Protein 3GM8 (pdb70)

Organism: Phocaeicola vulgatus (strain ATCC 8482 / DSM 1447 / JCM 5826 / CCUG 4940 / NBRC 14291 / NCTC 11154) (NCBI:txid435590)

Nearest PDB structures (foldseek):
  3gm8-assembly1_A  TM=1.001E+00  e=0.000E+00  Phocaeicola vulgatus ATCC 8482
  7rsk-assembly1_A  TM=8.688E-01  e=3.171E-81  Bacteroides cellulosilyticus DSM 14838
  6qud-assembly1_A  TM=8.902E-01  e=8.086E-81  Bifidobacterium bifidum
  6b6l-assembly2_B  TM=8.904E-01  e=1.225E-77  Bacteroides cellulosilyticus DSM 14838
  6b6l-assembly1_A  TM=8.850E-01  e=9.831E-78  Bacteroides cellulosilyticus DSM 14838

Solvent-accessible surface area: 30017 Å² total; per-residue (Å²): 68,88,93,48,99,7,12,134,36,0,56,6,53,119,29,80,24,29,97,42,0,18,44,54,111,62,95,20,88,166,21,116,127,16,80,6,43,11,3,5,4,8,66,30,84,25,86,72,161,147,29,50,9,44,58,31,10,2,8,3,31,12,27,30,0,5,0,1,26,62,18,86,40,64,95,81,28,94,74,54,34,1,27,0,12,0,23,1,1,4,12,14,0,28,0,30,0,13,35,93,139,32,8,93,11,7,11,3,23,2,4,10,44,34,46,0,51,92,80,44,92,110,40,148,0,17,0,0,0,41,0,31,6,64,142,10,51,12,4,39,8,4,7,2,0,0,0,6,10,35,0,52,4,37,4,16,35,54,7,9,14,35,69,30,5,5,22,14,90,33,132,13,83,130,56,126,39,0,59,5,44,0,22,0,45,21,62,44,147,54,94,55,80,3,74,0,35,2,53,1,48,11,61,126,44,62,88,45,36,73,14,94,87,102,33,134,143,5,106,2,87,19,56,10,78,154,10,93,48,0,21,10,139,56,38,32,22,5,38,1,13,0,17,0,3,58,131,116,155,101,31,14,70,41,138,28,40,0,7,0,33,66,29,69,46,45,35,112,56,1,2,29,8,39,45,164,81,54,48,0,46,0,0,1,21,5,19,2,8,1,7,8,0,6,15,29,12,87,39,10,26,76,56,11,5,105,26,1,58,64,0,14,3,11,0,2,0,0,0,6,4,1,10,20,21,24,7,0,65,32,0,0,79,26,0,0,0,0,0,0,0,4,7,15,7,1,51,88,56,50,5,70,28,14,38,9,85,63,4,105,144,47,39,105,114,0,0,31,38,0,0,49,28,1,26,14,17,3,0,0,0,0,0,0,0,0,2,87,25,59,39,58,55,96,128,17,22,81,60,0,5,48,18,0,70,137,35,1,76,64,21,16,0,0,8,1,30,26,25,106,118,90,18,57,2,4,0,2,4,11,82,2,0,31,88,28,64,6,76,106,8,66,162,73,88,72,112,54,17,0,0,1,0,13,5,0,20,6,19,7,2,16,15,0,9,16,0,53,17,37,46,20,126,164,48,27,60,15,62,170,67,98,89,176,133,20,22,110,26,106,74,23,15,179,176,42,16,1,80,86,4,85,119,101,76,101,10,6,0,3,9,20,4,3,1,5,30,2,13,2,9,86,2,17,53,24,1,65,70,25,80,13,1,2,0,0,0,0,16,3,0,2,3,6,2,1,26,8,85,87,39,23,2,0,4,3,20,0,0,0,0,2,10,6,6,34,4,12,10,7,53,2,0,34,6,40,8,41,130,176,52,26,11,21,0,0,0,6,0,10,3,100,64,30,98,59,136,56,0,0,0,1,0,2,0,29,4,73,18,0,42,0,22,23,82,109,101,52,63,30,67,70,96,43,122,24,99,41,16,61,14,102,3,79,7,58,79,20,81,0,26,0,48,0,30,57,166,69,148,103,68,17,83,38,50,73,76,26,15,107,78,56,76,4,4,46,36,61,20,68,46,122,67,6,60,41,33,40,79,52,1,0,11,0,32,0,27,0,11,4,145,98,44,26,71,7,24,88,7,73,38,104,0,27,6,88,55,66,53,18,12,108,46,39,0,0,4,1,2,22,1,39,16,47,19,89,6,65,99,41,99,5,97,4,10,29,5,44,0,4,0,15,0,8,4,31,96,66,80,40,140,0,18,0,9,1,70,19,121,193,24,78,71,91,130,14,104,0,54,41

Secondary structure (DSSP, 8-state):
-EEEE--SSEEEEES---GGGGSSS---TTSEEE-SS--GGGGS---SSTTS--TTTTS---EEEEEEEEEE--SGGGS-EEEEEES--BS-EEEEETTEEEEEE--SS--EEEE-GGG--SSEEEEEEEEEE-S----SS----B--S-EEEEEE-SSBPPTT-EEEEEEEETTTEEEEEEEE--B-S--S-EEEEEEEE-TTS-EEEEEEEEE--EEEEEEEESPPBB-SSSB--EEEEEEEEETTEEEEEEEEEE-B--EEEETTTEEEETTEE--EEEEEE-S--GGGTT---HHHHHHHHHHHHHTT--EEEETTS---HHHHHHHHHHT-EEEEE--SSSSS-SSTTSGGGTHHHHHHHHHHHHHHHHTT-TTEEEEEEEES-SS--HHHHHHHHHHHHHH-TTS-EEEET------SEEEE-GGGGSTTHHHHHHHH-TTSEEEESS--BB---TT---SS-EEHHHHS--TT--GGGS-----SSSS-S-GGGGG-TT---SSS-EESS--HHHHHHHHHH-TTEEEEEEB-SB--BBSS-TT-SB-S--SB-TTS-B-HHHHHHHHHH--S--EEEES-S--TT-BTSEEEEEEEESSSEEEEEETTEEEEEEE-SSSPEEEEEEB-SSEEEEEEEETTEEEEEEEEE---SEEEEEEEES-SB--TTS---EEEEEEEEETTS-B-TT---EEEEEEESSEEEEEEE---TT----TTSSEEE-BTTEEEEEEEE-SS-SEEEEEEE-TTSB-EEEEEE-

Sequence (770 aa):
GETINFCKGWKFHLGDAGKGASSSSYNDSQWRILNIPHDWSIEGTYKQFENGTDWQSGFLPAGISWYRKTFTIPSKWKNKKVQILFEGVYLNSEVWINGHWLGKRPNGYISFVYDLTPYLQEGKNQIAVKVDHSKALTGRWYTGSGIYRPVYLLVSNPTHIPYSGIHFRSKLQNKQSATYTLSIEIETQEKKPIKVKTYLQAPNGSIADTSEKIFVLCFLSGSIRKPLLWSPDSPNVYTLICQLTRDNKILDECRLPVGFRQLEFNPVSGFLLNGKSLKIKGVCDHHTVGAVGAAVPDDLLHYRLKLLKDMGCNAIRTSHNPFSPAFYNLCDTMGIMVLNEGLDGWNQPKAADDYGNYFDEWWQKDMTDFIKRDRNHPSIIMWSIGNEVTGATPEIQHNLVSLFHQLDPDRPVTQGGTDPNYLDIIGFNGNGEEIGELEHFHKNYPTLCAIATEVPHTYQTRGVYRSQTQWRRRDFPAPWEFKHRVFPIPDLTEKECFPEESDYPYYQSSYDNASVRISARKSWQRTCSFPWLMGEFRWGSFDYLGEAEWPQRCGNFGIIDIAAIPKDAYFLYQSLWTDKPMVHLLPHWTHPGKEGKTIPVVIYTNCDAVELFINNVSLGSKPYTGEQLIWLVPYSPGKIEARGIKKGKIVATDCYQSAEAPHSVALASNKYSVKAGSDEVIRIEIDITDKNGIPCPYASNELSFHVSGPLRLLGVDNGNPTDMFPYQQPHCRCFRGKCVVLLQSDEEKGKGTLTVQGTKLVEKKLIIEV

CATH classification: 2.60.120.260 (+4 more: 2.60.40.10, 3.20.20.80, 2.60.40.10)

Foldseek 3Di:
DDKAFDFAWKFKFPADPDPVQQADPDDRVVTDIDGDPDFVFLQAFADDPPQPEHQQQQRTHDFKMKIKDKDWDDPVQPQKWKKKKQLFFQAQKWKHKNNHTFDTGGDGRFIDMGTCVVPDDDTMMMMMMMWGCRVPLAGSHHATGGSQDTMIMDIFRQKEFDVLFKDKAWADDQQFKIKIKIQTDIGHDDQDKKKKKKFWQWPVRHTFDIWIDIDSSPMTIGMGGRHPADALVDLIKTKMKMFIDDPNHTRYIDIDIAGDWAWDAFQAQGIAINNHADFQQAAEDECAFFSRGNNDDLQVLLVLVVLCVLLLHAEYEHPAAAYGPSNLVNCSRNGHAYAGHHEAAALCDPRPNYCNVVRVPCVLVRVLSRCSNRVRRPSYAEYEDYAPYDPDDPVVVCVRQVSNCVSHVRHFYEYHPQQVDDGQEYEYADVVQWPCRVVVSCVVCSGGQYEHAEPDWFFAAALDAKQAAAAQLPQPDAPVHPVNTADDDGGNDPDIPCVVCVVPSQGDHLPQGYGHGYGPLVRQVVCVVRSSHSYHHYYAAEFGARSRHPPFRTGRGHQAFSLRHGGVVSVLSSQVNDDQWEKDKDDAQADPPQAQHWDKIKMRTNAQKKWKAFQNHTPDIDGDDRDIDIDTDRHDFGKIKMFGDHPNRGRYMDIHGHADDFAAKDWDWPAQEADAPDPHKIKIKIFGHHPVRHGQQAFFFKKFKDKDDFKAWSFKFARPRSDTDRTRHRIGTHHSGIMMTMMDGYHDFDKMKMWMDTPNYDIDIGIHGD

Radius of gyration: 27.26 Å; Cα contacts (8 Å, |Δi|>4): 2016; chains: 1; bounding box: 63×79×69 Å

B-factor: mean 51.12, std 8.02, range [29.06, 83.53]

Structure (mmCIF, N/CA/C/O backbone):
data_3GM8
#
_entry.id   3GM8
#
_cell.length_a   62.754
_cell.length_b   193.348
_cell.length_c   190.667
_cell.angle_alpha   90.000
_cell.angle_beta   90.000
_cell.angle_gamma   90.000
#
_symmetry.space_group_name_H-M   'C 2 2 21'
#
loop_
_entity.id
_entity.type
_entity.pdbx_description
1 polymer 'Glycoside hydrolase family 2, candidate beta-glycosidase'
2 non-polymer GLYCEROL
3 water water
#
loop_
_atom_site.group_PDB
_atom_site.id
_atom_site.type_symbol
_atom_site.label_atom_id
_atom_site.label_alt_id
_atom_site.label_comp_id
_atom_site.label_asym_id
_atom_site.label_entity_id
_atom_site.label_seq_id
_atom_site.pdbx_PDB_ins_code
_atom_site.Cartn_x
_atom_site.Cartn_y
_atom_site.Cartn_z
_atom_site.occupancy
_atom_site.B_iso_or_equiv
_atom_site.auth_seq_id
_atom_site.auth_comp_id
_atom_site.auth_asym_id
_atom_site.auth_atom_id
_atom_site.pdbx_PDB_model_num
ATOM 1 N N . GLY A 1 4 ? 12.054 101.039 66.279 1.00 61.14 20 GLY A N 1
ATOM 2 C CA . GLY A 1 4 ? 13.320 101.104 67.088 1.00 61.67 20 GLY A CA 1
ATOM 3 C C . GLY A 1 4 ? 13.365 101.990 68.352 1.00 61.57 20 GLY A C 1
ATOM 4 O O . GLY A 1 4 ? 12.433 102.774 68.627 1.00 61.33 20 GLY A O 1
ATOM 5 N N . GLU A 1 5 ? 14.450 101.861 69.134 1.00 61.41 21 GLU A N 1
ATOM 6 C CA . GLU A 1 5 ? 14.715 102.787 70.265 1.00 61.51 21 GLU A CA 1
ATOM 7 C C . GLU A 1 5 ? 16.160 102.843 70.807 1.00 60.36 21 GLU A C 1
ATOM 8 O O . GLU A 1 5 ? 16.964 101.919 70.610 1.00 59.89 21 GLU A O 1
ATOM 14 N N . THR A 1 6 ? 16.460 103.975 71.461 1.00 59.67 22 THR A N 1
ATOM 15 C CA . THR A 1 6 ? 17.757 104.262 72.118 1.00 58.93 22 THR A CA 1
ATOM 16 C C . THR A 1 6 ? 17.584 104.009 73.611 1.00 58.48 22 THR A C 1
ATOM 17 O O . THR A 1 6 ? 16.776 104.675 74.250 1.00 58.26 22 THR A O 1
ATOM 21 N N . ILE A 1 7 ? 18.331 103.047 74.142 1.00 58.00 23 ILE A N 1
ATOM 22 C CA . ILE A 1 7 ? 18.255 102.669 75.556 1.00 57.89 23 ILE A CA 1
ATOM 23 C C . ILE A 1 7 ? 19.463 103.182 76.319 1.00 57.20 23 ILE A C 1
ATOM 24 O O . ILE A 1 7 ? 20.600 102.884 75.943 1.00 57.26 23 ILE A O 1
ATOM 29 N N . ASN A 1 8 ? 19.222 103.974 77.369 1.00 56.18 24 ASN A N 1
ATOM 30 C CA . ASN A 1 8 ? 20.306 104.388 78.282 1.00 55.39 24 ASN A CA 1
ATOM 31 C C . ASN A 1 8 ? 20.895 103.155 78.942 1.00 53.26 24 ASN A C 1
ATOM 32 O O . ASN A 1 8 ? 20.156 102.367 79.516 1.00 54.03 24 ASN A O 1
ATOM 37 N N . PHE A 1 9 ? 22.203 102.960 78.823 1.00 51.05 25 PHE A N 1
ATOM 38 C CA . PHE A 1 9 ? 22.849 101.752 79.337 1.00 49.76 25 PHE A CA 1
ATOM 39 C C . PHE A 1 9 ? 23.965 102.091 80.358 1.00 49.97 25 PHE A C 1
ATOM 40 O O . PHE A 1 9 ? 24.966 101.397 80.462 1.00 48.73 25 PHE A O 1
ATOM 48 N N . CYS A 1 10 ? 23.776 103.175 81.090 1.00 50.94 26 CYS A N 1
ATOM 49 C CA . CYS A 1 10 ? 24.758 103.648 82.081 1.00 52.69 26 CYS A CA 1
ATOM 50 C C . CYS A 1 10 ? 24.619 103.017 83.477 1.00 52.63 26 CYS A C 1
ATOM 51 O O . CYS A 1 10 ? 25.609 102.870 84.183 1.00 52.45 26 CYS A O 1
ATOM 54 N N . LYS A 1 11 ? 23.397 102.658 83.857 1.00 53.20 27 LYS A N 1
ATOM 55 C CA . LYS A 1 11 ? 23.118 102.270 85.233 1.00 54.24 27 LYS A CA 1
ATOM 56 C C . LYS A 1 11 ? 23.524 100.838 85.579 1.00 54.44 27 LYS A C 1
ATOM 57 O O . LYS A 1 11 ? 23.237 99.863 84.838 1.00 55.19 27 LYS A O 1
ATOM 63 N N . GLY A 1 12 ? 24.225 100.708 86.695 1.00 53.90 28 GLY A N 1
ATOM 64 C CA . GLY A 1 12 ? 24.400 99.396 87.274 1.00 53.91 28 GLY A CA 1
ATOM 65 C C . GLY A 1 12 ? 25.310 98.482 86.504 1.00 53.66 28 GLY A C 1
ATOM 66 O O . GLY A 1 12 ? 24.909 97.407 86.093 1.00 54.60 28 GLY A O 1
ATOM 67 N N . TRP A 1 13 ? 26.539 98.926 86.324 1.00 53.20 29 TRP A N 1
ATOM 68 C CA . TRP A 1 13 ? 27.622 98.084 85.868 1.00 53.27 29 TRP A CA 1
ATOM 69 C C . TRP A 1 13 ? 28.331 97.480 87.065 1.00 53.27 29 TRP A C 1
ATOM 70 O O . TRP A 1 13 ? 28.226 97.974 88.159 1.00 53.87 29 TRP A O 1
ATOM 81 N N . LYS A 1 14 ? 29.090 96.429 86.820 1.00 52.97 30 LYS A N 1
ATOM 82 C CA . LYS A 1 14 ? 30.047 95.922 87.754 1.00 52.62 30 LYS A CA 1
ATOM 83 C C . LYS A 1 14 ? 31.447 96.349 87.356 1.00 51.75 30 LYS A C 1
ATOM 84 O O . LYS A 1 14 ? 31.721 96.459 86.186 1.00 52.67 30 LYS A O 1
ATOM 90 N N . PHE A 1 15 ? 32.315 96.594 88.336 1.00 50.67 31 PHE A N 1
ATOM 91 C CA . PHE A 1 15 ? 33.655 97.142 88.108 1.00 50.08 31 PHE A CA 1
ATOM 92 C C . PHE A 1 15 ? 34.670 96.413 88.974 1.00 50.38 31 PHE A C 1
ATOM 93 O O . PHE A 1 15 ? 34.376 96.050 90.095 1.00 51.60 31 PHE A O 1
ATOM 101 N N . HIS A 1 16 ? 35.864 96.224 88.444 1.00 50.23 32 HIS A N 1
ATOM 102 C CA . HIS A 1 16 ? 36.920 95.540 89.113 1.00 49.75 32 HIS A CA 1
ATOM 103 C C . HIS A 1 16 ? 38.173 96.313 88.853 1.00 49.70 32 HIS A C 1
ATOM 104 O O . HIS A 1 16 ? 38.710 96.266 87.745 1.00 50.69 32 HIS A O 1
ATOM 111 N N . LEU A 1 17 ? 38.647 97.037 89.850 1.00 49.26 33 LEU A N 1
ATOM 112 C CA . LEU A 1 17 ? 39.934 97.740 89.739 1.00 49.15 33 LEU A CA 1
ATOM 113 C C . LEU A 1 17 ? 41.017 96.688 89.624 1.00 48.97 33 LEU A C 1
ATOM 114 O O . LEU A 1 17 ? 40.976 95.688 90.330 1.00 48.59 33 LEU A O 1
ATOM 119 N N . GLY A 1 18 ? 41.961 96.883 88.710 1.00 49.27 34 GLY A N 1
ATOM 120 C CA . GLY A 1 18 ? 42.955 95.847 88.432 1.00 49.41 34 GLY A CA 1
ATOM 121 C C . GLY A 1 18 ? 42.479 94.758 87.472 1.00 49.78 34 GLY A C 1
ATOM 122 O O . GLY A 1 18 ? 41.286 94.585 87.225 1.00 49.70 34 GLY A O 1
ATOM 123 N N . ASP A 1 19 ? 43.446 94.008 86.964 1.00 50.38 35 ASP A N 1
ATOM 124 C CA . ASP A 1 19 ? 43.250 93.004 85.912 1.00 50.57 35 ASP A CA 1
ATOM 125 C C . ASP A 1 19 ? 42.654 91.718 86.479 1.00 50.59 35 ASP A C 1
ATOM 126 O O . ASP A 1 19 ? 43.348 90.997 87.166 1.00 50.71 35 ASP A O 1
ATOM 131 N N . ALA A 1 20 ? 41.398 91.413 86.140 1.00 50.98 36 ALA A N 1
ATOM 132 C CA . ALA A 1 20 ? 40.710 90.213 86.623 1.00 51.01 36 ALA A CA 1
ATOM 133 C C . ALA A 1 20 ? 41.048 88.932 85.843 1.00 51.90 36 ALA A C 1
ATOM 134 O O . ALA A 1 20 ? 40.518 87.855 86.142 1.00 52.17 36 ALA A O 1
ATOM 136 N N . GLY A 1 21 ? 41.916 89.036 84.834 1.00 53.02 37 GLY A N 1
ATOM 137 C CA . GLY A 1 21 ? 42.385 87.868 84.068 1.00 52.83 37 GLY A CA 1
ATOM 138 C C . GLY A 1 21 ? 41.470 87.467 82.924 1.00 53.64 37 GLY A C 1
ATOM 139 O O . GLY A 1 21 ? 40.318 87.921 82.834 1.00 53.15 37 GLY A O 1
ATOM 140 N N . LYS A 1 22 ? 42.001 86.590 82.061 1.00 54.09 38 LYS A N 1
ATOM 141 C CA . LYS A 1 22 ? 41.309 86.097 80.853 1.00 54.00 38 LYS A CA 1
ATOM 142 C C . LYS A 1 22 ? 39.860 85.730 81.126 1.00 53.39 38 LYS A C 1
ATOM 143 O O . LYS A 1 22 ? 38.975 86.077 80.355 1.00 53.97 38 LYS A O 1
ATOM 145 N N . GLY A 1 23 ? 39.607 85.048 82.230 1.00 52.32 39 GLY A N 1
ATOM 146 C CA . GLY A 1 23 ? 38.283 84.514 82.468 1.00 51.88 39 GLY A CA 1
ATOM 147 C C . GLY A 1 23 ? 37.188 85.547 82.560 1.00 51.86 39 GLY A C 1
ATOM 148 O O . GLY A 1 23 ? 36.015 85.227 82.340 1.00 51.58 39 GLY A O 1
ATOM 149 N N . ALA A 1 24 ? 37.561 86.784 82.893 1.00 51.46 40 ALA A N 1
ATOM 150 C CA . ALA A 1 24 ? 36.592 87.843 83.096 1.00 51.59 40 ALA A CA 1
ATOM 151 C C . ALA A 1 24 ? 35.764 88.229 81.844 1.00 51.85 40 ALA A C 1
ATOM 152 O O . ALA A 1 24 ? 34.811 89.024 81.967 1.00 51.32 40 ALA A O 1
ATOM 154 N N . SER A 1 25 ? 36.100 87.679 80.665 1.00 52.14 41 SER A N 1
ATOM 155 C CA . SER A 1 25 ? 35.280 87.912 79.439 1.00 52.17 41 SER A CA 1
ATOM 156 C C . SER A 1 25 ? 34.088 87.003 79.254 1.00 52.35 41 SER A C 1
ATOM 157 O O . SER A 1 25 ? 33.140 87.378 78.597 1.00 52.59 41 SER A O 1
ATOM 160 N N . SER A 1 26 ? 34.121 85.821 79.843 1.00 53.08 42 SER A N 1
ATOM 161 C CA . SER A 1 26 ? 33.109 84.796 79.580 1.00 53.65 42 SER A CA 1
ATOM 162 C C . SER A 1 26 ? 31.802 85.060 80.273 1.00 54.08 42 SER A C 1
ATOM 163 O O . SER A 1 26 ? 31.712 85.863 81.195 1.00 54.44 42 SER A O 1
ATOM 166 N N . SER A 1 27 ? 30.786 84.332 79.846 1.00 54.67 43 SER A N 1
ATOM 167 C CA . SER A 1 27 ? 29.478 84.384 80.482 1.00 55.03 43 SER A CA 1
ATOM 168 C C . SER A 1 27 ? 29.481 83.951 81.956 1.00 55.07 43 SER A C 1
ATOM 169 O O . SER A 1 27 ? 28.861 84.587 82.787 1.00 55.27 43 SER A O 1
ATOM 172 N N . SER A 1 28 ? 30.177 82.861 82.252 1.00 55.18 44 SER A N 1
ATOM 173 C CA . SER A 1 28 ? 29.983 82.108 83.497 1.00 55.17 44 SER A CA 1
ATOM 174 C C . SER A 1 28 ? 30.710 82.718 84.673 1.00 54.22 44 SER A C 1
ATOM 175 O O . SER A 1 28 ? 30.403 82.388 85.815 1.00 53.95 44 SER A O 1
ATOM 178 N N . TYR A 1 29 ? 31.677 83.586 84.378 1.00 52.79 45 TYR A N 1
ATOM 179 C CA . TYR A 1 29 ? 32.491 84.211 85.399 1.00 51.47 45 TYR A CA 1
ATOM 180 C C . TYR A 1 29 ? 31.650 84.816 86.502 1.00 51.25 45 TYR A C 1
ATOM 181 O O . TYR A 1 29 ? 30.551 85.342 86.288 1.00 50.10 45 TYR A O 1
ATOM 190 N N . ASN A 1 30 ? 32.221 84.697 87.692 1.00 51.48 46 ASN A N 1
ATOM 191 C CA . ASN A 1 30 ? 31.586 85.091 88.936 1.00 51.15 46 ASN A CA 1
ATOM 192 C C . ASN A 1 30 ? 32.120 86.472 89.286 1.00 50.96 46 ASN A C 1
ATOM 193 O O . ASN A 1 30 ? 33.273 86.608 89.680 1.00 50.47 46 ASN A O 1
ATOM 198 N N . ASP A 1 31 ? 31.275 87.475 89.067 1.00 51.62 47 ASP A N 1
ATOM 199 C CA . ASP A 1 31 ? 31.575 88.882 89.324 1.00 52.11 47 ASP A CA 1
ATOM 200 C C . ASP A 1 31 ? 30.815 89.395 90.560 1.00 52.84 47 ASP A C 1
ATOM 201 O O . ASP A 1 31 ? 30.751 90.612 90.771 1.00 53.54 47 ASP A O 1
ATOM 206 N N . SER A 1 32 ? 30.233 88.481 91.358 1.00 52.96 48 SER A N 1
ATOM 207 C CA . SER A 1 32 ? 29.440 88.853 92.539 1.00 52.89 48 SER A CA 1
ATOM 208 C C . SER A 1 32 ? 30.241 89.524 93.657 1.00 52.37 48 SER A C 1
ATOM 209 O O . SER A 1 32 ? 29.659 90.148 94.510 1.00 52.27 48 SER A O 1
ATOM 212 N N . GLN A 1 33 ? 31.561 89.409 93.639 1.00 52.60 49 GLN A N 1
ATOM 213 C CA . GLN A 1 33 ? 32.413 90.164 94.545 1.00 52.80 49 GLN A CA 1
ATOM 214 C C . GLN A 1 33 ? 32.797 91.554 94.016 1.00 53.69 49 GLN A C 1
ATOM 215 O O . GLN A 1 33 ? 33.484 92.321 94.719 1.00 54.22 49 GLN A O 1
ATOM 221 N N . TRP A 1 34 ? 32.391 91.885 92.782 1.00 53.64 50 TRP A N 1
ATOM 222 C CA . TRP A 1 34 ? 32.753 93.174 92.159 1.00 53.05 50 TRP A CA 1
ATOM 223 C C . TRP A 1 34 ? 31.953 94.366 92.707 1.00 51.66 50 TRP A C 1
ATOM 224 O O . TRP A 1 34 ? 30.812 94.221 93.066 1.00 51.07 50 TRP A O 1
ATOM 235 N N . ARG A 1 35 ? 32.553 95.557 92.705 1.00 50.88 51 ARG A N 1
ATOM 236 C CA . ARG A 1 35 ? 31.837 96.820 92.957 1.00 49.69 51 ARG A CA 1
ATOM 237 C C . ARG A 1 35 ? 30.678 97.089 91.978 1.00 49.63 51 ARG A C 1
ATOM 238 O O . ARG A 1 35 ? 30.820 96.811 90.792 1.00 49.95 51 ARG A O 1
ATOM 246 N N . ILE A 1 36 ? 29.562 97.640 92.458 1.00 48.98 52 ILE A N 1
ATOM 247 C CA . ILE A 1 36 ? 28.462 98.084 91.613 1.00 49.19 52 ILE A CA 1
ATOM 248 C C . ILE A 1 36 ? 28.438 99.631 91.496 1.00 49.81 52 ILE A C 1
ATOM 249 O O . ILE A 1 36 ? 28.464 100.343 92.502 1.00 50.74 52 ILE A O 1
ATOM 254 N N . LEU A 1 37 ? 28.417 100.152 90.263 1.00 49.53 53 LEU A N 1
ATOM 255 C CA . LEU A 1 37 ? 28.462 101.628 90.019 1.00 48.90 53 LEU A CA 1
ATOM 256 C C . LEU A 1 37 ? 27.681 102.018 88.768 1.00 48.37 53 LEU A C 1
ATOM 257 O O . LEU A 1 37 ? 27.194 101.174 88.021 1.00 48.67 53 LEU A O 1
ATOM 262 N N . ASN A 1 38 ? 27.555 103.307 88.554 1.00 48.09 54 ASN A N 1
ATOM 263 C CA . ASN A 1 38 ? 27.005 103.803 87.321 1.00 47.97 54 ASN A CA 1
ATOM 264 C C . ASN A 1 38 ? 28.101 104.431 86.506 1.00 48.16 54 ASN A C 1
ATOM 265 O O . ASN A 1 38 ? 29.036 104.962 87.079 1.00 48.91 54 ASN A O 1
ATOM 270 N N . ILE A 1 39 ? 28.046 104.300 85.178 1.00 47.96 55 ILE A N 1
ATOM 271 C CA . ILE A 1 39 ? 28.939 105.095 84.320 1.00 47.24 55 ILE A CA 1
ATOM 272 C C . ILE A 1 39 ? 28.186 106.361 83.868 1.00 47.01 55 ILE A C 1
ATOM 273 O O . ILE A 1 39 ? 26.962 106.431 83.986 1.00 46.67 55 ILE A O 1
ATOM 278 N N . PRO A 1 40 ? 28.907 107.398 83.412 1.00 46.60 56 PRO A N 1
ATOM 279 C CA . PRO A 1 40 ? 30.342 107.608 83.207 1.00 46.61 56 PRO A CA 1
ATOM 280 C C . PRO A 1 40 ? 31.126 107.500 84.482 1.00 46.38 56 PRO A C 1
ATOM 281 O O . PRO A 1 40 ? 30.633 107.848 85.511 1.00 47.11 56 PRO A O 1
ATOM 285 N N . HIS A 1 41 ? 32.349 107.017 84.377 1.00 46.83 57 HIS A N 1
ATOM 286 C CA . HIS A 1 41 ? 33.195 106.670 85.503 1.00 46.40 57 HIS A CA 1
ATOM 287 C C . HIS A 1 41 ? 34.651 106.796 85.023 1.00 45.54 57 HIS A C 1
ATOM 288 O O . HIS A 1 41 ? 34.991 106.405 83.897 1.00 45.33 57 HIS A O 1
ATOM 295 N N . ASP A 1 42 ? 35.441 107.485 85.838 1.00 44.62 58 ASP A N 1
ATOM 296 C CA . ASP A 1 42 ? 36.875 107.635 85.713 1.00 44.06 58 ASP A CA 1
ATOM 297 C C . ASP A 1 42 ? 37.517 107.021 86.987 1.00 45.22 58 ASP A C 1
ATOM 298 O O . ASP A 1 42 ? 37.528 107.636 88.028 1.00 46.74 58 ASP A O 1
ATOM 303 N N . TRP A 1 43 ? 38.028 105.809 86.923 1.00 45.44 59 TRP A N 1
ATOM 304 C CA . TRP A 1 43 ? 38.571 105.175 88.100 1.00 45.79 59 TRP A CA 1
ATOM 305 C C . TRP A 1 43 ? 39.807 105.895 88.595 1.00 46.18 59 TRP A C 1
ATOM 306 O O . TRP A 1 43 ? 40.159 105.780 89.765 1.00 46.14 59 TRP A O 1
ATOM 317 N N . SER A 1 44 ? 40.448 106.668 87.727 1.00 46.33 60 SER A N 1
ATOM 318 C CA . SER A 1 44 ? 41.709 107.315 88.103 1.00 46.73 60 SER A CA 1
ATOM 319 C C . SER A 1 44 ? 41.518 108.419 89.107 1.00 46.11 60 SER A C 1
ATOM 320 O O . SER A 1 44 ? 42.358 108.637 89.954 1.00 46.03 60 SER A O 1
ATOM 323 N N . ILE A 1 45 ? 40.412 109.132 88.979 1.00 46.24 61 ILE A N 1
ATOM 324 C CA . ILE A 1 45 ? 40.142 110.301 89.814 1.00 45.64 61 ILE A CA 1
ATOM 325 C C . ILE A 1 45 ? 39.660 109.846 91.219 1.00 46.64 61 ILE A C 1
ATOM 326 O O . ILE A 1 45 ? 39.350 110.683 92.094 1.00 46.66 61 ILE A O 1
ATOM 331 N N . GLU A 1 46 ? 39.577 108.521 91.399 1.00 46.83 62 GLU A N 1
ATOM 332 C CA . GLU A 1 46 ? 39.124 107.903 92.634 1.00 47.19 62 GLU A CA 1
ATOM 333 C C . GLU A 1 46 ? 40.295 107.426 93.491 1.00 47.34 62 GLU A C 1
ATOM 334 O O . GLU A 1 46 ? 40.068 106.967 94.592 1.00 48.45 62 GLU A O 1
ATOM 340 N N . GLY A 1 47 ? 41.528 107.546 93.012 1.00 46.85 63 GLY A N 1
ATOM 341 C CA . GLY A 1 47 ? 42.645 106.960 93.707 1.00 46.76 63 GLY A CA 1
ATOM 342 C C . GLY A 1 47 ? 43.495 107.956 94.414 1.00 47.27 63 GLY A C 1
ATOM 343 O O . GLY A 1 47 ? 43.098 109.073 94.648 1.00 47.38 63 GLY A O 1
ATOM 344 N N . THR A 1 48 ? 44.728 107.562 94.685 1.00 47.98 64 THR A N 1
ATOM 345 C CA . THR A 1 48 ? 45.612 108.321 95.537 1.00 47.88 64 THR A CA 1
ATOM 346 C C . THR A 1 48 ? 46.797 108.876 94.801 1.00 47.34 64 THR A C 1
ATOM 347 O O . THR A 1 48 ? 47.522 108.151 94.143 1.00 46.30 64 THR A O 1
ATOM 351 N N . TYR A 1 49 ? 47.064 110.153 94.968 1.00 48.01 65 TYR A N 1
ATOM 352 C CA . TYR A 1 49 ? 48.304 110.662 94.426 1.00 48.91 65 TYR A CA 1
ATOM 353 C C . TYR A 1 49 ? 49.537 109.867 94.915 1.00 50.07 65 TYR A C 1
ATOM 354 O O . TYR A 1 49 ? 49.664 109.560 96.107 1.00 50.89 65 TYR A O 1
ATOM 363 N N . LYS A 1 50 ? 50.415 109.493 93.993 1.00 50.94 66 LYS A N 1
ATOM 364 C CA . LYS A 1 50 ? 51.740 108.940 94.344 1.00 51.70 66 LYS A CA 1
ATOM 365 C C . LYS A 1 50 ? 52.764 109.454 93.341 1.00 51.68 66 LYS A C 1
ATOM 366 O O . LYS A 1 50 ? 52.475 109.539 92.136 1.00 52.12 66 LYS A O 1
ATOM 372 N N . GLN A 1 51 ? 53.956 109.802 93.810 1.00 51.66 67 GLN A N 1
ATOM 373 C CA . GLN A 1 51 ? 54.917 110.494 92.958 1.00 51.43 67 GLN A CA 1
ATOM 374 C C . GLN A 1 51 ? 55.487 109.533 91.930 1.00 52.25 67 GLN A C 1
ATOM 375 O O . GLN A 1 51 ? 55.746 109.943 90.796 1.00 51.76 67 GLN A O 1
ATOM 381 N N . PHE A 1 52 ? 55.672 108.269 92.345 1.00 53.23 68 PHE A N 1
ATOM 382 C CA . PHE A 1 52 ? 56.290 107.202 91.523 1.00 53.45 68 PHE A CA 1
ATOM 383 C C . PHE A 1 52 ? 55.514 105.900 91.462 1.00 54.42 68 PHE A C 1
ATOM 384 O O . PHE A 1 52 ? 55.623 105.175 90.488 1.00 55.50 68 PHE A O 1
ATOM 392 N N . GLU A 1 53 ? 54.720 105.606 92.476 1.00 55.33 69 GLU A N 1
ATOM 393 C CA . GLU A 1 53 ? 54.173 104.252 92.664 1.00 56.54 69 GLU A CA 1
ATOM 394 C C . GLU A 1 53 ? 53.047 103.890 91.707 1.00 55.25 69 GLU A C 1
ATOM 395 O O . GLU A 1 53 ? 52.757 102.717 91.490 1.00 54.56 69 GLU A O 1
ATOM 401 N N . ASN A 1 54 ? 52.359 104.909 91.209 1.00 54.77 70 ASN A N 1
ATOM 402 C CA . ASN A 1 54 ? 51.192 104.716 90.356 1.00 54.16 70 ASN A CA 1
ATOM 403 C C . ASN A 1 54 ? 51.596 104.408 88.938 1.00 53.84 70 ASN A C 1
ATOM 404 O O . ASN A 1 54 ? 50.771 103.924 88.184 1.00 53.88 70 ASN A O 1
ATOM 409 N N . GLY A 1 55 ? 52.842 104.709 88.576 1.00 53.63 71 GLY A N 1
ATOM 410 C CA . GLY A 1 55 ? 53.331 104.498 87.207 1.00 53.85 71 GLY A CA 1
ATOM 411 C C . GLY A 1 55 ? 53.323 105.772 86.381 1.00 53.94 71 GLY A C 1
ATOM 412 O O . GLY A 1 55 ? 54.109 105.916 85.442 1.00 54.70 71 GLY A O 1
ATOM 413 N N . THR A 1 56 ? 52.446 106.702 86.756 1.00 52.99 72 THR A N 1
ATOM 414 C CA . THR A 1 56 ? 52.190 107.905 86.001 1.00 52.35 72 THR A CA 1
ATOM 415 C C . THR A 1 56 ? 53.184 108.982 86.437 1.00 52.22 72 THR A C 1
ATOM 416 O O . THR A 1 56 ? 53.896 108.829 87.460 1.00 53.03 72 THR A O 1
ATOM 420 N N . ASP A 1 57 ? 53.272 110.069 85.683 1.00 50.43 73 ASP A N 1
ATOM 421 C CA . ASP A 1 57 ? 54.327 111.035 85.937 1.00 49.42 73 ASP A CA 1
ATOM 422 C C . ASP A 1 57 ? 53.813 112.451 85.888 1.00 48.79 73 ASP A C 1
ATOM 423 O O . ASP A 1 57 ? 52.614 112.677 86.064 1.00 48.39 73 ASP A O 1
ATOM 428 N N . TRP A 1 58 ? 54.718 113.406 85.674 1.00 48.77 74 TRP A N 1
ATOM 429 C CA . TRP A 1 58 ? 54.363 114.815 85.718 1.00 48.90 74 TRP A CA 1
ATOM 430 C C . TRP A 1 58 ? 53.325 115.197 84.674 1.00 49.66 74 TRP A C 1
ATOM 431 O O . TRP A 1 58 ? 52.464 116.029 84.955 1.00 50.22 74 TRP A O 1
ATOM 442 N N . GLN A 1 59 ? 53.393 114.569 83.492 1.00 49.57 75 GLN A N 1
ATOM 443 C CA . GLN A 1 59 ? 52.380 114.758 82.462 1.00 48.46 75 GLN A CA 1
ATOM 444 C C . GLN A 1 59 ? 51.050 114.097 82.793 1.00 48.02 75 GLN A C 1
ATOM 445 O O . GLN A 1 59 ? 50.018 114.753 82.804 1.00 46.94 75 GLN A O 1
ATOM 451 N N . SER A 1 60 ? 51.059 112.805 83.084 1.00 47.94 76 SER A N 1
ATOM 452 C CA . SER A 1 60 ? 49.812 112.087 83.348 1.00 47.78 76 SER A CA 1
ATOM 453 C C . SER A 1 60 ? 49.135 112.401 84.695 1.00 47.99 76 SER A C 1
ATOM 454 O O . SER A 1 60 ? 47.983 112.006 84.906 1.00 48.22 76 SER A O 1
ATOM 457 N N . GLY A 1 61 ? 49.839 113.100 85.591 1.00 47.40 77 GLY A N 1
ATOM 458 C CA . GLY A 1 61 ? 49.237 113.672 86.804 1.00 47.30 77 GLY A CA 1
ATOM 459 C C . GLY A 1 61 ? 49.238 112.804 88.066 1.00 47.08 77 GLY A C 1
ATOM 460 O O . GLY A 1 61 ? 48.423 113.033 88.973 1.00 46.94 77 GLY A O 1
ATOM 461 N N . PHE A 1 62 ? 50.121 111.807 88.123 1.00 46.11 78 PHE A N 1
ATOM 462 C CA . PHE A 1 62 ? 50.426 111.087 89.365 1.00 45.82 78 PHE A CA 1
ATOM 463 C C . PHE A 1 62 ? 49.290 110.285 89.985 1.00 46.43 78 PHE A C 1
ATOM 464 O O . PHE A 1 62 ? 49.376 109.909 91.154 1.00 46.48 78 PHE A O 1
ATOM 472 N N . LEU A 1 63 ? 48.232 110.008 89.220 1.00 47.01 79 LEU A N 1
ATOM 473 C CA . LEU A 1 63 ? 47.120 109.161 89.693 1.00 46.50 79 LEU A CA 1
ATOM 474 C C . LEU A 1 63 ? 47.220 107.794 89.060 1.00 46.92 79 LEU A C 1
ATOM 475 O O . LEU A 1 63 ? 48.019 107.611 88.134 1.00 47.27 79 LEU A O 1
ATOM 480 N N . PRO A 1 64 ? 46.452 106.809 89.571 1.00 47.85 80 PRO A N 1
ATOM 481 C CA . PRO A 1 64 ? 46.567 105.459 89.056 1.00 48.44 80 PRO A CA 1
ATOM 482 C C . PRO A 1 64 ? 45.912 105.234 87.693 1.00 49.12 80 PRO A C 1
ATOM 483 O O . PRO A 1 64 ? 44.905 105.859 87.361 1.00 49.31 80 PRO A O 1
ATOM 487 N N . ALA A 1 65 ? 46.485 104.264 86.977 1.00 49.78 81 ALA A N 1
ATOM 488 C CA . ALA A 1 65 ? 46.096 103.821 85.660 1.00 48.72 81 ALA A CA 1
ATOM 489 C C . ALA A 1 65 ? 45.911 102.302 85.721 1.00 48.42 81 ALA A C 1
ATOM 490 O O . ALA A 1 65 ? 45.040 101.820 86.457 1.00 48.87 81 ALA A O 1
ATOM 492 N N . GLY A 1 66 ? 46.696 101.544 84.948 1.00 48.39 82 GLY A N 1
ATOM 493 C CA . GLY A 1 66 ? 46.603 100.070 84.882 1.00 47.64 82 GLY A CA 1
ATOM 494 C C . GLY A 1 66 ? 45.365 99.512 84.187 1.00 48.17 82 GLY A C 1
ATOM 495 O O . GLY A 1 66 ? 44.641 100.235 83.490 1.00 48.23 82 GLY A O 1
ATOM 496 N N . ILE A 1 67 ? 45.094 98.224 84.405 1.00 47.41 83 ILE A N 1
ATOM 497 C CA . ILE A 1 67 ? 43.965 97.545 83.796 1.00 47.08 83 ILE A CA 1
ATOM 498 C C . ILE A 1 67 ? 42.812 97.396 84.764 1.00 46.80 83 ILE A C 1
ATOM 499 O O . ILE A 1 67 ? 43.042 97.229 85.931 1.00 47.46 83 ILE A O 1
ATOM 504 N N . SER A 1 68 ? 41.582 97.413 84.254 1.00 46.29 84 SER A N 1
ATOM 505 C CA . SER A 1 68 ? 40.377 97.212 85.042 1.00 46.33 84 SER A CA 1
ATOM 506 C C . SER A 1 68 ? 39.319 96.707 84.114 1.00 46.27 84 SER A C 1
ATOM 507 O O . SER A 1 68 ? 39.523 96.749 82.910 1.00 47.17 84 SER A O 1
ATOM 510 N N . TRP A 1 69 ? 38.197 96.245 84.664 1.00 45.66 85 TRP A N 1
ATOM 511 C CA . TRP A 1 69 ? 37.168 95.580 83.890 1.00 45.18 85 TRP A CA 1
ATOM 512 C C . TRP A 1 69 ? 35.811 96.089 84.257 1.00 45.09 85 TRP A C 1
ATOM 513 O O . TRP A 1 69 ? 35.626 96.526 85.360 1.00 46.29 85 TRP A O 1
ATOM 524 N N . TYR A 1 70 ? 34.861 96.057 83.326 1.00 45.14 86 TYR A N 1
ATOM 525 C CA . TYR A 1 70 ? 33.482 96.329 83.644 1.00 45.06 86 TYR A CA 1
ATOM 526 C C . TYR A 1 70 ? 32.685 95.143 83.140 1.00 45.73 86 TYR A C 1
ATOM 527 O O . TYR A 1 70 ? 33.106 94.472 82.230 1.00 46.39 86 TYR A O 1
ATOM 536 N N . ARG A 1 71 ? 31.530 94.873 83.739 1.00 46.84 87 ARG A N 1
ATOM 537 C CA . ARG A 1 71 ? 30.657 93.775 83.311 1.00 46.93 87 ARG A CA 1
ATOM 538 C C . ARG A 1 71 ? 29.233 94.153 83.553 1.00 47.42 87 ARG A C 1
ATOM 539 O O . ARG A 1 71 ? 28.927 94.796 84.529 1.00 46.88 87 ARG A O 1
ATOM 547 N N . LYS A 1 72 ? 28.348 93.708 82.685 1.00 48.86 88 LYS A N 1
ATOM 548 C CA . LYS A 1 72 ? 26.957 93.953 82.876 1.00 50.43 88 LYS A CA 1
ATOM 549 C C . LYS A 1 72 ? 26.055 92.930 82.182 1.00 52.95 88 LYS A C 1
ATOM 550 O O . LYS A 1 72 ? 26.302 92.458 81.077 1.00 53.15 88 LYS A O 1
ATOM 556 N N . THR A 1 73 ? 24.968 92.652 82.869 1.00 55.96 89 THR A N 1
ATOM 557 C CA . THR A 1 73 ? 23.970 91.724 82.470 1.00 58.26 89 THR A CA 1
ATOM 558 C C . THR A 1 73 ? 22.786 92.506 81.929 1.00 60.01 89 THR A C 1
ATOM 559 O O . THR A 1 73 ? 22.459 93.567 82.461 1.00 61.87 89 THR A O 1
ATOM 563 N N . PHE A 1 74 ? 22.162 92.015 80.859 1.00 61.17 90 PHE A N 1
ATOM 564 C CA . PHE A 1 74 ? 20.879 92.561 80.404 1.00 61.70 90 PHE A CA 1
ATOM 565 C C . PHE A 1 74 ? 20.025 91.453 79.794 1.00 62.31 90 PHE A C 1
ATOM 566 O O . PHE A 1 74 ? 20.529 90.374 79.483 1.00 62.02 90 PHE A O 1
ATOM 574 N N . THR A 1 75 ? 18.737 91.722 79.630 1.00 63.25 91 THR A N 1
ATOM 575 C CA . THR A 1 75 ? 17.820 90.738 79.063 1.00 64.34 91 THR A CA 1
ATOM 576 C C . THR A 1 75 ? 17.075 91.363 77.898 1.00 65.10 91 THR A C 1
ATOM 577 O O . THR A 1 75 ? 16.908 92.567 77.887 1.00 65.62 91 THR A O 1
ATOM 581 N N . ILE A 1 76 ? 16.641 90.553 76.925 1.00 66.07 92 ILE A N 1
ATOM 582 C CA . ILE A 1 76 ? 15.939 91.046 75.727 1.00 66.81 92 ILE A CA 1
ATOM 583 C C . ILE A 1 76 ? 14.418 90.905 75.866 1.00 67.49 92 ILE A C 1
ATOM 584 O O . ILE A 1 76 ? 13.916 89.790 75.997 1.00 67.83 92 ILE A O 1
ATOM 589 N N . PRO A 1 77 ? 13.677 92.021 75.824 1.00 68.18 93 PRO A N 1
ATOM 590 C CA . PRO A 1 77 ? 12.214 91.948 75.839 1.00 68.84 93 PRO A CA 1
ATOM 591 C C . PRO A 1 77 ? 11.676 91.187 74.645 1.00 69.70 93 PRO A C 1
ATOM 592 O O . PRO A 1 77 ? 12.451 90.827 73.754 1.00 70.11 93 PRO A O 1
ATOM 596 N N . SER A 1 78 ? 10.362 90.954 74.623 1.00 70.69 94 SER A N 1
ATOM 597 C CA . SER A 1 78 ? 9.704 90.217 73.523 1.00 71.32 94 SER A CA 1
ATOM 598 C C . SER A 1 78 ? 9.588 91.122 72.281 1.00 71.94 94 SER A C 1
ATOM 599 O O . SER A 1 78 ? 9.802 90.654 71.150 1.00 71.90 94 SER A O 1
ATOM 601 N N . LYS A 1 79 ? 9.259 92.406 72.523 1.00 72.56 95 LYS A N 1
ATOM 602 C CA . LYS A 1 79 ? 9.181 93.458 71.491 1.00 73.14 95 LYS A CA 1
ATOM 603 C C . LYS A 1 79 ? 10.433 93.472 70.554 1.00 73.42 95 LYS A C 1
ATOM 604 O O . LYS A 1 79 ? 10.294 93.703 69.353 1.00 74.58 95 LYS A O 1
ATOM 606 N N . TRP A 1 80 ? 11.625 93.182 71.081 1.00 72.96 96 TRP A N 1
ATOM 607 C CA . TRP A 1 80 ? 12.847 93.224 70.275 1.00 72.36 96 TRP A CA 1
ATOM 608 C C . TRP A 1 80 ? 13.234 91.901 69.629 1.00 72.06 96 TRP A C 1
ATOM 609 O O . TRP A 1 80 ? 14.408 91.698 69.321 1.00 72.15 96 TRP A O 1
ATOM 620 N N . LYS A 1 81 ? 12.312 90.978 69.424 1.00 71.69 97 LYS A N 1
ATOM 621 C CA . LYS A 1 81 ? 12.729 89.706 68.790 1.00 71.52 97 LYS A CA 1
ATOM 622 C C . LYS A 1 81 ? 13.165 89.980 67.323 1.00 70.92 97 LYS A C 1
ATOM 623 O O . LYS A 1 81 ? 14.101 89.362 66.797 1.00 70.85 97 LYS A O 1
ATOM 625 N N . ASN A 1 82 ? 12.483 90.935 66.689 1.00 70.13 98 ASN A N 1
ATOM 626 C CA . ASN A 1 82 ? 12.736 91.295 65.287 1.00 69.28 98 ASN A CA 1
ATOM 627 C C . ASN A 1 82 ? 14.021 92.131 65.124 1.00 68.02 98 ASN A C 1
ATOM 628 O O . ASN A 1 82 ? 14.643 92.126 64.064 1.00 68.67 98 ASN A O 1
ATOM 630 N N . LYS A 1 83 ? 14.418 92.817 66.197 1.00 65.76 99 LYS A N 1
ATOM 631 C CA . LYS A 1 83 ? 15.323 93.950 66.117 1.00 63.25 99 LYS A CA 1
ATOM 632 C C . LYS A 1 83 ? 16.784 93.615 65.927 1.00 61.29 99 LYS A C 1
ATOM 633 O O . LYS A 1 83 ? 17.228 92.511 66.240 1.00 60.95 99 LYS A O 1
ATOM 639 N N . LYS A 1 84 ? 17.500 94.583 65.343 1.00 59.05 100 LYS A N 1
ATOM 640 C CA . LYS A 1 84 ? 18.963 94.628 65.359 1.00 57.41 100 LYS A CA 1
ATOM 641 C C . LYS A 1 84 ? 19.347 95.416 66.616 1.00 55.63 100 LYS A C 1
ATOM 642 O O . LYS A 1 84 ? 18.709 96.421 66.914 1.00 54.43 100 LYS A O 1
ATOM 648 N N . VAL A 1 85 ? 20.380 94.957 67.325 1.00 53.83 101 VAL A N 1
ATOM 649 C CA . VAL A 1 85 ? 20.762 95.518 68.623 1.00 52.61 101 VAL A CA 1
ATOM 650 C C . VAL A 1 85 ? 22.249 95.819 68.664 1.00 51.98 101 VAL A C 1
ATOM 651 O O . VAL A 1 85 ? 23.072 94.921 68.524 1.00 51.38 101 VAL A O 1
ATOM 655 N N . GLN A 1 86 ? 22.599 97.083 68.841 1.00 51.71 102 GLN A N 1
ATOM 656 C CA . GLN A 1 86 ? 24.010 97.453 68.884 1.00 52.52 102 GLN A CA 1
ATOM 657 C C . GLN A 1 86 ? 24.319 98.125 70.196 1.00 51.87 102 GLN A C 1
ATOM 658 O O . GLN A 1 86 ? 23.398 98.601 70.886 1.00 52.24 102 GLN A O 1
ATOM 664 N N . ILE A 1 87 ? 25.615 98.234 70.494 1.00 50.82 103 ILE A N 1
ATOM 665 C CA . ILE A 1 87 ? 26.079 98.959 71.655 1.00 49.82 103 ILE A CA 1
ATOM 666 C C . ILE A 1 87 ? 26.947 100.150 71.222 1.00 49.48 103 ILE A C 1
ATOM 667 O O . ILE A 1 87 ? 27.969 99.977 70.552 1.00 48.30 103 ILE A O 1
ATOM 672 N N . LEU A 1 88 ? 26.518 101.357 71.623 1.00 48.90 104 LEU A N 1
ATOM 673 C CA . LEU A 1 88 ? 27.267 102.596 71.423 1.00 47.89 104 LEU A CA 1
ATOM 674 C C . LEU A 1 88 ? 28.044 102.929 72.702 1.00 47.85 104 LEU A C 1
ATOM 675 O O . LEU A 1 88 ? 27.460 103.055 73.778 1.00 48.22 104 LEU A O 1
ATOM 680 N N . PHE A 1 89 ? 29.363 103.023 72.556 1.00 47.49 105 PHE A N 1
ATOM 681 C CA . PHE A 1 89 ? 30.273 103.592 73.525 1.00 46.23 105 PHE A CA 1
ATOM 682 C C . PHE A 1 89 ? 30.714 104.965 73.028 1.00 45.19 105 PHE A C 1
ATOM 683 O O . PHE A 1 89 ? 31.504 105.066 72.107 1.00 44.67 105 PHE A O 1
ATOM 691 N N . GLU A 1 90 ? 30.240 106.027 73.650 1.00 44.22 106 GLU A N 1
ATOM 692 C CA . GLU A 1 90 ? 30.720 107.361 73.312 1.00 44.03 106 GLU A CA 1
ATOM 693 C C . GLU A 1 90 ? 32.216 107.576 73.667 1.00 43.99 106 GLU A C 1
ATOM 694 O O . GLU A 1 90 ? 32.873 108.466 73.147 1.00 42.71 106 GLU A O 1
ATOM 700 N N . GLY A 1 91 ? 32.783 106.731 74.516 1.00 44.92 107 GLY A N 1
ATOM 701 C CA . GLY A 1 91 ? 34.239 106.801 74.748 1.00 45.49 107 GLY A CA 1
ATOM 702 C C . GLY A 1 91 ? 34.772 105.967 75.900 1.00 45.21 107 GLY A C 1
ATOM 703 O O . GLY A 1 91 ? 34.145 105.880 76.963 1.00 46.96 107 GLY A O 1
ATOM 704 N N . VAL A 1 92 ? 35.923 105.359 75.694 1.00 44.31 108 VAL A N 1
ATOM 705 C CA . VAL A 1 92 ? 36.499 104.471 76.651 1.00 44.36 108 VAL A CA 1
ATOM 706 C C . VAL A 1 92 ? 38.007 104.641 76.579 1.00 45.03 108 VAL A C 1
ATOM 707 O O . VAL A 1 92 ? 38.612 104.272 75.574 1.00 45.97 108 VAL A O 1
ATOM 711 N N . TYR A 1 93 ? 38.595 105.212 77.641 1.00 44.73 109 TYR A N 1
ATOM 712 C CA . TYR A 1 93 ? 40.031 105.471 77.730 1.00 44.11 109 TYR A CA 1
ATOM 713 C C . TYR A 1 93 ? 40.749 104.371 78.554 1.00 45.08 109 TYR A C 1
ATOM 714 O O . TYR A 1 93 ? 40.575 104.285 79.777 1.00 45.03 109 TYR A O 1
ATOM 723 N N . LEU A 1 94 ? 41.537 103.497 77.928 1.00 45.48 110 LEU A N 1
ATOM 724 C CA . LEU A 1 94 ? 41.695 103.392 76.493 1.00 45.95 110 LEU A CA 1
ATOM 725 C C . LEU A 1 94 ? 41.992 101.929 76.193 1.00 46.87 110 LEU A C 1
ATOM 726 O O . LEU A 1 94 ? 41.929 101.071 77.114 1.00 47.67 110 LEU A O 1
ATOM 731 N N . ASN A 1 95 ? 42.301 101.623 74.933 1.00 46.71 111 ASN A N 1
ATOM 732 C CA . ASN A 1 95 ? 42.536 100.239 74.513 1.00 46.82 111 ASN A CA 1
ATOM 733 C C . ASN A 1 95 ? 41.423 99.288 74.914 1.00 46.25 111 ASN A C 1
ATOM 734 O O . ASN A 1 95 ? 41.699 98.196 75.364 1.00 46.11 111 ASN A O 1
ATOM 739 N N . SER A 1 96 ? 40.170 99.678 74.779 1.00 46.11 112 SER A N 1
ATOM 740 C CA . SER A 1 96 ? 39.129 98.790 75.249 1.00 46.62 112 SER A CA 1
ATOM 741 C C . SER A 1 96 ? 39.001 97.563 74.362 1.00 47.71 112 SER A C 1
ATOM 742 O O . SER A 1 96 ? 39.179 97.673 73.156 1.00 48.15 112 SER A O 1
ATOM 745 N N . GLU A 1 97 ? 38.710 96.406 74.974 1.00 47.62 113 GLU A N 1
ATOM 746 C CA . GLU A 1 97 ? 38.136 95.263 74.305 1.00 47.72 113 GLU A CA 1
ATOM 747 C C . GLU A 1 97 ? 36.764 95.027 74.912 1.00 48.42 113 GLU A C 1
ATOM 748 O O . GLU A 1 97 ? 36.540 95.373 76.069 1.00 49.10 113 GLU A O 1
ATOM 754 N N . VAL A 1 98 ? 35.844 94.476 74.115 1.00 48.00 114 VAL A N 1
ATOM 755 C CA . VAL A 1 98 ? 34.473 94.203 74.518 1.00 47.68 114 VAL A CA 1
ATOM 756 C C . VAL A 1 98 ? 34.104 92.789 74.071 1.00 48.02 114 VAL A C 1
ATOM 757 O O . VAL A 1 98 ? 34.565 92.308 73.062 1.00 48.35 114 VAL A O 1
ATOM 761 N N . TRP A 1 99 ? 33.290 92.111 74.860 1.00 48.44 115 TRP A N 1
ATOM 762 C CA . TRP A 1 99 ? 32.899 90.757 74.559 1.00 48.22 115 TRP A CA 1
ATOM 763 C C . TRP A 1 99 ? 31.401 90.586 74.784 1.00 48.47 115 TRP A C 1
ATOM 764 O O . TRP A 1 99 ? 30.874 91.099 75.753 1.00 48.48 115 TRP A O 1
ATOM 775 N N . ILE A 1 100 ? 30.718 89.857 73.915 1.00 49.13 116 ILE A N 1
ATOM 776 C CA . ILE A 1 100 ? 29.302 89.614 74.135 1.00 49.96 116 ILE A CA 1
ATOM 777 C C . ILE A 1 100 ? 29.074 88.109 74.296 1.00 50.90 116 ILE A C 1
ATOM 778 O O . ILE A 1 100 ? 29.363 87.303 73.396 1.00 51.34 116 ILE A O 1
ATOM 783 N N . ASN A 1 101 ? 28.590 87.731 75.481 1.00 51.53 117 ASN A N 1
ATOM 784 C CA . ASN A 1 101 ? 28.313 86.349 75.795 1.00 51.59 117 ASN A CA 1
ATOM 785 C C . ASN A 1 101 ? 29.520 85.510 75.450 1.00 51.60 117 ASN A C 1
ATOM 786 O O . ASN A 1 101 ? 29.379 84.402 74.915 1.00 51.67 117 ASN A O 1
ATOM 791 N N . GLY A 1 102 ? 30.705 86.054 75.737 1.00 51.48 118 GLY A N 1
ATOM 792 C CA . GLY A 1 102 ? 31.961 85.354 75.502 1.00 51.80 118 GLY A CA 1
ATOM 793 C C . GLY A 1 102 ? 32.667 85.699 74.204 1.00 52.80 118 GLY A C 1
ATOM 794 O O . GLY A 1 102 ? 33.882 85.489 74.086 1.00 52.48 118 GLY A O 1
ATOM 795 N N . HIS A 1 103 ? 31.921 86.245 73.237 1.00 53.97 119 HIS A N 1
ATOM 796 C CA . HIS A 1 103 ? 32.439 86.520 71.876 1.00 55.11 119 HIS A CA 1
ATOM 797 C C . HIS A 1 103 ? 33.095 87.924 71.699 1.00 54.34 119 HIS A C 1
ATOM 798 O O . HIS A 1 103 ? 32.471 88.961 71.915 1.00 53.66 119 HIS A O 1
ATOM 805 N N . TRP A 1 104 ? 34.354 87.927 71.283 1.00 53.61 120 TRP A N 1
ATOM 806 C CA . TRP A 1 104 ? 35.143 89.145 71.125 1.00 54.05 120 TRP A CA 1
ATOM 807 C C . TRP A 1 104 ? 34.665 90.049 69.977 1.00 53.48 120 TRP A C 1
ATOM 808 O O . TRP A 1 104 ? 34.729 89.662 68.810 1.00 53.71 120 TRP A O 1
ATOM 819 N N . LEU A 1 105 ? 34.225 91.257 70.308 1.00 52.49 121 LEU A N 1
ATOM 820 C CA . LEU A 1 105 ? 33.672 92.193 69.328 1.00 51.76 121 LEU A CA 1
ATOM 821 C C . LEU A 1 105 ? 34.743 93.065 68.647 1.00 51.79 121 LEU A C 1
ATOM 822 O O . LEU A 1 105 ? 34.546 93.512 67.542 1.00 51.46 121 LEU A O 1
ATOM 827 N N . GLY A 1 106 ? 35.872 93.273 69.313 1.00 52.07 122 GLY A N 1
ATOM 828 C CA . GLY A 1 106 ? 36.941 94.125 68.840 1.00 51.97 122 GLY A CA 1
ATOM 829 C C . GLY A 1 106 ? 37.757 94.769 69.969 1.00 52.74 122 GLY A C 1
ATOM 830 O O . GLY A 1 106 ? 37.389 94.750 71.163 1.00 53.08 122 GLY A O 1
ATOM 831 N N . LYS A 1 107 ? 38.891 95.325 69.577 1.00 52.43 123 LYS A N 1
ATOM 832 C CA . LYS A 1 107 ? 39.767 96.062 70.436 1.00 52.20 123 LYS A CA 1
ATOM 833 C C . LYS A 1 107 ? 39.923 97.415 69.793 1.00 51.28 123 LYS A C 1
ATOM 834 O O . LYS A 1 107 ? 40.156 97.490 68.612 1.00 51.98 123 LYS A O 1
ATOM 840 N N . ARG A 1 108 ? 39.837 98.489 70.560 1.00 50.68 124 ARG A N 1
ATOM 841 C CA . ARG A 1 108 ? 39.962 99.815 70.006 1.00 49.70 124 ARG A CA 1
ATOM 842 C C . ARG A 1 108 ? 40.890 100.679 70.839 1.00 49.81 124 ARG A C 1
ATOM 843 O O . ARG A 1 108 ? 40.485 101.121 71.920 1.00 50.75 124 ARG A O 1
ATOM 851 N N . PRO A 1 109 ? 42.120 100.951 70.327 1.00 49.04 125 PRO A N 1
ATOM 852 C CA . PRO A 1 109 ? 43.126 101.762 71.016 1.00 48.65 125 PRO A CA 1
ATOM 853 C C . PRO A 1 109 ? 42.752 103.178 71.389 1.00 49.16 125 PRO A C 1
ATOM 854 O O . PRO A 1 109 ? 42.951 103.593 72.533 1.00 49.12 125 PRO A O 1
ATOM 858 N N . ASN A 1 110 ? 42.276 103.938 70.417 1.00 48.88 126 ASN A N 1
ATOM 859 C CA . ASN A 1 110 ? 41.981 105.325 70.613 1.00 48.16 126 ASN A CA 1
ATOM 860 C C . ASN A 1 110 ? 40.980 105.529 71.759 1.00 47.51 126 ASN A C 1
ATOM 861 O O . ASN A 1 110 ? 39.939 104.934 71.797 1.00 46.45 126 ASN A O 1
ATOM 866 N N . GLY A 1 111 ? 41.317 106.402 72.686 1.00 48.06 127 GLY A N 1
ATOM 867 C CA . GLY A 1 111 ? 40.514 106.598 73.904 1.00 48.80 127 GLY A CA 1
ATOM 868 C C . GLY A 1 111 ? 39.508 107.735 73.855 1.00 48.55 127 GLY A C 1
ATOM 869 O O . GLY A 1 111 ? 38.750 107.919 74.802 1.00 48.72 127 GLY A O 1
ATOM 870 N N . TYR A 1 112 ? 39.496 108.491 72.756 1.00 48.14 128 TYR A N 1
ATOM 871 C CA . TYR A 1 112 ? 38.631 109.663 72.612 1.00 47.63 128 TYR A CA 1
ATOM 872 C C . TYR A 1 112 ? 37.547 109.543 71.522 1.00 47.52 128 TYR A C 1
ATOM 873 O O . TYR A 1 112 ? 36.797 110.490 71.279 1.00 47.05 128 TYR A O 1
ATOM 882 N N . ILE A 1 113 ? 37.467 108.388 70.879 1.00 47.42 129 ILE A N 1
ATOM 883 C CA . ILE A 1 113 ? 36.606 108.216 69.728 1.00 47.94 129 ILE A CA 1
ATOM 884 C C . ILE A 1 113 ? 35.330 107.460 70.093 1.00 47.34 129 ILE A C 1
ATOM 885 O O . ILE A 1 113 ? 35.407 106.481 70.820 1.00 47.62 129 ILE A O 1
ATOM 890 N N . SER A 1 114 ? 34.170 107.893 69.603 1.00 46.51 130 SER A N 1
ATOM 891 C CA . SER A 1 114 ? 32.951 107.088 69.758 1.00 47.32 130 SER A CA 1
ATOM 892 C C . SER A 1 114 ? 32.949 105.874 68.786 1.00 48.17 130 SER A C 1
ATOM 893 O O . SER A 1 114 ? 33.570 105.927 67.741 1.00 49.04 130 SER A O 1
ATOM 896 N N . PHE A 1 115 ? 32.314 104.768 69.169 1.00 49.11 131 PHE A N 1
ATOM 897 C CA . PHE A 1 115 ? 32.336 103.513 68.395 1.00 50.00 131 PHE A CA 1
ATOM 898 C C . PHE A 1 115 ? 31.158 102.639 68.753 1.00 49.70 131 PHE A C 1
ATOM 899 O O . PHE A 1 115 ? 30.664 102.713 69.872 1.00 50.22 131 PHE A O 1
ATOM 907 N N . VAL A 1 116 ? 30.708 101.843 67.790 1.00 49.21 132 VAL A N 1
ATOM 908 C CA . VAL A 1 116 ? 29.552 100.986 67.957 1.00 49.41 132 VAL A CA 1
ATOM 909 C C . VAL A 1 116 ? 29.932 99.563 67.585 1.00 49.42 132 VAL A C 1
ATOM 910 O O . VAL A 1 116 ? 30.838 99.377 66.799 1.00 49.11 132 VAL A O 1
ATOM 914 N N . TYR A 1 117 ? 29.308 98.567 68.225 1.00 50.03 133 TYR A N 1
ATOM 915 C CA . TYR A 1 117 ? 29.503 97.146 67.894 1.00 50.48 133 TYR A CA 1
ATOM 916 C C . TYR A 1 117 ? 28.113 96.542 67.797 1.00 51.90 133 TYR A C 1
ATOM 917 O O . TYR A 1 117 ? 27.195 96.958 68.529 1.00 51.58 133 TYR A O 1
ATOM 926 N N . ASP A 1 118 ? 27.967 95.573 66.883 1.00 53.38 134 ASP A N 1
ATOM 927 C CA . ASP A 1 118 ? 26.687 94.856 66.639 1.00 54.07 134 ASP A CA 1
ATOM 928 C C . ASP A 1 118 ? 26.595 93.625 67.545 1.00 53.95 134 ASP A C 1
ATOM 929 O O . ASP A 1 118 ? 27.477 92.778 67.541 1.00 53.76 134 ASP A O 1
ATOM 934 N N . LEU A 1 119 ? 25.536 93.515 68.321 1.00 54.06 135 LEU A N 1
ATOM 935 C CA . LEU A 1 119 ? 25.453 92.394 69.234 1.00 54.85 135 LEU A CA 1
ATOM 936 C C . LEU A 1 119 ? 24.561 91.276 68.687 1.00 55.69 135 LEU A C 1
ATOM 937 O O . LEU A 1 119 ? 24.771 90.117 68.998 1.00 55.47 135 LEU A O 1
ATOM 942 N N . THR A 1 120 ? 23.635 91.654 67.800 1.00 57.06 136 THR A N 1
ATOM 943 C CA . THR A 1 120 ? 22.552 90.819 67.288 1.00 57.36 136 THR A CA 1
ATOM 944 C C . THR A 1 120 ? 22.937 89.390 66.998 1.00 57.76 136 THR A C 1
ATOM 945 O O . THR A 1 120 ? 22.246 88.473 67.420 1.00 57.65 136 THR A O 1
ATOM 949 N N . PRO A 1 121 ? 24.034 89.181 66.280 1.00 58.13 137 PRO A N 1
ATOM 950 C CA . PRO A 1 121 ? 24.303 87.782 65.971 1.00 58.58 137 PRO A CA 1
ATOM 951 C C . PRO A 1 121 ? 24.668 86.931 67.175 1.00 59.38 137 PRO A C 1
ATOM 952 O O . PRO A 1 121 ? 24.785 85.728 67.022 1.00 59.54 137 PRO A O 1
ATOM 956 N N . TYR A 1 122 ? 24.861 87.515 68.357 1.00 59.73 138 TYR A N 1
ATOM 957 C CA . TYR A 1 122 ? 25.335 86.726 69.481 1.00 60.30 138 TYR A CA 1
ATOM 958 C C . TYR A 1 122 ? 24.348 86.645 70.665 1.00 61.34 138 TYR A C 1
ATOM 959 O O . TYR A 1 122 ? 24.676 86.102 71.712 1.00 60.85 138 TYR A O 1
ATOM 968 N N . LEU A 1 123 ? 23.137 87.162 70.490 1.00 62.96 139 LEU A N 1
ATOM 969 C CA . LEU A 1 123 ? 22.172 87.265 71.574 1.00 64.14 139 LEU A CA 1
ATOM 970 C C . LEU A 1 123 ? 21.485 85.951 71.864 1.00 65.53 139 LEU A C 1
ATOM 971 O O . LEU A 1 123 ? 21.314 85.140 70.967 1.00 65.97 139 LEU A O 1
ATOM 976 N N . GLN A 1 124 ? 21.071 85.779 73.124 1.00 67.17 140 GLN A N 1
ATOM 977 C CA . GLN A 1 124 ? 20.543 84.511 73.670 1.00 68.08 140 GLN A CA 1
ATOM 978 C C . GLN A 1 124 ? 19.139 84.665 74.275 1.00 68.90 140 GLN A C 1
ATOM 979 O O . GLN A 1 124 ? 18.577 85.776 74.320 1.00 68.73 140 GLN A O 1
ATOM 985 N N . GLU A 1 125 ? 18.605 83.528 74.757 1.00 70.12 141 GLU A N 1
ATOM 986 C CA . GLU A 1 125 ? 17.223 83.420 75.265 1.00 70.66 141 GLU A CA 1
ATOM 987 C C . GLU A 1 125 ? 16.953 84.430 76.392 1.00 70.77 141 GLU A C 1
ATOM 988 O O . GLU A 1 125 ? 16.113 85.346 76.247 1.00 71.16 141 GLU A O 1
ATOM 990 N N . GLY A 1 126 ? 17.694 84.301 77.490 1.00 70.12 142 GLY A N 1
ATOM 991 C CA . GLY A 1 126 ? 17.421 85.125 78.669 1.00 69.32 142 GLY A CA 1
ATOM 992 C C . GLY A 1 126 ? 18.453 86.199 78.907 1.00 68.28 142 GLY A C 1
ATOM 993 O O . GLY A 1 126 ? 18.241 87.355 78.571 1.00 68.20 142 GLY A O 1
ATOM 994 N N . LYS A 1 127 ? 19.573 85.785 79.478 1.00 67.13 143 LYS A N 1
ATOM 995 C CA . LYS A 1 127 ? 20.513 86.682 80.146 1.00 66.45 143 LYS A CA 1
ATOM 996 C C . LYS A 1 127 ? 21.741 86.838 79.275 1.00 64.46 143 LYS A C 1
ATOM 997 O O . LYS A 1 127 ? 22.417 85.855 78.986 1.00 63.93 143 LYS A O 1
ATOM 1003 N N . ASN A 1 128 ? 22.041 88.071 78.884 1.00 62.25 144 ASN A N 1
ATOM 1004 C CA . ASN A 1 128 ? 23.198 88.340 78.056 1.00 60.63 144 ASN A CA 1
ATOM 1005 C C . ASN A 1 128 ? 24.259 89.107 78.842 1.00 58.95 144 ASN A C 1
ATOM 1006 O O . ASN A 1 128 ? 23.942 90.009 79.627 1.00 58.22 144 ASN A O 1
ATOM 1011 N N . GLN A 1 129 ? 25.508 88.756 78.570 1.00 56.57 145 GLN A N 1
ATOM 1012 C CA . GLN A 1 129 ? 26.668 89.295 79.250 1.00 55.18 145 GLN A CA 1
ATOM 1013 C C . GLN A 1 129 ? 27.497 90.234 78.365 1.00 54.12 145 GLN A C 1
ATOM 1014 O O . GLN A 1 129 ? 27.876 89.863 77.256 1.00 53.68 145 GLN A O 1
ATOM 1020 N N . ILE A 1 130 ? 27.786 91.442 78.867 1.00 53.06 146 ILE A N 1
ATOM 1021 C CA . ILE A 1 130 ? 28.814 92.285 78.291 1.00 51.97 146 ILE A CA 1
ATOM 1022 C C . ILE A 1 130 ? 29.995 92.240 79.243 1.00 51.79 146 ILE A C 1
ATOM 1023 O O . ILE A 1 130 ? 29.798 92.334 80.445 1.00 51.82 146 ILE A O 1
ATOM 1028 N N . ALA A 1 131 ? 31.205 92.078 78.702 1.00 50.73 147 ALA A N 1
ATOM 1029 C CA . ALA A 1 131 ? 32.441 92.308 79.446 1.00 50.24 147 ALA A CA 1
ATOM 1030 C C . ALA A 1 131 ? 33.256 93.372 78.718 1.00 49.56 147 ALA A C 1
ATOM 1031 O O . ALA A 1 131 ? 33.237 93.391 77.503 1.00 49.93 147 ALA A O 1
ATOM 1033 N N . VAL A 1 132 ? 33.939 94.249 79.464 1.00 48.03 148 VAL A N 1
ATOM 1034 C CA . VAL A 1 132 ? 34.814 95.265 78.910 1.00 47.18 148 VAL A CA 1
ATOM 1035 C C . VAL A 1 132 ? 36.147 95.305 79.673 1.00 47.18 148 VAL A C 1
ATOM 1036 O O . VAL A 1 132 ? 36.175 95.437 80.898 1.00 47.56 148 VAL A O 1
ATOM 1040 N N . LYS A 1 133 ? 37.252 95.184 78.953 1.00 46.82 149 LYS A N 1
ATOM 1041 C CA . LYS A 1 133 ? 38.560 95.273 79.545 1.00 46.63 149 LYS A CA 1
ATOM 1042 C C . LYS A 1 133 ? 39.123 96.576 79.077 1.00 47.48 149 LYS A C 1
ATOM 1043 O O . LYS A 1 133 ? 39.229 96.779 77.870 1.00 49.09 149 LYS A O 1
ATOM 1049 N N . VAL A 1 134 ? 39.480 97.469 80.000 1.00 47.03 150 VAL A N 1
ATOM 1050 C CA . VAL A 1 134 ? 40.147 98.704 79.660 1.00 46.32 150 VAL A CA 1
ATOM 1051 C C . VAL A 1 134 ? 41.612 98.568 80.025 1.00 47.13 150 VAL A C 1
ATOM 1052 O O . VAL A 1 134 ? 41.916 98.293 81.169 1.00 48.69 150 VAL A O 1
ATOM 1056 N N . ASP A 1 135 ? 42.531 98.730 79.078 1.00 47.25 151 ASP A N 1
ATOM 1057 C CA . ASP A 1 135 ? 43.954 98.451 79.343 1.00 47.35 151 ASP A CA 1
ATOM 1058 C C . ASP A 1 135 ? 44.788 99.702 79.299 1.00 47.09 151 ASP A C 1
ATOM 1059 O O . ASP A 1 135 ? 45.280 100.096 78.240 1.00 47.25 151 ASP A O 1
ATOM 1064 N N . HIS A 1 136 ? 44.985 100.314 80.471 1.00 47.43 152 HIS A N 1
ATOM 1065 C CA . HIS A 1 136 ? 45.836 101.507 80.609 1.00 46.24 152 HIS A CA 1
ATOM 1066 C C . HIS A 1 136 ? 47.072 101.133 81.415 1.00 47.60 152 HIS A C 1
ATOM 1067 O O . HIS A 1 136 ? 47.609 101.941 82.199 1.00 47.32 152 HIS A O 1
ATOM 1074 N N . SER A 1 137 ? 47.543 99.911 81.206 1.00 48.79 153 SER A N 1
ATOM 1075 C CA . SER A 1 137 ? 48.765 99.430 81.860 1.00 50.04 153 SER A CA 1
ATOM 1076 C C . SER A 1 137 ? 49.987 100.172 81.359 1.00 51.29 153 SER A C 1
ATOM 1077 O O . SER A 1 137 ? 50.967 100.332 82.085 1.00 52.44 153 SER A O 1
ATOM 1080 N N . LYS A 1 138 ? 49.970 100.613 80.111 1.00 52.33 154 LYS A N 1
ATOM 1081 C CA . LYS A 1 138 ? 51.057 101.445 79.621 1.00 53.24 154 LYS A CA 1
ATOM 1082 C C . LYS A 1 138 ? 50.556 102.831 79.844 1.00 53.02 154 LYS A C 1
ATOM 1083 O O . LYS A 1 138 ? 49.767 103.306 79.041 1.00 54.36 154 LYS A O 1
ATOM 1089 N N . ALA A 1 139 ? 50.964 103.467 80.943 1.00 51.94 155 ALA A N 1
ATOM 1090 C CA . ALA A 1 139 ? 50.202 104.605 81.494 1.00 51.08 155 ALA A CA 1
ATOM 1091 C C . ALA A 1 139 ? 50.549 105.964 80.934 1.00 49.83 155 ALA A C 1
ATOM 1092 O O . ALA A 1 139 ? 49.816 106.902 81.161 1.00 49.50 155 ALA A O 1
ATOM 1094 N N . LEU A 1 140 ? 51.653 106.091 80.223 1.00 48.78 156 LEU A N 1
ATOM 1095 C CA . LEU A 1 140 ? 52.087 107.410 79.749 1.00 48.18 156 LEU A CA 1
ATOM 1096 C C . LEU A 1 140 ? 51.459 107.744 78.363 1.00 47.38 156 LEU A C 1
ATOM 1097 O O . LEU A 1 140 ? 52.157 107.922 77.354 1.00 46.43 156 LEU A O 1
ATOM 1102 N N . THR A 1 141 ? 50.131 107.829 78.367 1.00 45.99 157 THR A N 1
ATOM 1103 C CA . THR A 1 141 ? 49.350 107.904 77.175 1.00 46.40 157 THR A CA 1
ATOM 1104 C C . THR A 1 141 ? 48.929 109.329 76.762 1.00 46.36 157 THR A C 1
ATOM 1105 O O . THR A 1 141 ? 48.055 109.476 75.920 1.00 46.89 157 THR A O 1
ATOM 1109 N N . GLY A 1 142 ? 49.522 110.363 77.352 1.00 45.64 158 GLY A N 1
ATOM 1110 C CA . GLY A 1 142 ? 49.038 111.738 77.198 1.00 44.57 158 GLY A CA 1
ATOM 1111 C C . GLY A 1 142 ? 50.047 112.684 77.831 1.00 44.62 158 GLY A C 1
ATOM 1112 O O . GLY A 1 142 ? 50.846 112.287 78.704 1.00 43.46 158 GLY A O 1
ATOM 1113 N N . ARG A 1 143 ? 50.044 113.930 77.377 1.00 43.64 159 ARG A N 1
ATOM 1114 C CA . ARG A 1 143 ? 50.886 114.936 77.987 1.00 43.76 159 ARG A CA 1
ATOM 1115 C C . ARG A 1 143 ? 50.130 115.674 79.114 1.00 43.06 159 ARG A C 1
ATOM 1116 O O . ARG A 1 143 ? 50.583 116.711 79.587 1.00 42.98 159 ARG A O 1
ATOM 1124 N N . TRP A 1 144 ? 48.991 115.121 79.506 1.00 42.08 160 TRP A N 1
ATOM 1125 C CA . TRP A 1 144 ? 48.106 115.695 80.479 1.00 42.63 160 TRP A CA 1
ATOM 1126 C C . TRP A 1 144 ? 47.393 114.537 81.143 1.00 42.54 160 TRP A C 1
ATOM 1127 O O . TRP A 1 144 ? 47.514 113.383 80.704 1.00 43.28 160 TRP A O 1
ATOM 1138 N N . TYR A 1 145 ? 46.655 114.818 82.206 1.00 42.33 161 TYR A N 1
ATOM 1139 C CA . TYR A 1 145 ? 45.871 113.767 82.878 1.00 41.72 161 TYR A CA 1
ATOM 1140 C C . TYR A 1 145 ? 44.739 113.405 81.951 1.00 41.17 161 TYR A C 1
ATOM 1141 O O . TYR A 1 145 ? 44.036 114.288 81.448 1.00 40.95 161 TYR A O 1
ATOM 1150 N N . THR A 1 146 ? 44.565 112.107 81.741 1.00 41.18 162 THR A N 1
ATOM 1151 C CA . THR A 1 146 ? 43.598 111.600 80.768 1.00 41.39 162 THR A CA 1
ATOM 1152 C C . THR A 1 146 ? 42.357 111.042 81.394 1.00 41.78 162 THR A C 1
ATOM 1153 O O . THR A 1 146 ? 41.263 111.228 80.862 1.00 42.00 162 THR A O 1
ATOM 1157 N N . GLY A 1 147 ? 42.509 110.404 82.551 1.00 42.68 163 GLY A N 1
ATOM 1158 C CA . GLY A 1 147 ? 41.434 109.583 83.143 1.00 42.97 163 GLY A CA 1
ATOM 1159 C C . GLY A 1 147 ? 41.564 108.134 82.663 1.00 43.34 163 GLY A C 1
ATOM 1160 O O . GLY A 1 147 ? 42.415 107.816 81.821 1.00 43.98 163 GLY A O 1
ATOM 1161 N N . SER A 1 148 ? 40.755 107.252 83.233 1.00 43.02 164 SER A N 1
ATOM 1162 C CA . SER A 1 148 ? 40.731 105.859 82.843 1.00 42.63 164 SER A CA 1
ATOM 1163 C C . SER A 1 148 ? 39.292 105.392 82.985 1.00 42.92 164 SER A C 1
ATOM 1164 O O . SER A 1 148 ? 38.622 105.752 83.964 1.00 42.54 164 SER A O 1
ATOM 1167 N N . GLY A 1 149 ? 38.805 104.640 81.997 1.00 42.37 165 GLY A N 1
ATOM 1168 C CA . GLY A 1 149 ? 37.518 103.997 82.114 1.00 42.51 165 GLY A CA 1
ATOM 1169 C C . GLY A 1 149 ? 36.524 104.282 81.029 1.00 42.73 165 GLY A C 1
ATOM 1170 O O . GLY A 1 149 ? 36.848 104.846 79.980 1.00 43.07 165 GLY A O 1
ATOM 1171 N N . ILE A 1 150 ? 35.306 103.825 81.293 1.00 43.27 166 ILE A N 1
ATOM 1172 C CA . ILE A 1 150 ? 34.132 104.130 80.491 1.00 43.42 166 ILE A CA 1
ATOM 1173 C C . ILE A 1 150 ? 33.606 105.514 80.886 1.00 42.91 166 ILE A C 1
ATOM 1174 O O . ILE A 1 150 ? 32.562 105.665 81.508 1.00 42.91 166 ILE A O 1
ATOM 1179 N N . TYR A 1 151 ? 34.323 106.535 80.450 1.00 43.39 167 TYR A N 1
ATOM 1180 C CA . TYR A 1 151 ? 34.113 107.915 80.945 1.00 43.44 167 TYR A CA 1
ATOM 1181 C C . TYR A 1 151 ? 33.067 108.730 80.243 1.00 42.37 167 TYR A C 1
ATOM 1182 O O . TYR A 1 151 ? 32.799 109.866 80.658 1.00 41.97 167 TYR A O 1
ATOM 1191 N N . ARG A 1 152 ? 32.467 108.164 79.194 1.00 42.15 168 ARG A N 1
ATOM 1192 C CA . ARG A 1 152 ? 31.272 108.776 78.538 1.00 41.59 168 ARG A CA 1
ATOM 1193 C C . ARG A 1 152 ? 30.146 107.768 78.540 1.00 40.96 168 ARG A C 1
ATOM 1194 O O . ARG A 1 152 ? 30.387 106.593 78.802 1.00 39.14 168 ARG A O 1
ATOM 1202 N N . PRO A 1 153 ? 28.918 108.215 78.224 1.00 41.66 169 PRO A N 1
ATOM 1203 C CA . PRO A 1 153 ? 27.771 107.297 78.288 1.00 42.62 169 PRO A CA 1
ATOM 1204 C C . PRO A 1 153 ? 27.825 106.139 77.314 1.00 44.10 169 PRO A C 1
ATOM 1205 O O . PRO A 1 153 ? 28.635 106.134 76.387 1.00 44.11 169 PRO A O 1
ATOM 1209 N N . VAL A 1 154 ? 26.990 105.148 77.595 1.00 45.48 170 VAL A N 1
ATOM 1210 C CA . VAL A 1 154 ? 26.846 103.971 76.788 1.00 46.34 170 VAL A CA 1
ATOM 1211 C C . VAL A 1 154 ? 25.373 103.765 76.503 1.00 46.63 170 VAL A C 1
ATOM 1212 O O . VAL A 1 154 ? 24.535 104.021 77.349 1.00 46.65 170 VAL A O 1
ATOM 1216 N N . TYR A 1 155 ? 25.056 103.326 75.286 1.00 47.25 171 TYR A N 1
ATOM 1217 C CA . TYR A 1 155 ? 23.655 103.163 74.871 1.00 46.73 171 TYR A CA 1
ATOM 1218 C C . TYR A 1 155 ? 23.499 101.887 74.097 1.00 47.00 171 TYR A C 1
ATOM 1219 O O . TYR A 1 155 ? 24.449 101.355 73.528 1.00 46.98 171 TYR A O 1
ATOM 1228 N N . LEU A 1 156 ? 22.289 101.362 74.112 1.00 48.12 172 LEU A N 1
ATOM 1229 C CA . LEU A 1 156 ? 21.944 100.232 73.264 1.00 48.37 172 LEU A CA 1
ATOM 1230 C C . LEU A 1 156 ? 21.119 100.857 72.166 1.00 48.66 172 LEU A C 1
ATOM 1231 O O . LEU A 1 156 ? 20.149 101.561 72.451 1.00 48.07 172 LEU A O 1
ATOM 1236 N N . LEU A 1 157 ? 21.567 100.654 70.922 1.00 48.75 173 LEU A N 1
ATOM 1237 C CA . LEU A 1 157 ? 20.870 101.167 69.725 1.00 48.61 173 LEU A CA 1
ATOM 1238 C C . LEU A 1 157 ? 20.079 99.986 69.212 1.00 48.37 173 LEU A C 1
ATOM 1239 O O . LEU A 1 157 ? 20.661 98.981 68.799 1.00 48.79 173 LEU A O 1
ATOM 1244 N N . VAL A 1 158 ? 18.761 100.078 69.345 1.00 48.74 174 VAL A N 1
ATOM 1245 C CA . VAL A 1 158 ? 17.851 99.005 69.021 1.00 49.19 174 VAL A CA 1
ATOM 1246 C C . VAL A 1 158 ? 17.019 99.422 67.811 1.00 50.04 174 VAL A C 1
ATOM 1247 O O . VAL A 1 158 ? 16.144 100.253 67.943 1.00 50.06 174 VAL A O 1
ATOM 1251 N N . SER A 1 159 ? 17.224 98.790 66.656 1.00 50.92 175 SER A N 1
ATOM 1252 C CA . SER A 1 159 ? 16.541 99.220 65.410 1.00 51.04 175 SER A CA 1
ATOM 1253 C C . SER A 1 159 ? 15.964 98.094 64.561 1.00 50.88 175 SER A C 1
ATOM 1254 O O . SER A 1 159 ? 16.427 96.956 64.598 1.00 51.09 175 SER A O 1
ATOM 1257 N N . ASN A 1 160 ? 14.925 98.433 63.802 1.00 51.62 176 ASN A N 1
ATOM 1258 C CA . ASN A 1 160 ? 14.506 97.650 62.624 1.00 51.32 176 ASN A CA 1
ATOM 1259 C C . ASN A 1 160 ? 15.729 97.332 61.798 1.00 51.10 176 ASN A C 1
ATOM 1260 O O . ASN A 1 160 ? 16.642 98.151 61.704 1.00 50.78 176 ASN A O 1
ATOM 1265 N N . PRO A 1 161 ? 15.786 96.132 61.221 1.00 51.28 177 PRO A N 1
ATOM 1266 C CA . PRO A 1 161 ? 16.913 95.763 60.381 1.00 51.29 177 PRO A CA 1
ATOM 1267 C C . PRO A 1 161 ? 17.199 96.780 59.290 1.00 50.41 177 PRO A C 1
ATOM 1268 O O . PRO A 1 161 ? 18.326 96.862 58.793 1.00 50.74 177 PRO A O 1
ATOM 1272 N N . THR A 1 162 ? 16.161 97.518 58.921 1.00 49.40 178 THR A N 1
ATOM 1273 C CA . THR A 1 162 ? 16.258 98.627 57.998 1.00 48.91 178 THR A CA 1
ATOM 1274 C C . THR A 1 162 ? 16.369 99.952 58.757 1.00 48.33 178 THR A C 1
ATOM 1275 O O . THR A 1 162 ? 15.382 100.486 59.266 1.00 47.50 178 THR A O 1
ATOM 1279 N N . HIS A 1 163 ? 17.576 100.497 58.799 1.00 48.40 179 HIS A N 1
ATOM 1280 C CA . HIS A 1 163 ? 17.824 101.695 59.579 1.00 48.56 179 HIS A CA 1
ATOM 1281 C C . HIS A 1 163 ? 18.991 102.516 59.014 1.00 48.81 179 HIS A C 1
ATOM 1282 O O . HIS A 1 163 ? 19.738 102.048 58.142 1.00 48.68 179 HIS A O 1
ATOM 1289 N N . ILE A 1 164 ? 19.129 103.735 59.552 1.00 48.87 180 ILE A N 1
ATOM 1290 C CA . ILE A 1 164 ? 20.246 104.625 59.295 1.00 48.78 180 ILE A CA 1
ATOM 1291 C C . ILE A 1 164 ? 21.363 104.300 60.289 1.00 50.33 180 ILE A C 1
ATOM 1292 O O . ILE A 1 164 ? 21.172 104.452 61.488 1.00 50.62 180 ILE A O 1
ATOM 1297 N N . PRO A 1 165 ? 22.543 103.856 59.798 1.00 51.46 181 PRO A N 1
ATOM 1298 C CA . PRO A 1 165 ? 23.629 103.439 60.698 1.00 51.02 181 PRO A CA 1
ATOM 1299 C C . PRO A 1 165 ? 24.129 104.606 61.481 1.00 50.71 181 PRO A C 1
ATOM 1300 O O . PRO A 1 165 ? 23.876 105.740 61.086 1.00 50.90 181 PRO A O 1
ATOM 1304 N N . TYR A 1 166 ? 24.853 104.341 62.569 1.00 50.17 182 TYR A N 1
ATOM 1305 C CA . TYR A 1 166 ? 25.409 105.435 63.380 1.00 49.36 182 TYR A CA 1
ATOM 1306 C C . TYR A 1 166 ? 26.297 106.304 62.497 1.00 49.11 182 TYR A C 1
ATOM 1307 O O . TYR A 1 166 ? 27.114 105.786 61.743 1.00 48.06 182 TYR A O 1
ATOM 1316 N N . SER A 1 167 ? 26.159 107.621 62.633 1.00 49.26 183 SER A N 1
ATOM 1317 C CA . SER A 1 167 ? 26.988 108.571 61.891 1.00 49.88 183 SER A CA 1
ATOM 1318 C C . SER A 1 167 ? 26.683 108.524 60.379 1.00 49.83 183 SER A C 1
ATOM 1319 O O . SER A 1 167 ? 27.571 108.666 59.546 1.00 50.02 183 SER A O 1
ATOM 1322 N N . GLY A 1 168 ? 25.422 108.312 60.038 1.00 50.06 184 GLY A N 1
ATOM 1323 C CA . GLY A 1 168 ? 25.060 107.969 58.667 1.00 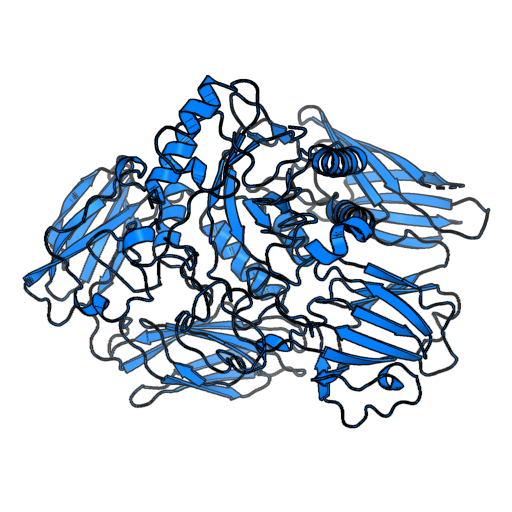49.96 184 GLY A CA 1
ATOM 1324 C C . GLY A 1 168 ? 24.386 109.083 57.901 1.00 50.03 184 GLY A C 1
ATOM 1325 O O . GLY A 1 168 ? 23.927 108.867 56.795 1.00 50.04 184 GLY A O 1
ATOM 1326 N N . ILE A 1 169 ? 24.288 110.262 58.503 1.00 49.85 185 ILE A N 1
ATOM 1327 C CA . ILE A 1 169 ? 23.669 111.400 57.868 1.00 49.81 185 ILE A CA 1
ATOM 1328 C C . ILE A 1 169 ? 24.684 112.522 57.759 1.00 50.08 185 ILE A C 1
ATOM 1329 O O . ILE A 1 169 ? 25.351 112.851 58.751 1.00 51.49 185 ILE A O 1
ATOM 1334 N N . HIS A 1 170 ? 24.803 113.102 56.560 1.00 50.02 186 HIS A N 1
ATOM 1335 C CA . HIS A 1 170 ? 25.620 114.302 56.322 1.00 49.78 186 HIS A CA 1
ATOM 1336 C C . HIS A 1 170 ? 24.739 115.444 55.772 1.00 49.67 186 HIS A C 1
ATOM 1337 O O . HIS A 1 170 ? 24.111 115.293 54.734 1.00 50.26 186 HIS A O 1
ATOM 1344 N N . PHE A 1 171 ? 24.705 116.576 56.464 1.00 49.29 187 PHE A N 1
ATOM 1345 C CA . PHE A 1 171 ? 23.898 117.738 56.085 1.00 48.99 187 PHE A CA 1
ATOM 1346 C C . PHE A 1 171 ? 24.817 118.843 55.642 1.00 49.77 187 PHE A C 1
ATOM 1347 O O . PHE A 1 171 ? 25.799 119.108 56.296 1.00 50.21 187 PHE A O 1
ATOM 1355 N N . ARG A 1 172 ? 24.518 119.469 54.518 1.00 50.63 188 ARG A N 1
ATOM 1356 C CA . ARG A 1 172 ? 25.292 120.611 54.035 1.00 51.49 188 ARG A CA 1
ATOM 1357 C C . ARG A 1 172 ? 24.375 121.675 53.498 1.00 51.68 188 ARG A C 1
ATOM 1358 O O . ARG A 1 172 ? 23.371 121.385 52.898 1.00 51.93 188 ARG A O 1
ATOM 1366 N N . SER A 1 173 ? 24.720 122.921 53.709 1.00 52.84 189 SER A N 1
ATOM 1367 C CA . SER A 1 173 ? 23.870 123.987 53.262 1.00 53.92 189 SER A CA 1
ATOM 1368 C C . SER A 1 173 ? 24.695 125.004 52.547 1.00 55.00 189 SER A C 1
ATOM 1369 O O . SER A 1 173 ? 25.879 125.089 52.750 1.00 54.41 189 SER A O 1
ATOM 1372 N N . LYS A 1 174 ? 24.047 125.794 51.710 1.00 57.49 190 LYS A N 1
ATOM 1373 C CA . LYS A 1 174 ? 24.677 126.970 51.130 1.00 59.07 190 LYS A CA 1
ATOM 1374 C C . LYS A 1 174 ? 23.727 128.154 51.265 1.00 59.79 190 LYS A C 1
ATOM 1375 O O . LYS A 1 174 ? 22.573 128.092 50.864 1.00 59.51 190 LYS A O 1
ATOM 1381 N N . LEU A 1 175 ? 24.187 129.223 51.881 1.00 61.38 191 LEU A N 1
ATOM 1382 C CA . LEU A 1 175 ? 23.352 130.398 51.975 1.00 63.35 191 LEU A CA 1
ATOM 1383 C C . LEU A 1 175 ? 23.449 131.199 50.665 1.00 65.51 191 LEU A C 1
ATOM 1384 O O . LEU A 1 175 ? 24.521 131.299 50.037 1.00 65.25 191 LEU A O 1
ATOM 1389 N N . GLN A 1 176 ? 22.302 131.733 50.263 1.00 67.79 192 GLN A N 1
ATOM 1390 C CA . GLN A 1 176 ? 22.192 132.653 49.147 1.00 69.95 192 GLN A CA 1
ATOM 1391 C C . GLN A 1 176 ? 21.642 133.957 49.714 1.00 70.99 192 GLN A C 1
ATOM 1392 O O . GLN A 1 176 ? 20.454 134.034 50.050 1.00 71.39 192 GLN A O 1
ATOM 1398 N N . ASN A 1 177 ? 22.509 134.961 49.843 1.00 72.25 193 ASN A N 1
ATOM 1399 C CA . ASN A 1 177 ? 22.170 136.218 50.517 1.00 73.44 193 ASN A CA 1
ATOM 1400 C C . ASN A 1 177 ? 21.529 135.906 51.901 1.00 73.66 193 ASN A C 1
ATOM 1401 O O . ASN A 1 177 ? 22.118 135.160 52.698 1.00 74.52 193 ASN A O 1
ATOM 1406 N N . LYS A 1 178 ? 20.354 136.465 52.194 1.00 73.27 194 LYS A N 1
ATOM 1407 C CA . LYS A 1 178 ? 19.619 136.160 53.426 1.00 72.72 194 LYS A CA 1
ATOM 1408 C C . LYS A 1 178 ? 18.156 135.800 53.121 1.00 71.87 194 LYS A C 1
ATOM 1409 O O . LYS A 1 178 ? 17.353 135.599 54.029 1.00 72.30 194 LYS A O 1
ATOM 1411 N N . GLN A 1 179 ? 17.810 135.689 51.845 1.00 71.00 195 GLN A N 1
ATOM 1412 C CA . GLN A 1 179 ? 16.428 135.379 51.465 1.00 70.16 195 GLN A CA 1
ATOM 1413 C C . GLN A 1 179 ? 16.173 133.861 51.586 1.00 67.59 195 GLN A C 1
ATOM 1414 O O . GLN A 1 179 ? 15.055 133.439 51.865 1.00 67.88 195 GLN A O 1
ATOM 1420 N N . SER A 1 180 ? 17.207 133.052 51.395 1.00 64.62 196 SER A N 1
ATOM 1421 C CA . SER A 1 180 ? 17.045 131.600 51.328 1.00 62.61 196 SER A CA 1
ATOM 1422 C C . SER A 1 180 ? 18.378 130.880 51.481 1.00 60.40 196 SER A C 1
ATOM 1423 O O . SER A 1 180 ? 19.448 131.506 51.415 1.00 60.98 196 SER A O 1
ATOM 1426 N N . ALA A 1 181 ? 18.305 129.565 51.654 1.00 57.00 197 ALA A N 1
ATOM 1427 C CA . ALA A 1 181 ? 19.481 128.721 51.598 1.00 54.86 197 ALA A CA 1
ATOM 1428 C C . ALA A 1 181 ? 19.072 127.436 50.955 1.00 53.13 197 ALA A C 1
ATOM 1429 O O . ALA A 1 181 ? 17.899 127.050 51.027 1.00 53.85 197 ALA A O 1
ATOM 1431 N N . THR A 1 182 ? 20.022 126.742 50.342 1.00 50.73 198 THR A N 1
ATOM 1432 C CA . THR A 1 182 ? 19.755 125.394 49.860 1.00 49.12 198 THR A CA 1
ATOM 1433 C C . THR A 1 182 ? 20.531 124.394 50.704 1.00 47.92 198 THR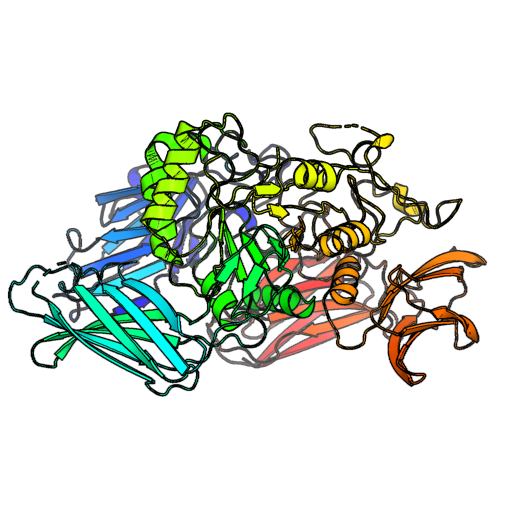 A C 1
ATOM 1434 O O . THR A 1 182 ? 21.479 124.750 51.372 1.00 46.32 198 THR A O 1
ATOM 1438 N N . TYR A 1 183 ? 20.156 123.130 50.662 1.00 47.02 199 TYR A N 1
ATOM 1439 C CA . TYR A 1 183 ? 20.910 122.166 51.421 1.00 46.94 199 TYR A CA 1
ATOM 1440 C C . TYR A 1 183 ? 20.782 120.790 50.795 1.00 46.77 199 TYR A C 1
ATOM 1441 O O . TYR A 1 183 ? 19.820 120.519 50.092 1.00 46.12 199 TYR A O 1
ATOM 1450 N N . THR A 1 184 ? 21.733 119.915 51.106 1.00 46.35 200 THR A N 1
ATOM 1451 C CA . THR A 1 184 ? 21.673 118.535 50.666 1.00 46.57 200 THR A CA 1
ATOM 1452 C C . THR A 1 184 ? 21.838 117.572 51.851 1.00 46.92 200 THR A C 1
ATOM 1453 O O . THR A 1 184 ? 22.541 117.868 52.831 1.00 47.94 200 THR A O 1
ATOM 1457 N N . LEU A 1 185 ? 21.235 116.404 51.708 1.00 46.55 201 LEU A N 1
ATOM 1458 C CA . LEU A 1 185 ? 21.211 115.385 52.710 1.00 46.76 201 LEU A CA 1
ATOM 1459 C C . LEU A 1 185 ? 21.731 114.093 52.154 1.00 46.90 201 LEU A C 1
ATOM 1460 O O . LEU A 1 185 ? 21.176 113.581 51.215 1.00 47.93 201 LEU A O 1
ATOM 1465 N N . SER A 1 186 ? 22.778 113.545 52.745 1.00 47.92 202 SER A N 1
ATOM 1466 C CA . SER A 1 186 ? 23.310 112.252 52.368 1.00 48.27 202 SER A CA 1
ATOM 1467 C C . SER A 1 186 ? 22.997 111.258 53.470 1.00 48.85 202 SER A C 1
ATOM 1468 O O . SER A 1 186 ? 23.537 111.369 54.549 1.00 50.34 202 SER A O 1
ATOM 1471 N N . ILE A 1 187 ? 22.130 110.288 53.214 1.00 49.00 203 ILE A N 1
ATOM 1472 C CA . ILE A 1 187 ? 21.669 109.384 54.257 1.00 48.50 203 ILE A CA 1
ATOM 1473 C C . ILE A 1 187 ? 22.028 107.963 53.922 1.00 49.67 203 ILE A C 1
ATOM 1474 O O . ILE A 1 187 ? 21.504 107.433 52.974 1.00 49.67 203 ILE A O 1
ATOM 1479 N N . GLU A 1 188 ? 22.913 107.342 54.707 1.00 51.60 204 GLU A N 1
ATOM 1480 C CA . GLU A 1 188 ? 23.212 105.912 54.565 1.00 52.67 204 GLU A CA 1
ATOM 1481 C C . GLU A 1 188 ? 22.031 105.145 55.118 1.00 53.49 204 GLU A C 1
ATOM 1482 O O . GLU A 1 188 ? 21.371 105.576 56.079 1.00 53.11 204 GLU A O 1
ATOM 1488 N N . ILE A 1 189 ? 21.756 104.029 54.460 1.00 54.41 205 ILE A N 1
ATOM 1489 C CA . ILE A 1 189 ? 20.661 103.180 54.773 1.00 55.32 205 ILE A CA 1
ATOM 1490 C C . ILE A 1 189 ? 21.230 101.804 54.717 1.00 56.95 205 ILE A C 1
ATOM 1491 O O . ILE A 1 189 ? 21.846 101.436 53.736 1.00 56.44 205 ILE A O 1
ATOM 1496 N N . GLU A 1 190 ? 21.060 101.056 55.796 1.00 59.21 206 GLU A N 1
ATOM 1497 C CA . GLU A 1 190 ? 21.383 99.660 55.797 1.00 60.93 206 GLU A CA 1
ATOM 1498 C C . GLU A 1 190 ? 20.039 98.926 55.680 1.00 62.12 206 GLU A C 1
ATOM 1499 O O . GLU A 1 190 ? 19.034 99.345 56.268 1.00 61.99 206 GLU A O 1
ATOM 1505 N N . THR A 1 191 ? 20.009 97.851 54.897 1.00 63.76 207 THR A N 1
ATOM 1506 C CA . THR A 1 191 ? 18.777 97.089 54.689 1.00 65.05 207 THR A CA 1
ATOM 1507 C C . THR A 1 191 ? 19.043 95.748 54.036 1.00 67.07 207 THR A C 1
ATOM 1508 O O . THR A 1 191 ? 20.109 95.525 53.455 1.00 67.14 207 THR A O 1
ATOM 1512 N N . GLN A 1 192 ? 18.085 94.837 54.183 1.00 69.42 208 GLN A N 1
ATOM 1513 C CA . GLN A 1 192 ? 18.185 93.474 53.613 1.00 71.03 208 GLN A CA 1
ATOM 1514 C C . GLN A 1 192 ? 16.997 93.163 52.689 1.00 71.77 208 GLN A C 1
ATOM 1515 O O . GLN A 1 192 ? 16.929 92.073 52.141 1.00 72.25 208 GLN A O 1
ATOM 1521 N N . GLU A 1 193 ? 16.069 94.105 52.527 1.00 72.55 209 GLU A N 1
ATOM 1522 C CA . GLU A 1 193 ? 14.842 93.859 51.774 1.00 73.30 209 GLU A CA 1
ATOM 1523 C C . GLU A 1 193 ? 14.763 94.838 50.584 1.00 73.60 209 GLU A C 1
ATOM 1524 O O . GLU A 1 193 ? 15.008 96.038 50.744 1.00 73.57 209 GLU A O 1
ATOM 1526 N N . LYS A 1 194 ? 14.441 94.310 49.395 1.00 73.95 210 LYS A N 1
ATOM 1527 C CA . LYS A 1 194 ? 14.567 95.064 48.118 1.00 73.99 210 LYS A CA 1
ATOM 1528 C C . LYS A 1 194 ? 13.418 96.056 47.849 1.00 73.86 210 LYS A C 1
ATOM 1529 O O . LYS A 1 194 ? 13.577 96.981 47.033 1.00 73.97 210 LYS A O 1
ATOM 1531 N N . LYS A 1 195 ? 12.282 95.870 48.535 1.00 73.45 211 LYS A N 1
ATOM 1532 C CA . LYS A 1 195 ? 11.108 96.728 48.351 1.00 73.10 211 LYS A CA 1
ATOM 1533 C C . LYS A 1 195 ? 11.486 98.182 48.652 1.00 72.92 211 LYS A C 1
ATOM 1534 O O . LYS A 1 195 ? 12.291 98.454 49.556 1.00 73.42 211 LYS A O 1
ATOM 1536 N N . PRO A 1 196 ? 10.898 99.127 47.905 1.00 71.97 212 PRO A N 1
ATOM 1537 C CA . PRO A 1 196 ? 11.334 100.514 47.982 1.00 71.18 212 PRO A CA 1
ATOM 1538 C C . PRO A 1 196 ? 11.093 101.127 49.369 1.00 70.10 212 PRO A C 1
ATOM 1539 O O . PRO A 1 196 ? 10.335 100.580 50.156 1.00 70.57 212 PRO A O 1
ATOM 1543 N N . ILE A 1 197 ? 11.740 102.256 49.649 1.00 68.30 213 ILE A N 1
ATOM 1544 C CA . ILE A 1 197 ? 11.645 102.913 50.942 1.00 66.62 213 ILE A CA 1
ATOM 1545 C C . ILE A 1 197 ? 11.389 104.386 50.709 1.00 65.43 213 ILE A C 1
ATOM 1546 O O . ILE A 1 197 ? 12.117 105.004 49.964 1.00 66.12 213 ILE A O 1
ATOM 1551 N N . LYS A 1 198 ? 10.374 104.959 51.332 1.00 64.09 214 LYS A N 1
ATOM 1552 C CA . LYS A 1 198 ? 10.158 106.397 51.215 1.00 63.84 214 LYS A CA 1
ATOM 1553 C C . LYS A 1 198 ? 10.795 107.168 52.391 1.00 62.60 214 LYS A C 1
ATOM 1554 O O . LYS A 1 198 ? 10.272 107.144 53.493 1.00 62.88 214 LYS A O 1
ATOM 1560 N N . VAL A 1 199 ? 11.898 107.865 52.123 1.00 60.56 215 VAL A N 1
ATOM 1561 C CA . VAL A 1 199 ? 12.636 108.626 53.112 1.00 58.67 215 VAL A CA 1
ATOM 1562 C C . VAL A 1 199 ? 12.009 110.004 53.318 1.00 58.25 215 VAL A C 1
ATOM 1563 O O . VAL A 1 199 ? 11.890 110.777 52.372 1.00 58.52 215 VAL A O 1
ATOM 1567 N N . LYS A 1 200 ? 11.616 110.323 54.547 1.00 57.26 216 LYS A N 1
ATOM 1568 C CA . LYS A 1 200 ? 11.034 111.616 54.823 1.00 57.17 216 LYS A CA 1
ATOM 1569 C C . LYS A 1 200 ? 11.924 112.372 55.815 1.00 56.97 216 LYS A C 1
ATOM 1570 O O . LYS A 1 200 ? 12.505 111.755 56.704 1.00 57.67 216 LYS A O 1
ATOM 1576 N N . THR A 1 201 ? 12.029 113.690 55.671 1.00 55.94 217 THR A N 1
ATOM 1577 C CA . THR A 1 201 ? 12.944 114.468 56.474 1.00 55.87 217 THR A CA 1
ATOM 1578 C C . THR A 1 201 ? 12.307 115.791 56.806 1.00 56.69 217 THR A C 1
ATOM 1579 O O . THR A 1 201 ? 11.560 116.330 56.009 1.00 57.15 217 THR A O 1
ATOM 1583 N N . TYR A 1 202 ? 12.586 116.320 57.993 1.00 57.39 218 TYR A N 1
ATOM 1584 C CA . TYR A 1 202 ? 11.924 117.544 58.455 1.00 57.26 218 TYR A CA 1
ATOM 1585 C C . TYR A 1 202 ? 12.975 118.424 59.111 1.00 57.82 218 TYR A C 1
ATOM 1586 O O . TYR A 1 202 ? 13.764 117.945 59.940 1.00 57.45 218 TYR A O 1
ATOM 1595 N N . LEU A 1 203 ? 13.000 119.700 58.723 1.00 58.40 219 LEU A N 1
ATOM 1596 C CA . LEU A 1 203 ? 13.801 120.701 59.422 1.00 59.19 219 LEU A CA 1
ATOM 1597 C C . LEU A 1 203 ? 12.904 121.392 60.418 1.00 59.79 219 LEU A C 1
ATOM 1598 O O . LEU A 1 203 ? 12.107 122.254 60.050 1.00 60.45 219 LEU A O 1
ATOM 1603 N N . GLN A 1 204 ? 13.036 121.036 61.686 1.00 60.14 220 GLN A N 1
ATOM 1604 C CA . GLN A 1 204 ? 12.235 121.688 62.727 1.00 60.27 220 GLN A CA 1
ATOM 1605 C C . GLN A 1 204 ? 12.987 122.928 63.173 1.00 59.56 220 GLN A C 1
ATOM 1606 O O . GLN A 1 204 ? 14.150 122.833 63.531 1.00 59.53 220 GLN A O 1
ATOM 1612 N N . ALA A 1 205 ? 12.340 124.090 63.123 1.00 59.51 221 ALA A N 1
ATOM 1613 C CA . ALA A 1 205 ? 12.986 125.341 63.502 1.00 59.36 221 ALA A CA 1
ATOM 1614 C C . ALA A 1 205 ? 13.246 125.447 65.016 1.00 59.90 221 ALA A C 1
ATOM 1615 O O . ALA A 1 205 ? 12.735 124.655 65.801 1.00 59.06 221 ALA A O 1
ATOM 1617 N N . PRO A 1 206 ? 14.038 126.441 65.441 1.00 60.64 222 PRO A N 1
ATOM 1618 C CA . PRO A 1 206 ? 14.260 126.560 66.881 1.00 61.29 222 PRO A CA 1
ATOM 1619 C C . PRO A 1 206 ? 12.957 126.706 67.691 1.00 62.20 222 PRO A C 1
ATOM 1620 O O . PRO A 1 206 ? 12.891 126.188 68.807 1.00 62.35 222 PRO A O 1
ATOM 1624 N N . ASN A 1 207 ? 11.926 127.359 67.132 1.00 62.76 223 ASN A N 1
ATOM 1625 C CA . ASN A 1 207 ? 10.624 127.501 67.836 1.00 62.99 223 ASN A CA 1
ATOM 1626 C C . ASN A 1 207 ? 9.685 126.277 67.831 1.00 63.19 223 ASN A C 1
ATOM 1627 O O . ASN A 1 207 ? 8.544 126.410 68.258 1.00 63.55 223 ASN A O 1
ATOM 1632 N N . GLY A 1 208 ? 10.144 125.117 67.342 1.00 63.32 224 GLY A N 1
ATOM 1633 C CA . GLY A 1 208 ? 9.317 123.894 67.281 1.00 63.51 224 GLY A CA 1
ATOM 1634 C C . GLY A 1 208 ? 8.528 123.629 65.994 1.00 64.00 224 GLY A C 1
ATOM 1635 O O . GLY A 1 208 ? 8.172 122.492 65.698 1.00 63.84 224 GLY A O 1
ATOM 1636 N N . SER A 1 209 ? 8.219 124.676 65.238 1.00 64.85 225 SER A N 1
ATOM 1637 C CA . SER A 1 209 ? 7.561 124.532 63.936 1.00 65.27 225 SER A CA 1
ATOM 1638 C C . SER A 1 209 ? 8.460 123.901 62.845 1.00 66.15 225 SER A C 1
ATOM 1639 O O . SER A 1 209 ? 9.687 124.084 62.840 1.00 66.86 225 SER A O 1
ATOM 1642 N N . ILE A 1 210 ? 7.825 123.183 61.914 1.00 66.86 226 ILE A N 1
ATOM 1643 C CA . ILE A 1 210 ? 8.503 122.510 60.797 1.00 66.97 226 ILE A CA 1
ATOM 1644 C C . ILE A 1 210 ? 8.680 123.520 59.674 1.00 67.58 226 ILE A C 1
ATOM 1645 O O . ILE A 1 210 ? 7.690 124.020 59.138 1.00 67.91 226 ILE A O 1
ATOM 1650 N N . ALA A 1 211 ? 9.934 123.847 59.342 1.00 67.99 227 ALA A N 1
ATOM 1651 C CA . ALA A 1 211 ? 10.242 124.886 58.328 1.00 67.99 227 ALA A CA 1
ATOM 1652 C C . ALA A 1 211 ? 10.460 124.369 56.885 1.00 68.03 227 ALA A C 1
ATOM 1653 O O . ALA A 1 211 ? 10.513 125.166 55.961 1.00 67.90 227 ALA A O 1
ATOM 1655 N N . ASP A 1 212 ? 10.604 123.056 56.704 1.00 68.10 228 ASP A N 1
ATOM 1656 C CA . ASP A 1 212 ? 10.777 122.469 55.376 1.00 68.11 228 ASP A CA 1
ATOM 1657 C C . ASP A 1 212 ? 10.639 120.955 55.442 1.00 67.72 228 ASP A C 1
ATOM 1658 O O . ASP A 1 212 ? 10.946 120.341 56.453 1.00 67.92 228 ASP A O 1
ATOM 1663 N N . THR A 1 213 ? 10.156 120.363 54.361 1.00 67.48 229 THR A N 1
ATOM 1664 C CA . THR A 1 213 ? 10.105 118.916 54.230 1.00 67.16 229 THR A CA 1
ATOM 1665 C C . THR A 1 213 ? 10.704 118.524 52.913 1.00 67.01 229 THR A C 1
ATOM 1666 O O . THR A 1 213 ? 10.696 119.311 51.979 1.00 68.24 229 THR A O 1
ATOM 1670 N N . SER A 1 214 ? 11.248 117.320 52.846 1.00 65.98 230 SER A N 1
ATOM 1671 C CA . SER A 1 214 ? 11.758 116.780 51.619 1.00 65.37 230 SER A CA 1
ATOM 1672 C C . SER A 1 214 ? 11.483 115.292 51.697 1.00 65.37 230 SER A C 1
ATOM 1673 O O . SER A 1 214 ? 11.436 114.733 52.781 1.00 65.91 230 SER A O 1
ATOM 1676 N N . GLU A 1 215 ? 11.293 114.650 50.554 1.00 65.09 231 GLU A N 1
ATOM 1677 C CA . GLU A 1 215 ? 10.873 113.251 50.508 1.00 64.87 231 GLU A CA 1
ATOM 1678 C C . GLU A 1 215 ? 11.558 112.620 49.301 1.00 63.38 231 GLU A C 1
ATOM 1679 O O . GLU A 1 215 ? 11.861 113.323 48.361 1.00 63.98 231 GLU A O 1
ATOM 1685 N N . LYS A 1 216 ? 11.830 111.321 49.325 1.00 62.26 232 LYS A N 1
ATOM 1686 C CA . LYS A 1 216 ? 12.658 110.694 48.293 1.00 61.30 232 LYS A CA 1
ATOM 1687 C C . LYS A 1 216 ? 12.540 109.187 48.383 1.00 60.88 232 LYS A C 1
ATOM 1688 O O . LYS A 1 216 ? 12.634 108.648 49.469 1.00 61.01 232 LYS A O 1
ATOM 1694 N N . ILE A 1 217 ? 12.343 108.507 47.261 1.00 59.81 233 ILE A N 1
ATOM 1695 C CA . ILE A 1 217 ? 12.285 107.050 47.240 1.00 59.43 233 ILE A CA 1
ATOM 1696 C C . ILE A 1 217 ? 13.706 106.537 47.121 1.00 59.11 233 ILE A C 1
ATOM 1697 O O . ILE A 1 217 ? 14.494 107.119 46.388 1.00 59.24 233 ILE A O 1
ATOM 1702 N N . PHE A 1 218 ? 14.045 105.484 47.861 1.00 58.62 234 PHE A N 1
ATOM 1703 C CA . PHE A 1 218 ? 15.377 104.899 47.804 1.00 58.71 234 PHE A CA 1
ATOM 1704 C C . PHE A 1 218 ? 15.201 103.460 47.410 1.00 59.73 234 PHE A C 1
ATOM 1705 O O . PHE A 1 218 ? 14.219 102.837 47.833 1.00 60.42 234 PHE A O 1
ATOM 1713 N N . VAL A 1 219 ? 16.131 102.937 46.611 1.00 60.47 235 VAL A N 1
ATOM 1714 C CA . VAL A 1 219 ? 16.260 101.485 46.410 1.00 61.50 235 VAL A CA 1
ATOM 1715 C C . VAL A 1 219 ? 17.758 101.097 46.651 1.00 62.09 235 VAL A C 1
ATOM 1716 O O . VAL A 1 219 ? 18.245 99.953 46.414 1.00 63.79 235 VAL A O 1
ATOM 1720 N N . LEU A 1 225 ? 23.294 104.627 49.892 1.00 54.94 241 LEU A N 1
ATOM 1721 C CA . LEU A 1 225 ? 23.136 106.088 50.144 1.00 55.53 241 LEU A CA 1
ATOM 1722 C C . LEU A 1 225 ? 21.888 106.594 49.467 1.00 54.23 241 LEU A C 1
ATOM 1723 O O . LEU A 1 225 ? 21.605 106.220 48.364 1.00 53.83 241 LEU A O 1
ATOM 1728 N N . CYS A 1 226 ? 21.190 107.500 50.122 1.00 53.21 242 CYS A N 1
ATOM 1729 C CA . CYS A 1 226 ? 20.061 108.162 49.534 1.00 52.83 242 CYS A CA 1
ATOM 1730 C C . CYS A 1 226 ? 20.231 109.665 49.706 1.00 51.69 242 CYS A C 1
ATOM 1731 O O . CYS A 1 226 ? 20.380 110.121 50.817 1.00 52.65 242 CYS A O 1
ATOM 1734 N N . PHE A 1 227 ? 20.202 110.419 48.615 1.00 49.95 243 PHE A N 1
ATOM 1735 C CA . PHE A 1 227 ? 20.645 111.814 48.585 1.00 48.76 243 PHE A CA 1
ATOM 1736 C C . PHE A 1 227 ? 19.472 112.701 48.267 1.00 49.44 243 PHE A C 1
ATOM 1737 O O . PHE A 1 227 ? 18.802 112.459 47.273 1.00 50.05 243 PHE A O 1
ATOM 1745 N N . LEU A 1 228 ? 19.207 113.714 49.099 1.00 49.38 244 LEU A N 1
ATOM 1746 C CA . LEU A 1 228 ? 18.058 114.568 48.916 1.00 49.42 244 LEU A CA 1
ATOM 1747 C C . LEU A 1 228 ? 18.490 116.011 48.721 1.00 49.56 244 LEU A C 1
ATOM 1748 O O . LEU A 1 228 ? 19.524 116.407 49.259 1.00 49.13 244 LEU A O 1
ATOM 1753 N N . SER A 1 229 ? 17.705 116.786 47.965 1.00 49.11 245 SER A N 1
ATOM 1754 C CA . SER A 1 229 ? 17.963 118.211 47.755 1.00 49.68 245 SER A CA 1
ATOM 1755 C C . SER A 1 229 ? 16.755 118.981 48.180 1.00 49.39 245 SER A C 1
ATOM 1756 O O . SER A 1 229 ? 15.630 118.584 47.881 1.00 50.31 245 SER A O 1
ATOM 1759 N N . GLY A 1 230 ? 16.986 120.097 48.861 1.00 49.33 246 GLY A N 1
ATOM 1760 C CA . GLY A 1 230 ? 15.911 120.926 49.409 1.00 48.82 246 GLY A CA 1
ATOM 1761 C C . GLY A 1 230 ? 16.362 122.346 49.544 1.00 48.69 246 GLY A C 1
ATOM 1762 O O . GLY A 1 230 ? 17.498 122.653 49.294 1.00 49.31 246 GLY A O 1
ATOM 1763 N N . SER A 1 231 ? 15.467 123.230 49.929 1.00 49.06 247 SER A N 1
ATOM 1764 C CA . SER A 1 231 ? 15.852 124.585 50.237 1.00 49.58 247 SER A CA 1
ATOM 1765 C C . SER A 1 231 ? 14.921 125.139 51.304 1.00 49.28 247 SER A C 1
ATOM 1766 O O . SER A 1 231 ? 13.973 124.476 51.710 1.00 49.30 247 SER A O 1
ATOM 1769 N N . ILE A 1 232 ? 15.177 126.360 51.739 1.00 49.16 248 ILE A N 1
ATOM 1770 C CA . ILE A 1 232 ? 14.406 126.946 52.794 1.00 49.67 248 ILE A CA 1
ATOM 1771 C C . ILE A 1 232 ? 14.398 128.464 52.663 1.00 49.76 248 ILE A C 1
ATOM 1772 O O . ILE A 1 232 ? 15.406 129.048 52.318 1.00 49.20 248 ILE A O 1
ATOM 1777 N N . ARG A 1 233 ? 13.266 129.103 52.941 1.00 51.00 249 ARG A N 1
ATOM 1778 C CA . ARG A 1 233 ? 13.195 130.588 52.942 1.00 52.66 249 ARG A CA 1
ATOM 1779 C C . ARG A 1 233 ? 13.573 131.209 54.302 1.00 53.36 249 ARG A C 1
ATOM 1780 O O . ARG A 1 233 ? 13.281 130.662 55.348 1.00 53.12 249 ARG A O 1
ATOM 1782 N N . LYS A 1 234 ? 14.179 132.385 54.261 1.00 54.95 250 LYS A N 1
ATOM 1783 C CA . LYS A 1 234 ? 14.658 133.090 55.466 1.00 56.74 250 LYS A CA 1
ATOM 1784 C C . LYS A 1 234 ? 15.011 132.103 56.605 1.00 55.96 250 LYS A C 1
ATOM 1785 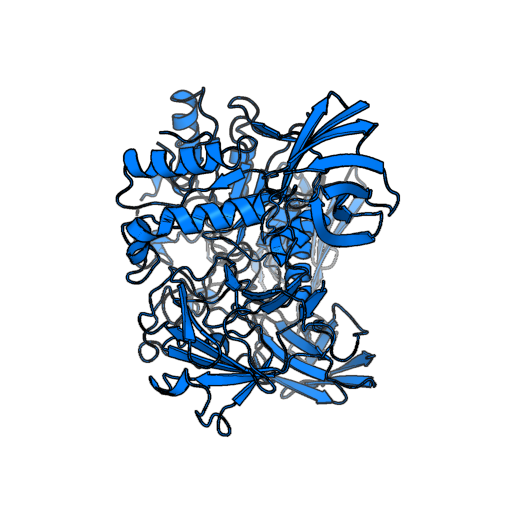O O . LYS A 1 234 ? 14.325 132.048 57.608 1.00 56.64 250 LYS A O 1
ATOM 1791 N N . PRO A 1 235 ? 16.065 131.290 56.426 1.00 55.23 251 PRO A N 1
ATOM 1792 C CA . PRO A 1 235 ? 16.468 130.410 57.516 1.00 54.46 251 PRO A CA 1
ATOM 1793 C C . PRO A 1 235 ? 17.054 131.265 58.628 1.00 53.71 251 PRO A C 1
ATOM 1794 O O . PRO A 1 235 ? 17.632 132.297 58.353 1.00 52.83 251 PRO A O 1
ATOM 1798 N N . LEU A 1 236 ? 16.896 130.841 59.874 1.00 53.55 252 LEU A N 1
ATOM 1799 C CA . LEU A 1 236 ? 17.467 131.596 60.995 1.00 52.83 252 LEU A CA 1
ATOM 1800 C C . LEU A 1 236 ? 18.934 131.200 61.106 1.00 51.51 252 LEU A C 1
ATOM 1801 O O . LEU A 1 236 ? 19.240 130.035 61.259 1.00 51.80 252 LEU A O 1
ATOM 1806 N N . LEU A 1 237 ? 19.834 132.160 60.948 1.00 50.44 253 LEU A N 1
ATOM 1807 C CA . LEU A 1 237 ? 21.269 131.870 60.924 1.00 50.18 253 LEU A CA 1
ATOM 1808 C C . LEU A 1 237 ? 21.874 131.615 62.328 1.00 50.07 253 LEU A C 1
ATOM 1809 O O . LEU A 1 237 ? 21.441 132.190 63.336 1.00 50.00 253 LEU A O 1
ATOM 1814 N N . TRP A 1 238 ? 22.868 130.743 62.367 1.00 49.54 254 TRP A N 1
ATOM 1815 C CA . TRP A 1 238 ? 23.586 130.435 63.570 1.00 49.09 254 TRP A CA 1
ATOM 1816 C C . TRP A 1 238 ? 24.744 131.409 63.761 1.00 49.12 254 TRP A C 1
ATOM 1817 O O . TRP A 1 238 ? 25.547 131.631 62.852 1.00 48.27 254 TRP A O 1
ATOM 1828 N N . SER A 1 239 ? 24.813 131.975 64.970 1.00 49.09 255 SER A N 1
ATOM 1829 C CA . SER A 1 239 ? 25.957 132.753 65.430 1.00 48.79 255 SER A CA 1
ATOM 1830 C C . SER A 1 239 ? 26.103 132.657 66.960 1.00 48.89 255 SER A C 1
ATOM 1831 O O . SER A 1 239 ? 25.194 132.165 67.621 1.00 48.29 255 SER A O 1
ATOM 1834 N N . PRO A 1 240 ? 27.270 133.086 67.503 1.00 49.52 256 PRO A N 1
ATOM 1835 C CA . PRO A 1 240 ? 27.457 133.180 68.944 1.00 50.10 256 PRO A CA 1
ATOM 1836 C C . PRO A 1 240 ? 26.370 134.017 69.583 1.00 51.05 256 PRO A C 1
ATOM 1837 O O . PRO A 1 240 ? 25.774 133.595 70.595 1.00 51.09 256 PRO A O 1
ATOM 1841 N N . ASP A 1 241 ? 26.091 135.176 68.996 1.00 51.43 257 ASP A N 1
ATOM 1842 C CA . ASP A 1 241 ? 25.027 136.016 69.513 1.00 52.41 257 ASP A CA 1
ATOM 1843 C C . ASP A 1 241 ? 23.637 135.403 69.365 1.00 52.36 257 ASP A C 1
ATOM 1844 O O . ASP A 1 241 ? 22.784 135.659 70.207 1.00 53.28 257 ASP A O 1
ATOM 1849 N N . SER A 1 242 ? 23.414 134.578 68.334 1.00 51.30 258 SER A N 1
ATOM 1850 C CA . SER A 1 242 ? 22.113 133.971 68.108 1.00 50.58 258 SER A CA 1
ATOM 1851 C C . SER A 1 242 ? 22.310 132.554 67.684 1.00 50.65 258 SER A C 1
ATOM 1852 O O . SER A 1 242 ? 22.284 132.266 66.471 1.00 51.10 258 SER A O 1
ATOM 1855 N N . PRO A 1 243 ? 22.543 131.656 68.653 1.00 49.89 259 PRO A N 1
ATOM 1856 C CA . PRO A 1 243 ? 22.702 130.234 68.331 1.00 49.42 259 PRO A CA 1
ATOM 1857 C C . PRO A 1 243 ? 21.424 129.526 67.876 1.00 49.09 259 PRO A C 1
ATOM 1858 O O . PRO A 1 243 ? 20.963 128.603 68.519 1.00 49.50 259 PRO A O 1
ATOM 1862 N N . ASN A 1 244 ? 20.892 129.900 66.714 1.00 48.92 260 ASN A N 1
ATOM 1863 C CA . ASN A 1 244 ? 19.764 129.159 66.147 1.00 48.60 260 ASN A CA 1
ATOM 1864 C C . ASN A 1 244 ? 20.186 127.765 65.676 1.00 48.34 260 ASN A C 1
ATOM 1865 O O . ASN A 1 244 ? 21.126 127.644 64.875 1.00 48.49 260 ASN A O 1
ATOM 1870 N N . VAL A 1 245 ? 19.492 126.734 66.180 1.00 47.65 261 VAL A N 1
ATOM 1871 C CA . VAL A 1 245 ? 19.780 125.333 65.890 1.00 47.05 261 VAL A CA 1
ATOM 1872 C C . VAL A 1 245 ? 18.477 124.661 65.419 1.00 48.00 261 VAL A C 1
ATOM 1873 O O . VAL A 1 245 ? 17.460 124.662 66.130 1.00 48.62 261 VAL A O 1
ATOM 1877 N N . TYR A 1 246 ? 18.492 124.155 64.189 1.00 47.54 262 TYR A N 1
ATOM 1878 C CA . TYR A 1 246 ? 17.401 123.366 63.672 1.00 47.88 262 TYR A CA 1
ATOM 1879 C C . TYR A 1 246 ? 17.637 121.910 64.097 1.00 48.68 262 TYR A C 1
ATOM 1880 O O . TYR A 1 246 ? 18.769 121.521 64.433 1.00 48.19 262 TYR A O 1
ATOM 1889 N N . THR A 1 247 ? 16.578 121.110 64.100 1.00 49.60 263 THR A N 1
ATOM 1890 C CA . THR A 1 247 ? 16.715 119.693 64.411 1.00 50.89 263 THR A CA 1
ATOM 1891 C C . THR A 1 247 ? 16.253 118.924 63.185 1.00 51.40 263 THR A C 1
ATOM 1892 O O . THR A 1 247 ? 15.123 119.037 62.751 1.00 52.30 263 THR A O 1
ATOM 1896 N N . LEU A 1 248 ? 17.156 118.168 62.599 1.00 52.18 264 LEU A N 1
ATOM 1897 C CA . LEU A 1 248 ? 16.856 117.454 61.383 1.00 52.49 264 LEU A CA 1
ATOM 1898 C C . LEU A 1 248 ? 16.257 116.130 61.780 1.00 52.88 264 LEU A C 1
ATOM 1899 O O . LEU A 1 248 ? 16.907 115.343 62.466 1.00 53.52 264 LEU A O 1
ATOM 1904 N N . ILE A 1 249 ? 15.022 115.877 61.368 1.00 52.78 265 ILE A N 1
ATOM 1905 C CA . ILE A 1 249 ? 14.413 114.601 61.628 1.00 52.97 265 ILE A CA 1
ATOM 1906 C C . ILE A 1 249 ? 14.315 113.767 60.332 1.00 53.85 265 ILE A C 1
ATOM 1907 O O . ILE A 1 249 ? 13.694 114.208 59.368 1.00 54.06 265 ILE A O 1
ATOM 1912 N N . CYS A 1 250 ? 14.874 112.554 60.345 1.00 54.21 266 CYS A N 1
ATOM 1913 C CA . CYS A 1 250 ? 14.914 111.688 59.185 1.00 54.75 266 CYS A CA 1
ATOM 1914 C C . CYS A 1 250 ? 14.305 110.342 59.491 1.00 55.17 266 CYS A C 1
ATOM 1915 O O . CYS A 1 250 ? 14.771 109.659 60.405 1.00 54.56 266 CYS A O 1
ATOM 1918 N N . GLN A 1 251 ? 13.308 109.950 58.692 1.00 55.74 267 GLN A N 1
ATOM 1919 C CA . GLN A 1 251 ? 12.573 108.716 58.884 1.00 56.54 267 GLN A CA 1
ATOM 1920 C C . GLN A 1 251 ? 12.734 107.846 57.667 1.00 57.22 267 GLN A C 1
ATOM 1921 O O . GLN A 1 251 ? 12.785 108.353 56.572 1.00 58.49 267 GLN A O 1
ATOM 1927 N N . LEU A 1 252 ? 12.823 106.544 57.848 1.00 57.52 268 LEU A N 1
ATOM 1928 C CA . LEU A 1 252 ? 12.660 105.626 56.760 1.00 58.20 268 LEU A CA 1
ATOM 1929 C C . LEU A 1 252 ? 11.203 105.099 56.837 1.00 60.23 268 LEU A C 1
ATOM 1930 O O . LEU A 1 252 ? 10.800 104.544 57.850 1.00 61.13 268 LEU A O 1
ATOM 1935 N N . THR A 1 253 ? 10.401 105.314 55.801 1.00 62.13 269 THR A N 1
ATOM 1936 C CA . THR A 1 253 ? 9.018 104.862 55.817 1.00 63.46 269 THR A CA 1
ATOM 1937 C C . THR A 1 253 ? 8.756 103.852 54.729 1.00 65.43 269 THR A C 1
ATOM 1938 O O . THR A 1 253 ? 9.527 103.703 53.783 1.00 65.87 269 THR A O 1
ATOM 1942 N N . ARG A 1 254 ? 7.669 103.119 54.933 1.00 67.78 270 ARG A N 1
ATOM 1943 C CA . ARG A 1 254 ? 7.144 102.155 53.982 1.00 69.30 270 ARG A CA 1
ATOM 1944 C C . ARG A 1 254 ? 5.662 101.946 54.286 1.00 70.48 270 ARG A C 1
ATOM 1945 O O . ARG A 1 254 ? 5.298 101.608 55.418 1.00 70.78 270 ARG A O 1
ATOM 1953 N N . ASP A 1 255 ? 4.821 102.147 53.269 1.00 71.78 271 ASP A N 1
ATOM 1954 C CA . ASP A 1 255 ? 3.353 102.115 53.416 1.00 72.43 271 ASP A CA 1
ATOM 1955 C C . ASP A 1 255 ? 2.960 103.054 54.543 1.00 72.52 271 ASP A C 1
ATOM 1956 O O . ASP A 1 255 ? 2.145 102.722 55.408 1.00 72.55 271 ASP A O 1
ATOM 1961 N N . ASN A 1 256 ? 3.579 104.229 54.536 1.00 72.55 272 ASN A N 1
ATOM 1962 C CA . ASN A 1 256 ? 3.288 105.266 55.514 1.00 72.47 272 ASN A CA 1
ATOM 1963 C C . ASN A 1 256 ? 3.501 104.831 56.999 1.00 71.52 272 ASN A C 1
ATOM 1964 O O . ASN A 1 256 ? 3.004 105.499 57.914 1.00 72.01 272 ASN A O 1
ATOM 1969 N N . LYS A 1 257 ? 4.241 103.737 57.225 1.00 69.91 273 LYS A N 1
ATOM 1970 C CA . LYS A 1 257 ? 4.640 103.294 58.577 1.00 68.70 273 LYS A CA 1
ATOM 1971 C C . LYS A 1 257 ? 6.141 103.567 58.845 1.00 66.58 273 LYS A C 1
ATOM 1972 O O . LYS A 1 257 ? 7.009 103.131 58.083 1.00 66.06 273 LYS A O 1
ATOM 1978 N N . ILE A 1 258 ? 6.454 104.250 59.938 1.00 64.10 274 ILE A N 1
ATOM 1979 C CA . ILE A 1 258 ? 7.843 104.612 60.235 1.00 62.22 274 ILE A CA 1
ATOM 1980 C C . ILE A 1 258 ? 8.679 103.385 60.654 1.00 61.47 274 ILE A C 1
ATOM 1981 O O . ILE A 1 258 ? 8.376 102.721 61.618 1.00 60.78 274 ILE A O 1
ATOM 1986 N N . LEU A 1 259 ? 9.726 103.076 59.904 1.00 60.59 275 LEU A N 1
ATOM 1987 C CA . LEU A 1 259 ? 10.570 101.949 60.210 1.00 59.89 275 LEU A CA 1
ATOM 1988 C C . LEU A 1 259 ? 11.758 102.311 61.099 1.00 59.93 275 LEU A C 1
ATOM 1989 O O . LEU A 1 259 ? 12.291 101.451 61.810 1.00 59.57 275 LEU A O 1
ATOM 1994 N N . ASP A 1 260 ? 12.212 103.565 60.986 1.00 59.90 276 ASP A N 1
ATOM 1995 C CA . ASP A 1 260 ? 13.389 104.071 61.682 1.00 59.60 276 ASP A CA 1
ATOM 1996 C C . ASP A 1 260 ? 13.336 105.580 61.706 1.00 59.58 276 ASP A C 1
ATOM 1997 O O . ASP A 1 260 ? 12.795 106.210 60.796 1.00 59.86 276 ASP A O 1
ATOM 2002 N N . GLU A 1 261 ? 13.887 106.169 62.748 1.00 58.71 277 GLU A N 1
ATOM 2003 C CA . GLU A 1 261 ? 13.935 107.609 62.846 1.00 58.54 277 GLU A CA 1
ATOM 2004 C C . GLU A 1 261 ? 15.282 107.982 63.432 1.00 58.74 277 GLU A C 1
ATOM 2005 O O . GLU A 1 261 ? 15.842 107.246 64.219 1.00 59.35 277 GLU A O 1
ATOM 2011 N N . CYS A 1 262 ? 15.819 109.110 63.014 1.00 59.10 278 CYS A N 1
ATOM 2012 C CA . CYS A 1 262 ? 17.085 109.593 63.516 1.00 59.47 278 CYS A CA 1
ATOM 2013 C C . CYS A 1 262 ? 17.033 111.117 63.532 1.00 58.13 278 CYS A C 1
ATOM 2014 O O . CYS A 1 262 ? 16.642 111.727 62.533 1.00 58.63 278 CYS A O 1
ATOM 2017 N N . ARG A 1 263 ? 17.376 111.721 64.672 1.00 56.59 279 ARG A N 1
ATOM 2018 C CA . ARG A 1 263 ? 17.457 113.172 64.803 1.00 55.37 279 ARG A CA 1
ATOM 2019 C C . ARG A 1 263 ? 18.874 113.690 65.002 1.00 54.42 279 ARG A C 1
ATOM 2020 O O . ARG A 1 263 ? 19.682 113.117 65.724 1.00 53.56 279 ARG A O 1
ATOM 2028 N N . LEU A 1 264 ? 19.180 114.818 64.393 1.00 54.16 280 LEU A N 1
ATOM 2029 C CA . LEU A 1 264 ? 20.409 115.492 64.748 1.00 53.87 280 LEU A CA 1
ATOM 2030 C C . LEU A 1 264 ? 20.268 116.991 64.624 1.00 52.51 280 LEU A C 1
ATOM 2031 O O . LEU A 1 264 ? 19.393 117.467 63.915 1.00 52.37 280 LEU A O 1
ATOM 2036 N N . PRO A 1 265 ? 21.097 117.732 65.369 1.00 51.04 281 PRO A N 1
ATOM 2037 C CA . PRO A 1 265 ? 21.119 119.175 65.295 1.00 50.07 281 PRO A CA 1
ATOM 2038 C C . PRO A 1 265 ? 21.918 119.623 64.098 1.00 48.81 281 PRO A C 1
ATOM 2039 O O . PRO A 1 265 ? 22.930 119.017 63.773 1.00 48.81 281 PRO A O 1
ATOM 2043 N N . VAL A 1 266 ? 21.448 120.672 63.448 1.00 47.50 282 VAL A N 1
ATOM 2044 C CA . VAL A 1 266 ? 22.166 121.282 62.345 1.00 46.54 282 VAL A CA 1
ATOM 2045 C C . VAL A 1 266 ? 21.888 122.771 62.442 1.00 46.15 282 VAL A C 1
ATOM 2046 O O . VAL A 1 266 ? 21.056 123.198 63.231 1.00 46.11 282 VAL A O 1
ATOM 2050 N N . GLY A 1 267 ? 22.617 123.562 61.672 1.00 45.93 283 GLY A N 1
ATOM 2051 C CA . GLY A 1 267 ? 22.408 125.001 61.633 1.00 45.76 283 GLY A CA 1
ATOM 2052 C C . GLY A 1 267 ? 22.786 125.580 60.289 1.00 45.58 283 GLY A C 1
ATOM 2053 O O . GLY A 1 267 ? 23.404 124.886 59.490 1.00 45.71 283 GLY A O 1
ATOM 2054 N N . PHE A 1 268 ? 22.409 126.836 60.042 1.00 45.23 284 PHE A N 1
ATOM 2055 C CA . PHE A 1 268 ? 22.803 127.546 58.815 1.00 45.60 284 PHE A CA 1
ATOM 2056 C C . PHE A 1 268 ? 23.727 128.729 59.084 1.00 45.00 284 PHE A C 1
ATOM 2057 O O . PHE A 1 268 ? 23.358 129.688 59.757 1.00 43.79 284 PHE A O 1
ATOM 2065 N N . ARG A 1 269 ? 24.909 128.685 58.501 1.00 44.81 285 ARG A N 1
ATOM 2066 C CA . ARG A 1 269 ? 25.782 129.829 58.528 1.00 45.66 285 ARG A CA 1
ATOM 2067 C C . ARG A 1 269 ? 26.799 129.748 57.410 1.00 45.77 285 ARG A C 1
ATOM 2068 O O . ARG A 1 269 ? 27.111 128.674 56.956 1.00 45.22 285 ARG A O 1
ATOM 2076 N N . GLN A 1 270 ? 27.323 130.894 57.012 1.00 46.80 286 GLN A N 1
ATOM 2077 C CA . GLN A 1 270 ? 28.378 130.972 56.025 1.00 47.95 286 GLN A CA 1
ATOM 2078 C C . GLN A 1 270 ? 29.690 131.295 56.698 1.00 47.80 286 GLN A C 1
ATOM 2079 O O . GLN A 1 270 ? 29.761 132.231 57.471 1.00 48.07 286 GLN A O 1
ATOM 2085 N N . LEU A 1 271 ? 30.725 130.543 56.350 1.00 48.53 287 LEU A N 1
ATOM 2086 C CA . LEU A 1 271 ? 32.087 130.755 56.820 1.00 49.20 287 LEU A CA 1
ATOM 2087 C C . LEU A 1 271 ? 32.952 131.285 55.689 1.00 50.22 287 LEU A C 1
ATOM 2088 O O . LEU A 1 271 ? 32.970 130.675 54.619 1.00 50.05 287 LEU A O 1
ATOM 2093 N N . GLU A 1 272 ? 33.657 132.394 55.906 1.00 51.18 288 GLU A N 1
ATOM 2094 C CA . GLU A 1 272 ? 34.685 132.832 54.964 1.00 52.84 288 GLU A CA 1
ATOM 2095 C C . GLU A 1 272 ? 36.006 133.101 55.680 1.00 52.81 288 GLU A C 1
ATOM 2096 O O . GLU A 1 272 ? 36.021 133.747 56.721 1.00 52.34 288 GLU A O 1
ATOM 2102 N N . PHE A 1 273 ? 37.100 132.672 55.057 1.00 52.67 289 PHE A N 1
ATOM 2103 C CA . PHE A 1 273 ? 38.450 132.859 55.567 1.00 52.83 289 PHE A CA 1
ATOM 2104 C C . PHE A 1 273 ? 39.312 133.502 54.484 1.00 53.05 289 PHE A C 1
ATOM 2105 O O . PHE A 1 273 ? 39.406 132.991 53.393 1.00 51.73 289 PHE A O 1
ATOM 2113 N N . ASN A 1 274 ? 39.949 134.626 54.763 1.00 53.99 290 ASN A N 1
ATOM 2114 C CA . ASN A 1 274 ? 40.880 135.172 53.776 1.00 54.50 290 ASN A CA 1
ATOM 2115 C C . ASN A 1 274 ? 42.129 135.752 54.423 1.00 54.57 290 ASN A C 1
ATOM 2116 O O . ASN A 1 274 ? 42.130 136.087 55.594 1.00 55.23 290 ASN A O 1
ATOM 2121 N N . PRO A 1 275 ? 43.204 135.875 53.657 1.00 54.07 291 PRO A N 1
ATOM 2122 C CA . PRO A 1 275 ? 44.463 136.346 54.249 1.00 53.24 291 PRO A CA 1
ATOM 2123 C C . PRO A 1 275 ? 44.578 137.828 54.487 1.00 52.67 291 PRO A C 1
ATOM 2124 O O . PRO A 1 275 ? 45.618 138.269 54.946 1.00 52.97 291 PRO A O 1
ATOM 2128 N N . VAL A 1 276 ? 43.559 138.615 54.197 1.00 52.10 292 VAL A N 1
ATOM 2129 C CA . VAL A 1 276 ? 43.695 140.057 54.356 1.00 52.03 292 VAL A CA 1
ATOM 2130 C C . VAL A 1 276 ? 42.906 140.608 55.567 1.00 52.27 292 VAL A C 1
ATOM 2131 O O . VAL A 1 276 ? 43.436 141.401 56.360 1.00 52.10 292 VAL A O 1
ATOM 2135 N N . SER A 1 277 ? 41.643 140.188 55.689 1.00 51.82 293 SER A N 1
ATOM 2136 C CA . SER A 1 277 ? 40.762 140.670 56.737 1.00 51.36 293 SER A CA 1
ATOM 2137 C C . SER A 1 277 ? 40.342 139.570 57.754 1.00 50.79 293 SER A C 1
ATOM 2138 O O . SER A 1 277 ? 39.584 139.845 58.684 1.00 49.52 293 SER A O 1
ATOM 2141 N N . GLY A 1 278 ? 40.843 138.346 57.562 1.00 50.37 294 GLY A N 1
ATOM 2142 C CA . GLY A 1 278 ? 40.612 137.230 58.488 1.00 49.78 294 GLY A CA 1
ATOM 2143 C C . GLY A 1 278 ? 39.341 136.425 58.270 1.00 49.66 294 GLY A C 1
ATOM 2144 O O . GLY A 1 278 ? 39.141 135.819 57.193 1.00 50.37 294 GLY A O 1
ATOM 2145 N N . PHE A 1 279 ? 38.470 136.419 59.282 1.00 48.53 295 PHE A N 1
ATOM 2146 C CA . PHE A 1 279 ? 37.334 135.498 59.328 1.00 47.24 295 PHE A CA 1
ATOM 2147 C C . PHE A 1 279 ? 36.083 136.295 59.231 1.00 47.39 295 PHE A C 1
ATOM 2148 O O . PHE A 1 279 ? 36.000 137.361 59.838 1.00 47.30 295 PHE A O 1
ATOM 2156 N N . LEU A 1 280 ? 35.105 135.776 58.494 1.00 47.55 296 LEU A N 1
ATOM 2157 C CA . LEU A 1 280 ? 33.790 136.405 58.419 1.00 47.90 296 LEU A CA 1
ATOM 2158 C C . LEU A 1 280 ? 32.704 135.357 58.574 1.00 47.79 296 LEU A C 1
ATOM 2159 O O . LEU A 1 280 ? 32.713 134.321 57.899 1.00 47.84 296 LEU A O 1
ATOM 2164 N N . LEU A 1 281 ? 31.748 135.657 59.446 1.00 47.66 297 LEU A N 1
ATOM 2165 C CA . LEU A 1 281 ? 30.649 134.750 59.730 1.00 47.32 297 LEU A CA 1
ATOM 2166 C C . LEU A 1 281 ? 29.433 135.461 59.211 1.00 46.46 297 LEU A C 1
ATOM 2167 O O . LEU A 1 281 ? 29.229 136.605 59.562 1.00 44.21 297 LEU A O 1
ATOM 2172 N N . ASN A 1 282 ? 28.629 134.782 58.374 1.00 46.90 298 ASN A N 1
ATOM 2173 C CA . ASN A 1 282 ? 27.398 135.396 57.829 1.00 46.99 298 ASN A CA 1
ATOM 2174 C C . ASN A 1 282 ? 27.674 136.758 57.159 1.00 47.89 298 ASN A C 1
ATOM 2175 O O . ASN A 1 282 ? 26.891 137.709 57.274 1.00 47.43 298 ASN A O 1
ATOM 2180 N N . GLY A 1 283 ? 28.821 136.860 56.486 1.00 49.36 299 GLY A N 1
ATOM 2181 C CA . GLY A 1 283 ? 29.207 138.104 55.824 1.00 50.34 299 GLY A CA 1
ATOM 2182 C C . GLY A 1 283 ? 29.728 139.216 56.710 1.00 51.41 299 GLY A C 1
ATOM 2183 O O . GLY A 1 283 ? 30.224 140.210 56.198 1.00 52.18 299 GLY A O 1
ATOM 2184 N N . LYS A 1 284 ? 29.631 139.051 58.025 1.00 51.80 300 LYS A N 1
ATOM 2185 C CA . LYS A 1 284 ? 30.082 140.047 58.987 1.00 52.34 300 LYS A CA 1
ATOM 2186 C C . LYS A 1 284 ? 31.407 139.583 59.555 1.00 51.66 300 LYS A C 1
ATOM 2187 O O . LYS A 1 284 ? 31.562 138.438 59.992 1.00 51.96 300 LYS A O 1
ATOM 2193 N N . SER A 1 285 ? 32.378 140.466 59.569 1.00 51.05 301 SER A N 1
ATOM 2194 C CA . SER A 1 285 ? 33.678 140.072 60.030 1.00 51.20 301 SER A CA 1
ATOM 2195 C C . SER A 1 285 ? 33.676 139.917 61.572 1.00 50.94 301 SER A C 1
ATOM 2196 O O . SER A 1 285 ? 32.881 140.563 62.263 1.00 51.54 301 SER A O 1
ATOM 2199 N N . LEU A 1 286 ? 34.521 139.017 62.082 1.00 50.08 302 LEU A N 1
ATOM 2200 C CA . LEU A 1 286 ? 34.465 138.555 63.492 1.00 48.74 302 LEU A CA 1
ATOM 2201 C C . LEU A 1 286 ? 35.842 138.072 63.930 1.00 47.32 302 LEU A C 1
ATOM 2202 O O . LEU A 1 286 ? 36.418 137.160 63.332 1.00 47.14 302 LEU A O 1
ATOM 2207 N N . LYS A 1 287 ? 36.402 138.729 64.936 1.00 46.59 303 LYS A N 1
ATOM 2208 C CA . LYS A 1 287 ? 37.665 138.303 65.535 1.00 45.44 303 LYS A CA 1
ATOM 2209 C C . LYS A 1 287 ? 37.349 137.065 66.403 1.00 45.49 303 LYS A C 1
ATOM 2210 O O . LYS A 1 287 ? 36.323 137.009 67.102 1.00 45.12 303 LYS A O 1
ATOM 2216 N N . ILE A 1 288 ? 38.202 136.052 66.302 1.00 44.92 304 ILE A N 1
ATOM 2217 C CA . ILE A 1 288 ? 38.039 134.833 67.050 1.00 44.95 304 ILE A CA 1
ATOM 2218 C C . ILE A 1 288 ? 38.705 135.030 68.436 1.00 44.97 304 ILE A C 1
ATOM 2219 O O . ILE A 1 288 ? 39.930 135.145 68.549 1.00 44.97 304 ILE A O 1
ATOM 2224 N N . LYS A 1 289 ? 37.857 135.113 69.464 1.00 44.32 305 LYS A N 1
ATOM 2225 C CA . LYS A 1 289 ? 38.261 135.293 70.857 1.00 43.14 305 LYS A CA 1
ATOM 2226 C C . LYS A 1 289 ? 38.169 133.947 71.503 1.00 42.04 305 LYS A C 1
ATOM 2227 O O . LYS A 1 289 ? 37.117 133.580 72.042 1.00 41.96 305 LYS A O 1
ATOM 2233 N N . GLY A 1 290 ? 39.271 133.213 71.445 1.00 41.47 306 GLY A N 1
ATOM 2234 C CA . GLY A 1 290 ? 39.273 131.790 71.753 1.00 40.75 306 GLY A CA 1
ATOM 2235 C C . GLY A 1 290 ? 40.118 131.321 72.932 1.00 39.85 306 GLY A C 1
ATOM 2236 O O . GLY A 1 290 ? 40.981 132.053 73.427 1.00 39.36 306 GLY A O 1
ATOM 2237 N N . VAL A 1 291 ? 39.840 130.101 73.399 1.00 39.28 307 VAL A N 1
ATOM 2238 C CA . VAL A 1 291 ? 40.651 129.491 74.450 1.00 39.30 307 VAL A CA 1
ATOM 2239 C C . VAL A 1 291 ? 40.840 128.065 74.075 1.00 40.02 307 VAL A C 1
ATOM 2240 O O . VAL A 1 291 ? 39.990 127.489 73.398 1.00 39.76 307 VAL A O 1
ATOM 2244 N N . CYS A 1 292 ? 41.945 127.480 74.508 1.00 41.66 308 CYS A N 1
ATOM 2245 C CA . CYS A 1 292 ? 42.049 126.021 74.557 1.00 42.25 308 CYS A CA 1
ATOM 2246 C C . CYS A 1 292 ? 41.518 125.489 75.891 1.00 43.06 308 CYS A C 1
ATOM 2247 O O . CYS A 1 292 ? 41.470 126.208 76.904 1.00 42.18 308 CYS A O 1
ATOM 2250 N N . ASP A 1 293 ? 41.083 124.243 75.867 1.00 43.75 309 ASP A N 1
ATOM 2251 C CA . ASP A 1 293 ? 40.742 123.508 77.062 1.00 45.03 309 ASP A CA 1
ATOM 2252 C C . ASP A 1 293 ? 41.092 122.078 76.789 1.00 44.67 309 ASP A C 1
ATOM 2253 O O . ASP A 1 293 ? 41.242 121.685 75.625 1.00 45.26 309 ASP A O 1
ATOM 2258 N N . HIS A 1 294 ? 41.195 121.308 77.862 1.00 43.71 310 HIS A N 1
ATOM 2259 C CA . HIS A 1 294 ? 41.295 119.864 77.802 1.00 42.59 310 HIS A CA 1
ATOM 2260 C C . HIS A 1 294 ? 39.965 119.235 78.181 1.00 41.73 310 HIS A C 1
ATOM 2261 O O . HIS A 1 294 ? 39.068 119.931 78.595 1.00 40.92 310 HIS A O 1
ATOM 2268 N N . HIS A 1 295 ? 39.846 117.913 78.012 1.00 42.14 311 HIS A N 1
ATOM 2269 C CA . HIS A 1 295 ? 38.566 117.213 78.173 1.00 42.24 311 HIS A CA 1
ATOM 2270 C C . HIS A 1 295 ? 38.136 116.936 79.646 1.00 42.66 311 HIS A C 1
ATOM 2271 O O . HIS A 1 295 ? 36.957 116.608 79.908 1.00 42.05 311 HIS A O 1
ATOM 2278 N N . THR A 1 296 ? 39.095 117.052 80.572 1.00 43.03 312 THR A N 1
ATOM 2279 C CA . THR A 1 296 ? 38.885 116.726 81.988 1.00 43.38 312 THR A CA 1
ATOM 2280 C C . THR A 1 296 ? 38.362 117.917 82.782 1.00 44.66 312 THR A C 1
ATOM 2281 O O . THR A 1 296 ? 38.661 119.067 82.449 1.00 44.65 312 THR A O 1
ATOM 2285 N N . VAL A 1 297 ? 37.566 117.638 83.818 1.00 45.76 313 VAL A N 1
ATOM 2286 C CA . VAL A 1 297 ? 36.916 118.700 84.623 1.00 46.40 313 VAL A CA 1
ATOM 2287 C C . VAL A 1 297 ? 37.207 118.527 86.137 1.00 47.52 313 VAL A C 1
ATOM 2288 O O . VAL A 1 297 ? 36.327 118.230 86.951 1.00 47.97 313 VAL A O 1
ATOM 2292 N N . GLY A 1 298 ? 38.466 118.735 86.498 1.00 48.77 314 GLY A N 1
ATOM 2293 C CA . GLY A 1 298 ? 38.888 118.774 87.931 1.00 49.06 314 GLY A CA 1
ATOM 2294 C C . GLY A 1 298 ? 38.488 117.572 88.788 1.00 48.88 314 GLY A C 1
ATOM 2295 O O . GLY A 1 298 ? 38.860 116.412 88.479 1.00 48.97 314 GLY A O 1
ATOM 2296 N N . ALA A 1 299 ? 37.695 117.849 89.821 1.00 48.34 315 ALA A N 1
ATOM 2297 C CA . ALA A 1 299 ? 37.366 116.876 90.860 1.00 48.47 315 ALA A CA 1
ATOM 2298 C C . ALA A 1 299 ? 36.601 115.677 90.358 1.00 48.42 315 ALA A C 1
ATOM 2299 O O . ALA A 1 299 ? 36.611 114.633 91.032 1.00 49.58 315 ALA A O 1
ATOM 2301 N N . VAL A 1 300 ? 35.934 115.816 89.199 1.00 47.79 316 VAL A N 1
ATOM 2302 C CA . VAL A 1 300 ? 35.253 114.686 88.506 1.00 46.24 316 VAL A CA 1
ATOM 2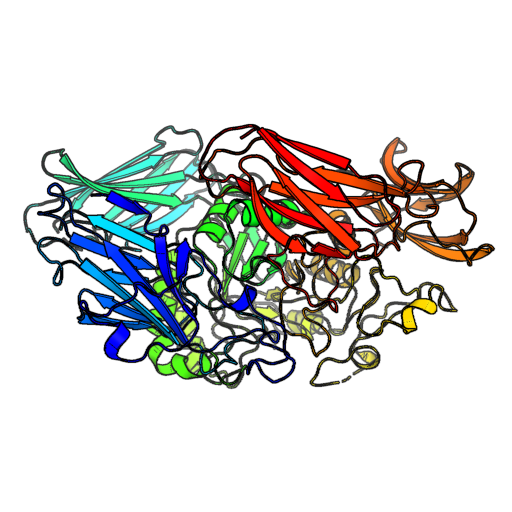303 C C . VAL A 1 300 ? 36.135 113.993 87.449 1.00 45.83 316 VAL A C 1
ATOM 2304 O O . VAL A 1 300 ? 35.721 113.006 86.824 1.00 46.20 316 VAL A O 1
ATOM 2308 N N . GLY A 1 301 ? 37.365 114.456 87.265 1.00 45.38 317 GLY A N 1
ATOM 2309 C CA . GLY A 1 301 ? 38.238 113.883 86.230 1.00 44.84 317 GLY A CA 1
ATOM 2310 C C . GLY A 1 301 ? 37.590 113.901 84.835 1.00 44.64 317 GLY A C 1
ATOM 2311 O O . GLY A 1 301 ? 37.003 114.898 84.447 1.00 44.24 317 GLY A O 1
ATOM 2312 N N . ALA A 1 302 ? 37.669 112.778 84.115 1.00 44.19 318 ALA A N 1
ATOM 2313 C CA . ALA A 1 302 ? 37.150 112.649 82.752 1.00 43.92 318 ALA A CA 1
ATOM 2314 C C . ALA A 1 302 ? 35.623 112.360 82.673 1.00 44.73 318 ALA A C 1
ATOM 2315 O O . ALA A 1 302 ? 35.016 112.552 81.625 1.00 45.32 318 ALA A O 1
ATOM 2317 N N . ALA A 1 303 ? 34.996 111.934 83.774 1.00 45.22 319 ALA A N 1
ATOM 2318 C CA . ALA A 1 303 ? 33.556 111.618 83.795 1.00 45.27 319 ALA A CA 1
ATOM 2319 C C . ALA A 1 303 ? 32.766 112.841 84.256 1.00 45.75 319 ALA A C 1
ATOM 2320 O O . ALA A 1 303 ? 32.505 113.019 85.456 1.00 45.78 319 ALA A O 1
ATOM 2322 N N . VAL A 1 304 ? 32.382 113.673 83.275 1.00 46.48 320 VAL A N 1
ATOM 2323 C CA . VAL A 1 304 ? 31.848 114.998 83.482 1.00 46.12 320 VAL A CA 1
ATOM 2324 C C . VAL A 1 304 ? 30.379 114.912 83.242 1.00 46.76 320 VAL A C 1
ATOM 2325 O O . VAL A 1 304 ? 29.973 114.425 82.225 1.00 47.23 320 VAL A O 1
ATOM 2329 N N . PRO A 1 305 ? 29.563 115.359 84.182 1.00 48.02 321 PRO A N 1
ATOM 2330 C CA . PRO A 1 305 ? 28.133 115.431 83.889 1.00 48.51 321 PRO A CA 1
ATOM 2331 C C . PRO A 1 305 ? 27.770 116.697 83.127 1.00 48.79 321 PRO A C 1
ATOM 2332 O O . PRO A 1 305 ? 28.442 117.717 83.266 1.00 49.75 321 PRO A O 1
ATOM 2336 N N . ASP A 1 306 ? 26.695 116.641 82.355 1.00 48.89 322 ASP A N 1
ATOM 2337 C CA . ASP A 1 306 ? 26.345 117.710 81.433 1.00 49.33 322 ASP A CA 1
ATOM 2338 C C . ASP A 1 306 ? 26.151 119.047 82.125 1.00 50.02 322 ASP A C 1
ATOM 2339 O O . ASP A 1 306 ? 26.590 120.093 81.627 1.00 51.52 322 ASP A O 1
ATOM 2344 N N . ASP A 1 307 ? 25.477 119.045 83.264 1.00 50.24 323 ASP A N 1
ATOM 2345 C CA . ASP A 1 307 ? 25.325 120.281 84.070 1.00 49.99 323 ASP A CA 1
ATOM 2346 C C . ASP A 1 307 ? 26.628 120.999 84.382 1.00 48.57 323 ASP A C 1
ATOM 2347 O O . ASP A 1 307 ? 26.679 122.217 84.355 1.00 48.00 323 ASP A O 1
ATOM 2352 N N . LEU A 1 308 ? 27.685 120.254 84.695 1.00 47.97 324 LEU A N 1
ATOM 2353 C CA . LEU A 1 308 ? 28.968 120.883 85.011 1.00 47.46 324 LEU A CA 1
ATOM 2354 C C . LEU A 1 308 ? 29.628 121.452 83.747 1.00 47.15 324 LEU A C 1
ATOM 2355 O O . LEU A 1 308 ? 30.182 122.572 83.760 1.00 46.31 324 LEU A O 1
ATOM 2360 N N . LEU A 1 309 ? 29.551 120.691 82.653 1.00 46.56 325 LEU A N 1
ATOM 2361 C CA . LEU A 1 309 ? 30.008 121.183 81.344 1.00 46.34 325 LEU A CA 1
ATOM 2362 C C . LEU A 1 309 ? 29.288 122.501 81.054 1.00 45.43 325 LEU A C 1
ATOM 2363 O O . LEU A 1 309 ? 29.916 123.510 80.698 1.00 43.71 325 LEU A O 1
ATOM 2368 N N . HIS A 1 310 ? 27.983 122.505 81.284 1.00 44.81 326 HIS A N 1
ATOM 2369 C CA . HIS A 1 310 ? 27.196 123.695 81.029 1.00 45.88 326 HIS A CA 1
ATOM 2370 C C . HIS A 1 310 ? 27.714 124.877 81.828 1.00 45.61 326 HIS A C 1
ATOM 2371 O O . HIS A 1 310 ? 27.965 125.973 81.287 1.00 46.06 326 HIS A O 1
ATOM 2378 N N . TYR A 1 311 ? 27.883 124.638 83.130 1.00 45.39 327 TYR A N 1
ATOM 2379 C CA . TYR A 1 311 ? 28.378 125.657 84.058 1.00 44.35 327 TYR A CA 1
ATOM 2380 C C . TYR A 1 311 ? 29.687 126.264 83.542 1.00 43.41 327 TYR A C 1
ATOM 2381 O O . TYR A 1 311 ? 29.836 127.485 83.512 1.00 42.49 327 TYR A O 1
ATOM 2390 N N . ARG A 1 312 ? 30.624 125.417 83.138 1.00 43.34 328 ARG A N 1
ATOM 2391 C CA . ARG A 1 312 ? 31.934 125.912 82.631 1.00 44.49 328 ARG A CA 1
ATOM 2392 C C . ARG A 1 312 ? 31.832 126.718 81.307 1.00 44.77 328 ARG A C 1
ATOM 2393 O O . ARG A 1 312 ? 32.409 127.811 81.178 1.00 44.71 328 ARG A O 1
ATOM 2401 N N . LEU A 1 313 ? 31.050 126.195 80.365 1.00 44.46 329 LEU A N 1
ATOM 2402 C CA . LEU A 1 313 ? 30.872 126.846 79.075 1.00 44.97 329 LEU A CA 1
ATOM 2403 C C . LEU A 1 313 ? 30.267 128.236 79.236 1.00 44.79 329 LEU A C 1
ATOM 2404 O O . LEU A 1 313 ? 30.701 129.199 78.583 1.00 43.88 329 LEU A O 1
ATOM 2409 N N . LYS A 1 314 ? 29.297 128.326 80.140 1.00 45.10 330 LYS A N 1
ATOM 2410 C CA . LYS A 1 314 ? 28.617 129.585 80.436 1.00 45.26 330 LYS A CA 1
ATOM 2411 C C . LYS A 1 314 ? 29.588 130.605 81.067 1.00 44.24 330 LYS A C 1
ATOM 2412 O O . LYS A 1 314 ? 29.617 131.764 80.694 1.00 44.09 330 LYS A O 1
ATOM 2418 N N . LEU A 1 315 ? 30.449 130.165 81.958 1.00 44.33 331 LEU A N 1
ATOM 2419 C CA . LEU A 1 315 ? 31.521 131.043 82.492 1.00 44.36 331 LEU A CA 1
ATOM 2420 C C . LEU A 1 315 ? 32.408 131.601 81.329 1.00 44.17 331 LEU A C 1
ATOM 2421 O O . LEU A 1 315 ? 32.756 132.795 81.272 1.00 43.45 331 LEU A O 1
ATOM 2426 N N . LEU A 1 316 ? 32.750 130.729 80.389 1.00 44.65 332 LEU A N 1
ATOM 2427 C CA . LEU A 1 316 ? 33.483 131.148 79.177 1.00 44.69 332 LEU A CA 1
ATOM 2428 C C . LEU A 1 316 ? 32.665 132.141 78.381 1.00 44.69 332 LEU A C 1
ATOM 2429 O O . LEU A 1 316 ? 33.174 133.189 77.995 1.00 43.68 332 LEU A O 1
ATOM 2434 N N . LYS A 1 317 ? 31.397 131.815 78.174 1.00 44.55 333 LYS A N 1
ATOM 2435 C CA . LYS A 1 317 ? 30.532 132.674 77.422 1.00 45.88 333 LYS A CA 1
ATOM 2436 C C . LYS A 1 317 ? 30.471 134.066 78.065 1.00 46.13 333 LYS A C 1
ATOM 2437 O O . LYS A 1 317 ? 30.610 135.073 77.373 1.00 47.34 333 LYS A O 1
ATOM 2443 N N . ASP A 1 318 ? 30.381 134.139 79.389 1.00 46.09 334 ASP A N 1
ATOM 2444 C CA . ASP A 1 318 ? 30.322 135.442 80.082 1.00 46.06 334 ASP A CA 1
ATOM 2445 C C . ASP A 1 318 ? 31.629 136.224 80.125 1.00 45.42 334 ASP A C 1
ATOM 2446 O O . ASP A 1 318 ? 31.609 137.426 80.418 1.00 45.04 334 ASP A O 1
ATOM 2451 N N . MET A 1 319 ? 32.745 135.547 79.851 1.00 44.42 335 MET A N 1
ATOM 2452 C CA . MET A 1 319 ? 34.051 136.186 79.765 1.00 43.63 335 MET A CA 1
ATOM 2453 C C . MET A 1 319 ? 34.159 136.904 78.417 1.00 44.44 335 MET A C 1
ATOM 2454 O O . MET A 1 319 ? 35.150 137.578 78.171 1.00 44.60 335 MET A O 1
ATOM 2459 N N . GLY A 1 320 ? 33.144 136.763 77.551 1.00 45.20 336 GLY A N 1
ATOM 2460 C CA . GLY A 1 320 ? 33.223 137.251 76.149 1.00 45.80 336 GLY A CA 1
ATOM 2461 C C . GLY A 1 320 ? 33.884 136.305 75.132 1.00 45.28 336 GLY A C 1
ATOM 2462 O O . GLY A 1 320 ? 34.180 136.720 74.036 1.00 46.42 336 GLY A O 1
ATOM 2463 N N . CYS A 1 321 ? 34.120 135.050 75.494 1.00 43.96 337 CYS A N 1
ATOM 2464 C CA . CYS A 1 321 ? 34.770 134.076 74.618 1.00 43.62 337 CYS A CA 1
ATOM 2465 C C . CYS A 1 321 ? 33.778 133.544 73.590 1.00 43.19 337 CYS A C 1
ATOM 2466 O O . CYS A 1 321 ? 32.658 133.242 73.939 1.00 41.60 337 CYS A O 1
ATOM 2469 N N . ASN A 1 322 ? 34.205 133.422 72.333 1.00 43.54 338 ASN A N 1
ATOM 2470 C CA . ASN A 1 322 ? 33.323 132.905 71.257 1.00 43.71 338 ASN A CA 1
ATOM 2471 C C . ASN A 1 322 ? 33.839 131.646 70.540 1.00 43.20 338 ASN A C 1
ATOM 2472 O O . ASN A 1 322 ? 33.183 131.156 69.598 1.00 43.64 338 ASN A O 1
ATOM 2477 N N . ALA A 1 323 ? 34.974 131.099 70.999 1.00 42.72 339 ALA A N 1
ATOM 2478 C CA . ALA A 1 323 ? 35.483 129.824 70.447 1.00 41.73 339 ALA A CA 1
ATOM 2479 C C . ALA A 1 323 ? 36.390 129.054 71.385 1.00 41.27 339 ALA A C 1
ATOM 2480 O O . ALA A 1 323 ? 37.184 129.623 72.138 1.00 41.53 339 ALA A O 1
ATOM 2482 N N . ILE A 1 324 ? 36.358 127.741 71.237 1.00 41.30 340 ILE A N 1
ATOM 2483 C CA . ILE A 1 324 ? 37.181 126.838 72.014 1.00 41.01 340 ILE A CA 1
ATOM 2484 C C . ILE A 1 324 ? 37.850 125.905 71.038 1.00 41.39 340 ILE A C 1
ATOM 2485 O O . ILE A 1 324 ? 37.233 125.466 70.065 1.00 41.63 340 ILE A O 1
ATOM 2490 N N . ARG A 1 325 ? 39.084 125.541 71.351 1.00 41.63 341 ARG A N 1
ATOM 2491 C CA . ARG A 1 325 ? 39.817 124.564 70.597 1.00 41.90 341 ARG A CA 1
ATOM 2492 C C . ARG A 1 325 ? 39.981 123.336 71.475 1.00 43.05 341 ARG A C 1
ATOM 2493 O O . ARG A 1 325 ? 40.515 123.443 72.576 1.00 42.86 341 ARG A O 1
ATOM 2501 N N . THR A 1 326 ? 39.608 122.157 70.942 1.00 43.66 342 THR A N 1
ATOM 2502 C CA . THR A 1 326 ? 39.623 120.917 71.676 1.00 43.47 342 THR A CA 1
ATOM 2503 C C . THR A 1 326 ? 41.016 120.321 71.770 1.00 43.53 342 THR A C 1
ATOM 2504 O O . THR A 1 326 ? 41.299 119.269 71.228 1.00 44.47 342 THR A O 1
ATOM 2508 N N . SER A 1 327 ? 41.887 120.983 72.485 1.00 43.83 343 SER A N 1
ATOM 2509 C CA . SER A 1 327 ? 43.282 120.530 72.609 1.00 44.24 343 SER A CA 1
ATOM 2510 C C . SER A 1 327 ? 43.332 119.239 73.375 1.00 43.85 343 SER A C 1
ATOM 2511 O O . SER A 1 327 ? 42.762 119.223 74.452 1.00 44.09 343 SER A O 1
ATOM 2514 N N . HIS A 1 328 ? 43.892 118.124 72.855 1.00 43.45 344 HIS A N 1
ATOM 2515 C CA . HIS A 1 328 ? 44.311 117.907 71.449 1.00 42.82 344 HIS A CA 1
ATOM 2516 C C . HIS A 1 328 ? 43.779 116.596 70.918 1.00 41.84 344 HIS A C 1
ATOM 2517 O O . HIS A 1 328 ? 44.555 115.676 70.582 1.00 42.35 344 HIS A O 1
ATOM 2524 N N . ASN A 1 329 ? 42.459 116.508 70.858 1.00 40.70 345 ASN A N 1
ATOM 2525 C CA . ASN A 1 329 ? 41.791 115.260 70.642 1.00 40.74 345 ASN A CA 1
ATOM 2526 C C . ASN A 1 329 ? 40.309 115.538 70.579 1.00 40.47 345 ASN A C 1
ATOM 2527 O O . ASN A 1 329 ? 39.884 116.606 70.992 1.00 42.02 345 ASN A O 1
ATOM 2532 N N . PRO A 1 330 ? 39.516 114.607 70.042 1.00 39.51 346 PRO A N 1
ATOM 2533 C CA . PRO A 1 330 ? 38.076 114.770 69.993 1.00 39.87 346 PRO A CA 1
ATOM 2534 C C . PRO A 1 330 ? 37.454 114.847 71.402 1.00 40.55 346 PRO A C 1
ATOM 2535 O O . PRO A 1 330 ? 37.843 114.088 72.276 1.00 40.68 346 PRO A O 1
ATOM 2539 N N . PHE A 1 331 ? 36.474 115.714 71.591 1.00 40.58 347 PHE A N 1
ATOM 2540 C CA . PHE A 1 331 ? 35.736 115.747 72.826 1.00 40.99 347 PHE A CA 1
ATOM 2541 C C . PHE A 1 331 ? 34.464 114.880 72.721 1.00 41.75 347 PHE A C 1
ATOM 2542 O O . PHE A 1 331 ? 34.342 114.015 71.816 1.00 41.33 347 PHE A O 1
ATOM 2550 N N . SER A 1 332 ? 33.576 115.037 73.702 1.00 40.67 348 SER A N 1
ATOM 2551 C CA . SER A 1 332 ? 32.352 114.281 73.733 1.00 40.91 348 SER A CA 1
ATOM 2552 C C . SER A 1 332 ? 31.271 114.889 72.870 1.00 40.66 348 SER A C 1
ATOM 2553 O O . SER A 1 332 ? 31.189 116.108 72.710 1.00 40.28 348 SER A O 1
ATOM 2556 N N . PRO A 1 333 ? 30.345 114.046 72.438 1.00 41.26 349 PRO A N 1
ATOM 2557 C CA . PRO A 1 333 ? 29.087 114.483 71.814 1.00 41.19 349 PRO A CA 1
ATOM 2558 C C . PRO A 1 333 ? 28.392 115.584 72.594 1.00 41.61 349 PRO A C 1
ATOM 2559 O O . PRO A 1 333 ? 27.978 116.602 71.991 1.00 41.96 349 PRO A O 1
ATOM 2563 N N . ALA A 1 334 ? 28.302 115.447 73.923 1.00 41.27 350 ALA A N 1
ATOM 2564 C CA . ALA A 1 334 ? 27.643 116.503 74.728 1.00 40.70 350 ALA A CA 1
ATOM 2565 C C . ALA A 1 334 ? 28.291 117.891 74.586 1.00 40.14 350 ALA A C 1
ATOM 2566 O O . ALA A 1 334 ? 27.620 118.934 74.559 1.00 39.94 350 ALA A O 1
ATOM 2568 N N . PHE A 1 335 ? 29.608 117.925 74.508 1.00 40.21 351 PHE A N 1
ATOM 2569 C CA . PHE A 1 335 ? 30.298 119.208 74.356 1.00 40.43 351 PHE A CA 1
ATOM 2570 C C . PHE A 1 335 ? 29.875 119.911 73.049 1.00 39.43 351 PHE A C 1
ATOM 2571 O O . PHE A 1 335 ? 29.409 121.052 73.076 1.00 39.75 351 PHE A O 1
ATOM 2579 N N . TYR A 1 336 ? 29.975 119.231 71.918 1.00 38.86 352 TYR A N 1
ATOM 2580 C CA . TYR A 1 336 ? 29.564 119.879 70.639 1.00 38.27 352 TYR A CA 1
ATOM 2581 C C . TYR A 1 336 ? 28.084 120.256 70.669 1.00 38.58 352 TYR A C 1
ATOM 2582 O O . TYR A 1 336 ? 27.703 121.337 70.231 1.00 38.44 352 TYR A O 1
ATOM 2591 N N . ASN A 1 337 ? 27.247 119.400 71.228 1.00 39.26 353 ASN A N 1
ATOM 2592 C CA . ASN A 1 337 ? 25.815 119.756 71.369 1.00 40.22 353 ASN A CA 1
ATOM 2593 C C . ASN A 1 337 ? 25.603 121.053 72.151 1.00 40.34 353 ASN A C 1
ATOM 2594 O O . ASN A 1 337 ? 24.750 121.843 71.780 1.00 41.55 353 ASN A O 1
ATOM 2599 N N . LEU A 1 338 ? 26.403 121.311 73.188 1.00 40.72 354 LEU A N 1
ATOM 2600 C CA . LEU A 1 338 ? 26.238 122.566 73.999 1.00 41.05 354 LEU A CA 1
ATOM 2601 C C . LEU A 1 338 ? 26.866 123.795 73.351 1.00 41.19 354 LEU A C 1
ATOM 2602 O O . LEU A 1 338 ? 26.338 124.917 73.460 1.00 41.71 354 LEU A O 1
ATOM 2607 N N . CYS A 1 339 ? 27.999 123.623 72.684 1.00 41.79 355 CYS A N 1
ATOM 2608 C CA . CYS A 1 339 ? 28.511 124.709 71.869 1.00 41.83 355 CYS A CA 1
ATOM 2609 C C . CYS A 1 339 ? 27.471 125.092 70.792 1.00 42.53 355 CYS A C 1
ATOM 2610 O O . CYS A 1 339 ? 27.209 126.288 70.595 1.00 43.71 355 CYS A O 1
ATOM 2613 N N . ASP A 1 340 ? 26.806 124.129 70.155 1.00 42.57 356 ASP A N 1
ATOM 2614 C CA . ASP A 1 340 ? 25.739 124.504 69.215 1.00 43.50 356 ASP A CA 1
ATOM 2615 C C . ASP A 1 340 ? 24.651 125.352 69.900 1.00 44.11 356 ASP A C 1
ATOM 2616 O O . ASP A 1 340 ? 24.289 126.417 69.408 1.00 44.90 356 ASP A O 1
ATOM 2621 N N . THR A 1 341 ? 24.112 124.924 71.033 1.00 44.75 357 THR A N 1
ATOM 2622 C CA . THR A 1 341 ? 22.936 125.658 71.611 1.00 44.65 357 THR A CA 1
ATOM 2623 C C . THR A 1 341 ? 23.361 126.953 72.333 1.00 44.57 357 THR A C 1
ATOM 2624 O O . THR A 1 341 ? 22.623 127.924 72.411 1.00 43.45 357 THR A O 1
ATOM 2628 N N . MET A 1 342 ? 24.616 127.016 72.752 1.00 45.04 358 MET A N 1
ATOM 2629 C CA . MET A 1 342 ? 25.090 128.183 73.536 1.00 45.64 358 MET A CA 1
ATOM 2630 C C . MET A 1 342 ? 25.820 129.227 72.743 1.00 44.69 358 MET A C 1
ATOM 2631 O O . MET A 1 342 ? 25.962 130.352 73.182 1.00 44.22 358 MET A O 1
ATOM 2636 N N . GLY A 1 343 ? 26.313 128.856 71.575 1.00 44.30 359 GLY A N 1
ATOM 2637 C CA . GLY A 1 343 ? 26.879 129.845 70.694 1.00 43.68 359 GLY A CA 1
ATOM 2638 C C . GLY A 1 343 ? 28.346 129.922 70.982 1.00 43.00 359 GLY A C 1
ATOM 2639 O O . GLY A 1 343 ? 28.834 130.979 71.297 1.00 43.15 359 GLY A O 1
ATOM 2640 N N . ILE A 1 344 ? 29.039 128.789 70.904 1.00 42.72 360 ILE A N 1
ATOM 2641 C CA . ILE A 1 344 ? 30.497 128.797 70.954 1.00 43.07 360 ILE A CA 1
ATOM 2642 C C . ILE A 1 344 ? 31.028 128.063 69.722 1.00 43.73 360 ILE A C 1
ATOM 2643 O O . ILE A 1 344 ? 30.743 126.879 69.516 1.00 44.38 360 ILE A O 1
ATOM 2648 N N . MET A 1 345 ? 31.816 128.764 68.914 1.00 44.16 361 MET A N 1
ATOM 2649 C CA . MET A 1 345 ? 32.462 128.146 67.731 1.00 43.55 361 MET A CA 1
ATOM 2650 C C . MET A 1 345 ? 33.523 127.164 68.195 1.00 43.03 361 MET A C 1
ATOM 2651 O O . MET A 1 345 ? 34.161 127.390 69.200 1.00 43.64 361 MET A O 1
ATOM 2656 N N . VAL A 1 346 ? 33.684 126.055 67.502 1.00 42.71 362 VAL A N 1
ATOM 2657 C CA . VAL A 1 346 ? 34.737 125.112 67.830 1.00 42.65 362 VAL A CA 1
ATOM 2658 C C . VAL A 1 346 ? 35.794 124.949 66.726 1.00 42.93 362 VAL A C 1
ATOM 2659 O O . VAL A 1 346 ? 35.456 124.834 65.548 1.00 43.11 362 VAL A O 1
ATOM 2663 N N . LEU A 1 347 ? 37.061 124.932 67.129 1.00 42.79 363 LEU A N 1
ATOM 2664 C CA . LEU A 1 347 ? 38.156 124.374 66.341 1.00 42.68 363 LEU A CA 1
ATOM 2665 C C . LEU A 1 347 ? 38.380 122.914 66.801 1.00 43.29 363 LEU A C 1
ATOM 2666 O O . LEU A 1 347 ? 38.990 122.658 67.861 1.00 43.14 363 LEU A O 1
ATOM 2671 N N . ASN A 1 348 ? 37.928 121.952 65.999 1.00 43.31 364 ASN A N 1
ATOM 2672 C CA . ASN A 1 348 ? 37.825 120.591 66.448 1.00 43.12 364 ASN A CA 1
ATOM 2673 C C . ASN A 1 348 ? 39.057 119.838 66.001 1.00 44.20 364 ASN A C 1
ATOM 2674 O O . ASN A 1 348 ? 39.236 119.582 64.817 1.00 44.70 364 ASN A O 1
ATOM 2679 N N . GLU A 1 349 ? 39.873 119.433 66.973 1.00 44.57 365 GLU A N 1
ATOM 2680 C CA . GLU A 1 349 ? 41.218 118.927 66.745 1.00 44.98 365 GLU A CA 1
ATOM 2681 C C . GLU A 1 349 ? 41.245 117.477 67.049 1.00 44.86 365 GLU A C 1
ATOM 2682 O O . GLU A 1 349 ? 40.650 117.068 68.036 1.00 45.91 365 GLU A O 1
ATOM 2688 N N . GLY A 1 350 ? 41.928 116.684 66.234 1.00 43.71 366 GLY A N 1
ATOM 2689 C CA . GLY A 1 350 ? 41.770 115.255 66.339 1.00 43.08 366 GLY A CA 1
ATOM 2690 C C . GLY A 1 350 ? 42.958 114.513 66.896 1.00 43.18 366 GLY A C 1
ATOM 2691 O O . GLY A 1 350 ? 42.858 113.322 67.172 1.00 43.61 366 GLY A O 1
ATOM 2692 N N . LEU A 1 351 ? 44.075 115.208 67.072 1.00 43.28 367 LEU A N 1
ATOM 2693 C CA . LEU A 1 351 ? 45.357 114.563 67.326 1.00 43.41 367 LEU A CA 1
ATOM 2694 C C . LEU A 1 351 ? 46.301 115.508 68.021 1.00 42.67 367 LEU A C 1
ATOM 2695 O O . LEU A 1 351 ? 46.142 116.694 67.915 1.00 41.93 367 LEU A O 1
ATOM 2700 N N . ASP A 1 352 ? 47.296 114.966 68.717 1.00 43.04 368 ASP A N 1
ATOM 2701 C CA . ASP A 1 352 ? 48.400 115.753 69.242 1.00 43.61 368 ASP A CA 1
ATOM 2702 C C . ASP A 1 352 ? 49.533 115.527 68.238 1.00 44.56 368 ASP A C 1
ATOM 2703 O O . ASP A 1 352 ? 49.597 116.238 67.218 1.00 46.22 368 ASP A O 1
ATOM 2708 N N . GLY A 1 353 ? 50.405 114.561 68.507 1.00 44.87 369 GLY A N 1
ATOM 2709 C CA . GLY A 1 353 ? 51.428 114.119 67.558 1.00 45.46 369 GLY A CA 1
ATOM 2710 C C . GLY A 1 353 ? 50.854 113.150 66.529 1.00 45.61 369 GLY A C 1
ATOM 2711 O O . GLY A 1 353 ? 49.677 112.848 66.567 1.00 45.02 369 GLY A O 1
ATOM 2712 N N . TRP A 1 354 ? 51.683 112.672 65.597 1.00 46.18 370 TRP A N 1
ATOM 2713 C CA . TRP A 1 354 ? 51.224 111.704 64.588 1.00 46.39 370 TRP A CA 1
ATOM 2714 C C . TRP A 1 354 ? 51.829 110.377 64.925 1.00 47.12 370 TRP A C 1
ATOM 2715 O O . TRP A 1 354 ? 51.416 109.812 65.930 1.00 47.30 370 TRP A O 1
ATOM 2726 N N . ASN A 1 355 ? 52.805 109.883 64.148 1.00 47.79 371 ASN A N 1
ATOM 2727 C CA . ASN A 1 355 ? 53.345 108.531 64.383 1.00 48.73 371 ASN A CA 1
ATOM 2728 C C . ASN A 1 355 ? 54.620 108.481 65.221 1.00 49.25 371 ASN A C 1
ATOM 2729 O O . ASN A 1 355 ? 55.095 107.414 65.541 1.00 49.60 371 ASN A O 1
ATOM 2734 N N . GLN A 1 356 ? 55.175 109.619 65.582 1.00 50.07 372 GLN A N 1
ATOM 2735 C CA . GLN A 1 356 ? 56.224 109.639 66.602 1.00 51.39 372 GLN A CA 1
ATOM 2736 C C . GLN A 1 356 ? 55.561 109.999 67.944 1.00 50.96 372 GLN A C 1
ATOM 2737 O O . GLN A 1 356 ? 55.000 111.099 68.082 1.00 49.40 372 GLN A O 1
ATOM 2743 N N . PRO A 1 357 ? 55.585 109.067 68.916 1.00 50.76 373 PRO A N 1
ATOM 2744 C CA . PRO A 1 357 ? 54.994 109.420 70.223 1.00 50.77 373 PRO A CA 1
ATOM 2745 C C . PRO A 1 357 ? 55.601 110.663 70.861 1.00 50.31 373 PRO A C 1
ATOM 2746 O O . PRO A 1 357 ? 56.780 110.963 70.684 1.00 49.70 373 PRO A O 1
ATOM 2750 N N . LYS A 1 358 ? 54.748 111.417 71.536 1.00 50.84 374 LYS A N 1
ATOM 2751 C CA . LYS A 1 358 ? 55.177 112.612 72.292 1.00 51.17 374 LYS A CA 1
ATOM 2752 C C . LYS A 1 358 ? 55.227 112.288 73.774 1.00 51.27 374 LYS A C 1
ATOM 2753 O O . LYS A 1 358 ? 56.187 112.621 74.415 1.00 52.27 374 LYS A O 1
ATOM 2759 N N . ALA A 1 359 ? 54.200 111.632 74.301 1.00 51.14 375 ALA A N 1
ATOM 2760 C CA . ALA A 1 359 ? 54.305 110.884 75.554 1.00 51.02 375 ALA A CA 1
ATOM 2761 C C . ALA A 1 359 ? 54.425 109.438 75.134 1.00 51.11 375 ALA A C 1
ATOM 2762 O O . ALA A 1 359 ? 53.687 109.009 74.243 1.00 51.36 375 ALA A O 1
ATOM 2764 N N . ALA A 1 360 ? 55.285 108.680 75.819 1.00 50.70 376 ALA A N 1
ATOM 2765 C CA . ALA A 1 360 ? 55.828 107.409 75.310 1.00 50.57 376 ALA A CA 1
ATOM 2766 C C . ALA A 1 360 ? 54.804 106.326 74.959 1.00 50.06 376 ALA A C 1
ATOM 2767 O O . ALA A 1 360 ? 55.076 105.478 74.112 1.00 49.98 376 ALA A O 1
ATOM 2769 N N . ASP A 1 361 ? 53.650 106.334 75.604 1.00 49.60 377 ASP A N 1
ATOM 2770 C CA . ASP A 1 361 ? 52.637 105.321 75.319 1.00 49.68 377 ASP A CA 1
ATOM 2771 C C . ASP A 1 361 ? 51.407 105.930 74.628 1.00 48.59 377 ASP A C 1
ATOM 2772 O O . ASP A 1 361 ? 50.356 105.337 74.627 1.00 48.58 377 ASP A O 1
ATOM 2777 N N . ASP A 1 362 ? 51.551 107.101 74.024 1.00 48.06 378 ASP A N 1
ATOM 2778 C CA . ASP A 1 362 ? 50.423 107.770 73.386 1.00 48.30 378 ASP A CA 1
ATOM 2779 C C . ASP A 1 362 ? 50.083 107.248 71.982 1.00 47.94 378 ASP A C 1
ATOM 2780 O O . ASP A 1 362 ? 50.563 106.184 71.583 1.00 47.88 378 ASP A O 1
ATOM 2785 N N . TYR A 1 363 ? 49.209 107.962 71.271 1.00 47.99 379 TYR A N 1
ATOM 2786 C CA . TYR A 1 363 ? 48.567 107.425 70.064 1.00 47.83 379 TYR A CA 1
ATOM 2787 C C . TYR A 1 363 ? 49.579 107.236 68.930 1.00 47.82 379 TYR A C 1
ATOM 2788 O O . TYR A 1 363 ? 49.387 106.403 68.068 1.00 47.84 379 TYR A O 1
ATOM 2797 N N . GLY A 1 364 ? 50.674 107.975 68.999 1.00 48.06 380 GLY A N 1
ATOM 2798 C CA . GLY A 1 364 ? 51.902 107.658 68.298 1.00 48.80 380 GLY A CA 1
ATOM 2799 C C . GLY A 1 364 ? 52.139 106.183 67.974 1.00 49.45 380 GLY A C 1
ATOM 2800 O O . GLY A 1 364 ? 52.539 105.846 66.840 1.00 49.60 380 GLY A O 1
ATOM 2801 N N . ASN A 1 365 ? 51.900 105.310 68.949 1.00 48.74 381 ASN A N 1
ATOM 2802 C CA . ASN A 1 365 ? 52.157 103.901 68.771 1.00 49.05 381 ASN A CA 1
ATOM 2803 C C . ASN A 1 365 ? 51.101 103.261 67.878 1.00 49.57 381 ASN A C 1
ATOM 2804 O O . ASN A 1 365 ? 51.334 102.195 67.342 1.00 49.60 381 ASN A O 1
ATOM 2809 N N . TYR A 1 366 ? 49.930 103.875 67.755 1.00 49.54 382 TYR A N 1
ATOM 2810 C CA . TYR A 1 366 ? 48.836 103.245 67.034 1.00 49.93 382 TYR A CA 1
ATOM 2811 C C . TYR A 1 366 ? 48.473 103.916 65.675 1.00 49.60 382 TYR A C 1
ATOM 2812 O O . TYR A 1 366 ? 47.718 103.324 64.886 1.00 49.27 382 TYR A O 1
ATOM 2821 N N . PHE A 1 367 ? 49.030 105.114 65.434 1.00 48.74 383 PHE A N 1
ATOM 2822 C CA . PHE A 1 367 ? 48.710 105.989 64.296 1.00 49.02 383 PHE A CA 1
ATOM 2823 C C . PHE A 1 367 ? 48.763 105.288 62.929 1.00 49.03 383 PHE A C 1
ATOM 2824 O O . PHE A 1 367 ? 47.742 105.269 62.226 1.00 48.92 383 PHE A O 1
ATOM 2832 N N . ASP A 1 368 ? 49.924 104.723 62.566 1.00 48.29 384 ASP A N 1
ATOM 2833 C CA . ASP A 1 368 ? 50.121 104.192 61.213 1.00 48.29 384 ASP A CA 1
ATOM 2834 C C . ASP A 1 368 ? 48.967 103.250 60.840 1.00 48.05 384 ASP A C 1
ATOM 2835 O O . ASP A 1 368 ? 48.422 103.312 59.747 1.00 47.30 384 ASP A O 1
ATOM 2840 N N . GLU A 1 369 ? 48.570 102.449 61.814 1.00 48.13 385 GLU A N 1
ATOM 2841 C CA . GLU A 1 369 ? 47.584 101.427 61.627 1.00 48.02 385 GLU A CA 1
ATOM 2842 C C . GLU A 1 369 ? 46.155 101.931 61.788 1.00 47.11 385 GLU A C 1
ATOM 2843 O O . GLU A 1 369 ? 45.272 101.339 61.170 1.00 47.55 385 GLU A O 1
ATOM 2849 N N . TRP A 1 370 ? 45.924 102.999 62.586 1.00 45.30 386 TRP A N 1
ATOM 2850 C CA . TRP A 1 370 ? 44.556 103.414 62.991 1.00 43.51 386 TRP A CA 1
ATOM 2851 C C . TRP A 1 370 ? 44.124 104.807 62.583 1.00 43.29 386 TRP A C 1
ATOM 2852 O O . TRP A 1 370 ? 42.927 105.128 62.668 1.00 40.71 386 TRP A O 1
ATOM 2863 N N . TRP A 1 371 ? 45.071 105.628 62.120 1.00 43.98 387 TRP A N 1
ATOM 2864 C CA . TRP A 1 371 ? 44.758 107.012 61.760 1.00 45.34 387 TRP A CA 1
ATOM 2865 C C . TRP A 1 371 ? 43.535 107.164 60.860 1.00 45.52 387 TRP A C 1
ATOM 2866 O O . TRP A 1 371 ? 42.789 108.130 60.992 1.00 45.55 387 TRP A O 1
ATOM 2877 N N . GLN A 1 372 ? 43.328 106.240 59.929 1.00 45.88 388 GLN A N 1
ATOM 2878 C CA . GLN A 1 372 ? 42.327 106.479 58.934 1.00 46.21 388 GLN A CA 1
ATOM 2879 C C . GLN A 1 372 ? 40.966 106.101 59.474 1.00 45.70 388 GLN A C 1
ATOM 2880 O O . GLN A 1 372 ? 40.026 106.880 59.353 1.00 45.84 388 GLN A O 1
ATOM 2886 N N . LYS A 1 373 ? 40.845 104.920 60.075 1.00 45.63 389 LYS A N 1
ATOM 2887 C CA . LYS A 1 373 ? 39.578 104.573 60.706 1.00 45.87 389 LYS A CA 1
ATOM 2888 C C . LYS A 1 373 ? 39.202 105.608 61.779 1.00 45.25 389 LYS A C 1
ATOM 2889 O O . LYS A 1 373 ? 38.069 106.080 61.818 1.00 46.00 389 LYS A O 1
ATOM 2895 N N . ASP A 1 374 ? 40.152 106.003 62.614 1.00 43.98 390 ASP A N 1
ATOM 2896 C CA . ASP A 1 374 ? 39.824 106.968 63.700 1.00 43.86 390 ASP A CA 1
ATOM 2897 C C . ASP A 1 374 ? 39.357 108.314 63.200 1.00 43.12 390 ASP A C 1
ATOM 2898 O O . ASP A 1 374 ? 38.272 108.756 63.552 1.00 43.63 390 ASP A O 1
ATOM 2903 N N . MET A 1 375 ? 40.175 108.954 62.374 1.00 42.50 391 MET A N 1
ATOM 2904 C CA . MET A 1 375 ? 39.835 110.258 61.845 1.00 41.82 391 MET A CA 1
ATOM 2905 C C . MET A 1 375 ? 38.539 110.256 60.987 1.00 42.81 391 MET A C 1
ATOM 2906 O O . MET A 1 375 ? 37.773 111.234 61.014 1.00 42.35 391 MET A O 1
ATOM 2911 N N . THR A 1 376 ? 38.260 109.151 60.281 1.00 43.50 392 THR A N 1
ATOM 2912 C CA . THR A 1 376 ? 37.006 109.021 59.543 1.00 43.78 392 THR A CA 1
ATOM 2913 C C . THR A 1 376 ? 35.854 109.011 60.513 1.00 44.78 392 THR A C 1
ATOM 2914 O O . THR A 1 376 ? 34.921 109.794 60.369 1.00 47.00 392 THR A O 1
ATOM 2918 N N . ASP A 1 377 ? 35.902 108.138 61.512 1.00 45.03 393 ASP A N 1
ATOM 2919 C CA . ASP A 1 377 ? 34.853 108.104 62.550 1.00 45.00 393 ASP A CA 1
ATOM 2920 C C . ASP A 1 377 ? 34.631 109.448 63.265 1.00 44.14 393 ASP A C 1
ATOM 2921 O O . ASP A 1 377 ? 33.481 109.877 63.465 1.00 45.33 393 ASP A O 1
ATOM 2926 N N . PHE A 1 378 ? 35.727 110.141 63.551 1.00 43.04 394 PHE A N 1
ATOM 2927 C CA . PHE A 1 378 ? 35.725 111.510 64.114 1.00 42.34 394 PHE A CA 1
ATOM 2928 C C . PHE A 1 378 ? 34.985 112.518 63.251 1.00 42.31 394 PHE A C 1
ATOM 2929 O O . PHE A 1 378 ? 34.075 113.202 63.732 1.00 41.90 394 PHE A O 1
ATOM 2937 N N . ILE A 1 379 ? 35.369 112.604 61.968 1.00 42.35 395 ILE A N 1
ATOM 2938 C CA . ILE A 1 379 ? 34.761 113.560 61.017 1.00 41.90 395 ILE A CA 1
ATOM 2939 C C . ILE A 1 379 ? 33.278 113.228 60.775 1.00 41.77 395 ILE A C 1
ATOM 2940 O O . ILE A 1 379 ? 32.428 114.088 60.767 1.00 42.07 395 ILE A O 1
ATOM 2945 N N . LYS A 1 380 ? 32.973 111.973 60.591 1.00 42.60 396 LYS A N 1
ATOM 2946 C CA . LYS A 1 380 ? 31.611 111.582 60.371 1.00 43.91 396 LYS A CA 1
ATOM 2947 C C . LYS A 1 380 ? 30.724 111.814 61.620 1.00 44.39 396 LYS A C 1
ATOM 2948 O O . LYS A 1 380 ? 29.490 112.029 61.500 1.00 44.95 396 LYS A O 1
ATOM 2954 N N . ARG A 1 381 ? 31.316 111.748 62.813 1.00 44.21 397 ARG A N 1
ATOM 2955 C CA . ARG A 1 381 ? 30.545 112.045 64.040 1.00 44.06 397 ARG A CA 1
ATOM 2956 C C . ARG A 1 381 ? 30.200 113.515 64.163 1.00 43.52 397 ARG A C 1
ATOM 2957 O O . ARG A 1 381 ? 29.070 113.867 64.508 1.00 42.81 397 ARG A O 1
ATOM 2965 N N . ASP A 1 382 ? 31.171 114.376 63.852 1.00 43.18 398 ASP A N 1
ATOM 2966 C CA . ASP A 1 382 ? 31.047 115.788 64.182 1.00 43.38 398 ASP A CA 1
ATOM 2967 C C . ASP A 1 382 ? 30.740 116.764 63.049 1.00 43.36 398 ASP A C 1
ATOM 2968 O O . ASP A 1 382 ? 30.474 117.945 63.315 1.00 42.50 398 ASP A O 1
ATOM 2973 N N . ARG A 1 383 ? 30.780 116.307 61.793 1.00 43.86 399 ARG A N 1
ATOM 2974 C CA . ARG A 1 383 ? 30.691 117.256 60.641 1.00 43.05 399 ARG A CA 1
ATOM 2975 C C . ARG A 1 383 ? 29.367 117.969 60.507 1.00 42.56 399 ARG A C 1
ATOM 2976 O O . ARG A 1 383 ? 29.294 119.010 59.853 1.00 42.52 399 ARG A O 1
ATOM 2984 N N . ASN A 1 384 ? 28.335 117.499 61.190 1.00 42.31 400 ASN A N 1
ATOM 2985 C CA . ASN A 1 384 ? 27.071 118.241 61.141 1.00 42.61 400 ASN A CA 1
ATOM 2986 C C . ASN A 1 384 ? 26.871 119.413 62.109 1.00 42.72 400 ASN A C 1
ATOM 2987 O O . ASN A 1 384 ? 25.916 120.184 61.950 1.00 41.86 400 ASN A O 1
ATOM 2992 N N . HIS A 1 385 ? 27.767 119.559 63.088 1.00 43.53 401 HIS A N 1
ATOM 2993 C CA . HIS A 1 385 ? 27.625 120.594 64.148 1.00 43.67 401 HIS A CA 1
ATOM 2994 C C . HIS A 1 385 ? 27.883 121.991 63.558 1.00 43.74 401 HIS A C 1
ATOM 2995 O O . HIS A 1 385 ? 28.991 122.297 63.075 1.00 45.03 401 HIS A O 1
ATOM 3002 N N . PRO A 1 386 ? 26.891 122.860 63.619 1.00 42.58 402 PRO A N 1
ATOM 3003 C CA . PRO A 1 386 ? 27.130 124.208 63.187 1.00 42.19 402 PRO A CA 1
ATOM 3004 C C . PRO A 1 386 ? 28.185 124.945 63.998 1.00 42.39 402 PRO A C 1
ATOM 3005 O O . PRO A 1 386 ? 28.812 125.883 63.466 1.00 42.78 402 PRO A O 1
ATOM 3009 N N . SER A 1 387 ? 28.385 124.559 65.257 1.00 41.04 403 SER A N 1
ATOM 3010 C CA . SER A 1 387 ? 29.410 125.211 66.097 1.00 41.31 403 SER A CA 1
ATOM 3011 C C . SER A 1 387 ? 30.810 125.053 65.507 1.00 40.17 403 SER A C 1
ATOM 3012 O O . SER A 1 387 ? 31.602 125.954 65.589 1.00 39.62 403 SER A O 1
ATOM 3015 N N . ILE A 1 388 ? 31.075 123.924 64.875 1.00 41.19 404 ILE A N 1
ATOM 3016 C CA . ILE A 1 388 ? 32.427 123.608 64.337 1.00 41.76 404 ILE A CA 1
ATOM 3017 C C . ILE A 1 388 ? 32.718 124.447 63.093 1.00 42.17 404 ILE A C 1
ATOM 3018 O O . ILE A 1 388 ? 31.936 124.460 62.148 1.00 43.94 404 ILE A O 1
ATOM 3023 N N . ILE A 1 389 ? 33.797 125.212 63.126 1.00 42.20 405 ILE A N 1
ATOM 3024 C CA . ILE A 1 389 ? 34.140 126.093 62.023 1.00 41.39 405 ILE A CA 1
ATOM 3025 C C . ILE A 1 389 ? 35.429 125.694 61.330 1.00 41.47 405 ILE A C 1
ATOM 3026 O O . ILE A 1 389 ? 35.731 126.250 60.274 1.00 42.12 405 ILE A O 1
ATOM 3031 N N . MET A 1 390 ? 36.189 124.765 61.906 1.00 41.02 406 MET A N 1
ATOM 3032 C CA . MET A 1 390 ? 37.581 124.531 61.489 1.00 41.10 406 MET A CA 1
ATOM 3033 C C . MET A 1 390 ? 38.018 12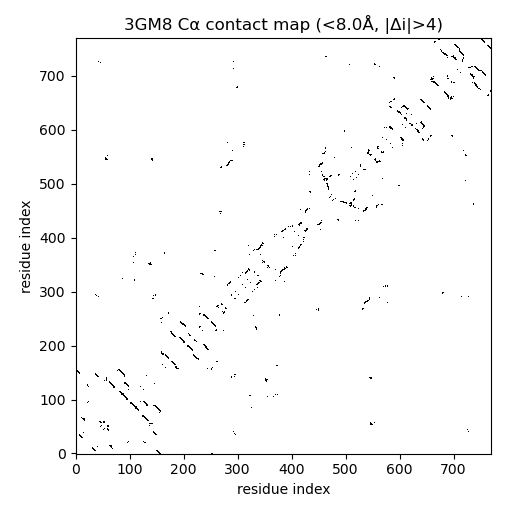3.235 62.161 1.00 41.96 406 MET A C 1
ATOM 3034 O O . MET A 1 390 ? 37.525 122.937 63.259 1.00 43.16 406 MET A O 1
ATOM 3039 N N . TRP A 1 391 ? 38.828 122.427 61.443 1.00 41.96 407 TRP A N 1
ATOM 3040 C CA . TRP A 1 391 ? 39.474 121.203 61.937 1.00 41.34 407 TRP A CA 1
ATOM 3041 C C . TRP A 1 391 ? 40.964 121.429 62.236 1.00 40.87 407 TRP A C 1
ATOM 3042 O O . TRP A 1 391 ? 41.568 122.289 61.650 1.00 40.10 407 TRP A O 1
ATOM 3053 N N . SER A 1 392 ? 41.560 120.662 63.159 1.00 41.10 408 SER A N 1
ATOM 3054 C CA . SER A 1 392 ? 43.026 120.674 63.309 1.00 40.66 408 SER A CA 1
ATOM 3055 C C . SER A 1 392 ? 43.507 119.264 63.189 1.00 40.64 408 SER A C 1
ATOM 3056 O O . SER A 1 392 ? 42.975 118.385 63.851 1.00 42.01 408 SER A O 1
ATOM 3059 N N . ILE A 1 393 ? 44.505 119.033 62.357 1.00 40.52 409 ILE A N 1
ATOM 3060 C CA . ILE A 1 393 ? 44.995 117.675 62.147 1.00 41.33 409 ILE A CA 1
ATOM 3061 C C . ILE A 1 393 ? 46.162 117.334 63.030 1.00 41.65 409 ILE A C 1
ATOM 3062 O O . ILE A 1 393 ? 46.707 116.249 62.939 1.00 42.68 409 ILE A O 1
ATOM 3067 N N . GLY A 1 394 ? 46.549 118.264 63.891 1.00 42.92 410 GLY A N 1
ATOM 3068 C CA . GLY A 1 394 ? 47.485 117.974 64.978 1.00 42.89 410 GLY A CA 1
ATOM 3069 C C . GLY A 1 394 ? 48.069 119.225 65.626 1.00 43.68 410 GLY A C 1
ATOM 3070 O O . GLY A 1 394 ? 47.525 120.358 65.510 1.00 42.32 410 GLY A O 1
ATOM 3071 N N . ASN A 1 395 ? 49.182 119.010 66.332 1.00 44.32 411 ASN A N 1
ATOM 3072 C CA . ASN A 1 395 ? 49.738 120.044 67.228 1.00 44.35 411 ASN A CA 1
ATOM 3073 C C . ASN A 1 395 ? 51.178 119.747 67.560 1.00 44.88 411 ASN A C 1
ATOM 3074 O O . ASN A 1 395 ? 51.448 118.666 68.106 1.00 45.34 411 ASN A O 1
ATOM 3079 N N . GLU A 1 396 ? 52.066 120.703 67.277 1.00 45.96 412 GLU A N 1
ATOM 3080 C CA . GLU A 1 396 ? 53.536 120.590 67.489 1.00 47.37 412 GLU A CA 1
ATOM 3081 C C . GLU A 1 396 ? 53.942 119.177 67.240 1.00 47.41 412 GLU A C 1
ATOM 3082 O O . GLU A 1 396 ? 54.323 118.442 68.156 1.00 48.27 412 GLU A O 1
ATOM 3088 N N . VAL A 1 397 ? 53.765 118.759 65.990 1.00 47.21 413 VAL A N 1
ATOM 3089 C CA . VAL A 1 397 ? 54.020 117.395 65.621 1.00 46.68 413 VAL A CA 1
ATOM 3090 C C . VAL A 1 397 ? 55.539 117.163 65.446 1.00 47.85 413 VAL A C 1
ATOM 3091 O O . VAL A 1 397 ? 56.251 118.027 64.928 1.00 47.38 413 VAL A O 1
ATOM 3095 N N . THR A 1 398 ? 56.024 116.008 65.913 1.00 48.56 414 THR A N 1
ATOM 3096 C CA . THR A 1 398 ? 57.430 115.647 65.787 1.00 48.81 414 THR A CA 1
ATOM 3097 C C . THR A 1 398 ? 57.531 114.549 64.722 1.00 49.68 414 THR A C 1
ATOM 3098 O O . THR A 1 398 ? 56.670 113.661 64.624 1.00 48.46 414 THR A O 1
ATOM 3102 N N . GLY A 1 399 ? 58.579 114.641 63.902 1.00 50.61 415 GLY A N 1
ATOM 3103 C CA . GLY A 1 399 ? 58.714 113.753 62.743 1.00 51.12 415 GLY A CA 1
ATOM 3104 C C . GLY A 1 399 ? 57.619 113.976 61.694 1.00 51.12 415 GLY A C 1
ATOM 3105 O O . GLY A 1 399 ? 57.150 113.028 61.087 1.00 50.52 415 GLY A O 1
ATOM 3106 N N . ALA A 1 400 ? 57.201 115.221 61.490 1.00 51.58 416 ALA A N 1
ATOM 3107 C CA . ALA A 1 400 ? 56.118 115.475 60.548 1.00 52.57 416 ALA A CA 1
ATOM 3108 C C . ALA A 1 400 ? 56.639 115.106 59.153 1.00 53.35 416 ALA A C 1
ATOM 3109 O O . ALA A 1 400 ? 57.822 115.250 58.879 1.00 53.70 416 ALA A O 1
ATOM 3111 N N . THR A 1 401 ? 55.775 114.558 58.309 1.00 53.83 417 THR A N 1
ATOM 3112 C CA . THR A 1 401 ? 56.134 114.315 56.911 1.00 54.40 417 THR A CA 1
ATOM 3113 C C . THR A 1 401 ? 55.042 114.851 55.971 1.00 54.77 417 THR A C 1
ATOM 3114 O O . THR A 1 401 ? 53.831 114.711 56.254 1.00 54.17 417 THR A O 1
ATOM 3118 N N . PRO A 1 402 ? 55.476 115.469 54.848 1.00 55.15 418 PRO A N 1
ATOM 3119 C CA . PRO A 1 402 ? 54.547 115.867 53.773 1.00 54.90 418 PRO A CA 1
ATOM 3120 C C . PRO A 1 402 ? 53.556 114.744 53.446 1.00 54.45 418 PRO A C 1
ATOM 3121 O O . PRO A 1 402 ? 52.387 114.990 53.298 1.00 53.87 418 PRO A O 1
ATOM 3125 N N . GLU A 1 403 ? 54.044 113.514 53.340 1.00 54.27 419 GLU A N 1
ATOM 3126 C CA . GLU A 1 403 ? 53.195 112.382 53.074 1.00 54.55 419 GLU A CA 1
ATOM 3127 C C . GLU A 1 403 ? 52.062 112.236 54.105 1.00 53.82 419 GLU A C 1
ATOM 3128 O O . GLU A 1 403 ? 50.889 111.993 53.734 1.00 53.80 419 GLU A O 1
ATOM 3134 N N . ILE A 1 404 ? 52.407 112.340 55.398 1.00 52.37 420 ILE A N 1
ATOM 3135 C CA . ILE A 1 404 ? 51.395 112.256 56.447 1.00 50.66 420 ILE A CA 1
ATOM 3136 C C . ILE A 1 404 ? 50.474 113.490 56.411 1.00 49.47 420 ILE A C 1
ATOM 3137 O O . ILE A 1 404 ? 49.240 113.373 56.487 1.00 48.69 420 ILE A O 1
ATOM 3142 N N . GLN A 1 405 ? 51.056 114.670 56.257 1.00 48.32 421 GLN A N 1
ATOM 3143 C CA . GLN A 1 405 ? 50.230 115.860 56.219 1.00 48.13 421 GLN A CA 1
ATOM 3144 C C . GLN A 1 405 ? 49.201 115.798 55.102 1.00 48.09 421 GLN A C 1
ATOM 3145 O O . GLN A 1 405 ? 48.039 116.169 55.306 1.00 48.34 421 GLN A O 1
ATOM 3151 N N . HIS A 1 406 ? 49.619 115.327 53.928 1.00 48.06 422 HIS A N 1
ATOM 3152 C CA . HIS A 1 406 ? 48.721 115.198 52.775 1.00 48.11 422 HIS A CA 1
ATOM 3153 C C . HIS A 1 406 ? 47.642 114.145 53.019 1.00 47.21 422 HIS A C 1
ATOM 3154 O O . HIS A 1 406 ? 46.456 114.360 52.703 1.00 46.63 422 HIS A O 1
ATOM 3161 N N . ASN A 1 407 ? 48.050 113.010 53.569 1.00 46.31 423 ASN A N 1
ATOM 3162 C CA . ASN A 1 407 ? 47.094 111.962 53.884 1.00 46.64 423 ASN A CA 1
ATOM 3163 C C . ASN A 1 407 ? 45.946 112.506 54.713 1.00 45.93 423 ASN A C 1
ATOM 3164 O O . ASN A 1 407 ? 44.789 112.217 54.415 1.00 46.88 423 ASN A O 1
ATOM 3169 N N . LEU A 1 408 ? 46.273 113.323 55.724 1.00 45.35 424 LEU A N 1
ATOM 3170 C CA . LEU A 1 408 ? 45.275 113.874 56.668 1.00 43.98 424 LEU A CA 1
ATOM 3171 C C . LEU A 1 408 ? 44.433 114.967 56.052 1.00 42.51 424 LEU A C 1
ATOM 3172 O O . LEU A 1 408 ? 43.212 114.914 56.111 1.00 41.28 424 LEU A O 1
ATOM 3177 N N . VAL A 1 409 ? 45.082 115.968 55.480 1.00 42.37 425 VAL A N 1
ATOM 3178 C CA . VAL A 1 409 ? 44.357 117.067 54.852 1.00 42.80 425 VAL A CA 1
ATOM 3179 C C . VAL A 1 409 ? 43.406 116.562 53.744 1.00 43.80 425 VAL A C 1
ATOM 3180 O O . VAL A 1 409 ? 42.266 117.004 53.677 1.00 44.17 425 VAL A O 1
ATOM 3184 N N . SER A 1 410 ? 43.821 115.571 52.950 1.00 43.75 426 SER A N 1
ATOM 3185 C CA . SER A 1 410 ? 42.934 115.016 51.932 1.00 44.35 426 SER A CA 1
ATOM 3186 C C . SER A 1 410 ? 41.756 114.292 52.508 1.00 44.39 426 SER A C 1
ATOM 3187 O O . SER A 1 410 ? 40.609 114.442 52.007 1.00 44.15 426 SER A O 1
ATOM 3190 N N . LEU A 1 411 ? 42.010 113.492 53.550 1.00 43.89 427 LEU A N 1
ATOM 3191 C CA . LEU A 1 411 ? 40.890 112.819 54.211 1.00 43.55 427 LEU A CA 1
ATOM 3192 C C . LEU A 1 411 ? 39.896 113.839 54.715 1.00 43.17 427 LEU A C 1
ATOM 3193 O O . LEU A 1 411 ? 38.734 113.710 54.481 1.00 43.09 427 LEU A O 1
ATOM 3198 N N . PHE A 1 412 ? 40.360 114.881 55.376 1.00 43.53 428 PHE A N 1
ATOM 3199 C CA . PHE A 1 412 ? 39.431 115.876 55.889 1.00 44.11 428 PHE A CA 1
ATOM 3200 C C . PHE A 1 412 ? 38.755 116.634 54.754 1.00 44.27 428 PHE A C 1
ATOM 3201 O O . PHE A 1 412 ? 37.578 117.005 54.845 1.00 43.55 428 PHE A O 1
ATOM 3209 N N . HIS A 1 413 ? 39.507 116.898 53.686 1.00 44.62 429 HIS A N 1
ATOM 3210 C CA . HIS A 1 413 ? 38.938 117.635 52.551 1.00 44.16 429 HIS A CA 1
ATOM 3211 C C . HIS A 1 413 ? 37.876 116.762 51.892 1.00 44.08 429 HIS A C 1
ATOM 3212 O O . HIS A 1 413 ? 36.805 117.244 51.543 1.00 44.25 429 HIS A O 1
ATOM 3219 N N . GLN A 1 414 ? 38.140 115.469 51.806 1.00 44.00 430 GLN A N 1
ATOM 3220 C CA . GLN A 1 414 ? 37.208 114.590 51.163 1.00 45.16 430 GLN A CA 1
ATOM 3221 C C . GLN A 1 414 ? 35.925 114.442 51.940 1.00 45.54 430 GLN A C 1
ATOM 3222 O O . GLN A 1 414 ? 34.851 114.599 51.371 1.00 46.26 430 GLN A O 1
ATOM 3228 N N . LEU A 1 415 ? 36.022 114.136 53.235 1.00 45.58 431 LEU A N 1
ATOM 3229 C CA . LEU A 1 415 ? 34.831 113.883 54.047 1.00 44.63 431 LEU A CA 1
ATOM 3230 C C . LEU A 1 415 ? 34.127 115.140 54.490 1.00 44.22 431 LEU A C 1
ATOM 3231 O O . LEU A 1 415 ? 32.956 115.089 54.798 1.00 43.43 431 LEU A O 1
ATOM 3236 N N . ASP A 1 416 ? 34.817 116.268 54.507 1.00 44.27 432 ASP A N 1
ATOM 3237 C CA . ASP A 1 416 ? 34.131 117.534 54.725 1.00 45.01 432 ASP A CA 1
ATOM 3238 C C . ASP A 1 416 ? 34.729 118.663 53.915 1.00 45.65 432 ASP A C 1
ATOM 3239 O O . ASP A 1 416 ? 35.655 119.318 54.367 1.00 45.45 432 ASP A O 1
ATOM 3244 N N . PRO A 1 417 ? 34.174 118.900 52.706 1.00 47.09 433 PRO A N 1
ATOM 3245 C CA . PRO A 1 417 ? 34.581 120.005 51.819 1.00 47.39 433 PRO A CA 1
ATOM 3246 C C . PRO A 1 417 ? 34.151 121.368 52.283 1.00 47.88 433 PRO A C 1
ATOM 3247 O O . PRO A 1 417 ? 34.435 122.315 51.599 1.00 48.68 433 PRO A O 1
ATOM 3251 N N . ASP A 1 418 ? 33.437 121.484 53.402 1.00 48.30 434 ASP A N 1
ATOM 3252 C CA . ASP A 1 418 ? 32.883 122.756 53.799 1.00 48.03 434 ASP A CA 1
ATOM 3253 C C . ASP A 1 418 ? 33.624 123.511 54.904 1.00 47.67 434 ASP A C 1
ATOM 3254 O O . ASP A 1 418 ? 33.151 124.557 55.303 1.00 49.32 434 ASP A O 1
ATOM 3259 N N . ARG A 1 419 ? 34.754 123.018 55.401 1.00 46.60 435 ARG A N 1
ATOM 3260 C CA . ARG A 1 419 ? 35.496 123.711 56.485 1.00 45.91 435 ARG A CA 1
ATOM 3261 C C . ARG A 1 419 ? 36.966 123.565 56.244 1.00 44.84 435 ARG A C 1
ATOM 3262 O O . ARG A 1 419 ? 37.411 122.530 55.750 1.00 45.02 435 ARG A O 1
ATOM 3270 N N . PRO A 1 420 ? 37.731 124.568 56.638 1.00 44.05 436 PRO A N 1
ATOM 3271 C CA . PRO A 1 420 ? 39.176 124.522 56.487 1.00 44.30 436 PRO A CA 1
ATOM 3272 C C . PRO A 1 420 ? 39.927 123.696 57.545 1.00 45.31 436 PRO A C 1
ATOM 3273 O O . PRO A 1 420 ? 39.395 123.386 58.624 1.00 45.19 436 PRO A O 1
ATOM 3277 N N . VAL A 1 421 ? 41.172 123.370 57.208 1.00 45.66 437 VAL A N 1
ATOM 3278 C CA . VAL A 1 421 ? 42.004 122.532 58.013 1.00 45.90 437 VAL A CA 1
ATOM 3279 C C . VAL A 1 421 ? 43.211 123.379 58.422 1.00 46.86 437 VAL A C 1
ATOM 3280 O O . VAL A 1 421 ? 43.770 124.085 57.549 1.00 47.52 437 VAL A O 1
ATOM 3284 N N . THR A 1 422 ? 43.555 123.354 59.736 1.00 46.04 438 THR A N 1
ATOM 3285 C CA . THR A 1 422 ? 44.821 123.885 60.291 1.00 45.04 438 THR A CA 1
ATOM 3286 C C . THR A 1 422 ? 45.563 122.801 61.086 1.00 45.28 438 THR A C 1
ATOM 3287 O O . THR A 1 422 ? 45.214 121.617 61.063 1.00 43.77 438 THR A O 1
ATOM 3291 N N . GLN A 1 423 ? 46.610 123.234 61.779 1.00 46.09 439 GLN A N 1
ATOM 3292 C CA . GLN A 1 423 ? 47.455 122.364 62.583 1.00 46.20 439 GLN A CA 1
ATOM 3293 C C . GLN A 1 423 ? 48.320 123.264 63.497 1.00 46.09 439 GLN A C 1
ATOM 3294 O O . GLN A 1 423 ? 48.920 124.209 63.032 1.00 46.01 439 GLN A O 1
ATOM 3300 N N . GLY A 1 424 ? 48.332 122.998 64.800 1.00 46.76 440 GLY A N 1
ATOM 3301 C CA . GLY A 1 424 ? 49.020 123.856 65.752 1.00 47.29 440 GLY A CA 1
ATOM 3302 C C . GLY A 1 424 ? 50.513 123.783 65.564 1.00 48.69 440 GLY A C 1
ATOM 3303 O O . GLY A 1 424 ? 51.064 122.696 65.365 1.00 48.41 440 GLY A O 1
ATOM 3304 N N . GLY A 1 425 ? 51.178 124.942 65.566 1.00 50.46 441 GLY A N 1
ATOM 3305 C CA . GLY A 1 425 ? 52.639 124.991 65.551 1.00 51.73 441 GLY A CA 1
ATOM 3306 C C . GLY A 1 425 ? 53.235 124.802 64.182 1.00 53.37 441 GLY A C 1
ATOM 3307 O O . GLY A 1 425 ? 54.264 124.201 64.040 1.00 53.28 441 GLY A O 1
ATOM 3308 N N . THR A 1 426 ? 52.582 125.356 63.177 1.00 56.19 442 THR A N 1
ATOM 3309 C CA . THR A 1 426 ? 52.958 125.178 61.773 1.00 58.11 442 THR A CA 1
ATOM 3310 C C . THR A 1 426 ? 53.349 126.515 61.117 1.00 60.70 442 THR A C 1
ATOM 3311 O O . THR A 1 426 ? 53.458 126.591 59.893 1.00 61.43 442 THR A O 1
ATOM 3315 N N . ASP A 1 427 ? 53.501 127.560 61.932 1.00 63.03 443 ASP A N 1
ATOM 3316 C CA . ASP A 1 427 ? 54.134 128.807 61.514 1.00 65.22 443 ASP A CA 1
ATOM 3317 C C . ASP A 1 427 ? 55.478 128.499 60.908 1.00 66.51 443 ASP A C 1
ATOM 3318 O O . ASP A 1 427 ? 56.183 127.658 61.462 1.00 67.23 443 ASP A O 1
ATOM 3323 N N . PRO A 1 428 ? 55.825 129.130 59.757 1.00 68.15 444 PRO A N 1
ATOM 3324 C CA . PRO A 1 428 ? 57.217 128.997 59.256 1.00 68.93 444 PRO A CA 1
ATOM 3325 C C . PRO A 1 428 ? 58.191 129.995 59.882 1.00 68.88 444 PRO A C 1
ATOM 3326 O O . PRO A 1 428 ? 59.186 129.567 60.458 1.00 69.34 444 PRO A O 1
ATOM 3330 N N . ASN A 1 441 ? 53.610 122.312 52.895 1.00 50.76 457 ASN A N 1
ATOM 3331 C CA . ASN A 1 441 ? 52.345 122.878 53.381 1.00 50.37 457 ASN A CA 1
ATOM 3332 C C . ASN A 1 441 ? 51.049 122.535 52.599 1.00 49.95 457 ASN A C 1
ATOM 3333 O O . ASN A 1 441 ? 50.730 123.173 51.605 1.00 49.45 457 ASN A O 1
ATOM 3338 N N . TYR A 1 442 ? 50.268 121.578 53.094 1.00 49.43 458 TYR A N 1
ATOM 3339 C CA . TYR A 1 442 ? 48.937 121.342 52.544 1.00 48.37 458 TYR A CA 1
ATOM 3340 C C . TYR A 1 442 ? 47.792 121.982 53.348 1.00 47.71 458 TYR A C 1
ATOM 3341 O O . TYR A 1 442 ? 46.628 121.714 53.056 1.00 47.90 458 TYR A O 1
ATOM 3350 N N . LEU A 1 443 ? 48.086 122.828 54.328 1.00 46.45 459 LEU A N 1
ATOM 3351 C CA . LEU A 1 443 ? 47.018 123.379 55.165 1.00 45.08 459 LEU A CA 1
ATOM 3352 C C . LEU A 1 443 ? 46.304 124.529 54.495 1.00 44.22 459 LEU A C 1
ATOM 3353 O O . LEU A 1 443 ? 46.885 125.244 53.688 1.00 43.89 459 LEU A O 1
ATOM 3358 N N . ASP A 1 444 ? 45.049 124.729 54.883 1.00 42.87 460 ASP A N 1
ATOM 3359 C CA . ASP A 1 444 ? 44.298 125.874 54.446 1.00 42.58 460 ASP A CA 1
ATOM 3360 C C . ASP A 1 444 ? 44.628 127.111 55.274 1.00 42.45 460 ASP A C 1
ATOM 3361 O O . ASP A 1 444 ? 44.446 128.244 54.794 1.00 42.68 460 ASP A O 1
ATOM 3366 N N . ILE A 1 445 ? 45.113 126.905 56.506 1.00 41.42 461 ILE A N 1
ATOM 3367 C CA . ILE A 1 445 ? 45.301 127.998 57.478 1.00 40.43 461 ILE A CA 1
ATOM 3368 C C . ILE A 1 445 ? 46.483 127.683 58.366 1.00 40.25 461 ILE A C 1
ATOM 3369 O O . ILE A 1 445 ? 46.525 126.622 58.962 1.00 39.39 461 ILE A O 1
ATOM 3374 N N . ILE A 1 446 ? 47.466 128.573 58.399 1.00 40.48 462 ILE A N 1
ATOM 3375 C CA . ILE A 1 446 ? 48.640 128.365 59.222 1.00 42.36 462 ILE A CA 1
ATOM 3376 C C . ILE A 1 446 ? 48.229 128.599 60.691 1.00 43.25 462 ILE A C 1
ATOM 3377 O O . ILE A 1 446 ? 47.489 129.539 60.973 1.00 43.45 462 ILE A O 1
ATOM 3382 N N . GLY A 1 447 ? 48.641 127.713 61.598 1.00 44.14 463 GLY A N 1
ATOM 3383 C CA . GLY A 1 447 ? 48.331 127.868 63.034 1.00 45.01 463 GLY A CA 1
ATOM 3384 C C . GLY A 1 447 ? 49.546 128.250 63.837 1.00 45.17 463 GLY A C 1
ATOM 3385 O O . GLY A 1 447 ? 50.426 127.441 63.992 1.00 45.62 463 GLY A O 1
ATOM 3386 N N . PHE A 1 448 ? 49.604 129.474 64.344 1.00 46.46 464 PHE A N 1
ATOM 3387 C CA . PHE A 1 448 ? 50.707 129.888 65.241 1.00 47.32 464 PHE A CA 1
ATOM 3388 C C . PHE A 1 448 ? 50.587 129.375 66.666 1.00 47.65 464 PHE A C 1
ATOM 3389 O O . PHE A 1 448 ? 49.558 129.565 67.311 1.00 48.30 464 PHE A O 1
ATOM 3397 N N . ASN A 1 449 ? 51.631 128.730 67.179 1.00 48.37 465 ASN A N 1
ATOM 3398 C CA . ASN A 1 449 ? 51.691 128.428 68.634 1.00 48.76 465 ASN A CA 1
ATOM 3399 C C . ASN A 1 449 ? 52.672 129.417 69.304 1.00 49.10 465 ASN A C 1
ATOM 3400 O O . ASN A 1 449 ? 52.729 130.611 68.934 1.00 48.86 465 ASN A O 1
ATOM 3405 N N . GLY A 1 450 ? 53.440 128.950 70.277 1.00 50.21 466 GLY A N 1
ATOM 3406 C CA . GLY A 1 450 ? 54.276 129.851 71.100 1.00 51.39 466 GLY A CA 1
ATOM 3407 C C . GLY A 1 450 ? 55.212 130.847 70.425 1.00 51.89 466 GLY A C 1
ATOM 3408 O O . GLY A 1 450 ? 55.418 131.942 70.952 1.00 51.83 466 GLY A O 1
ATOM 3409 N N . ASN A 1 451 ? 55.783 130.479 69.277 1.00 53.20 467 ASN A N 1
ATOM 3410 C CA . ASN A 1 451 ? 56.645 131.407 68.531 1.00 54.69 467 ASN A CA 1
ATOM 3411 C C . ASN A 1 451 ? 55.887 132.606 68.067 1.00 53.92 467 ASN A C 1
ATOM 3412 O O . ASN A 1 451 ? 56.488 133.628 67.832 1.00 54.60 467 ASN A O 1
ATOM 3417 N N . GLY A 1 452 ? 54.579 132.500 67.907 1.00 53.59 468 GLY A N 1
ATOM 3418 C CA . GLY A 1 452 ? 53.808 133.699 67.621 1.00 53.70 468 GLY A CA 1
ATOM 3419 C C . GLY A 1 452 ? 53.931 134.768 68.691 1.00 53.76 468 GLY A C 1
ATOM 3420 O O . GLY A 1 452 ? 53.489 135.909 68.491 1.00 54.03 468 GLY A O 1
ATOM 3421 N N . GLU A 1 453 ? 54.486 134.402 69.846 1.00 54.20 469 GLU A N 1
ATOM 3422 C CA . GLU A 1 453 ? 54.624 135.342 70.950 1.00 55.08 469 GLU A CA 1
ATOM 3423 C C . GLU A 1 453 ? 55.927 136.120 70.906 1.00 55.87 469 GLU A C 1
ATOM 3424 O O . GLU A 1 453 ? 56.038 137.104 71.608 1.00 56.97 469 GLU A O 1
ATOM 3430 N N . GLU A 1 454 ? 56.898 135.709 70.092 1.00 56.89 470 GLU A N 1
ATOM 3431 C CA . GLU A 1 454 ? 58.225 136.347 70.101 1.00 58.05 470 GLU A CA 1
ATOM 3432 C C . GLU A 1 454 ? 58.295 137.597 69.237 1.00 58.32 470 GLU A C 1
ATOM 3433 O O . GLU A 1 454 ? 57.487 137.785 68.316 1.00 58.38 470 GLU A O 1
ATOM 3439 N N . ILE A 1 455 ? 59.277 138.444 69.537 1.00 58.51 471 ILE A N 1
ATOM 3440 C CA . ILE A 1 455 ? 59.380 139.733 68.860 1.00 58.90 471 ILE A CA 1
ATOM 3441 C C . ILE A 1 455 ? 59.557 139.561 67.354 1.00 58.47 471 ILE A C 1
ATOM 3442 O O . ILE A 1 455 ? 60.327 138.741 66.905 1.00 58.05 471 ILE A O 1
ATOM 3447 N N . GLY A 1 456 ? 58.787 140.334 66.602 1.00 58.54 472 GLY A N 1
ATOM 3448 C CA . GLY A 1 456 ? 58.871 140.367 65.158 1.00 59.18 472 GLY A CA 1
ATOM 3449 C C . GLY A 1 456 ? 58.299 139.212 64.348 1.00 59.22 472 GLY A C 1
ATOM 3450 O O . GLY A 1 456 ? 58.235 139.328 63.131 1.00 59.71 472 GLY A O 1
ATOM 3451 N N . GLU A 1 457 ? 57.878 138.127 65.002 1.00 58.94 473 GLU A N 1
ATOM 3452 C CA . GLU A 1 457 ? 57.575 136.876 64.313 1.00 58.82 473 GLU A CA 1
ATOM 3453 C C . GLU A 1 457 ? 56.335 136.935 63.455 1.00 57.79 473 GLU A C 1
ATOM 3454 O O . GLU A 1 457 ? 56.351 136.499 62.313 1.00 57.30 473 GLU A O 1
ATOM 3460 N N . LEU A 1 458 ? 55.247 137.433 64.032 1.00 56.80 474 LEU A N 1
ATOM 3461 C CA . LEU A 1 458 ? 54.015 137.577 63.290 1.00 55.87 474 LEU A CA 1
ATOM 3462 C C . LEU A 1 458 ? 54.290 138.478 62.083 1.00 55.88 474 LEU A C 1
ATOM 3463 O O . LEU A 1 458 ? 53.908 138.117 60.974 1.00 56.46 474 LEU A O 1
ATOM 3468 N N . GLU A 1 459 ? 54.983 139.604 62.298 1.00 55.57 475 GLU A N 1
ATOM 3469 C CA . GLU A 1 459 ? 55.256 140.608 61.254 1.00 55.50 475 GLU A CA 1
ATOM 3470 C C . GLU A 1 459 ? 56.033 140.019 60.081 1.00 56.04 475 GLU A C 1
ATOM 3471 O O . GLU A 1 459 ? 55.750 140.309 58.934 1.00 56.03 475 GLU A O 1
ATOM 3477 N N . HIS A 1 460 ? 57.008 139.190 60.407 1.00 56.59 476 HIS A N 1
ATOM 3478 C CA . HIS A 1 460 ? 57.887 138.572 59.438 1.00 57.56 476 HIS A CA 1
ATOM 3479 C C . HIS A 1 460 ? 57.186 137.483 58.646 1.00 57.48 476 HIS A C 1
ATOM 3480 O O . HIS A 1 460 ? 57.450 137.318 57.463 1.00 57.69 476 HIS A O 1
ATOM 3487 N N . PHE A 1 461 ? 56.284 136.747 59.284 1.00 57.18 477 PHE A N 1
ATOM 3488 C CA . PHE A 1 461 ? 55.414 135.848 58.537 1.00 56.24 477 PHE A CA 1
ATOM 3489 C C . PHE A 1 461 ? 54.522 136.606 57.566 1.00 56.78 477 PHE A C 1
ATOM 3490 O O . PHE A 1 461 ? 54.298 136.134 56.468 1.00 57.54 477 PHE A O 1
ATOM 3498 N N . HIS A 1 462 ? 53.975 137.751 57.967 1.00 57.28 478 HIS A N 1
ATOM 3499 C CA . HIS A 1 462 ? 53.020 138.479 57.110 1.00 57.49 478 HIS A CA 1
ATOM 3500 C C . HIS A 1 462 ? 53.713 139.133 55.890 1.00 58.40 478 HIS A C 1
ATOM 3501 O O . HIS A 1 462 ? 53.200 139.087 54.757 1.00 58.78 478 HIS A O 1
ATOM 3508 N N . LYS A 1 463 ? 54.875 139.732 56.130 1.00 58.48 479 LYS A N 1
ATOM 3509 C CA . LYS A 1 463 ? 55.685 140.275 55.048 1.00 58.80 479 LYS A CA 1
ATOM 3510 C C . LYS A 1 463 ? 55.975 139.195 53.990 1.00 58.13 479 LYS A C 1
ATOM 3511 O O . LYS A 1 463 ? 55.831 139.452 52.801 1.00 57.60 479 LYS A O 1
ATOM 3517 N N . ASN A 1 464 ? 56.317 137.988 54.440 1.00 57.44 480 ASN A N 1
ATOM 3518 C CA . ASN A 1 464 ? 56.820 136.926 53.573 1.00 57.28 480 ASN A CA 1
ATOM 3519 C C . ASN A 1 464 ? 55.776 135.993 52.975 1.00 56.13 480 ASN A C 1
ATOM 3520 O O . ASN A 1 464 ? 56.057 135.269 52.038 1.00 55.98 480 ASN A O 1
ATOM 3525 N N . TYR A 1 465 ? 54.588 135.976 53.541 1.00 55.40 481 TYR A N 1
ATOM 3526 C CA . TYR A 1 465 ? 53.550 135.058 53.126 1.00 54.79 481 TYR A CA 1
ATOM 3527 C C . TYR A 1 465 ? 52.225 135.767 53.169 1.00 54.44 481 TYR A C 1
ATOM 3528 O O . TYR A 1 465 ? 51.314 135.346 53.861 1.00 54.57 481 TYR A O 1
ATOM 3537 N N . PRO A 1 466 ? 52.111 136.868 52.427 1.00 54.67 482 PRO A N 1
ATOM 3538 C CA . PRO A 1 466 ? 50.888 137.653 52.479 1.00 54.24 482 PRO A CA 1
ATOM 3539 C C . PRO A 1 466 ? 49.688 136.988 51.845 1.00 53.56 482 PRO A C 1
ATOM 3540 O O . PRO A 1 466 ? 48.599 137.527 51.972 1.00 53.04 482 PRO A O 1
ATOM 3544 N N . THR A 1 467 ? 49.849 135.848 51.160 1.00 53.44 483 THR A N 1
ATOM 3545 C CA . THR A 1 467 ? 48.662 135.186 50.586 1.00 53.23 483 THR A CA 1
ATOM 3546 C C . THR A 1 467 ? 48.164 133.984 51.370 1.00 52.71 483 THR A C 1
ATOM 3547 O O . THR A 1 467 ? 47.091 133.499 51.045 1.00 53.16 483 THR A O 1
ATOM 3551 N N . LEU A 1 468 ? 48.930 133.513 52.372 1.00 52.07 484 LEU A N 1
ATOM 3552 C CA . LEU A 1 468 ? 48.502 132.444 53.325 1.00 51.16 484 LEU A CA 1
ATOM 3553 C C . LEU A 1 468 ? 47.550 132.946 54.421 1.00 50.37 484 LEU A C 1
ATOM 3554 O O . LEU A 1 468 ? 47.747 134.010 54.968 1.00 50.35 484 LEU A O 1
ATOM 3559 N N . CYS A 1 469 ? 46.502 132.191 54.719 1.00 49.73 485 CYS A N 1
ATOM 3560 C CA . CYS A 1 469 ? 45.644 132.471 55.880 1.00 49.40 485 CYS A CA 1
ATOM 3561 C C . CYS A 1 469 ? 46.333 132.034 57.193 1.00 48.64 485 CYS A C 1
ATOM 3562 O O . CYS A 1 469 ? 47.040 131.033 57.217 1.00 47.90 485 CYS A O 1
ATOM 3565 N N . ALA A 1 470 ? 46.138 132.799 58.267 1.00 48.12 486 ALA A N 1
ATOM 3566 C CA . ALA A 1 470 ? 46.825 132.542 59.543 1.00 47.89 486 ALA A CA 1
ATOM 3567 C C . ALA A 1 470 ? 45.889 132.659 60.749 1.00 47.24 486 ALA A C 1
ATOM 3568 O O . ALA A 1 470 ? 45.000 133.517 60.782 1.00 48.00 486 ALA A O 1
ATOM 3570 N N . ILE A 1 471 ? 46.110 131.818 61.758 1.00 46.42 487 ILE A N 1
ATOM 3571 C CA . ILE A 1 471 ? 45.390 131.929 63.033 1.00 45.11 487 ILE A CA 1
ATOM 3572 C C . ILE A 1 471 ? 46.349 131.530 64.145 1.00 44.96 487 ILE A C 1
ATOM 3573 O O . ILE A 1 471 ? 47.266 130.738 63.925 1.00 45.11 487 ILE A O 1
ATOM 3578 N N . ALA A 1 472 ? 46.180 132.124 65.329 1.00 44.59 488 ALA A N 1
ATOM 3579 C CA . ALA A 1 472 ? 47.008 131.790 66.489 1.00 43.37 488 ALA A CA 1
ATOM 3580 C C . ALA A 1 472 ? 46.259 130.660 67.170 1.00 43.17 488 ALA A C 1
ATOM 3581 O O . ALA A 1 472 ? 45.219 130.875 67.753 1.00 43.95 488 ALA A O 1
ATOM 3583 N N . THR A 1 473 ? 46.732 129.436 67.010 1.00 42.67 489 THR A N 1
ATOM 3584 C CA . THR A 1 473 ? 46.089 128.275 67.593 1.00 42.09 489 THR A CA 1
ATOM 3585 C C . THR A 1 473 ? 46.489 128.076 69.096 1.00 42.00 489 THR A C 1
ATOM 3586 O O . THR A 1 473 ? 45.858 127.319 69.810 1.00 40.61 489 THR A O 1
ATOM 3590 N N . GLU A 1 474 ? 47.550 128.734 69.549 1.00 42.59 490 GLU A N 1
ATOM 3591 C CA . GLU A 1 474 ? 47.971 128.658 70.951 1.00 43.15 490 GLU A CA 1
ATOM 3592 C C . GLU A 1 474 ? 48.822 129.833 71.289 1.00 42.70 490 GLU A C 1
ATOM 3593 O O . GLU A 1 474 ? 50.034 129.736 71.327 1.00 43.40 490 GLU A O 1
ATOM 3599 N N . VAL A 1 475 ? 48.181 130.964 71.483 1.00 43.26 491 VAL A N 1
ATOM 3600 C CA . VAL A 1 475 ? 48.839 132.206 71.880 1.00 43.29 491 VAL A CA 1
ATOM 3601 C C . VAL A 1 475 ? 47.838 132.940 72.777 1.00 43.94 491 VAL A C 1
ATOM 3602 O O . VAL A 1 475 ? 46.705 133.120 72.403 1.00 44.34 491 VAL A O 1
ATOM 3606 N N . PRO A 1 476 ? 48.244 133.386 73.962 1.00 45.04 492 PRO A N 1
ATOM 3607 C CA . PRO A 1 476 ? 49.530 133.348 74.650 1.00 45.00 492 PRO A CA 1
ATOM 3608 C C . PRO A 1 476 ? 49.598 132.257 75.696 1.00 44.30 492 PRO A C 1
ATOM 3609 O O . PRO A 1 476 ? 48.621 131.567 75.896 1.00 44.53 492 PRO A O 1
ATOM 3613 N N . HIS A 1 477 ? 50.775 132.073 76.289 1.00 44.34 493 HIS A N 1
ATOM 3614 C CA . HIS A 1 477 ? 50.965 131.186 77.438 1.00 44.78 493 HIS A CA 1
ATOM 3615 C C . HIS A 1 477 ? 51.294 132.076 78.628 1.00 45.44 493 HIS A C 1
ATOM 3616 O O . HIS A 1 477 ? 52.362 132.694 78.650 1.00 46.53 493 HIS A O 1
ATOM 3623 N N . THR A 1 478 ? 50.358 132.186 79.571 1.00 45.11 494 THR A N 1
ATOM 3624 C CA . THR A 1 478 ? 50.571 132.950 80.806 1.00 44.59 494 THR A CA 1
ATOM 3625 C C . THR A 1 478 ? 50.242 132.062 81.984 1.00 44.34 494 THR A C 1
ATOM 3626 O O . THR A 1 478 ? 49.395 131.160 81.884 1.00 43.76 494 THR A O 1
ATOM 3630 N N . TYR A 1 479 ? 50.944 132.321 83.080 1.00 43.64 495 TYR A N 1
ATOM 3631 C CA . TYR A 1 479 ? 50.871 131.501 84.272 1.00 43.28 495 TYR A CA 1
ATOM 3632 C C . TYR A 1 479 ? 50.352 132.355 85.415 1.00 43.64 495 TYR A C 1
ATOM 3633 O O . TYR A 1 479 ? 50.765 133.504 85.591 1.00 44.30 495 TYR A O 1
ATOM 3642 N N . GLN A 1 480 ? 49.421 131.809 86.179 1.00 43.76 496 GLN A N 1
ATOM 3643 C CA . GLN A 1 480 ? 48.853 132.537 87.282 1.00 44.15 496 GLN A CA 1
ATOM 3644 C C . GLN A 1 480 ? 48.167 131.583 88.234 1.00 44.74 496 GLN A C 1
ATOM 3645 O O . GLN A 1 480 ? 47.579 130.607 87.788 1.00 45.64 496 GLN A O 1
ATOM 3651 N N . THR A 1 481 ? 48.290 131.841 89.537 1.00 45.14 497 THR A N 1
ATOM 3652 C CA . THR A 1 481 ? 47.560 131.099 90.591 1.00 45.43 497 THR A CA 1
ATOM 3653 C C . THR A 1 481 ? 46.507 131.995 91.302 1.00 45.23 497 THR A C 1
ATOM 3654 O O . THR A 1 481 ? 46.757 133.166 91.591 1.00 44.00 497 THR A O 1
ATOM 3658 N N . ARG A 1 482 ? 45.321 131.456 91.559 1.00 45.29 498 ARG A N 1
ATOM 3659 C CA . ARG A 1 482 ? 44.291 132.259 92.221 1.00 45.66 498 ARG A CA 1
ATOM 3660 C C . ARG A 1 482 ? 44.766 132.850 93.569 1.00 45.90 498 ARG A C 1
ATOM 3661 O O . ARG A 1 482 ? 45.403 132.163 94.364 1.00 46.49 498 ARG A O 1
ATOM 3669 N N . GLY A 1 483 ? 44.443 134.108 93.824 1.00 46.03 499 GLY A N 1
ATOM 3670 C CA . GLY A 1 483 ? 44.737 134.734 95.10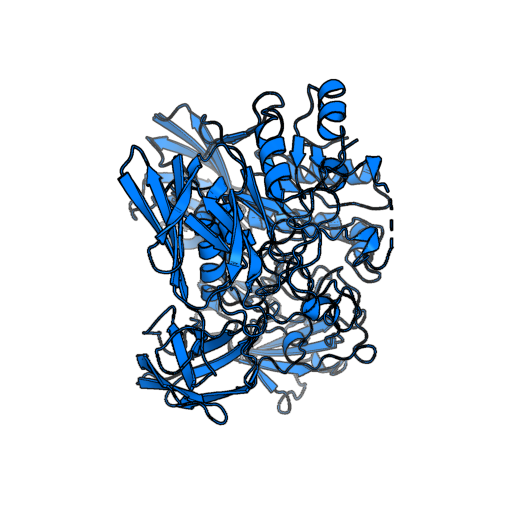4 1.00 46.37 499 GLY A CA 1
ATOM 3671 C C . GLY A 1 483 ? 46.191 134.964 95.485 1.00 46.52 499 GLY A C 1
ATOM 3672 O O . GLY A 1 483 ? 46.444 135.388 96.608 1.00 47.43 499 GLY A O 1
ATOM 3673 N N . VAL A 1 484 ? 47.138 134.702 94.576 1.00 46.40 500 VAL A N 1
ATOM 3674 C CA . VAL A 1 484 ? 48.570 134.965 94.793 1.00 45.80 500 VAL A CA 1
ATOM 3675 C C . VAL A 1 484 ? 48.966 136.175 93.959 1.00 46.50 500 VAL A C 1
ATOM 3676 O O . VAL A 1 484 ? 48.511 136.296 92.815 1.00 47.32 500 VAL A O 1
ATOM 3680 N N . TYR A 1 485 ? 49.793 137.074 94.531 1.00 46.22 501 TYR A N 1
ATOM 3681 C CA . TYR A 1 485 ? 50.305 138.256 93.833 1.00 45.03 501 TYR A CA 1
ATOM 3682 C C . TYR A 1 485 ? 51.815 138.464 94.061 1.00 45.40 501 TYR A C 1
ATOM 3683 O O . TYR A 1 485 ? 52.318 138.248 95.184 1.00 45.31 501 TYR A O 1
ATOM 3692 N N . ARG A 1 486 ? 52.531 138.848 92.990 1.00 44.77 502 ARG A N 1
ATOM 3693 C CA . ARG A 1 486 ? 53.903 139.383 93.078 1.00 44.21 502 ARG A CA 1
ATOM 3694 C C . ARG A 1 486 ? 54.011 140.700 92.324 1.00 44.50 502 ARG A C 1
ATOM 3695 O O . ARG A 1 486 ? 53.568 140.767 91.185 1.00 45.70 502 ARG A O 1
ATOM 3703 N N . SER A 1 487 ? 54.576 141.751 92.937 1.00 44.44 503 SER A N 1
ATOM 3704 C CA . SER A 1 487 ? 54.621 143.068 92.276 1.00 45.16 503 SER A CA 1
ATOM 3705 C C . SER A 1 487 ? 55.749 143.164 91.253 1.00 45.67 503 SER A C 1
ATOM 3706 O O . SER A 1 487 ? 55.886 144.158 90.543 1.00 45.53 503 SER A O 1
ATOM 3709 N N . GLN A 1 488 ? 56.543 142.121 91.155 1.00 46.42 504 GLN A N 1
ATOM 3710 C CA . GLN A 1 488 ? 57.594 142.104 90.181 1.00 47.18 504 GLN A CA 1
ATOM 3711 C C . GLN A 1 488 ? 57.421 140.975 89.222 1.00 46.18 504 GLN A C 1
ATOM 3712 O O . GLN A 1 488 ? 56.993 139.888 89.587 1.00 46.78 504 GLN A O 1
ATOM 3718 N N . THR A 1 489 ? 57.781 141.248 87.987 1.00 45.30 505 THR A N 1
ATOM 3719 C CA . THR A 1 489 ? 57.643 140.297 86.903 1.00 45.06 505 THR A CA 1
ATOM 3720 C C . THR A 1 489 ? 58.444 139.038 87.097 1.00 44.75 505 THR A C 1
ATOM 3721 O O . THR A 1 489 ? 59.594 139.072 87.525 1.00 43.93 505 THR A O 1
ATOM 3725 N N . GLN A 1 490 ? 57.810 137.928 86.762 1.00 44.78 506 GLN A N 1
ATOM 3726 C CA . GLN A 1 490 ? 58.492 136.642 86.658 1.00 44.93 506 GLN A CA 1
ATOM 3727 C C . GLN A 1 490 ? 58.422 136.143 85.194 1.00 45.73 506 GLN A C 1
ATOM 3728 O O . GLN A 1 490 ? 57.417 136.318 84.508 1.00 44.97 506 GLN A O 1
ATOM 3734 N N . TRP A 1 491 ? 59.511 135.518 84.758 1.00 46.58 507 TRP A N 1
ATOM 3735 C CA . TRP A 1 491 ? 59.620 134.920 83.455 1.00 47.22 507 TRP A CA 1
ATOM 3736 C C . TRP A 1 491 ? 59.928 133.446 83.646 1.00 48.18 507 TRP A C 1
ATOM 3737 O O . TRP A 1 491 ? 60.911 133.098 84.313 1.00 48.29 507 TRP A O 1
ATOM 3748 N N . ARG A 1 492 ? 59.104 132.595 83.033 1.00 48.90 508 ARG A N 1
ATOM 3749 C CA . ARG A 1 492 ? 59.166 131.161 83.232 1.00 49.90 508 ARG A CA 1
ATOM 3750 C C . ARG A 1 492 ? 60.556 130.568 83.163 1.00 50.92 508 ARG A C 1
ATOM 3751 O O . ARG A 1 492 ? 60.932 129.815 84.034 1.00 51.74 508 ARG A O 1
ATOM 3759 N N . ARG A 1 493 ? 61.309 130.887 82.125 1.00 51.92 509 ARG A N 1
ATOM 3760 C CA . ARG A 1 493 ? 62.635 130.289 81.901 1.00 53.04 509 ARG A CA 1
ATOM 3761 C C . ARG A 1 493 ? 63.600 130.515 83.072 1.00 52.13 509 ARG A C 1
ATOM 3762 O O . ARG A 1 493 ? 64.400 129.656 83.399 1.00 52.35 509 ARG A O 1
ATOM 3770 N N . ARG A 1 494 ? 63.517 131.676 83.699 1.00 51.92 510 ARG A N 1
ATOM 3771 C CA . ARG A 1 494 ? 64.350 131.988 84.851 1.00 51.09 510 ARG A CA 1
ATOM 3772 C C . ARG A 1 494 ? 63.687 131.625 86.198 1.00 51.20 510 ARG A C 1
ATOM 3773 O O . ARG A 1 494 ? 64.362 131.096 87.104 1.00 50.95 510 ARG A O 1
ATOM 3781 N N . ASP A 1 495 ? 62.380 131.873 86.333 1.00 50.32 511 ASP A N 1
ATOM 3782 C CA . ASP A 1 495 ? 61.748 131.833 87.651 1.00 49.59 511 ASP A CA 1
ATOM 3783 C C . ASP A 1 495 ? 60.877 130.622 87.972 1.00 49.42 511 ASP A C 1
ATOM 3784 O O . ASP A 1 495 ? 60.668 130.332 89.135 1.00 48.50 511 ASP A O 1
ATOM 3789 N N . PHE A 1 496 ? 60.369 129.927 86.958 1.00 49.65 512 PHE A N 1
ATOM 3790 C CA . PHE A 1 496 ? 59.580 128.714 87.160 1.00 49.14 512 PHE A CA 1
ATOM 3791 C C . PHE A 1 496 ? 59.669 127.802 85.934 1.00 50.32 512 PHE A C 1
ATOM 3792 O O . PHE A 1 496 ? 58.666 127.443 85.335 1.00 50.08 512 PHE A O 1
ATOM 3800 N N . PRO A 1 497 ? 60.894 127.392 85.570 1.00 51.82 513 PRO A N 1
ATOM 3801 C CA . PRO A 1 497 ? 61.132 126.713 84.300 1.00 53.02 513 PRO A CA 1
ATOM 3802 C C . PRO A 1 497 ? 60.355 125.423 84.124 1.00 54.20 513 PRO A C 1
ATOM 3803 O O . PRO A 1 497 ? 60.167 124.688 85.086 1.00 54.57 513 PRO A O 1
ATOM 3807 N N . ALA A 1 498 ? 59.930 125.154 82.887 1.00 55.70 514 ALA A N 1
ATOM 3808 C CA . ALA A 1 498 ? 59.316 123.890 82.544 1.00 56.43 514 ALA A CA 1
ATOM 3809 C C . ALA A 1 498 ? 60.407 122.825 82.604 1.00 57.39 514 ALA A C 1
ATOM 3810 O O . ALA A 1 498 ? 61.606 123.161 82.664 1.00 57.05 514 ALA A O 1
ATOM 3812 N N . PRO A 1 499 ? 60.009 121.540 82.619 1.00 58.68 515 PRO A N 1
ATOM 3813 C CA . PRO A 1 499 ? 61.003 120.472 82.767 1.00 59.47 515 PRO A CA 1
ATOM 3814 C C . PRO A 1 499 ? 62.042 120.392 81.662 1.00 60.73 515 PRO A C 1
ATOM 3815 O O . PRO A 1 499 ? 63.100 119.833 81.889 1.00 60.89 515 PRO A O 1
ATOM 3819 N N . TRP A 1 500 ? 61.792 120.968 80.490 1.00 62.00 516 TRP A N 1
ATOM 3820 C CA . TRP A 1 500 ? 62.852 121.038 79.483 1.00 62.86 516 TRP A CA 1
ATOM 3821 C C . TRP A 1 500 ? 63.691 122.308 79.520 1.00 64.31 516 TRP A C 1
ATOM 3822 O O . TRP A 1 500 ? 64.373 122.593 78.544 1.00 65.74 516 TRP A O 1
ATOM 3833 N N . GLU A 1 501 ? 63.672 123.060 80.622 1.00 65.19 517 GLU A N 1
ATOM 3834 C CA . GLU A 1 501 ? 64.358 124.363 80.695 1.00 65.25 517 GLU A CA 1
ATOM 3835 C C . GLU A 1 501 ? 65.264 124.472 81.941 1.00 66.01 517 GLU A C 1
ATOM 3836 O O . GLU A 1 501 ? 66.126 123.612 82.207 1.00 67.72 517 GLU A O 1
ATOM 3842 N N . PHE A 1 510 ? 67.764 135.071 75.436 1.00 75.02 526 PHE A N 1
ATOM 3843 C CA . PHE A 1 510 ? 66.316 135.081 75.278 1.00 74.79 526 PHE A CA 1
ATOM 3844 C C . PHE A 1 510 ? 65.711 136.453 75.615 1.00 73.54 526 PHE A C 1
ATOM 3845 O O . PHE A 1 510 ? 64.792 136.893 74.924 1.00 74.24 526 PHE A O 1
ATOM 3853 N N . LYS A 1 511 ? 66.246 137.143 76.631 1.00 71.74 527 LYS A N 1
ATOM 3854 C CA . LYS A 1 511 ? 65.801 138.507 77.005 1.00 70.63 527 LYS A CA 1
ATOM 3855 C C . LYS A 1 511 ? 65.334 139.378 75.835 1.00 69.64 527 LYS A C 1
ATOM 3856 O O . LYS A 1 511 ? 64.381 140.139 75.954 1.00 69.54 527 LYS A O 1
ATOM 3858 N N . HIS A 1 512 ? 66.040 139.271 74.715 1.00 68.67 528 HIS A N 1
ATOM 3859 C CA . HIS A 1 512 ? 65.853 140.147 73.573 1.00 67.97 528 HIS A CA 1
ATOM 3860 C C . HIS A 1 512 ? 64.606 139.777 72.774 1.00 66.15 528 HIS A C 1
ATOM 3861 O O . HIS A 1 512 ? 64.164 140.552 71.939 1.00 65.13 528 HIS A O 1
ATOM 3868 N N . ARG A 1 513 ? 64.043 138.603 73.033 1.00 64.77 529 ARG A N 1
ATOM 3869 C CA . ARG A 1 513 ? 62.862 138.158 72.295 1.00 64.36 529 ARG A CA 1
ATOM 3870 C C . ARG A 1 513 ? 61.547 138.222 73.022 1.00 62.64 529 ARG A C 1
ATOM 3871 O O . ARG A 1 513 ? 60.563 137.822 72.439 1.00 63.11 529 ARG A O 1
ATOM 3879 N N . VAL A 1 514 ? 61.493 138.702 74.261 1.00 60.71 530 VAL A N 1
ATOM 3880 C CA . VAL A 1 514 ? 60.195 138.846 74.919 1.00 58.85 530 VAL A CA 1
ATOM 3881 C C . VAL A 1 514 ? 59.652 140.262 74.757 1.00 57.49 530 VAL A C 1
ATOM 3882 O O . VAL A 1 514 ? 60.383 141.182 74.473 1.00 57.16 530 VAL A O 1
ATOM 3886 N N . PHE A 1 515 ? 58.348 140.422 74.894 1.00 56.30 531 PHE A N 1
ATOM 3887 C CA . PHE A 1 515 ? 57.772 141.747 74.994 1.00 55.85 531 PHE A CA 1
ATOM 3888 C C . PHE A 1 515 ? 57.846 142.154 76.482 1.00 55.25 531 PHE A C 1
ATOM 3889 O O . PHE A 1 515 ? 57.215 141.531 77.333 1.00 55.05 531 PHE A O 1
ATOM 3897 N N . PRO A 1 516 ? 58.621 143.194 76.798 1.00 54.35 532 PRO A N 1
ATOM 3898 C CA . PRO A 1 516 ? 58.854 143.535 78.205 1.00 53.71 532 PRO A CA 1
ATOM 3899 C C . PRO A 1 516 ? 57.577 143.736 79.041 1.00 52.29 532 PRO A C 1
ATOM 3900 O O . PRO A 1 516 ? 56.565 144.213 78.556 1.00 51.86 532 PRO A O 1
ATOM 3904 N N . ILE A 1 517 ? 57.652 143.352 80.297 1.00 51.06 533 ILE A N 1
ATOM 3905 C CA . ILE A 1 517 ? 56.589 143.620 81.260 1.00 49.76 533 ILE A CA 1
ATOM 3906 C C . ILE A 1 517 ? 57.245 144.307 82.449 1.00 49.25 533 ILE A C 1
ATOM 3907 O O . ILE A 1 517 ? 57.810 143.638 83.312 1.00 49.54 533 ILE A O 1
ATOM 3912 N N . PRO A 1 518 ? 57.224 145.638 82.492 1.00 48.40 534 PRO A N 1
ATOM 3913 C CA . PRO A 1 518 ? 57.895 146.284 83.637 1.00 48.90 534 PRO A CA 1
ATOM 3914 C C . PRO A 1 518 ? 57.329 145.909 85.028 1.00 48.98 534 PRO A C 1
ATOM 3915 O O . PRO A 1 518 ? 56.153 145.596 85.194 1.00 48.95 534 PRO A O 1
ATOM 3919 N N . ASP A 1 519 ? 58.204 145.918 86.006 1.00 49.30 535 ASP A N 1
ATOM 3920 C CA . ASP A 1 519 ? 57.811 145.719 87.371 1.00 49.98 535 ASP A CA 1
ATOM 3921 C C . ASP A 1 519 ? 56.788 146.753 87.799 1.00 49.57 535 ASP A C 1
ATOM 3922 O O . ASP A 1 519 ? 56.819 147.879 87.354 1.00 49.49 535 ASP A O 1
ATOM 3927 N N . LEU A 1 520 ? 55.862 146.352 88.647 1.00 50.08 536 LEU A N 1
ATOM 3928 C CA . LEU A 1 520 ? 54.863 147.273 89.183 1.00 50.68 536 LEU A CA 1
ATOM 3929 C C . LEU A 1 520 ? 55.445 148.192 90.289 1.00 51.01 536 LEU A C 1
ATOM 3930 O O . LEU A 1 520 ? 55.087 149.346 90.367 1.00 49.82 536 LEU A O 1
ATOM 3935 N N . THR A 1 521 ? 56.355 147.669 91.107 1.00 51.78 537 THR A N 1
ATOM 3936 C CA . THR A 1 521 ? 57.085 148.475 92.084 1.00 52.82 537 THR A CA 1
ATOM 3937 C C . THR A 1 521 ? 58.606 148.183 91.997 1.00 54.48 537 THR A C 1
ATOM 3938 O O . THR A 1 521 ? 59.014 147.138 91.508 1.00 54.06 537 THR A O 1
ATOM 3942 N N . GLU A 1 522 ? 59.433 149.118 92.464 1.00 56.75 538 GLU A N 1
ATOM 3943 C CA . GLU A 1 522 ? 60.910 148.938 92.529 1.00 58.57 538 GLU A CA 1
ATOM 3944 C C . GLU A 1 522 ? 61.341 147.796 93.456 1.00 58.10 538 GLU A C 1
ATOM 3945 O O . GLU A 1 522 ? 62.254 147.024 93.159 1.00 57.62 538 GLU A O 1
ATOM 3951 N N . LYS A 1 523 ? 60.671 147.702 94.594 1.00 58.38 539 LYS A N 1
ATOM 3952 C CA . LYS A 1 523 ? 60.947 146.671 95.566 1.00 57.81 539 LYS A CA 1
ATOM 3953 C C . LYS A 1 523 ? 59.656 145.862 95.616 1.00 57.47 539 LYS A C 1
ATOM 3954 O O . LYS A 1 523 ? 58.571 146.409 95.363 1.00 57.72 539 LYS A O 1
ATOM 3960 N N . GLU A 1 524 ? 59.773 144.557 95.878 1.00 56.40 540 GLU A N 1
ATOM 3961 C CA . GLU A 1 524 ? 58.632 143.645 95.885 1.00 55.07 540 GLU A CA 1
ATOM 3962 C C . GLU A 1 524 ? 57.682 143.929 97.045 1.00 54.62 540 GLU A C 1
ATOM 3963 O O . GLU A 1 524 ? 58.128 144.148 98.156 1.00 54.20 540 GLU A O 1
ATOM 3969 N N . CYS A 1 525 ? 56.369 143.921 96.789 1.00 54.12 541 CYS A N 1
ATOM 3970 C CA . CYS A 1 525 ? 55.367 144.201 97.841 1.00 53.69 541 CYS A CA 1
ATOM 3971 C C . CYS A 1 525 ? 54.873 142.984 98.605 1.00 52.90 541 CYS A C 1
ATOM 3972 O O . CYS A 1 525 ? 54.277 143.136 99.673 1.00 53.19 541 CYS A O 1
ATOM 3975 N N . PHE A 1 526 ? 55.050 141.786 98.038 1.00 51.75 542 PHE A N 1
ATOM 3976 C CA . PHE A 1 526 ? 54.600 140.570 98.669 1.00 50.96 542 PHE A CA 1
ATOM 3977 C C . PHE A 1 526 ? 55.738 139.587 98.785 1.00 50.64 542 PHE A C 1
ATOM 3978 O O . PHE A 1 526 ? 55.643 138.486 98.268 1.00 50.25 542 PHE A O 1
ATOM 3986 N N . PRO A 1 527 ? 56.804 139.958 99.517 1.00 50.77 543 PRO A N 1
ATOM 3987 C CA . PRO A 1 527 ? 57.960 139.071 99.601 1.00 50.64 543 PRO A CA 1
ATOM 3988 C C . PRO A 1 527 ? 57.644 137.777 100.308 1.00 50.42 543 PRO A C 1
ATOM 3989 O O . PRO A 1 527 ? 58.351 136.800 100.113 1.00 50.80 543 PRO A O 1
ATOM 3993 N N . GLU A 1 528 ? 56.599 137.755 101.129 1.00 50.35 544 GLU A N 1
ATOM 3994 C CA . GLU A 1 528 ? 56.175 136.515 101.767 1.00 50.53 544 GLU A CA 1
ATOM 3995 C C . GLU A 1 528 ? 55.750 135.466 100.752 1.00 51.56 544 GLU A C 1
ATOM 3996 O O . GLU A 1 528 ? 55.722 134.264 101.080 1.00 52.50 544 GLU A O 1
ATOM 4002 N N . GLU A 1 529 ? 55.432 135.871 99.513 1.00 52.04 545 GLU A N 1
ATOM 4003 C CA . GLU A 1 529 ? 55.072 134.862 98.496 1.00 52.50 545 GLU A CA 1
ATOM 4004 C C . GLU A 1 529 ? 56.245 134.069 97.961 1.00 52.06 545 GLU A C 1
ATOM 4005 O O . GLU A 1 529 ? 56.010 133.008 97.388 1.00 51.11 545 GLU A O 1
ATOM 4011 N N . SER A 1 530 ? 57.486 134.547 98.146 1.00 52.15 546 SER A N 1
ATOM 4012 C CA . SER A 1 530 ? 58.702 133.760 97.726 1.00 52.87 546 SER A CA 1
ATOM 4013 C C . SER A 1 530 ? 58.809 132.364 98.335 1.00 53.35 546 SER A C 1
ATOM 4014 O O . SER A 1 530 ? 59.646 131.565 97.944 1.00 53.80 546 SER A O 1
ATOM 4017 N N . ASP A 1 531 ? 57.954 132.093 99.313 1.00 54.08 547 ASP A N 1
ATOM 4018 C CA . ASP A 1 531 ? 57.909 130.836 100.003 1.00 54.14 547 ASP A CA 1
ATOM 4019 C C . ASP A 1 531 ? 56.982 129.859 99.310 1.00 53.37 547 ASP A C 1
ATOM 4020 O O . ASP A 1 531 ? 56.875 128.724 99.759 1.00 53.45 547 ASP A O 1
ATOM 4025 N N . TYR A 1 532 ? 56.270 130.306 98.268 1.00 52.51 548 TYR A N 1
ATOM 4026 C CA . TYR A 1 532 ? 55.441 129.422 97.443 1.00 52.50 548 TYR A CA 1
ATOM 4027 C C . TYR A 1 532 ? 55.924 129.473 95.991 1.00 52.11 548 TYR A C 1
ATOM 4028 O O . TYR A 1 532 ? 55.253 130.034 95.128 1.00 51.47 548 TYR A O 1
ATOM 4037 N N . PRO A 1 533 ? 57.101 128.897 95.714 1.00 51.87 549 PRO A N 1
ATOM 4038 C CA . PRO A 1 533 ? 57.614 128.960 94.361 1.00 51.60 549 PRO A CA 1
ATOM 4039 C C . PRO A 1 533 ? 56.769 128.203 93.334 1.00 51.24 549 PRO A C 1
ATOM 4040 O O . PRO A 1 533 ? 57.040 128.298 92.156 1.00 52.46 549 PRO A O 1
ATOM 4044 N N . TYR A 1 534 ? 55.756 127.459 93.746 1.00 50.40 550 TYR A N 1
ATOM 4045 C CA . TYR A 1 534 ? 54.950 126.728 92.789 1.00 49.17 550 TYR A CA 1
ATOM 4046 C C . TYR A 1 534 ? 53.650 127.442 92.439 1.00 47.40 550 TYR A C 1
ATOM 4047 O O . TYR A 1 534 ? 52.756 126.852 91.812 1.00 46.39 550 TYR A O 1
ATOM 4056 N N . TYR A 1 535 ? 53.569 128.719 92.814 1.00 45.43 551 TYR A N 1
ATOM 4057 C CA . TYR A 1 535 ? 52.428 129.559 92.531 1.00 44.33 551 TYR A CA 1
ATOM 4058 C C . TYR A 1 535 ? 52.929 130.772 91.760 1.00 43.33 551 TYR A C 1
ATOM 4059 O O . TYR A 1 535 ? 53.970 131.309 92.067 1.00 41.82 551 TYR A O 1
ATOM 4068 N N . GLN A 1 536 ? 52.170 131.209 90.759 1.00 43.55 552 GLN A N 1
ATOM 4069 C CA . GLN A 1 536 ? 52.552 132.377 89.945 1.00 43.58 552 GLN A CA 1
ATOM 4070 C C . GLN A 1 536 ? 51.565 133.499 90.193 1.00 43.49 552 GLN A C 1
ATOM 4071 O O . GLN A 1 536 ? 50.413 133.251 90.554 1.00 43.04 552 GLN A O 1
ATOM 4077 N N . SER A 1 537 ? 52.034 134.723 89.970 1.00 43.55 553 SER A N 1
ATOM 4078 C CA . SER A 1 537 ? 51.271 135.935 90.240 1.00 44.06 553 SER A CA 1
ATOM 4079 C C . SER A 1 537 ? 49.991 136.080 89.404 1.00 44.79 553 SER A C 1
ATOM 4080 O O . SER A 1 537 ? 49.982 135.686 88.237 1.00 45.63 553 SER A O 1
ATOM 4083 N N . SER A 1 538 ? 48.911 136.597 90.010 1.00 44.62 554 SER A N 1
ATOM 4084 C CA . SER A 1 538 ? 47.650 136.899 89.304 1.00 44.38 554 SER A CA 1
ATOM 4085 C C . SER A 1 538 ? 47.596 138.349 88.837 1.00 45.01 554 SER A C 1
ATOM 4086 O O . SER A 1 538 ? 46.564 138.787 88.351 1.00 44.64 554 SER A O 1
ATOM 4089 N N . TYR A 1 539 ? 48.678 139.116 88.970 1.00 45.85 555 TYR A N 1
ATOM 4090 C CA . TYR A 1 539 ? 48.778 140.319 88.146 1.00 46.55 555 TYR A CA 1
ATOM 4091 C C . TYR A 1 539 ? 49.079 139.794 86.696 1.00 46.32 555 TYR A C 1
ATOM 4092 O O . TYR A 1 539 ? 49.255 138.590 86.475 1.00 46.02 555 TYR A O 1
ATOM 4101 N N . ASP A 1 540 ? 49.136 140.685 85.714 1.00 45.69 556 ASP A N 1
ATOM 4102 C CA . ASP A 1 540 ? 49.431 140.273 84.351 1.00 44.84 556 ASP A CA 1
ATOM 4103 C C . ASP A 1 540 ? 50.945 140.263 84.182 1.00 44.03 556 ASP A C 1
ATOM 4104 O O . ASP A 1 540 ? 51.454 140.968 83.346 1.00 44.65 556 ASP A O 1
ATOM 4109 N N . ASN A 1 541 ? 51.666 139.480 84.978 1.00 42.78 557 ASN A N 1
ATOM 4110 C CA . ASN A 1 541 ? 53.093 139.640 85.039 1.00 42.62 557 ASN A CA 1
ATOM 4111 C C . ASN A 1 541 ? 53.933 138.387 85.332 1.00 43.32 557 ASN A C 1
ATOM 4112 O O . ASN A 1 541 ? 55.125 138.491 85.677 1.00 43.09 557 ASN A O 1
ATOM 4117 N N . ALA A 1 542 ? 53.333 137.212 85.158 1.00 43.44 558 ALA A N 1
ATOM 4118 C CA . ALA A 1 542 ? 54.064 135.965 85.199 1.00 43.73 558 ALA A CA 1
ATOM 4119 C C . ALA A 1 542 ? 53.808 135.285 83.833 1.00 43.97 558 ALA A C 1
ATOM 4120 O O . ALA A 1 542 ? 52.703 134.859 83.549 1.00 42.69 558 ALA A O 1
ATOM 4122 N N . SER A 1 543 ? 54.827 135.217 82.985 1.00 44.78 559 SER A N 1
ATOM 4123 C CA . SER A 1 543 ? 54.640 134.712 81.632 1.00 45.75 559 SER A CA 1
ATOM 4124 C C . SER A 1 543 ? 55.920 134.096 81.067 1.00 46.32 559 SER A C 1
ATOM 4125 O O . SER A 1 543 ? 56.970 134.017 81.757 1.00 45.50 559 SER A O 1
ATOM 4128 N N . VAL A 1 544 ? 55.807 133.683 79.798 1.00 46.55 560 VAL A N 1
ATOM 4129 C CA . VAL A 1 544 ? 56.900 133.057 79.042 1.00 46.48 560 VAL A CA 1
ATOM 4130 C C . VAL A 1 544 ? 57.534 134.042 78.095 1.00 46.61 560 VAL A C 1
ATOM 4131 O O . VAL A 1 544 ? 58.749 134.161 78.032 1.00 46.37 560 VAL A O 1
ATOM 4135 N N . ARG A 1 545 ? 56.702 134.754 77.351 1.00 47.03 561 ARG A N 1
ATOM 4136 C CA . ARG A 1 545 ? 57.194 135.713 76.346 1.00 47.78 561 ARG A CA 1
ATOM 4137 C C . ARG A 1 545 ? 56.419 137.011 76.290 1.00 47.10 561 ARG A C 1
ATOM 4138 O O . ARG A 1 545 ? 56.939 138.003 75.789 1.00 47.31 561 ARG A O 1
ATOM 4146 N N . ILE A 1 546 ? 55.174 137.014 76.760 1.00 46.67 562 ILE A N 1
ATOM 4147 C CA . ILE A 1 546 ? 54.279 138.161 76.495 1.00 46.50 562 ILE A CA 1
ATOM 4148 C C . ILE A 1 546 ? 53.142 138.200 77.511 1.00 45.31 562 ILE A C 1
ATOM 4149 O O . ILE A 1 546 ? 52.666 137.131 77.921 1.00 44.80 562 ILE A O 1
ATOM 4154 N N . SER A 1 547 ? 52.684 139.396 77.872 1.00 44.17 563 SER A N 1
ATOM 4155 C CA . SER A 1 547 ? 51.447 139.505 78.664 1.00 44.93 563 SER A CA 1
ATOM 4156 C C . SER A 1 547 ? 50.168 139.130 77.903 1.00 45.82 563 SER A C 1
ATOM 4157 O O . SER A 1 547 ? 50.136 139.081 76.649 1.00 45.26 563 SER A O 1
ATOM 4160 N N . ALA A 1 548 ? 49.124 138.845 78.690 1.00 46.00 564 ALA A N 1
ATOM 4161 C CA . ALA A 1 548 ? 47.813 138.524 78.170 1.00 45.83 564 ALA A CA 1
ATOM 4162 C C . ALA A 1 548 ? 47.294 139.735 77.388 1.00 45.94 564 ALA A C 1
ATOM 4163 O O . ALA A 1 548 ? 46.791 139.603 76.277 1.00 46.18 564 ALA A O 1
ATOM 4165 N N . ARG A 1 549 ? 47.417 140.910 77.986 1.00 45.21 565 ARG A N 1
ATOM 4166 C CA . ARG A 1 549 ? 46.956 142.136 77.358 1.00 45.34 565 ARG A CA 1
ATOM 4167 C C . ARG A 1 549 ? 47.715 142.402 76.054 1.00 45.24 565 ARG A C 1
ATOM 4168 O O . ARG A 1 549 ? 47.108 142.668 75.056 1.00 45.23 565 ARG A O 1
ATOM 4176 N N . LYS A 1 550 ? 49.038 142.362 76.090 1.00 45.56 566 LYS A N 1
ATOM 4177 C CA . LYS A 1 550 ? 49.839 142.637 74.913 1.00 46.74 566 LYS A CA 1
ATOM 4178 C C . LYS A 1 550 ? 49.528 141.651 73.790 1.00 46.70 566 LYS A C 1
ATOM 4179 O O . LYS A 1 550 ? 49.412 142.061 72.650 1.00 47.49 566 LYS A O 1
ATOM 4185 N N . SER A 1 551 ? 49.388 140.368 74.107 1.00 46.53 567 SER A N 1
ATOM 4186 C CA . SER A 1 551 ? 49.044 139.395 73.091 1.00 46.67 567 SER A CA 1
ATOM 4187 C C . SER A 1 551 ? 47.806 139.875 72.334 1.00 47.28 567 SER A C 1
ATOM 4188 O O . SER A 1 551 ? 47.817 139.947 71.082 1.00 47.69 567 SER A O 1
ATOM 4191 N N . TRP A 1 552 ? 46.753 140.209 73.085 1.00 46.22 568 TRP A N 1
ATOM 4192 C CA . TRP A 1 552 ? 45.480 140.514 72.486 1.00 45.26 568 TRP A CA 1
ATOM 4193 C C . TRP A 1 552 ? 45.545 141.806 71.728 1.00 45.60 568 TRP A C 1
ATOM 4194 O O . TRP A 1 552 ? 44.865 141.955 70.734 1.00 45.89 568 TRP A O 1
ATOM 4205 N N . GLN A 1 553 ? 46.340 142.751 72.199 1.00 46.14 569 GLN A N 1
ATOM 4206 C CA . GLN A 1 553 ? 46.489 144.028 71.483 1.00 46.88 569 GLN A CA 1
ATOM 4207 C C . GLN A 1 553 ? 47.139 143.798 70.092 1.00 47.51 569 GLN A C 1
ATOM 4208 O O . GLN A 1 553 ? 46.704 144.371 69.099 1.00 46.97 569 GLN A O 1
ATOM 4214 N N . ARG A 1 554 ? 48.155 142.935 70.069 1.00 48.22 570 ARG A N 1
ATOM 4215 C CA . ARG A 1 554 ? 48.833 142.539 68.858 1.00 49.07 570 ARG A CA 1
ATOM 4216 C C . ARG A 1 554 ? 47.901 141.783 67.904 1.00 49.75 570 ARG A C 1
ATOM 4217 O O . ARG A 1 554 ? 47.861 142.076 66.683 1.00 50.82 570 ARG A O 1
ATOM 4225 N N . THR A 1 555 ? 47.112 140.870 68.448 1.00 49.38 571 THR A N 1
ATOM 4226 C CA . THR A 1 555 ? 46.226 140.088 67.618 1.00 49.29 571 THR A CA 1
ATOM 4227 C C . THR A 1 555 ? 45.245 141.024 66.921 1.00 49.94 571 THR A C 1
ATOM 4228 O O . THR A 1 555 ? 44.915 140.840 65.751 1.00 49.24 571 THR A O 1
ATOM 4232 N N . CYS A 1 556 ? 44.818 142.044 67.644 1.00 50.86 572 CYS A N 1
ATOM 4233 C CA . CYS A 1 556 ? 43.901 143.060 67.112 1.00 52.02 572 CYS A CA 1
ATOM 4234 C C . CYS A 1 556 ? 44.569 144.019 66.116 1.00 51.61 572 CYS A C 1
ATOM 4235 O O . CYS A 1 556 ? 43.913 144.569 65.240 1.00 52.59 572 CYS A O 1
ATOM 4238 N N . SER A 1 557 ? 45.869 144.230 66.263 1.00 50.89 573 SER A N 1
ATOM 4239 C CA . SER A 1 557 ? 46.565 145.134 65.409 1.00 50.33 573 SER A CA 1
ATOM 4240 C C . SER A 1 557 ? 46.737 144.503 64.015 1.00 50.76 573 SER A C 1
ATOM 4241 O O . SER A 1 557 ? 46.997 145.224 63.073 1.00 51.51 573 SER A O 1
ATOM 4244 N N . PHE A 1 558 ? 46.585 143.180 63.895 1.00 50.69 574 PHE A N 1
ATOM 4245 C CA . PHE A 1 558 ? 46.799 142.459 62.658 1.00 50.57 574 PHE A CA 1
ATOM 4246 C C . PHE A 1 558 ? 45.503 141.908 62.044 1.00 50.56 574 PHE A C 1
ATOM 4247 O O . PHE A 1 558 ? 45.136 140.774 62.335 1.00 50.73 574 PHE A O 1
ATOM 4255 N N . PRO A 1 559 ? 44.855 142.651 61.126 1.00 50.08 575 PRO A N 1
ATOM 4256 C CA . PRO A 1 559 ? 43.572 142.205 60.553 1.00 49.78 575 PRO A CA 1
ATOM 4257 C C . PRO A 1 559 ? 43.662 140.881 59.835 1.00 50.11 575 PRO A C 1
ATOM 4258 O O . PRO A 1 559 ? 42.672 140.184 59.725 1.00 50.20 575 PRO A O 1
ATOM 4262 N N . TRP A 1 560 ? 44.857 140.555 59.346 1.00 50.52 576 TRP A N 1
ATOM 4263 C CA . TRP A 1 560 ? 45.134 139.299 58.657 1.00 50.29 576 TRP A CA 1
ATOM 4264 C C . TRP A 1 560 ? 45.174 138.085 59.576 1.00 50.57 576 TRP A C 1
ATOM 4265 O O . TRP A 1 560 ? 45.156 136.975 59.087 1.00 51.76 576 TRP A O 1
ATOM 4276 N N . LEU A 1 561 ? 45.281 138.278 60.889 1.00 50.29 577 LEU A N 1
ATOM 4277 C CA . LEU A 1 561 ? 45.326 137.169 61.845 1.00 49.44 577 LEU A CA 1
ATOM 4278 C C . LEU A 1 561 ? 43.895 136.975 62.388 1.00 49.56 577 LEU A C 1
ATOM 4279 O O . LEU A 1 561 ? 43.291 137.891 62.983 1.00 49.91 577 LEU A O 1
ATOM 4284 N N . MET A 1 562 ? 43.327 135.811 62.102 1.00 48.69 578 MET A N 1
ATOM 4285 C CA . MET A 1 562 ? 41.910 135.580 62.351 1.00 48.12 578 MET A CA 1
ATOM 4286 C C . MET A 1 562 ? 41.575 135.741 63.831 1.00 47.85 578 MET A C 1
ATOM 4287 O O . MET A 1 562 ? 40.445 136.025 64.178 1.00 48.00 578 MET A O 1
ATOM 4292 N N . GLY A 1 563 ? 42.563 135.517 64.693 1.00 47.99 579 GLY A N 1
ATOM 4293 C CA . GLY A 1 563 ? 42.368 135.490 66.148 1.00 47.60 579 GLY A CA 1
ATOM 4294 C C . GLY A 1 563 ? 43.340 134.577 66.883 1.00 47.00 579 GLY A C 1
ATOM 4295 O O . GLY A 1 563 ? 44.312 134.044 66.298 1.00 47.03 579 GLY A O 1
ATOM 4296 N N . GLU A 1 564 ? 43.062 134.388 68.168 1.00 45.74 580 GLU A N 1
ATOM 4297 C CA . GLU A 1 564 ? 43.906 133.603 69.033 1.00 44.92 580 GLU A CA 1
ATOM 4298 C C . GLU A 1 564 ? 43.083 132.763 70.000 1.00 43.74 580 GLU A C 1
ATOM 4299 O O . GLU A 1 564 ? 41.975 133.129 70.394 1.00 41.31 580 GLU A O 1
ATOM 4305 N N . PHE A 1 565 ? 43.665 131.612 70.329 1.00 43.05 581 PHE A N 1
ATOM 4306 C CA . PHE A 1 565 ? 43.182 130.677 71.318 1.00 42.61 581 PHE A CA 1
ATOM 4307 C C . PHE A 1 565 ? 44.274 130.680 72.384 1.00 42.47 581 PHE A C 1
ATOM 4308 O O . PHE A 1 565 ? 45.343 130.074 72.173 1.00 41.08 581 PHE A O 1
ATOM 4316 N N . ARG A 1 566 ? 44.040 131.346 73.518 1.00 42.40 582 ARG A N 1
ATOM 4317 C CA . ARG A 1 566 ? 45.027 131.265 74.629 1.00 42.19 582 ARG A CA 1
ATOM 4318 C C . ARG A 1 566 ? 45.198 129.845 75.141 1.00 41.45 582 ARG A C 1
ATOM 4319 O O . ARG A 1 566 ? 44.261 129.043 75.140 1.00 41.67 582 ARG A O 1
ATOM 4327 N N . TRP A 1 567 ? 46.419 129.505 75.539 1.00 41.67 583 TRP A N 1
ATOM 4328 C CA . TRP A 1 567 ? 46.627 128.306 76.340 1.00 41.09 583 TRP A CA 1
ATOM 4329 C C . TRP A 1 567 ? 46.059 128.561 77.746 1.00 41.02 583 TRP A C 1
ATOM 4330 O O . TRP A 1 567 ? 46.388 129.536 78.414 1.00 40.43 583 TRP A O 1
ATOM 4341 N N . GLY A 1 568 ? 45.186 127.670 78.164 1.00 41.12 584 GLY A N 1
ATOM 4342 C CA . GLY A 1 568 ? 44.755 127.602 79.538 1.00 40.89 584 GLY A CA 1
ATOM 4343 C C . GLY A 1 568 ? 43.479 128.370 79.731 1.00 40.39 584 GLY A C 1
ATOM 4344 O O . GLY A 1 568 ? 43.518 129.591 79.918 1.00 40.67 584 GLY A O 1
ATOM 4345 N N . SER A 1 569 ? 42.352 127.657 79.695 1.00 39.54 585 SER A N 1
ATOM 4346 C CA . SER A 1 569 ? 41.106 128.242 80.135 1.00 40.17 585 SER A CA 1
ATOM 4347 C C . SER A 1 569 ? 40.980 127.865 81.646 1.00 40.85 585 SER A C 1
ATOM 4348 O O . SER A 1 569 ? 41.423 128.608 82.513 1.00 39.59 585 SER A O 1
ATOM 4351 N N . PHE A 1 570 ? 40.476 126.668 81.923 1.00 41.67 586 PHE A N 1
ATOM 4352 C CA . PHE A 1 570 ? 40.500 126.117 83.260 1.00 42.71 586 PHE A CA 1
ATOM 4353 C C . PHE A 1 570 ? 41.839 125.492 83.534 1.00 42.90 586 PHE A C 1
ATOM 4354 O O . PHE A 1 570 ? 42.390 124.866 82.653 1.00 42.79 586 PHE A O 1
ATOM 4362 N N . ASP A 1 571 ? 42.373 125.642 84.754 1.00 43.00 587 ASP A N 1
ATOM 4363 C CA . ASP A 1 571 ? 43.519 124.796 85.136 1.00 43.22 587 ASP A CA 1
ATOM 4364 C C . ASP A 1 571 ? 43.012 123.361 84.960 1.00 42.39 587 ASP A C 1
ATOM 4365 O O . ASP A 1 571 ? 41.814 123.098 85.190 1.00 41.58 587 ASP A O 1
ATOM 4370 N N . TYR A 1 572 ? 43.898 122.452 84.524 1.00 41.26 588 TYR A N 1
ATOM 4371 C CA . TYR A 1 572 ? 43.501 121.079 84.188 1.00 40.65 588 TYR A CA 1
ATOM 4372 C C . TYR A 1 572 ? 44.430 120.094 84.854 1.00 41.32 588 TYR A C 1
ATOM 4373 O O . TYR A 1 572 ? 45.605 120.386 85.037 1.00 42.87 588 TYR A O 1
ATOM 4382 N N . LEU A 1 573 ? 43.954 118.908 85.187 1.00 41.79 589 LEU A N 1
ATOM 4383 C CA . LEU A 1 573 ? 44.834 117.987 85.902 1.00 42.72 589 LEU A CA 1
ATOM 4384 C C . LEU A 1 573 ? 46.046 117.582 85.054 1.00 42.65 589 LEU A C 1
ATOM 4385 O O . LEU A 1 573 ? 45.914 117.338 83.839 1.00 42.92 589 LEU A O 1
ATOM 4390 N N . GLY A 1 574 ? 47.208 117.467 85.696 1.00 41.92 590 GLY A N 1
ATOM 4391 C CA . GLY A 1 574 ? 48.412 116.977 85.048 1.00 41.32 590 GLY A CA 1
ATOM 4392 C C . GLY A 1 574 ? 49.337 118.046 84.509 1.00 42.20 590 GLY A C 1
ATOM 4393 O O . GLY A 1 574 ? 49.190 119.278 84.777 1.00 42.28 590 GLY A O 1
ATOM 4394 N N . GLU A 1 575 ? 50.299 117.600 83.714 1.00 42.94 591 GLU A N 1
ATOM 4395 C CA . GLU A 1 575 ? 51.299 118.504 83.114 1.00 44.10 591 GLU A CA 1
ATOM 4396 C C . GLU A 1 575 ? 51.940 119.459 84.126 1.00 44.56 591 GLU A C 1
ATOM 4397 O O . GLU A 1 575 ? 52.064 120.668 83.917 1.00 44.93 591 GLU A O 1
ATOM 4403 N N . ALA A 1 576 ? 52.357 118.909 85.248 1.00 45.44 592 ALA A N 1
ATOM 4404 C CA . ALA A 1 576 ? 53.024 119.734 86.252 1.00 45.67 592 ALA A CA 1
ATOM 4405 C C . ALA A 1 576 ? 53.890 118.835 87.097 1.00 45.89 592 ALA A C 1
ATOM 4406 O O . ALA A 1 576 ? 53.488 117.707 87.440 1.00 44.88 592 ALA A O 1
ATOM 4408 N N . GLU A 1 577 ? 55.112 119.310 87.351 1.00 46.61 593 GLU A N 1
ATOM 4409 C CA . GLU A 1 577 ? 56.071 118.586 88.197 1.00 47.98 593 GLU A CA 1
ATOM 4410 C C . GLU A 1 577 ? 55.571 118.454 89.635 1.00 47.20 593 GLU A C 1
ATOM 4411 O O . GLU A 1 577 ? 54.918 119.315 90.128 1.00 46.78 593 GLU A O 1
ATOM 4417 N N . TRP A 1 578 ? 55.856 117.347 90.279 1.00 47.60 594 TRP A N 1
ATOM 4418 C CA . TRP A 1 578 ? 55.599 117.213 91.707 1.00 48.08 594 TRP A CA 1
ATOM 4419 C C . TRP A 1 578 ? 56.283 118.369 92.442 1.00 47.66 594 TRP A C 1
ATOM 4420 O O . TRP A 1 578 ? 57.410 118.684 92.129 1.00 46.94 594 TRP A O 1
ATOM 4431 N N . PRO A 1 579 ? 55.611 118.980 93.434 1.00 47.11 595 PRO A N 1
ATOM 4432 C CA . PRO A 1 579 ? 54.387 118.514 94.088 1.00 47.26 595 PRO A CA 1
ATOM 4433 C C . PRO A 1 579 ? 53.070 119.073 93.567 1.00 46.98 595 PRO A C 1
ATOM 4434 O O . PRO A 1 579 ? 52.081 119.001 94.289 1.00 46.22 595 PRO A O 1
ATOM 4438 N N . GLN A 1 580 ? 53.062 119.627 92.345 1.00 47.13 596 GLN A N 1
ATOM 4439 C CA . GLN A 1 580 ? 51.831 120.096 91.670 1.00 46.02 596 GLN A CA 1
ATOM 4440 C C . GLN A 1 580 ? 50.973 118.978 91.111 1.00 46.06 596 GLN A C 1
ATOM 4441 O O . GLN A 1 580 ? 51.472 118.104 90.406 1.00 46.38 596 GLN A O 1
ATOM 4447 N N . ARG A 1 581 ? 49.681 119.003 91.443 1.00 45.30 597 ARG A N 1
ATOM 4448 C CA . ARG A 1 581 ? 48.704 118.162 90.790 1.00 45.39 597 ARG A CA 1
ATOM 4449 C C . ARG A 1 581 ? 48.162 118.794 89.491 1.00 45.86 597 ARG A C 1
ATOM 4450 O O . ARG A 1 581 ? 47.582 118.104 88.647 1.00 45.83 597 ARG A O 1
ATOM 4458 N N . CYS A 1 582 ? 48.319 120.101 89.339 1.00 45.67 598 CYS A N 1
ATOM 4459 C CA . CYS A 1 582 ? 47.963 120.722 88.089 1.00 46.10 598 CYS A CA 1
ATOM 4460 C C . CYS A 1 582 ? 48.792 121.953 87.899 1.00 46.08 598 CYS A C 1
ATOM 4461 O O . CYS A 1 582 ? 49.415 122.451 88.851 1.00 46.74 598 CYS A O 1
ATOM 4464 N N . GLY A 1 583 ? 48.789 122.449 86.663 1.00 45.50 599 GLY A N 1
ATOM 4465 C CA . GLY A 1 583 ? 49.590 123.611 86.273 1.00 43.89 599 GLY A CA 1
ATOM 4466 C C . GLY A 1 583 ? 48.870 124.885 86.613 1.00 43.53 599 GLY A C 1
ATOM 4467 O O . GLY A 1 583 ? 47.692 124.860 87.025 1.00 42.87 599 GLY A O 1
ATOM 4468 N N . ASN A 1 584 ? 49.585 126.001 86.432 1.00 42.91 600 ASN A N 1
ATOM 4469 C CA . ASN A 1 584 ? 49.024 127.317 86.589 1.00 42.81 600 ASN A CA 1
ATOM 4470 C C . ASN A 1 584 ? 48.601 127.982 85.239 1.00 43.11 600 ASN A C 1
ATOM 4471 O O . ASN A 1 584 ? 48.643 129.222 85.101 1.00 43.19 600 ASN A O 1
ATOM 4476 N N . PHE A 1 585 ? 48.158 127.176 84.270 1.00 42.74 601 PHE A N 1
ATOM 4477 C CA . PHE A 1 585 ? 48.028 127.653 82.865 1.00 42.51 601 PHE A CA 1
ATOM 4478 C C . PHE A 1 585 ? 46.776 128.480 82.640 1.00 42.54 601 PHE A C 1
ATOM 4479 O O . PHE A 1 585 ? 46.774 129.444 81.876 1.00 42.97 601 PHE A O 1
ATOM 4487 N N . GLY A 1 586 ? 45.727 128.150 83.370 1.00 42.45 602 GLY A N 1
ATOM 4488 C CA . GLY A 1 586 ? 44.422 128.739 83.143 1.00 42.57 602 GLY A CA 1
ATOM 4489 C C . GLY A 1 586 ? 44.144 130.023 83.876 1.00 42.93 602 GLY A C 1
ATOM 4490 O O . GLY A 1 586 ? 44.771 130.346 84.903 1.00 43.08 602 GLY A O 1
ATOM 4491 N N . ILE A 1 587 ? 43.188 130.759 83.321 1.00 42.68 603 ILE A N 1
ATOM 4492 C CA . ILE A 1 587 ? 42.742 132.019 83.875 1.00 42.97 603 ILE A CA 1
ATOM 4493 C C . ILE A 1 587 ? 41.578 131.801 84.856 1.00 42.36 603 ILE A C 1
ATOM 4494 O O . ILE A 1 587 ? 41.109 132.748 85.488 1.00 41.93 603 ILE A O 1
ATOM 4499 N N . ILE A 1 588 ? 41.104 130.563 84.921 1.00 42.02 604 ILE A N 1
ATOM 4500 C CA . ILE A 1 588 ? 40.124 130.092 85.894 1.00 42.21 604 ILE A CA 1
ATOM 4501 C C . ILE A 1 588 ? 40.740 128.844 86.536 1.00 43.73 604 ILE A C 1
ATOM 4502 O O . ILE A 1 588 ? 41.358 128.041 85.813 1.00 42.93 604 ILE A O 1
ATOM 4507 N N . ASP A 1 589 ? 40.529 128.632 87.854 1.00 45.12 605 ASP A N 1
ATOM 4508 C CA . ASP A 1 589 ? 41.245 127.568 88.605 1.00 45.63 605 ASP A CA 1
ATOM 4509 C C . ASP A 1 589 ? 40.550 126.243 88.397 1.00 44.71 605 ASP A C 1
ATOM 4510 O O . ASP A 1 589 ? 39.520 126.176 87.773 1.00 44.97 605 ASP A O 1
ATOM 4515 N N . ILE A 1 590 ? 41.112 125.185 88.943 1.00 44.93 606 ILE A N 1
ATOM 4516 C CA . ILE A 1 590 ? 40.639 123.849 88.638 1.00 44.98 606 ILE A CA 1
ATOM 4517 C C . ILE A 1 590 ? 39.272 123.562 89.229 1.00 45.26 606 ILE A C 1
ATOM 4518 O O . ILE A 1 590 ? 38.657 122.563 88.851 1.00 45.96 606 ILE A O 1
ATOM 4523 N N . ALA A 1 591 ? 38.788 124.429 90.130 1.00 45.08 607 ALA A N 1
ATOM 4524 C CA . ALA A 1 591 ? 37.438 124.297 90.732 1.00 44.76 607 ALA A CA 1
ATOM 4525 C C . ALA A 1 591 ? 36.403 125.238 90.131 1.00 44.62 607 ALA A C 1
ATOM 4526 O O . ALA A 1 591 ? 35.265 125.316 90.644 1.00 45.02 607 ALA A O 1
ATOM 4528 N N . ALA A 1 592 ? 36.778 125.922 89.042 1.00 43.88 608 ALA A N 1
ATOM 4529 C CA . ALA A 1 592 ? 35.874 126.821 88.295 1.00 43.20 608 ALA A CA 1
ATOM 4530 C C . ALA A 1 592 ? 35.674 128.172 88.975 1.00 43.04 608 ALA A C 1
ATOM 4531 O O . ALA A 1 592 ? 34.669 128.837 88.794 1.00 42.15 608 ALA A O 1
ATOM 4533 N N . ILE A 1 593 ? 36.693 128.611 89.695 1.00 43.73 609 ILE A N 1
ATOM 4534 C CA . ILE A 1 593 ? 36.696 129.943 90.256 1.00 44.30 609 ILE A CA 1
ATOM 4535 C C . ILE A 1 593 ? 37.605 130.880 89.416 1.00 44.31 609 ILE A C 1
ATOM 4536 O O . ILE A 1 593 ? 38.810 130.643 89.279 1.00 45.27 609 ILE A O 1
ATOM 4541 N N . PRO A 1 594 ? 37.037 131.955 88.871 1.00 43.15 610 PRO A N 1
ATOM 4542 C CA . PRO A 1 594 ? 37.793 132.886 88.085 1.00 42.59 610 PRO A CA 1
ATOM 4543 C C . PRO A 1 594 ? 38.990 133.436 88.807 1.00 42.82 610 PRO A C 1
ATOM 4544 O O . PRO A 1 594 ? 38.850 133.827 89.951 1.00 43.72 610 PRO A O 1
ATOM 4548 N N . LYS A 1 595 ? 40.144 133.502 88.137 1.00 42.69 611 LYS A N 1
ATOM 4549 C CA . LYS A 1 595 ? 41.288 134.208 88.642 1.00 42.01 611 LYS A CA 1
ATOM 4550 C C . LYS A 1 595 ? 41.129 135.648 88.158 1.00 42.69 611 LYS A C 1
ATOM 4551 O O . LYS A 1 595 ? 40.169 135.944 87.466 1.00 44.25 611 LYS A O 1
ATOM 4557 N N . ASP A 1 596 ? 42.002 136.568 88.539 1.00 42.31 612 ASP A N 1
ATOM 4558 C CA . ASP A 1 596 ? 41.886 137.913 88.005 1.00 43.39 612 ASP A CA 1
ATOM 4559 C C . ASP A 1 596 ? 42.005 137.972 86.463 1.00 43.24 612 ASP A C 1
ATOM 4560 O O . ASP A 1 596 ? 41.381 138.809 85.825 1.00 43.64 612 ASP A O 1
ATOM 4565 N N . ALA A 1 597 ? 42.829 137.105 85.876 1.00 42.76 613 ALA A N 1
ATOM 4566 C CA . ALA A 1 597 ? 43.009 137.085 84.427 1.00 42.50 613 ALA A CA 1
ATOM 4567 C C . ALA A 1 597 ? 41.640 136.899 83.716 1.00 41.72 613 ALA A C 1
ATOM 4568 O O . ALA A 1 597 ? 41.409 137.485 82.688 1.00 40.42 613 ALA A O 1
ATOM 4570 N N . TYR A 1 598 ? 40.727 136.123 84.294 1.00 40.98 614 TYR A N 1
ATOM 4571 C CA . TYR A 1 598 ? 39.347 136.030 83.748 1.00 40.74 614 TYR A CA 1
ATOM 4572 C C . TYR A 1 598 ? 38.753 137.402 83.484 1.00 41.67 614 TYR A C 1
ATOM 4573 O O . TYR A 1 598 ? 38.232 137.653 82.382 1.00 42.45 614 TYR A O 1
ATOM 4582 N N . PHE A 1 599 ? 38.843 138.295 84.476 1.00 41.40 615 PHE A N 1
ATOM 4583 C CA . PHE A 1 599 ? 38.276 139.623 84.348 1.00 41.09 615 PHE A CA 1
ATOM 4584 C C . PHE A 1 599 ? 39.095 140.546 83.414 1.00 41.12 615 PHE A C 1
ATOM 4585 O O . PHE A 1 599 ? 38.571 141.529 82.895 1.00 41.05 615 PHE A O 1
ATOM 4593 N N . LEU A 1 600 ? 40.371 140.244 83.221 1.00 41.42 616 LEU A N 1
ATOM 4594 C CA . LEU A 1 600 ? 41.186 140.925 82.212 1.00 42.08 616 LEU A CA 1
ATOM 4595 C C . LEU A 1 600 ? 40.621 140.647 80.819 1.00 42.32 616 LEU A C 1
ATOM 4596 O O . LEU A 1 600 ? 40.312 141.591 80.090 1.00 42.48 616 LEU A O 1
ATOM 4601 N N . TYR A 1 601 ? 40.477 139.369 80.463 1.00 41.43 617 TYR A N 1
ATOM 4602 C CA . TYR A 1 601 ? 39.789 139.011 79.237 1.00 41.60 617 TYR A CA 1
ATOM 4603 C C . TYR A 1 601 ? 38.365 139.602 79.184 1.00 42.78 617 TYR A C 1
ATOM 4604 O O . TYR A 1 601 ? 38.063 140.363 78.266 1.00 42.90 617 TYR A O 1
ATOM 4613 N N . GLN A 1 602 ? 37.510 139.361 80.186 1.00 43.33 618 GLN A N 1
ATOM 4614 C CA . GLN A 1 602 ? 36.171 140.005 80.165 1.00 43.39 618 GLN A CA 1
ATOM 4615 C C . GLN A 1 602 ? 36.255 141.477 79.789 1.00 43.36 618 GLN A C 1
ATOM 4616 O O . GLN A 1 602 ? 35.383 141.975 79.072 1.00 44.16 618 GLN A O 1
ATOM 4622 N N . SER A 1 603 ? 37.290 142.177 80.255 1.00 43.21 619 SER A N 1
ATOM 4623 C CA . SER A 1 603 ? 37.362 143.637 80.068 1.00 42.79 619 SER A CA 1
ATOM 4624 C C . SER A 1 603 ? 37.770 144.038 78.644 1.00 42.75 619 SER A C 1
ATOM 4625 O O . SER A 1 603 ? 37.546 145.158 78.209 1.00 42.23 619 SER A O 1
ATOM 4628 N N . LEU A 1 604 ? 38.378 143.103 77.944 1.00 43.82 620 LEU A N 1
ATOM 4629 C CA . LEU A 1 604 ? 38.831 143.281 76.560 1.00 44.63 620 LEU A CA 1
ATOM 4630 C C . LEU A 1 604 ? 37.859 142.676 75.542 1.00 45.46 620 LEU A C 1
ATOM 4631 O O . LEU A 1 604 ? 37.847 143.120 74.414 1.00 46.68 620 LEU A O 1
ATOM 4636 N N . TRP A 1 605 ? 37.057 141.677 75.936 1.00 45.46 621 TRP A N 1
ATOM 4637 C CA . TRP A 1 605 ? 36.259 140.917 75.013 1.00 44.94 621 TRP A CA 1
ATOM 4638 C C . TRP A 1 605 ? 34.766 141.217 75.088 1.00 46.40 621 TRP A C 1
ATOM 4639 O O . TRP A 1 605 ? 34.012 140.691 74.256 1.00 46.85 621 TRP A O 1
ATOM 4650 N N . THR A 1 606 ? 34.324 141.998 76.079 1.00 46.97 622 THR A N 1
ATOM 4651 C CA . THR A 1 606 ? 32.891 142.351 76.237 1.00 47.45 622 THR A CA 1
ATOM 4652 C C . THR A 1 606 ? 32.674 143.892 76.295 1.00 48.69 622 THR A C 1
ATOM 4653 O O . THR A 1 606 ? 33.607 144.687 76.548 1.00 47.47 622 THR A O 1
ATOM 4657 N N . ASP A 1 607 ? 31.418 144.278 76.077 1.00 50.69 623 ASP A N 1
ATOM 4658 C CA . ASP A 1 607 ? 30.983 145.677 76.033 1.00 52.55 623 ASP A CA 1
ATOM 4659 C C . ASP A 1 607 ? 30.243 146.209 77.267 1.00 52.25 623 ASP A C 1
ATOM 4660 O O . ASP A 1 607 ? 30.315 147.394 77.570 1.00 51.52 623 ASP A O 1
ATOM 4665 N N . LYS A 1 608 ? 29.477 145.354 77.928 1.00 52.53 624 LYS A N 1
ATOM 4666 C CA . LYS A 1 608 ? 28.691 145.795 79.064 1.00 53.34 624 LYS A CA 1
ATOM 4667 C C . LYS A 1 608 ? 29.671 146.427 80.085 1.00 52.58 624 LYS A C 1
ATOM 4668 O O . LYS A 1 608 ? 30.757 145.864 80.398 1.00 52.67 624 LYS A O 1
ATOM 4674 N N . PRO A 1 609 ? 29.336 147.630 80.563 1.00 50.50 625 PRO A N 1
ATOM 4675 C CA . PRO A 1 609 ? 30.365 148.297 81.351 1.00 50.02 625 PRO A CA 1
ATOM 4676 C C . PRO A 1 609 ? 30.728 147.546 82.632 1.00 49.15 625 PRO A C 1
ATOM 4677 O O . PRO A 1 609 ? 29.858 147.045 83.304 1.00 49.61 625 PRO A O 1
ATOM 4681 N N . MET A 1 610 ? 32.022 147.416 82.902 1.00 48.19 626 MET A N 1
ATOM 4682 C CA . MET A 1 610 ? 32.531 146.659 84.034 1.00 47.29 626 MET A CA 1
ATOM 4683 C C . MET A 1 610 ? 33.805 147.322 84.513 1.00 47.56 626 MET A C 1
ATOM 4684 O O . MET A 1 610 ? 34.425 148.070 83.763 1.00 47.57 626 MET A O 1
ATOM 4689 N N . VAL A 1 611 ? 34.169 147.075 85.777 1.00 47.69 627 VAL A N 1
ATOM 4690 C CA . VAL A 1 611 ? 35.494 147.441 86.298 1.00 47.43 627 VAL A CA 1
ATOM 4691 C C . VAL A 1 611 ? 35.927 146.379 87.326 1.00 47.18 627 VAL A C 1
ATOM 4692 O O . VAL A 1 611 ? 35.101 145.812 88.044 1.00 46.87 627 VAL A O 1
ATOM 4696 N N . HIS A 1 612 ? 37.222 146.082 87.366 1.00 46.73 628 HIS A N 1
ATOM 4697 C CA . HIS A 1 612 ? 37.741 145.070 88.265 1.00 46.11 628 HIS A CA 1
ATOM 4698 C C . HIS A 1 612 ? 39.047 145.513 88.916 1.00 46.54 628 HIS A C 1
ATOM 4699 O O . HIS A 1 612 ? 39.952 146.001 88.245 1.00 47.12 628 HIS A O 1
ATOM 4706 N N . LEU A 1 613 ? 39.132 145.327 90.228 1.00 46.59 629 LEU A N 1
ATOM 4707 C CA . LEU A 1 613 ? 40.248 145.832 91.033 1.00 46.59 629 LEU A CA 1
ATOM 4708 C C . LEU A 1 613 ? 41.038 144.617 91.520 1.00 46.06 629 LEU A C 1
ATOM 4709 O O . LEU A 1 613 ? 40.470 143.557 91.785 1.00 45.15 629 LEU A O 1
ATOM 4714 N N . LEU A 1 614 ? 42.355 144.760 91.577 1.00 46.16 630 LEU A N 1
ATOM 4715 C CA . LEU A 1 614 ? 43.236 143.774 92.206 1.00 46.14 630 LEU A CA 1
ATOM 4716 C C . LEU A 1 614 ? 44.386 144.501 92.894 1.00 46.21 630 LEU A C 1
ATOM 4717 O O . LEU A 1 614 ? 44.641 145.662 92.615 1.00 45.80 630 LEU A O 1
ATOM 4722 N N . PRO A 1 615 ? 45.013 143.869 93.882 1.00 46.74 631 PRO A N 1
ATOM 4723 C CA . PRO A 1 615 ? 44.622 142.669 94.563 1.00 47.76 631 PRO A CA 1
ATOM 4724 C C . PRO A 1 615 ? 43.548 143.041 95.554 1.00 48.61 631 PRO A C 1
ATOM 4725 O O . PRO A 1 615 ? 42.926 144.077 95.414 1.00 49.27 631 PRO A O 1
ATOM 4729 N N . HIS A 1 616 ? 43.325 142.211 96.553 1.00 50.11 632 HIS A N 1
ATOM 4730 C CA . HIS A 1 616 ? 42.394 142.537 97.640 1.00 50.68 632 HIS A CA 1
ATOM 4731 C C . HIS A 1 616 ? 42.933 143.643 98.515 1.00 50.37 632 HIS A C 1
ATOM 4732 O O . HIS A 1 616 ? 43.996 144.190 98.230 1.00 50.13 632 HIS A O 1
ATOM 4739 N N . TRP A 1 617 ? 42.213 143.952 99.597 1.00 49.91 633 TRP A N 1
ATOM 4740 C CA . TRP A 1 617 ? 42.652 144.966 100.535 1.00 49.05 633 TRP A CA 1
ATOM 4741 C C . TRP A 1 617 ? 42.806 144.448 101.977 1.00 48.75 633 TRP A C 1
ATOM 4742 O O . TRP A 1 617 ? 42.525 145.161 102.930 1.00 48.86 633 TRP A O 1
ATOM 4753 N N . THR A 1 618 ? 43.293 143.222 102.124 1.00 47.96 634 THR A N 1
ATOM 4754 C CA . THR A 1 618 ? 43.582 142.648 103.426 1.00 46.88 634 THR A CA 1
ATOM 4755 C C . THR A 1 618 ? 45.079 142.424 103.508 1.00 47.00 634 THR A C 1
ATOM 4756 O O . THR A 1 618 ? 45.540 141.359 103.154 1.00 46.66 634 THR A O 1
ATOM 4760 N N . HIS A 1 619 ? 45.825 143.413 104.003 1.00 46.87 635 HIS A N 1
ATOM 4761 C CA . HIS A 1 619 ? 47.282 143.311 104.075 1.00 47.89 635 HIS A CA 1
ATOM 4762 C C . HIS A 1 619 ? 47.871 143.570 105.468 1.00 48.91 635 HIS A C 1
ATOM 4763 O O . HIS A 1 619 ? 48.723 144.440 105.627 1.00 48.99 635 HIS A O 1
ATOM 4770 N N . PRO A 1 620 ? 47.428 142.812 106.482 1.00 49.94 636 PRO A N 1
ATOM 4771 C CA . PRO A 1 620 ? 47.915 143.149 107.828 1.00 50.99 636 PRO A CA 1
ATOM 4772 C C . PRO A 1 620 ? 49.423 142.927 107.975 1.00 51.27 636 PRO A C 1
ATOM 4773 O O . PRO A 1 620 ? 49.946 141.916 107.534 1.00 52.15 636 PRO A O 1
ATOM 4777 N N . GLY A 1 621 ? 50.109 143.889 108.574 1.00 51.93 637 GLY A N 1
ATOM 4778 C CA . GLY A 1 621 ? 51.565 143.892 108.613 1.00 52.17 637 GLY A CA 1
ATOM 4779 C C . GLY A 1 621 ? 52.152 144.927 107.668 1.00 52.71 637 GLY A C 1
ATOM 4780 O O . GLY A 1 621 ? 53.309 145.301 107.820 1.00 52.66 637 GLY A O 1
ATOM 4781 N N . LYS A 1 622 ? 51.364 145.417 106.695 1.00 52.75 638 LYS A N 1
ATOM 4782 C CA . LYS A 1 622 ? 51.923 146.276 105.629 1.00 52.37 638 LYS A CA 1
ATOM 4783 C C . LYS A 1 622 ? 51.424 147.711 105.660 1.00 52.39 638 LYS A C 1
ATOM 4784 O O . LYS A 1 622 ? 51.499 148.417 104.650 1.00 52.75 638 LYS A O 1
ATOM 4790 N N . GLU A 1 623 ? 50.930 148.139 106.822 1.00 52.39 639 GLU A N 1
ATOM 4791 C CA . GLU A 1 623 ? 50.478 149.495 107.036 1.00 52.31 639 GLU A CA 1
ATOM 4792 C C . GLU A 1 623 ? 51.601 150.416 106.646 1.00 51.89 639 GLU A C 1
ATOM 4793 O O . GLU A 1 623 ? 52.750 150.198 107.014 1.00 51.78 639 GLU A O 1
ATOM 4799 N N . GLY A 1 624 ? 51.264 151.415 105.848 1.00 52.06 640 GLY A N 1
ATOM 4800 C CA . GLY A 1 624 ? 52.223 152.370 105.366 1.00 52.56 640 GLY A CA 1
ATOM 4801 C C . GLY A 1 624 ? 52.903 151.983 104.073 1.00 52.74 640 GLY A C 1
ATOM 4802 O O . GLY A 1 624 ? 53.354 152.859 103.361 1.00 53.38 640 GLY A O 1
ATOM 4803 N N . LYS A 1 625 ? 52.996 150.686 103.785 1.00 52.80 641 LYS A N 1
ATOM 4804 C CA . LYS A 1 625 ? 53.719 150.189 102.612 1.00 53.53 641 LYS A CA 1
ATOM 4805 C C . LYS A 1 625 ? 52.892 150.311 101.324 1.00 52.61 641 LYS A C 1
ATOM 4806 O O . LYS A 1 625 ? 51.660 150.274 101.357 1.00 52.52 641 LYS A O 1
ATOM 4812 N N . THR A 1 626 ? 53.586 150.435 100.198 1.00 52.10 642 THR A N 1
ATOM 4813 C CA . THR A 1 626 ? 52.955 150.509 98.899 1.00 52.15 642 THR A CA 1
ATOM 4814 C C . THR A 1 626 ? 52.388 149.169 98.442 1.00 51.86 642 THR A C 1
ATOM 4815 O O . THR A 1 626 ? 53.114 148.182 98.378 1.00 52.43 642 THR A O 1
ATOM 4819 N N . ILE A 1 627 ? 51.077 149.152 98.181 1.00 50.80 643 ILE A N 1
ATOM 4820 C CA . ILE A 1 627 ? 50.409 148.065 97.498 1.00 50.16 643 ILE A CA 1
ATOM 4821 C C . ILE A 1 627 ? 50.083 148.635 96.097 1.00 49.59 643 ILE A C 1
ATOM 4822 O O . ILE A 1 627 ? 49.549 149.743 96.004 1.00 48.54 643 ILE A O 1
ATOM 4827 N N . PRO A 1 628 ? 50.427 147.906 95.010 1.00 48.31 644 PRO A N 1
ATOM 4828 C CA . PRO A 1 628 ? 50.041 148.384 93.698 1.00 48.01 644 PRO A CA 1
ATOM 4829 C C . PRO A 1 628 ? 48.635 147.933 93.391 1.00 46.90 644 PRO A C 1
ATOM 4830 O O . PRO A 1 628 ? 48.375 146.741 93.352 1.00 47.33 644 PRO A O 1
ATOM 4834 N N . VAL A 1 629 ? 47.725 148.881 93.249 1.00 45.78 645 VAL A N 1
ATOM 4835 C CA . VAL A 1 629 ? 46.351 148.554 92.971 1.00 45.13 645 VAL A CA 1
ATOM 4836 C C . VAL A 1 629 ? 46.065 148.773 91.500 1.00 44.47 645 VAL A C 1
ATOM 4837 O O . VAL A 1 629 ? 46.227 149.883 90.953 1.00 43.28 645 VAL A O 1
ATOM 4841 N N . VAL A 1 630 ? 45.661 147.679 90.868 1.00 44.16 646 VAL A N 1
ATOM 4842 C CA . VAL A 1 630 ? 45.566 147.630 89.432 1.00 44.19 646 VAL A CA 1
ATOM 4843 C C . VAL A 1 630 ? 44.117 147.472 88.980 1.00 44.23 646 VAL A C 1
ATOM 4844 O O . VAL A 1 630 ? 43.386 146.644 89.503 1.00 43.55 646 VAL A O 1
ATOM 4848 N N . ILE A 1 631 ? 43.722 148.262 87.985 1.00 43.82 647 ILE A N 1
ATOM 4849 C CA . ILE A 1 631 ? 42.392 148.157 87.452 1.00 44.45 647 ILE A CA 1
ATOM 4850 C C . ILE A 1 631 ? 42.317 147.689 85.980 1.00 43.95 647 ILE A C 1
ATOM 4851 O O . ILE A 1 631 ? 43.082 148.143 85.116 1.00 43.60 647 ILE A O 1
ATOM 4856 N N . TYR A 1 632 ? 41.372 146.781 85.737 1.00 43.66 648 TYR A N 1
ATOM 4857 C CA . TYR A 1 632 ? 40.944 146.381 84.405 1.00 43.57 648 TYR A CA 1
ATOM 4858 C C . TYR A 1 632 ? 39.554 146.940 84.214 1.00 44.66 648 TYR A C 1
ATOM 4859 O O . TYR A 1 632 ? 38.780 147.030 85.173 1.00 45.90 648 TYR A O 1
ATOM 4868 N N . THR A 1 633 ? 39.245 147.380 82.998 1.00 45.32 649 THR A N 1
ATOM 4869 C CA . THR A 1 633 ? 37.966 148.043 82.711 1.00 45.26 649 THR A CA 1
ATOM 4870 C C . THR A 1 633 ? 37.745 148.150 81.242 1.00 46.01 649 THR A C 1
ATOM 4871 O O . THR A 1 633 ? 38.722 148.132 80.482 1.00 46.27 649 THR A O 1
ATOM 4875 N N . ASN A 1 634 ? 36.463 148.284 80.876 1.00 46.48 650 ASN A N 1
ATOM 4876 C CA . ASN A 1 634 ? 36.046 148.760 79.553 1.00 47.09 650 ASN A CA 1
ATOM 4877 C C . ASN A 1 634 ? 35.350 150.130 79.576 1.00 47.42 650 ASN A C 1
ATOM 4878 O O . ASN A 1 634 ? 34.675 150.450 78.608 1.00 47.66 650 ASN A O 1
ATOM 4883 N N . CYS A 1 635 ? 35.515 150.917 80.649 1.00 47.08 651 CYS A N 1
ATOM 4884 C CA . CYS A 1 635 ? 34.907 152.256 80.742 1.00 47.74 651 CYS A CA 1
ATOM 4885 C C . CYS A 1 635 ? 35.802 153.341 80.133 1.00 47.80 651 CYS A C 1
ATOM 4886 O O . CYS A 1 635 ? 36.910 153.069 79.708 1.00 47.72 651 CYS A O 1
ATOM 4889 N N . ASP A 1 636 ? 35.319 154.570 80.089 1.00 48.25 652 ASP A N 1
ATOM 4890 C CA . ASP A 1 636 ? 36.134 155.689 79.579 1.00 49.10 652 ASP A CA 1
ATOM 4891 C C . ASP A 1 636 ? 37.229 156.078 80.580 1.00 48.68 652 ASP A C 1
ATOM 4892 O O . ASP A 1 636 ? 38.331 156.450 80.187 1.00 49.01 652 ASP A O 1
ATOM 4897 N N . ALA A 1 637 ? 36.922 155.975 81.869 1.00 47.75 653 ALA A N 1
ATOM 4898 C CA . ALA A 1 637 ? 37.853 156.364 82.918 1.00 46.76 653 ALA A CA 1
ATOM 4899 C C . ALA A 1 637 ? 37.471 155.711 84.259 1.00 45.99 653 ALA A C 1
ATOM 4900 O O . ALA A 1 637 ? 36.327 155.263 84.458 1.00 45.16 653 ALA A O 1
ATOM 4902 N N . VAL A 1 638 ? 38.441 155.646 85.168 1.00 45.72 654 VAL A N 1
ATOM 4903 C CA . VAL A 1 638 ? 38.213 155.075 86.503 1.00 45.52 654 VAL A CA 1
ATOM 4904 C C . VAL A 1 638 ? 38.844 155.926 87.610 1.00 45.61 654 VAL A C 1
ATOM 4905 O O . VAL A 1 638 ? 39.992 156.389 87.499 1.00 45.42 654 VAL A O 1
ATOM 4909 N N . GLU A 1 639 ? 38.070 156.148 88.663 1.00 45.83 655 GLU A N 1
ATOM 4910 C CA . GLU A 1 639 ? 38.549 156.865 89.826 1.00 46.10 655 GLU A CA 1
ATOM 4911 C C . GLU A 1 639 ? 38.590 155.871 91.008 1.00 46.26 655 GLU A C 1
ATOM 4912 O O . GLU A 1 639 ? 37.622 155.129 91.238 1.00 46.10 655 GLU A O 1
ATOM 4918 N N . LEU A 1 640 ? 39.719 155.865 91.727 1.00 46.04 656 LEU A N 1
ATOM 4919 C CA . LEU A 1 640 ? 39.958 155.009 92.881 1.00 46.07 656 LEU A CA 1
ATOM 4920 C C . LEU A 1 640 ? 39.837 155.779 94.228 1.00 46.44 656 LEU A C 1
ATOM 4921 O O . LEU A 1 640 ? 40.340 156.895 94.369 1.00 45.79 656 LEU A O 1
ATOM 4926 N N . PHE A 1 641 ? 39.225 155.129 95.218 1.00 46.74 657 PHE A N 1
ATOM 4927 C CA . PHE A 1 641 ? 38.886 155.764 96.502 1.00 47.49 657 PHE A CA 1
ATOM 4928 C C . PHE A 1 641 ? 39.319 154.832 97.634 1.00 47.65 657 PHE A C 1
ATOM 4929 O O . PHE A 1 641 ? 39.094 153.622 97.564 1.00 47.29 657 PHE A O 1
ATOM 4937 N N . ILE A 1 642 ? 39.980 155.392 98.644 1.00 47.44 658 ILE A N 1
ATOM 4938 C CA . ILE A 1 642 ? 40.277 154.653 99.868 1.00 47.96 658 ILE A CA 1
ATOM 4939 C C . ILE A 1 642 ? 39.425 155.338 100.967 1.00 49.12 658 ILE A C 1
ATOM 4940 O O . ILE A 1 642 ? 39.535 156.560 101.181 1.00 49.85 658 ILE A O 1
ATOM 4945 N N . ASN A 1 643 ? 38.519 154.580 101.593 1.00 49.94 659 ASN A N 1
ATOM 4946 C CA . ASN A 1 643 ? 37.496 155.135 102.511 1.00 50.99 659 ASN A CA 1
ATOM 4947 C C . ASN A 1 643 ? 36.831 156.392 101.993 1.00 50.59 659 ASN A C 1
ATOM 4948 O O . ASN A 1 643 ? 36.681 157.358 102.724 1.00 50.53 659 ASN A O 1
ATOM 4953 N N . ASN A 1 644 ? 36.476 156.386 100.711 1.00 50.74 660 ASN A N 1
ATOM 4954 C CA . ASN A 1 644 ? 35.768 157.501 100.078 1.00 50.27 660 ASN A CA 1
ATOM 4955 C C . ASN A 1 644 ? 36.538 158.804 99.958 1.00 50.33 660 ASN A C 1
ATOM 4956 O O . ASN A 1 644 ? 35.917 159.848 99.763 1.00 50.52 660 ASN A O 1
ATOM 4961 N N . VAL A 1 645 ? 37.868 158.753 100.090 1.00 50.34 661 VAL A N 1
ATOM 4962 C CA . VAL A 1 645 ? 38.754 159.862 99.679 1.00 49.94 661 VAL A CA 1
ATOM 4963 C C . VAL A 1 645 ? 39.370 159.485 98.308 1.00 49.72 661 VAL A C 1
ATOM 4964 O O . VAL A 1 645 ? 39.823 158.358 98.118 1.00 49.78 661 VAL A O 1
ATOM 4968 N N . SER A 1 646 ? 39.363 160.423 97.364 1.00 49.52 662 SER A N 1
ATOM 4969 C CA . SER A 1 646 ? 39.770 160.148 96.002 1.00 49.49 662 SER A CA 1
ATOM 4970 C C . SER A 1 646 ? 41.275 160.061 95.904 1.00 49.79 662 SER A C 1
ATOM 4971 O O . SER A 1 646 ? 41.966 160.961 96.369 1.00 49.42 662 SER A O 1
ATOM 4974 N N . LEU A 1 647 ? 41.770 158.983 95.281 1.00 49.80 663 LEU A N 1
ATOM 4975 C CA . LEU A 1 647 ? 43.169 158.876 94.895 1.00 49.68 663 LEU A CA 1
ATOM 4976 C C . LEU A 1 647 ? 43.416 159.345 93.453 1.00 49.52 663 LEU A C 1
ATOM 4977 O O . LEU A 1 647 ? 44.521 159.192 92.940 1.00 50.51 663 LEU A O 1
ATOM 4982 N N . GLY A 1 648 ? 42.413 159.923 92.810 1.00 48.90 664 GLY A N 1
ATOM 4983 C CA . GLY A 1 648 ? 42.594 160.553 91.508 1.00 48.86 664 GLY A CA 1
ATOM 4984 C C . GLY A 1 648 ? 41.955 159.753 90.399 1.00 48.96 664 GLY A C 1
ATOM 4985 O O . GLY A 1 648 ? 41.796 158.551 90.513 1.00 49.04 664 GLY A O 1
ATOM 4986 N N . SER A 1 649 ? 41.579 160.437 89.328 1.00 49.52 665 SER A N 1
ATOM 4987 C CA . SER A 1 649 ? 40.913 159.816 88.171 1.00 50.30 665 SER A CA 1
ATOM 4988 C C . SER A 1 649 ? 41.882 159.582 87.042 1.00 50.38 665 SER A C 1
ATOM 4989 O O . SER A 1 649 ? 42.700 160.434 86.764 1.00 50.71 665 SER A O 1
ATOM 4992 N N . LYS A 1 650 ? 41.769 158.452 86.363 1.00 50.82 666 LYS A N 1
ATOM 4993 C CA . LYS A 1 650 ? 42.655 158.151 85.236 1.00 50.90 666 LYS A CA 1
ATOM 4994 C C . LYS A 1 650 ? 41.877 157.739 84.003 1.00 50.66 666 LYS A C 1
ATOM 4995 O O . LYS A 1 650 ? 40.945 156.946 84.088 1.00 50.63 666 LYS A O 1
ATOM 5001 N N . PRO A 1 651 ? 42.253 158.275 82.837 1.00 51.02 667 PRO A N 1
ATOM 5002 C CA . PRO A 1 651 ? 41.476 157.874 81.668 1.00 50.63 667 PRO A CA 1
ATOM 5003 C C . PRO A 1 651 ? 41.909 156.496 81.176 1.00 50.28 667 PRO A C 1
ATOM 5004 O O . PRO A 1 651 ? 43.046 156.080 81.396 1.00 50.06 667 PRO A O 1
ATOM 5008 N N . TYR A 1 652 ? 40.988 155.787 80.539 1.00 50.20 668 TYR A N 1
ATOM 5009 C CA . TYR A 1 652 ? 41.282 154.474 80.028 1.00 50.46 668 TYR A CA 1
ATOM 5010 C C . TYR A 1 652 ? 41.545 154.550 78.537 1.00 51.28 668 TYR A C 1
ATOM 5011 O O . TYR A 1 652 ? 40.677 154.944 77.761 1.00 52.42 668 TYR A O 1
ATOM 5020 N N . THR A 1 653 ? 42.756 154.189 78.149 1.00 51.46 669 THR A N 1
ATOM 5021 C CA . THR A 1 653 ? 43.164 154.283 76.771 1.00 51.52 669 THR A CA 1
ATOM 5022 C C . THR A 1 653 ? 43.706 152.960 76.302 1.00 51.80 669 THR A C 1
ATOM 5023 O O . THR A 1 653 ? 44.445 152.926 75.343 1.00 51.98 669 THR A O 1
ATOM 5027 N N . GLY A 1 654 ? 43.331 151.868 76.972 1.00 51.58 670 GLY A N 1
ATOM 5028 C CA . GLY A 1 654 ? 43.791 150.543 76.577 1.00 50.77 670 GLY A CA 1
ATOM 5029 C C . GLY A 1 654 ? 44.789 149.852 77.486 1.00 49.98 670 GLY A C 1
ATOM 5030 O O . GLY A 1 654 ? 44.979 148.670 77.328 1.00 48.90 670 GLY A O 1
ATOM 5031 N N . GLU A 1 655 ? 45.433 150.557 78.417 1.00 49.15 671 GLU A N 1
ATOM 5032 C CA . GLU A 1 655 ? 46.329 149.872 79.366 1.00 49.16 671 GLU A CA 1
ATOM 5033 C C . GLU A 1 655 ? 45.650 149.621 80.706 1.00 48.56 671 GLU A C 1
ATOM 5034 O O . GLU A 1 655 ? 44.645 150.199 80.998 1.00 47.87 671 GLU A O 1
ATOM 5040 N N . GLN A 1 656 ? 46.194 148.695 81.487 1.00 48.66 672 GLN A N 1
ATOM 5041 C CA . GLN A 1 656 ? 45.751 148.470 82.855 1.00 48.50 672 GLN A CA 1
ATOM 5042 C C . GLN A 1 656 ? 46.043 149.736 83.687 1.00 49.35 672 GLN A C 1
ATOM 5043 O O . GLN A 1 656 ? 47.126 150.330 83.531 1.00 50.25 672 GLN A O 1
ATOM 5049 N N . LEU A 1 657 ? 45.091 150.166 84.529 1.00 48.80 673 LEU A N 1
ATOM 5050 C CA . LEU A 1 657 ? 45.288 151.367 85.383 1.00 48.48 673 LEU A CA 1
ATOM 5051 C C . LEU A 1 657 ? 45.947 151.033 86.756 1.00 48.66 673 LEU A C 1
ATOM 5052 O O . LEU A 1 657 ? 45.457 150.198 87.517 1.00 48.89 673 LEU A O 1
ATOM 5057 N N . ILE A 1 658 ? 47.087 151.647 87.045 1.00 48.73 674 ILE A N 1
ATOM 5058 C CA . ILE A 1 658 ? 47.792 151.412 88.312 1.00 49.19 674 ILE A CA 1
ATOM 5059 C C . ILE A 1 658 ? 47.780 152.656 89.213 1.00 49.03 674 ILE A C 1
ATOM 5060 O O . ILE A 1 658 ? 48.002 153.777 88.768 1.00 49.17 674 ILE A O 1
ATOM 5065 N N . TRP A 1 659 ? 47.485 152.453 90.483 1.00 49.04 675 TRP A N 1
ATOM 5066 C CA . TRP A 1 659 ? 47.684 153.492 91.508 1.00 48.19 675 TRP A CA 1
ATOM 5067 C C . TRP A 1 659 ? 48.592 152.856 92.515 1.00 47.90 675 TRP A C 1
ATOM 5068 O O . TRP A 1 659 ? 48.338 151.730 92.918 1.00 47.93 675 TRP A O 1
ATOM 5079 N N . LEU A 1 660 ? 49.651 153.531 92.926 1.00 47.71 676 LEU A N 1
ATOM 5080 C CA . LEU A 1 660 ? 50.449 153.002 94.034 1.00 47.77 676 LEU A CA 1
ATOM 5081 C C . LEU A 1 660 ? 49.924 153.539 95.379 1.00 47.33 676 LEU A C 1
ATOM 5082 O O . LEU A 1 660 ? 50.007 154.724 95.649 1.00 48.04 676 LEU A O 1
ATOM 5087 N N . VAL A 1 661 ? 49.364 152.667 96.203 1.00 46.71 677 VAL A N 1
ATOM 5088 C CA . VAL A 1 661 ? 48.608 153.100 97.383 1.00 47.10 677 VAL A CA 1
ATOM 5089 C C . VAL A 1 661 ? 49.212 152.620 98.718 1.00 46.53 677 VAL A C 1
ATOM 5090 O O . VAL A 1 661 ? 49.355 151.422 98.942 1.00 45.30 677 VAL A O 1
ATOM 5094 N N . PRO A 1 662 ? 49.587 153.576 99.590 1.00 47.22 678 PRO A N 1
ATOM 5095 C CA . PRO A 1 662 ? 50.017 153.205 100.963 1.00 48.01 678 PRO A CA 1
ATOM 5096 C C . PRO A 1 662 ? 48.880 152.503 101.695 1.00 47.98 678 PRO A C 1
ATOM 5097 O O . PRO A 1 662 ? 47.753 153.001 101.712 1.00 48.86 678 PRO A O 1
ATOM 5101 N N . TYR A 1 663 ? 49.136 151.332 102.234 1.00 48.15 679 TYR A N 1
ATOM 5102 C CA . TYR A 1 663 ? 48.051 150.554 102.843 1.00 49.30 679 TYR A CA 1
ATOM 5103 C C . TYR A 1 663 ? 47.557 151.112 104.173 1.00 50.01 679 TYR A C 1
ATOM 5104 O O . TYR A 1 663 ? 48.350 151.242 105.100 1.00 49.83 679 TYR A O 1
ATOM 5113 N N . SER A 1 664 ? 46.267 151.449 104.248 1.00 50.83 680 SER A N 1
ATOM 5114 C CA . SER A 1 664 ? 45.560 151.657 105.534 1.00 51.85 680 SER A CA 1
ATOM 5115 C C . SER A 1 664 ? 44.331 150.787 105.457 1.00 51.60 680 SER A C 1
ATOM 5116 O O . SER A 1 664 ? 43.698 150.729 104.397 1.00 52.41 680 SER A O 1
ATOM 5119 N N . PRO A 1 665 ? 43.968 150.127 106.564 1.00 50.97 681 PRO A N 1
ATOM 5120 C CA . PRO A 1 665 ? 42.780 149.297 106.478 1.00 50.54 681 PRO A CA 1
ATOM 5121 C C . PRO A 1 665 ? 41.558 150.120 106.214 1.00 49.95 681 PRO A C 1
ATOM 5122 O O . PRO A 1 665 ? 41.531 151.276 106.620 1.00 50.70 681 PRO A O 1
ATOM 5126 N N . GLY A 1 666 ? 40.577 149.548 105.510 1.00 49.18 682 GLY A N 1
ATOM 5127 C CA . GLY A 1 666 ? 39.358 150.265 105.110 1.00 48.61 682 GLY A CA 1
ATOM 5128 C C . GLY A 1 666 ? 38.681 149.682 103.886 1.00 48.08 682 GLY A C 1
ATOM 5129 O O . GLY A 1 666 ? 38.789 148.501 103.621 1.00 48.48 682 GLY A O 1
ATOM 5130 N N . LYS A 1 667 ? 37.949 150.507 103.162 1.00 47.64 683 LYS A N 1
ATOM 5131 C CA . LYS A 1 667 ? 37.214 150.073 101.999 1.00 47.79 683 LYS A CA 1
ATOM 5132 C C . LYS A 1 667 ? 37.847 150.707 100.779 1.00 47.56 683 LYS A C 1
ATOM 5133 O O . LYS A 1 667 ? 37.752 151.903 100.601 1.00 46.51 683 LYS A O 1
ATOM 5139 N N . ILE A 1 668 ? 38.487 149.896 99.946 1.00 47.88 684 ILE A N 1
ATOM 5140 C CA . ILE A 1 668 ? 39.036 150.396 98.674 1.00 48.85 684 ILE A CA 1
ATOM 5141 C C . ILE A 1 668 ? 38.024 150.218 97.525 1.00 48.21 684 ILE A C 1
ATOM 5142 O O . ILE A 1 668 ? 37.427 149.167 97.387 1.00 48.25 684 ILE A O 1
ATOM 5147 N N . GLU A 1 669 ? 37.808 151.253 96.733 1.00 48.06 685 GLU A N 1
ATOM 5148 C CA . GLU A 1 669 ? 36.785 151.205 95.685 1.00 48.54 685 GLU A CA 1
ATOM 5149 C C . GLU A 1 669 ? 37.174 151.944 94.394 1.00 48.00 685 GLU A C 1
ATOM 5150 O O . GLU A 1 669 ? 37.593 153.077 94.421 1.00 47.64 685 GLU A O 1
ATOM 5156 N N . ALA A 1 670 ? 37.017 151.252 93.266 1.00 48.01 686 ALA A N 1
ATOM 5157 C CA . ALA A 1 670 ? 37.238 151.792 91.927 1.00 47.25 686 ALA A CA 1
ATOM 5158 C C . ALA A 1 670 ? 35.884 152.101 91.286 1.00 46.96 686 ALA A C 1
ATOM 5159 O O . ALA A 1 670 ? 35.009 151.237 91.250 1.00 45.92 686 ALA A O 1
ATOM 5161 N N . ARG A 1 671 ? 35.702 153.329 90.794 1.00 47.36 687 ARG A N 1
ATOM 5162 C CA . ARG A 1 671 ? 34.432 153.726 90.121 1.00 47.97 687 ARG A CA 1
ATOM 5163 C C . ARG A 1 671 ? 34.653 153.921 88.631 1.00 47.51 687 ARG A C 1
ATOM 5164 O O . ARG A 1 671 ? 35.483 154.710 88.221 1.00 46.78 687 ARG A O 1
ATOM 5172 N N . GLY A 1 672 ? 33.890 153.187 87.837 1.00 48.48 688 GLY A N 1
ATOM 5173 C CA . GLY A 1 672 ? 34.007 153.197 86.379 1.00 49.24 688 GLY A CA 1
ATOM 5174 C C . GLY A 1 672 ? 33.050 154.172 85.733 1.00 50.12 688 GLY A C 1
ATOM 5175 O O . GLY A 1 672 ? 31.840 154.080 85.970 1.00 49.67 688 GLY A O 1
ATOM 5176 N N . ILE A 1 673 ? 33.599 155.094 84.920 1.00 51.26 689 ILE A N 1
ATOM 5177 C CA . ILE A 1 673 ? 32.848 156.231 84.368 1.00 52.51 689 ILE A CA 1
ATOM 5178 C C . ILE A 1 673 ? 32.711 156.143 82.845 1.00 53.59 689 ILE A C 1
ATOM 5179 O O . ILE A 1 673 ? 33.698 155.953 82.152 1.00 53.20 689 ILE A O 1
ATOM 5184 N N . LYS A 1 674 ? 31.485 156.291 82.347 1.00 55.17 690 LYS A N 1
ATOM 5185 C CA . LYS A 1 674 ? 31.202 156.472 80.912 1.00 56.77 690 LYS A CA 1
ATOM 5186 C C . LYS A 1 674 ? 30.389 157.740 80.659 1.00 57.55 690 LYS A C 1
ATOM 5187 O O . LYS A 1 674 ? 29.297 157.916 81.212 1.00 57.14 690 LYS A O 1
ATOM 5193 N N . LYS A 1 675 ? 30.925 158.613 79.802 1.00 58.85 691 LYS A N 1
ATOM 5194 C CA . LYS A 1 675 ? 30.255 159.853 79.433 1.00 59.53 691 LYS A CA 1
ATOM 5195 C C . LYS A 1 675 ? 29.992 160.688 80.681 1.00 59.49 691 LYS A C 1
ATOM 5196 O O . LYS A 1 675 ? 28.908 161.226 80.851 1.00 59.86 691 LYS A O 1
ATOM 5202 N N . GLY A 1 676 ? 30.953 160.750 81.584 1.00 59.65 692 GLY A N 1
ATOM 5203 C CA . GLY A 1 676 ? 30.741 161.423 82.857 1.00 60.06 692 GLY A CA 1
ATOM 5204 C C . GLY A 1 676 ? 29.830 160.724 83.870 1.00 60.20 692 GLY A C 1
ATOM 5205 O O . GLY A 1 676 ? 29.770 161.166 84.996 1.00 61.51 692 GLY A O 1
ATOM 5206 N N . LYS A 1 677 ? 29.130 159.647 83.507 1.00 59.64 693 LYS A N 1
ATOM 5207 C CA . LYS A 1 677 ? 28.290 158.908 84.463 1.00 59.15 693 LYS A CA 1
ATOM 5208 C C . LYS A 1 677 ? 29.081 157.748 85.079 1.00 57.77 693 LYS A C 1
ATOM 5209 O O . LYS A 1 677 ? 29.802 157.062 84.361 1.00 58.65 693 LYS A O 1
ATOM 5215 N N . ILE A 1 678 ? 28.926 157.499 86.379 1.00 55.70 694 ILE A N 1
ATOM 5216 C CA . ILE A 1 678 ? 29.507 156.317 87.020 1.00 53.75 694 ILE A CA 1
ATOM 5217 C C . ILE A 1 678 ? 28.585 155.162 86.683 1.00 52.93 694 ILE A C 1
ATOM 5218 O O . ILE A 1 678 ? 27.396 155.239 86.964 1.00 53.30 694 ILE A O 1
ATOM 5223 N N . VAL A 1 679 ? 29.108 154.112 86.042 1.00 51.42 695 VAL A N 1
ATOM 5224 C CA . VAL A 1 679 ? 28.262 153.006 85.564 1.00 50.37 695 VAL A CA 1
ATOM 5225 C C . VAL A 1 679 ? 28.645 151.632 86.072 1.00 49.67 695 VAL A C 1
ATOM 5226 O O . VAL A 1 679 ? 27.919 150.681 85.810 1.00 49.60 695 VAL A O 1
ATOM 5230 N N . ALA A 1 680 ? 29.749 151.529 86.806 1.00 48.81 696 ALA A N 1
ATOM 5231 C CA . ALA A 1 680 ? 30.227 150.257 87.325 1.00 48.27 696 ALA A CA 1
ATOM 5232 C C . ALA A 1 680 ? 31.129 150.501 88.529 1.00 47.45 696 ALA A C 1
ATOM 5233 O O . ALA A 1 680 ? 31.769 151.530 88.604 1.00 46.80 696 ALA A O 1
ATOM 5235 N N . THR A 1 681 ? 31.195 149.565 89.473 1.00 46.89 697 THR A N 1
ATOM 5236 C CA . THR A 1 681 ? 32.098 149.739 90.633 1.00 46.71 697 THR A CA 1
ATOM 5237 C C . THR A 1 681 ? 32.681 148.403 91.032 1.00 47.94 697 THR A C 1
ATOM 5238 O O . THR A 1 681 ? 32.134 147.358 90.701 1.00 48.54 697 THR A O 1
ATOM 5242 N N . ASP A 1 682 ? 33.817 148.429 91.709 1.00 49.03 698 ASP A N 1
ATOM 5243 C CA . ASP A 1 682 ? 34.359 147.229 92.302 1.00 50.36 698 ASP A CA 1
ATOM 5244 C C . ASP A 1 682 ? 35.018 147.674 93.604 1.00 50.76 698 ASP A C 1
ATOM 5245 O O . ASP A 1 682 ? 35.538 148.776 93.687 1.00 51.56 698 ASP A O 1
ATOM 5250 N N . CYS A 1 683 ? 34.979 146.849 94.633 1.00 50.94 699 CYS A N 1
ATOM 5251 C CA . CYS A 1 683 ? 35.608 147.231 95.893 1.00 51.59 699 CYS A CA 1
ATOM 5252 C C . CYS A 1 683 ? 36.062 146.053 96.739 1.00 50.97 699 CYS A C 1
ATOM 5253 O O . CYS A 1 683 ? 35.692 144.911 96.526 1.00 49.85 699 CYS A O 1
ATOM 5256 N N . TYR A 1 684 ? 36.873 146.363 97.729 1.00 51.76 700 TYR A N 1
ATOM 5257 C CA . TYR A 1 684 ? 37.294 145.371 98.708 1.00 52.36 700 TYR A CA 1
ATOM 5258 C C . TYR A 1 684 ? 37.340 146.049 100.085 1.00 51.77 700 TYR A C 1
ATOM 5259 O O . TYR A 1 684 ? 37.651 147.242 100.180 1.00 50.79 700 TYR A O 1
ATOM 5268 N N . GLN A 1 685 ? 37.066 145.271 101.135 1.00 51.24 701 GLN A N 1
ATOM 5269 C CA . GLN A 1 685 ? 37.289 145.723 102.518 1.00 51.24 701 GLN A CA 1
ATOM 5270 C C . GLN A 1 685 ? 38.364 144.867 103.173 1.00 50.55 701 GLN A C 1
ATOM 5271 O O . GLN A 1 685 ? 38.473 143.679 102.892 1.00 49.88 701 GLN A O 1
ATOM 5277 N N . SER A 1 686 ? 39.143 145.473 104.056 1.00 50.59 702 SER A N 1
ATOM 5278 C CA . SER A 1 686 ? 40.138 144.724 104.865 1.00 50.54 702 SER A CA 1
ATOM 5279 C C . SER A 1 686 ? 39.448 143.747 105.780 1.00 50.82 702 SER A C 1
ATOM 5280 O O . SER A 1 686 ? 38.574 144.143 106.492 1.00 51.88 702 SER A O 1
ATOM 5283 N N . ALA A 1 687 ? 39.819 142.474 105.745 1.00 51.77 703 ALA A N 1
ATOM 5284 C CA . ALA A 1 687 ? 39.187 141.460 106.592 1.00 52.81 703 ALA A CA 1
ATOM 5285 C C . ALA A 1 687 ? 39.894 141.258 107.939 1.00 53.49 703 ALA A C 1
ATOM 5286 O O . ALA A 1 687 ? 41.110 141.409 108.066 1.00 52.51 703 ALA A O 1
ATOM 5288 N N . GLU A 1 688 ? 39.079 140.869 108.919 1.00 54.53 704 GLU A N 1
ATOM 5289 C CA . GLU A 1 688 ? 39.537 140.498 110.262 1.00 55.21 704 GLU A CA 1
ATOM 5290 C C . GLU A 1 688 ? 39.696 138.981 110.280 1.00 54.51 704 GLU A C 1
ATOM 5291 O O . GLU A 1 688 ? 39.616 138.375 109.213 1.00 55.11 704 GLU A O 1
ATOM 5297 N N . ALA A 1 689 ? 39.936 138.382 111.451 1.00 53.54 705 ALA A N 1
ATOM 5298 C CA . ALA A 1 689 ? 40.158 136.944 111.560 1.00 53.23 705 ALA A CA 1
ATOM 5299 C C . ALA A 1 689 ? 38.921 136.227 111.073 1.00 53.16 705 ALA A C 1
ATOM 5300 O O . ALA A 1 689 ? 37.819 136.764 111.194 1.00 54.19 705 ALA A O 1
ATOM 5302 N N . PRO A 1 690 ? 39.097 135.025 110.502 1.00 53.01 706 PRO A N 1
ATOM 5303 C CA . PRO A 1 690 ? 37.981 134.199 110.058 1.00 53.21 706 PRO A CA 1
ATOM 5304 C C . PRO A 1 690 ? 36.990 133.904 111.153 1.00 53.83 706 PRO A C 1
ATOM 5305 O O . PRO A 1 690 ? 37.387 133.746 112.294 1.00 53.84 706 PRO A O 1
ATOM 5309 N N . HIS A 1 691 ? 35.718 133.799 110.784 1.00 54.81 707 HIS A N 1
ATOM 5310 C CA . HIS A 1 691 ? 34.623 133.658 111.740 1.00 55.71 707 HIS A CA 1
ATOM 5311 C C . HIS A 1 691 ? 33.506 132.720 111.290 1.00 55.64 707 HIS A C 1
ATOM 5312 O O . HIS A 1 691 ? 32.981 131.995 112.099 1.00 55.78 707 HIS A O 1
ATOM 5319 N N . SER A 1 692 ? 33.098 132.767 110.030 1.00 56.13 708 SER A N 1
ATOM 5320 C CA . SER A 1 692 ? 32.089 131.811 109.507 1.00 56.50 708 SER A CA 1
ATOM 5321 C C . SER A 1 692 ? 32.292 131.536 108.012 1.00 56.38 708 SER A C 1
ATOM 5322 O O . SER A 1 692 ? 33.323 131.877 107.453 1.00 56.54 708 SER A O 1
ATOM 5325 N N . VAL A 1 693 ? 31.313 130.918 107.367 1.00 56.23 709 VAL A N 1
ATOM 5326 C CA . VAL A 1 693 ? 31.387 130.733 105.932 1.00 56.22 709 VAL A CA 1
ATOM 5327 C C . VAL A 1 693 ? 30.180 131.353 105.225 1.00 56.49 709 VAL A C 1
ATOM 5328 O O . VAL A 1 693 ? 29.121 131.496 105.821 1.00 57.62 709 VAL A O 1
ATOM 5332 N N . ALA A 1 694 ? 30.360 131.744 103.968 1.00 56.08 710 ALA A N 1
ATOM 5333 C CA . ALA A 1 694 ? 29.250 132.158 103.115 1.00 55.82 710 ALA A CA 1
ATOM 5334 C C . ALA A 1 694 ? 29.087 131.064 102.076 1.00 56.03 710 ALA A C 1
ATOM 5335 O O . ALA A 1 694 ? 30.075 130.589 101.504 1.00 56.11 710 ALA A O 1
ATOM 5337 N N . LEU A 1 695 ? 27.845 130.637 101.858 1.00 55.80 711 LEU A N 1
ATOM 5338 C CA . LEU A 1 695 ? 27.538 129.591 100.912 1.00 55.38 711 LEU A CA 1
ATOM 5339 C C . LEU A 1 695 ? 26.762 130.217 99.756 1.00 55.67 711 LEU A C 1
ATOM 5340 O O . LEU A 1 695 ? 25.891 131.030 99.985 1.00 56.00 711 LEU A O 1
ATOM 5345 N N . ALA A 1 696 ? 27.097 129.833 98.524 1.00 55.73 712 ALA A N 1
ATOM 5346 C CA . ALA A 1 696 ? 26.437 130.329 97.326 1.00 55.80 712 ALA A CA 1
ATOM 5347 C C . ALA A 1 696 ? 26.240 129.145 96.418 1.00 56.13 712 ALA A C 1
ATOM 5348 O O . ALA A 1 696 ? 27.177 128.457 96.128 1.00 56.82 712 ALA A O 1
ATOM 5350 N N . SER A 1 697 ? 25.021 128.889 95.983 1.00 57.57 713 SER A N 1
ATOM 5351 C CA . SER A 1 697 ? 24.723 127.741 95.125 1.00 58.30 713 SER A CA 1
ATOM 5352 C C . SER A 1 697 ? 24.219 128.176 93.760 1.00 58.95 713 SER A C 1
ATOM 5353 O O . SER A 1 697 ? 23.517 129.157 93.646 1.00 58.62 713 SER A O 1
ATOM 5356 N N . ASN A 1 698 ? 24.557 127.419 92.735 1.00 60.54 714 ASN A N 1
ATOM 5357 C CA . ASN A 1 698 ? 24.006 127.664 91.393 1.00 62.32 714 ASN A CA 1
ATOM 5358 C C . ASN A 1 698 ? 22.522 127.218 91.233 1.00 63.66 714 ASN A C 1
ATOM 5359 O O . ASN A 1 698 ? 21.820 127.764 90.404 1.00 63.20 714 ASN A O 1
ATOM 5364 N N . LYS A 1 699 ? 22.074 126.230 92.023 1.00 65.52 715 LYS A N 1
ATOM 5365 C CA . LYS A 1 699 ? 20.663 125.762 92.042 1.00 66.88 715 LYS A CA 1
ATOM 5366 C C . LYS A 1 699 ? 20.119 125.544 93.470 1.00 68.38 715 LYS A C 1
ATOM 5367 O O . LYS A 1 699 ? 20.863 125.260 94.402 1.00 68.24 715 LYS A O 1
ATOM 5373 N N . TYR A 1 700 ? 18.806 125.643 93.621 1.00 70.32 716 TYR A N 1
ATOM 5374 C CA . TYR A 1 700 ? 18.164 125.300 94.880 1.00 71.95 716 TYR A CA 1
ATOM 5375 C C . TYR A 1 700 ? 17.016 124.291 94.735 1.00 72.60 716 TYR A C 1
ATOM 5376 O O . TYR A 1 700 ? 16.314 124.046 95.707 1.00 73.29 716 TYR A O 1
ATOM 5385 N N . SER A 1 701 ? 16.842 123.696 93.545 1.00 73.15 717 SER A N 1
ATOM 5386 C CA . SER A 1 701 ? 15.891 122.580 93.306 1.00 73.33 717 SER A CA 1
ATOM 5387 C C . SER A 1 701 ? 16.600 121.588 92.383 1.00 73.77 717 SER A C 1
ATOM 5388 O O . SER A 1 701 ? 17.389 122.012 91.559 1.00 74.04 717 SER A O 1
ATOM 5390 N N . VAL A 1 702 ? 16.352 120.286 92.518 1.00 74.29 718 VAL A N 1
ATOM 5391 C CA . VAL A 1 702 ? 17.011 119.290 91.660 1.00 74.83 718 VAL A CA 1
ATOM 5392 C C . VAL A 1 702 ? 16.131 118.022 91.511 1.00 75.60 718 VAL A C 1
ATOM 5393 O O . VAL A 1 702 ? 15.608 117.521 92.504 1.00 76.11 718 VAL A O 1
ATOM 5395 N N . LYS A 1 703 ? 15.958 117.509 90.284 1.00 75.85 719 LYS A N 1
ATOM 5396 C CA . LYS A 1 703 ? 15.077 116.353 90.038 1.00 75.92 719 LYS A CA 1
ATOM 5397 C C . LYS A 1 703 ? 15.736 115.053 90.518 1.00 76.18 719 LYS A C 1
ATOM 5398 O O . LYS A 1 703 ? 16.874 114.759 90.143 1.00 76.84 719 LYS A O 1
ATOM 5400 N N . ALA A 1 704 ? 15.020 114.277 91.342 1.00 76.07 720 ALA A N 1
ATOM 5401 C CA . ALA A 1 704 ? 15.571 113.042 91.960 1.00 75.77 720 ALA A CA 1
ATOM 5402 C C . ALA A 1 704 ? 16.028 112.030 90.936 1.00 75.10 720 ALA A C 1
ATOM 5403 O O . ALA A 1 704 ? 15.412 111.888 89.891 1.00 74.85 720 ALA A O 1
ATOM 5405 N N . GLY A 1 705 ? 17.123 111.336 91.240 1.00 74.84 721 GLY A N 1
ATOM 5406 C CA . GLY A 1 705 ? 17.683 110.317 90.339 1.00 74.31 721 GLY A CA 1
ATOM 5407 C C . GLY A 1 705 ? 18.330 110.831 89.054 1.00 73.74 721 GLY A C 1
ATOM 5408 O O . GLY A 1 705 ? 18.926 110.047 88.310 1.00 73.98 721 GLY A O 1
ATOM 5409 N N . SER A 1 706 ? 18.236 112.140 88.790 1.00 72.81 722 SER A N 1
ATOM 5410 C CA . SER A 1 706 ? 18.813 112.729 87.584 1.00 71.84 722 SER A CA 1
ATOM 5411 C C . SER A 1 706 ? 20.304 112.805 87.776 1.00 70.67 722 SER A C 1
ATOM 5412 O O . SER A 1 706 ? 20.819 112.326 88.773 1.00 71.02 722 SER A O 1
ATOM 5415 N N . ASP A 1 707 ? 21.004 113.363 86.801 1.00 69.42 723 ASP A N 1
ATOM 5416 C CA . ASP A 1 707 ? 22.448 113.535 86.903 1.00 67.72 723 ASP A CA 1
ATOM 5417 C C . ASP A 1 707 ? 22.818 115.021 87.074 1.00 65.35 723 ASP A C 1
ATOM 5418 O O . ASP A 1 707 ? 23.979 115.391 86.906 1.00 65.30 723 ASP A O 1
ATOM 5423 N N . GLU A 1 708 ? 21.834 115.856 87.408 1.00 62.35 724 GLU A N 1
ATOM 5424 C CA . GLU A 1 708 ? 22.081 117.268 87.709 1.00 60.76 724 GLU A CA 1
ATOM 5425 C C . GLU A 1 708 ? 23.128 117.435 88.795 1.00 58.09 724 GLU A C 1
ATOM 5426 O O . GLU A 1 708 ? 23.424 116.475 89.528 1.00 56.68 724 GLU A O 1
ATOM 5432 N N . VAL A 1 709 ? 23.697 118.645 88.860 1.00 55.44 725 VAL A N 1
ATOM 5433 C CA . VAL A 1 709 ? 24.784 118.946 89.803 1.00 54.11 725 VAL A CA 1
ATOM 5434 C C . VAL A 1 709 ? 24.525 120.248 90.538 1.00 53.43 725 VAL A C 1
ATOM 5435 O O . VAL A 1 709 ? 24.174 121.262 89.925 1.00 52.76 725 VAL A O 1
ATOM 5439 N N . ILE A 1 710 ? 24.693 120.200 91.864 1.00 52.57 726 ILE A N 1
ATOM 5440 C CA . ILE A 1 710 ? 24.575 121.379 92.694 1.00 51.84 726 ILE A CA 1
ATOM 5441 C C . ILE A 1 710 ? 26.003 121.789 92.982 1.00 51.30 726 ILE A C 1
ATOM 5442 O O . ILE A 1 710 ? 26.787 120.994 93.497 1.00 51.76 726 ILE A O 1
ATOM 5447 N N . ARG A 1 711 ? 26.350 123.015 92.630 1.00 50.49 727 ARG A N 1
ATOM 5448 C CA . ARG A 1 711 ? 27.712 123.523 92.845 1.00 50.38 727 ARG A CA 1
ATOM 5449 C C . ARG A 1 711 ? 27.675 124.581 93.937 1.00 49.96 727 ARG A C 1
ATOM 5450 O O . ARG A 1 711 ? 27.049 125.612 93.755 1.00 49.45 727 ARG A O 1
ATOM 5458 N N . ILE A 1 712 ? 28.306 124.323 95.082 1.00 50.71 728 ILE A N 1
ATOM 5459 C CA . ILE A 1 712 ? 28.270 125.297 96.193 1.00 50.77 728 ILE A CA 1
ATOM 5460 C C . ILE A 1 712 ? 29.649 125.834 96.392 1.00 50.90 728 ILE A C 1
ATOM 5461 O O . ILE A 1 712 ? 30.556 125.099 96.653 1.00 51.22 728 ILE A O 1
ATOM 5466 N N . GLU A 1 713 ? 29.790 127.136 96.279 1.00 51.75 729 GLU A N 1
ATOM 5467 C CA . GLU A 1 713 ? 31.066 127.782 96.430 1.00 52.64 729 GLU A CA 1
ATOM 5468 C C . GLU A 1 713 ? 31.101 128.405 97.856 1.00 52.52 729 GLU A C 1
ATOM 5469 O O . GLU A 1 713 ? 30.141 129.055 98.298 1.00 53.33 729 GLU A O 1
ATOM 5475 N N . ILE A 1 714 ? 32.186 128.171 98.579 1.00 51.92 730 ILE A N 1
ATOM 5476 C CA . ILE A 1 714 ? 32.277 128.521 99.991 1.00 51.42 730 ILE A CA 1
ATOM 5477 C C . ILE A 1 714 ? 33.339 129.574 100.170 1.00 51.00 730 ILE A C 1
ATOM 5478 O O . ILE A 1 714 ? 34.436 129.409 99.663 1.00 50.81 730 ILE A O 1
ATOM 5483 N N . ASP A 1 715 ? 33.000 130.667 100.845 1.00 50.96 731 ASP A N 1
ATOM 5484 C CA . ASP A 1 715 ? 33.958 131.715 101.206 1.00 51.59 731 ASP A CA 1
ATOM 5485 C C . ASP A 1 715 ? 34.079 131.735 102.728 1.00 51.28 731 ASP A C 1
ATOM 5486 O O . ASP A 1 715 ? 33.055 131.728 103.441 1.00 51.10 731 ASP A O 1
ATOM 5491 N N . ILE A 1 716 ? 35.310 131.735 103.224 1.00 50.51 732 ILE A N 1
ATOM 5492 C CA . ILE A 1 716 ? 35.577 132.014 104.630 1.00 51.04 732 ILE A CA 1
ATOM 5493 C C . ILE A 1 716 ? 35.415 133.521 104.883 1.00 51.51 732 ILE A C 1
ATOM 5494 O O . ILE A 1 716 ? 36.063 134.340 104.213 1.00 51.89 732 ILE A O 1
ATOM 5499 N N . THR A 1 717 ? 34.529 133.884 105.808 1.00 51.52 733 THR A N 1
ATOM 5500 C CA . THR A 1 717 ? 34.207 135.304 106.064 1.00 52.16 733 THR A CA 1
ATOM 5501 C C . THR A 1 717 ? 34.637 135.710 107.497 1.00 52.14 733 THR A C 1
ATOM 5502 O O . THR A 1 717 ? 34.824 134.847 108.362 1.00 51.81 733 THR A O 1
ATOM 5506 N N . ASP A 1 718 ? 34.837 136.998 107.745 1.00 52.42 734 ASP A N 1
ATOM 5507 C CA . ASP A 1 718 ? 35.090 137.473 109.129 1.00 52.61 734 ASP A CA 1
ATOM 5508 C C . ASP A 1 718 ? 33.776 137.775 109.869 1.00 53.43 734 ASP A C 1
ATOM 5509 O O . ASP A 1 718 ? 32.695 137.468 109.363 1.00 52.81 734 ASP A O 1
ATOM 5514 N N . LYS A 1 719 ? 33.842 138.362 111.064 1.00 55.47 735 LYS A N 1
ATOM 5515 C CA . LYS A 1 719 ? 32.591 138.595 111.845 1.00 56.61 735 LYS A CA 1
ATOM 5516 C C . LYS A 1 719 ? 31.568 139.548 111.217 1.00 56.66 735 LYS A C 1
ATOM 5517 O O . LYS A 1 719 ? 30.401 139.383 111.496 1.00 57.13 735 LYS A O 1
ATOM 5523 N N . ASN A 1 720 ? 31.984 140.485 110.355 1.00 56.62 736 ASN A N 1
ATOM 5524 C CA . ASN A 1 720 ? 31.039 141.283 109.542 1.00 56.88 736 ASN A CA 1
ATOM 5525 C C . ASN A 1 720 ? 30.725 140.739 108.145 1.00 56.33 736 ASN A C 1
ATOM 5526 O O . ASN A 1 720 ? 30.095 141.426 107.330 1.00 55.56 736 ASN A O 1
ATOM 5531 N N . GLY A 1 721 ? 31.170 139.527 107.843 1.00 55.62 737 GLY A N 1
ATOM 5532 C CA . GLY A 1 721 ? 30.890 138.954 106.531 1.00 55.03 737 GLY A CA 1
ATOM 5533 C C . GLY A 1 721 ? 31.815 139.386 105.396 1.00 54.30 737 GLY A C 1
ATOM 5534 O O . GLY A 1 721 ? 31.522 139.112 104.269 1.00 54.05 737 GLY A O 1
ATOM 5535 N N . ILE A 1 722 ? 32.918 140.065 105.688 1.00 54.19 738 ILE A N 1
ATOM 5536 C CA . ILE A 1 722 ? 33.952 140.339 104.698 1.00 53.79 738 ILE A CA 1
ATOM 5537 C C . ILE A 1 722 ? 34.765 139.038 104.425 1.00 53.73 738 ILE A C 1
ATOM 5538 O O . ILE A 1 722 ? 35.329 138.457 105.366 1.00 53.51 738 ILE A O 1
ATOM 5543 N N . PRO A 1 723 ? 34.869 138.601 103.149 1.00 53.16 739 PRO A N 1
ATOM 5544 C CA . PRO A 1 723 ? 35.707 137.418 102.839 1.00 53.40 739 PRO A CA 1
ATOM 5545 C C . PRO A 1 723 ? 37.181 137.550 103.275 1.00 53.19 739 PRO A C 1
ATOM 5546 O O . PRO A 1 723 ? 37.743 138.629 103.167 1.00 52.57 739 PRO A O 1
ATOM 5550 N N . CYS A 1 724 ? 37.778 136.467 103.772 1.00 53.89 740 CYS A N 1
ATOM 5551 C CA . CYS A 1 724 ? 39.187 136.473 104.169 1.00 55.33 740 CYS A CA 1
ATOM 5552 C C . CYS A 1 724 ? 40.062 135.907 103.054 1.00 55.02 740 CYS A C 1
ATOM 5553 O O . CYS A 1 724 ? 40.077 134.694 102.841 1.00 54.30 740 CYS A O 1
ATOM 5556 N N . PRO A 1 725 ? 40.815 136.778 102.350 1.00 55.60 741 PRO A N 1
ATOM 5557 C CA . PRO A 1 725 ? 41.535 136.256 101.173 1.00 55.77 741 PRO A CA 1
ATOM 5558 C C . PRO A 1 725 ? 42.700 135.339 101.503 1.00 55.93 741 PRO A C 1
ATOM 5559 O O . PRO A 1 725 ? 43.228 134.711 100.597 1.00 56.41 741 PRO A O 1
ATOM 5563 N N . TYR A 1 726 ? 43.084 135.231 102.772 1.00 55.76 742 TYR A N 1
ATOM 5564 C CA . TYR A 1 726 ? 44.194 134.355 103.136 1.00 55.70 742 TYR A CA 1
ATOM 5565 C C . TYR A 1 726 ? 43.780 133.118 103.909 1.00 54.01 742 TYR A C 1
ATOM 5566 O O . TYR A 1 726 ? 44.652 132.384 104.360 1.00 53.39 742 TYR A O 1
ATOM 5575 N N . ALA A 1 727 ? 42.477 132.866 104.044 1.00 52.61 743 ALA A N 1
ATOM 5576 C CA . ALA A 1 727 ? 42.015 131.757 104.886 1.00 52.47 743 ALA A CA 1
ATOM 5577 C C . ALA A 1 727 ? 42.291 130.424 104.228 1.00 52.29 743 ALA A C 1
ATOM 5578 O O . ALA A 1 727 ? 42.091 130.276 103.022 1.00 52.48 743 ALA A O 1
ATOM 5580 N N . SER A 1 728 ? 42.761 129.464 105.014 1.00 51.57 744 SER A N 1
ATOM 5581 C CA . SER A 1 728 ? 42.983 128.118 104.526 1.00 51.25 744 SER A CA 1
ATOM 5582 C C . SER A 1 728 ? 42.398 127.094 105.474 1.00 51.02 744 SER A C 1
ATOM 5583 O O . SER A 1 728 ? 42.847 125.964 105.547 1.00 51.02 744 SER A O 1
ATOM 5586 N N . ASN A 1 729 ? 41.338 127.486 106.152 1.00 51.62 745 ASN A N 1
ATOM 5587 C CA . ASN A 1 729 ? 40.656 126.625 107.123 1.00 52.23 745 ASN A CA 1
ATOM 5588 C C . ASN A 1 729 ? 40.112 125.321 106.551 1.00 52.85 745 ASN A C 1
ATOM 5589 O O . ASN A 1 729 ? 39.437 125.305 105.492 1.00 52.67 745 ASN A O 1
ATOM 5594 N N . GLU A 1 730 ? 40.357 124.248 107.294 1.00 53.36 746 GLU A N 1
ATOM 5595 C CA . GLU A 1 730 ? 39.845 122.943 106.962 1.00 54.07 746 GLU A CA 1
ATOM 5596 C C . GLU A 1 730 ? 38.359 122.821 107.203 1.00 53.63 746 GLU A C 1
ATOM 5597 O O . GLU A 1 730 ? 37.900 123.111 108.285 1.00 54.77 746 GLU A O 1
ATOM 5603 N N . LEU A 1 731 ? 37.588 122.371 106.216 1.00 53.33 747 LEU A N 1
ATOM 5604 C CA . LEU A 1 731 ? 36.144 122.326 106.376 1.00 52.77 747 LEU A CA 1
ATOM 5605 C C . LEU A 1 731 ? 35.611 120.909 106.327 1.00 53.59 747 LEU A C 1
ATOM 5606 O O . LEU A 1 731 ? 36.286 119.984 105.849 1.00 53.97 747 LEU A O 1
ATOM 5611 N N . SER A 1 732 ? 34.389 120.751 106.847 1.00 53.98 748 SER A N 1
ATOM 5612 C CA . SER A 1 732 ? 33.710 119.472 106.889 1.00 54.51 748 SER A CA 1
ATOM 5613 C C . SER A 1 732 ? 32.330 119.638 106.361 1.00 53.85 748 SER A C 1
ATOM 5614 O O . SER A 1 732 ? 31.669 120.606 106.688 1.00 54.23 748 SER A O 1
ATOM 5617 N N . PHE A 1 733 ? 31.876 118.673 105.577 1.00 53.38 749 PHE A N 1
ATOM 5618 C CA . PHE A 1 733 ? 30.560 118.754 104.975 1.00 53.35 749 PHE A CA 1
ATOM 5619 C C . PHE A 1 733 ? 29.665 117.629 105.506 1.00 53.22 749 PHE A C 1
ATOM 5620 O O . PHE A 1 733 ? 30.103 116.505 105.730 1.00 52.62 749 PHE A O 1
ATOM 5628 N N . HIS A 1 734 ? 28.411 117.985 105.738 1.00 53.99 750 HIS A N 1
ATOM 5629 C CA . HIS A 1 734 ? 27.413 117.084 106.266 1.00 55.09 750 HIS A CA 1
ATOM 5630 C C . HIS A 1 734 ? 26.117 117.283 105.509 1.00 55.50 750 HIS A C 1
ATOM 5631 O O . HIS A 1 734 ? 25.557 118.371 105.464 1.00 55.29 750 HIS A O 1
ATOM 5638 N N . VAL A 1 735 ? 25.685 116.220 104.853 1.00 56.55 751 VAL A N 1
ATOM 5639 C CA . VAL A 1 735 ? 24.510 116.271 104.012 1.00 57.50 751 VAL A CA 1
ATOM 5640 C C . VAL A 1 735 ? 23.480 115.355 104.640 1.00 58.50 751 VAL A C 1
ATOM 5641 O O . VAL A 1 735 ? 23.794 114.242 105.095 1.00 58.68 751 VAL A O 1
ATOM 5645 N N . SER A 1 736 ? 22.260 115.836 104.708 1.00 59.35 752 SER A N 1
ATOM 5646 C CA . SER A 1 736 ? 21.173 114.991 105.124 1.00 60.54 752 SER A CA 1
ATOM 5647 C C . SER A 1 736 ? 20.070 115.127 104.100 1.00 61.25 752 SER A C 1
ATOM 5648 O O . SER A 1 736 ? 20.010 116.093 103.327 1.00 62.13 752 SER A O 1
ATOM 5651 N N . GLY A 1 737 ? 19.165 114.168 104.121 1.00 61.79 753 GLY A N 1
ATOM 5652 C CA . GLY A 1 737 ? 18.118 114.126 103.133 1.00 61.58 753 GLY A CA 1
ATOM 5653 C C . GLY A 1 737 ? 18.623 113.354 101.933 1.00 61.20 753 GLY A C 1
ATOM 5654 O O . GLY A 1 737 ? 19.600 112.590 102.025 1.00 60.56 753 GLY A O 1
ATOM 5655 N N . PRO A 1 738 ? 17.964 113.558 100.798 1.00 60.98 754 PRO A N 1
ATOM 5656 C CA . PRO A 1 738 ? 18.282 112.802 99.591 1.00 60.95 754 PRO A CA 1
ATOM 5657 C C . PRO A 1 738 ? 19.307 113.559 98.692 1.00 60.64 754 PRO A C 1
ATOM 5658 O O . PRO A 1 738 ? 18.945 114.070 97.609 1.00 60.37 754 PRO A O 1
ATOM 5662 N N . LEU A 1 739 ? 20.555 113.637 99.182 1.00 59.49 755 LEU A N 1
ATOM 5663 C CA . LEU A 1 739 ? 21.668 114.299 98.505 1.00 58.56 755 LEU A CA 1
ATOM 5664 C C . LEU A 1 739 ? 22.925 113.456 98.663 1.00 58.21 755 LEU A C 1
ATOM 5665 O O . LEU A 1 739 ? 23.087 112.733 99.648 1.00 58.75 755 LEU A O 1
ATOM 5670 N N . ARG A 1 740 ? 23.818 113.582 97.686 1.00 57.36 756 ARG A N 1
ATOM 5671 C CA . ARG A 1 740 ? 25.003 112.758 97.556 1.00 56.34 756 ARG A CA 1
ATOM 5672 C C . ARG A 1 740 ? 26.145 113.686 97.262 1.00 54.61 756 ARG A C 1
ATOM 5673 O O . ARG A 1 740 ? 25.971 114.694 96.571 1.00 54.02 756 ARG A O 1
ATOM 5681 N N . LEU A 1 741 ? 27.319 113.332 97.742 1.00 52.72 757 LEU A N 1
ATOM 5682 C CA . LEU A 1 741 ? 28.515 114.078 97.429 1.00 51.60 757 LEU A CA 1
ATOM 5683 C C . LEU A 1 741 ? 29.088 113.579 96.090 1.00 50.29 757 LEU A C 1
ATOM 5684 O O . LEU A 1 741 ? 29.105 112.392 95.855 1.00 50.18 75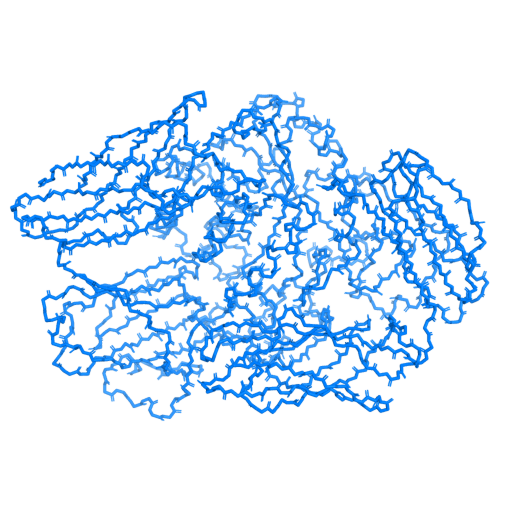7 LEU A O 1
ATOM 5689 N N . LEU A 1 742 ? 29.559 114.490 95.232 1.00 48.84 758 LEU A N 1
ATOM 5690 C CA . LEU A 1 742 ? 30.232 114.118 93.963 1.00 47.49 758 LEU A CA 1
ATOM 5691 C C . LEU A 1 742 ? 31.708 114.435 94.032 1.00 46.22 758 LEU A C 1
ATOM 5692 O O . LEU A 1 742 ? 32.527 113.631 93.649 1.00 46.68 758 LEU A O 1
ATOM 5697 N N . GLY A 1 743 ? 32.060 115.613 94.523 1.00 44.95 759 GLY A N 1
ATOM 5698 C CA . GLY A 1 743 ? 33.450 115.912 94.835 1.00 43.74 759 GLY A CA 1
ATOM 5699 C C . GLY A 1 743 ? 33.667 117.288 95.459 1.00 43.32 759 GLY A C 1
ATOM 5700 O O . GLY A 1 743 ? 32.763 118.126 95.487 1.00 42.58 759 GLY A O 1
ATOM 5701 N N . VAL A 1 744 ? 34.885 117.519 95.938 1.00 42.54 760 VAL A N 1
ATOM 5702 C CA . VAL A 1 744 ? 35.237 118.755 96.623 1.00 42.34 760 VAL A CA 1
ATOM 5703 C C . VAL A 1 744 ? 36.526 119.256 95.985 1.00 43.31 760 VAL A C 1
ATOM 5704 O O . VAL A 1 744 ? 37.306 118.445 95.475 1.00 42.21 760 VAL A O 1
ATOM 5708 N N . ASP A 1 745 ? 36.773 120.566 96.028 1.00 43.94 761 ASP A N 1
ATOM 5709 C CA . ASP A 1 745 ? 38.054 121.085 95.545 1.00 44.82 761 ASP A CA 1
ATOM 5710 C C . ASP A 1 745 ? 38.250 122.510 95.984 1.00 44.50 761 ASP A C 1
ATOM 5711 O O . ASP A 1 745 ? 37.287 123.210 96.205 1.00 44.79 761 ASP A O 1
ATOM 5716 N N . ASN A 1 746 ? 39.501 122.929 96.093 1.00 44.64 762 ASN A N 1
ATOM 5717 C CA . ASN A 1 746 ? 39.837 124.284 96.524 1.00 45.26 762 ASN A CA 1
ATOM 5718 C C . ASN A 1 746 ? 40.639 125.125 95.502 1.00 45.51 762 ASN A C 1
ATOM 5719 O O . ASN A 1 746 ? 40.849 126.333 95.713 1.00 44.78 762 ASN A O 1
ATOM 5724 N N . GLY A 1 747 ? 41.110 124.490 94.421 1.00 45.82 763 GLY A N 1
ATOM 5725 C CA . GLY A 1 747 ? 41.943 125.183 93.425 1.00 45.90 763 GLY A CA 1
ATOM 5726 C C . GLY A 1 747 ? 43.429 125.293 93.729 1.00 45.94 763 GLY A C 1
ATOM 5727 O O . GLY A 1 747 ? 44.180 125.864 92.926 1.00 46.86 763 GLY A O 1
ATOM 5728 N N . ASN A 1 748 ? 43.870 124.773 94.874 1.00 45.77 764 ASN A N 1
ATOM 5729 C CA . ASN A 1 748 ? 45.305 124.766 95.216 1.00 45.71 764 ASN A CA 1
ATOM 5730 C C . ASN A 1 748 ? 46.068 123.728 94.394 1.00 45.53 764 ASN A C 1
ATOM 5731 O O . ASN A 1 748 ? 45.918 122.507 94.604 1.00 45.05 764 ASN A O 1
ATOM 5736 N N . PRO A 1 749 ? 46.906 124.197 93.474 1.00 45.64 765 PRO A N 1
ATOM 5737 C CA . PRO A 1 749 ? 47.616 123.292 92.603 1.00 46.77 765 PRO A CA 1
ATOM 5738 C C . PRO A 1 749 ? 48.612 122.358 93.307 1.00 48.26 765 PRO A C 1
ATOM 5739 O O . PRO A 1 749 ? 49.039 121.370 92.668 1.00 48.36 765 PRO A O 1
ATOM 5743 N N . THR A 1 750 ? 48.996 122.672 94.562 1.00 48.80 766 THR A N 1
ATOM 5744 C CA . THR A 1 750 ? 49.919 121.825 95.367 1.00 49.17 766 THR A CA 1
ATOM 5745 C C . THR A 1 750 ? 49.260 121.124 96.565 1.00 49.97 766 THR A C 1
ATOM 5746 O O . THR A 1 750 ? 49.941 120.665 97.441 1.00 50.49 766 THR A O 1
ATOM 5750 N N . ASP A 1 751 ? 47.944 121.005 96.576 1.00 50.80 767 ASP A N 1
ATOM 5751 C CA . ASP A 1 751 ? 47.231 120.265 97.624 1.00 50.99 767 ASP A CA 1
ATOM 5752 C C . ASP A 1 751 ? 46.614 119.008 97.028 1.00 50.19 767 ASP A C 1
ATOM 5753 O O . ASP A 1 751 ? 45.776 119.090 96.156 1.00 51.28 767 ASP A O 1
ATOM 5758 N N . MET A 1 752 ? 47.030 117.851 97.513 1.00 49.49 768 MET A N 1
ATOM 5759 C CA . MET A 1 752 ? 46.605 116.550 97.025 1.00 48.47 768 MET A CA 1
ATOM 5760 C C . MET A 1 752 ? 45.737 115.860 98.093 1.00 49.10 768 MET A C 1
ATOM 5761 O O . MET A 1 752 ? 46.192 115.592 99.209 1.00 49.19 768 MET A O 1
ATOM 5766 N N . PHE A 1 753 ? 44.514 115.511 97.724 1.00 49.41 769 PHE A N 1
ATOM 5767 C CA . PHE A 1 753 ? 43.519 115.086 98.688 1.00 49.89 769 PHE A CA 1
ATOM 5768 C C . PHE A 1 753 ? 42.398 114.286 98.024 1.00 50.12 769 PHE A C 1
ATOM 5769 O O . PHE A 1 753 ? 42.140 114.445 96.845 1.00 50.72 769 PHE A O 1
ATOM 5777 N N . PRO A 1 754 ? 41.711 113.429 98.793 1.00 50.19 770 PRO A N 1
ATOM 5778 C CA . PRO A 1 754 ? 40.691 112.589 98.187 1.00 49.39 770 PRO A CA 1
ATOM 5779 C C . PRO A 1 754 ? 39.496 113.398 97.763 1.00 49.22 770 PRO A C 1
ATOM 5780 O O . PRO A 1 754 ? 38.824 113.968 98.607 1.00 49.41 770 PRO A O 1
ATOM 5784 N N . TYR A 1 755 ? 39.220 113.406 96.460 1.00 48.97 771 TYR A N 1
ATOM 5785 C CA . TYR A 1 755 ? 38.118 114.178 95.870 1.00 48.52 771 TYR A CA 1
ATOM 5786 C C . TYR A 1 755 ? 36.705 113.737 96.255 1.00 49.34 771 TYR A C 1
ATOM 5787 O O . TYR A 1 755 ? 35.809 114.532 96.185 1.00 48.74 771 TYR A O 1
ATOM 5796 N N . GLN A 1 756 ? 36.483 112.477 96.614 1.00 51.34 772 GLN A N 1
ATOM 5797 C CA . GLN A 1 756 ? 35.118 112.038 96.956 1.00 52.66 772 GLN A CA 1
ATOM 5798 C C . GLN A 1 756 ? 34.827 111.871 98.468 1.00 53.65 772 GLN A C 1
ATOM 5799 O O . GLN A 1 756 ? 33.879 111.165 98.833 1.00 54.27 772 GLN A O 1
ATOM 5805 N N . GLN A 1 757 ? 35.603 112.545 99.328 1.00 54.12 773 GLN A N 1
ATOM 5806 C CA . GLN A 1 757 ? 35.307 112.606 100.792 1.00 54.20 773 GLN A CA 1
ATOM 5807 C C . GLN A 1 757 ? 34.893 114.019 101.215 1.00 54.76 773 GLN A C 1
ATOM 5808 O O . GLN A 1 757 ? 35.413 115.003 100.685 1.00 55.25 773 GLN A O 1
ATOM 5814 N N . PRO A 1 758 ? 33.960 114.134 102.181 1.00 55.02 774 PRO A N 1
ATOM 5815 C CA . PRO A 1 758 ? 33.430 115.442 102.539 1.00 54.72 774 PRO A CA 1
ATOM 5816 C C . PRO A 1 758 ? 34.316 116.224 103.514 1.00 54.73 774 PRO A C 1
ATOM 5817 O O . PRO A 1 758 ? 33.832 116.765 104.495 1.00 55.05 774 PRO A O 1
ATOM 5821 N N . HIS A 1 759 ? 35.606 116.287 103.219 1.00 55.02 775 HIS A N 1
ATOM 5822 C CA . HIS A 1 759 ? 36.514 117.214 103.867 1.00 55.99 775 HIS A CA 1
ATOM 5823 C C . HIS A 1 759 ? 37.324 117.994 102.803 1.00 55.13 775 HIS A C 1
ATOM 5824 O O . HIS A 1 759 ? 37.702 117.452 101.756 1.00 54.56 775 HIS A O 1
ATOM 5831 N N . CYS A 1 760 ? 37.604 119.256 103.088 1.00 53.56 776 CYS A N 1
ATOM 5832 C CA . CYS A 1 760 ? 38.464 120.040 102.215 1.00 53.19 776 CYS A CA 1
ATOM 5833 C C . CYS A 1 760 ? 38.978 121.289 102.895 1.00 51.67 776 CYS A C 1
ATOM 5834 O O . CYS A 1 760 ? 38.200 121.982 103.536 1.00 49.98 776 CYS A O 1
ATOM 5837 N N . ARG A 1 761 ? 40.262 121.586 102.713 1.00 50.94 777 ARG A N 1
ATOM 5838 C CA . ARG A 1 761 ? 40.837 122.871 103.114 1.00 51.17 777 ARG A CA 1
ATOM 5839 C C . ARG A 1 761 ? 40.471 123.995 102.125 1.00 50.24 777 ARG A C 1
ATOM 5840 O O . ARG A 1 761 ? 40.383 123.754 100.919 1.00 50.98 777 ARG A O 1
ATOM 5848 N N . CYS A 1 762 ? 40.282 125.216 102.597 1.00 48.33 778 CYS A N 1
ATOM 5849 C CA . CYS A 1 762 ? 40.137 126.338 101.665 1.00 47.39 778 CYS A CA 1
ATOM 5850 C C . CYS A 1 762 ? 41.488 126.792 101.103 1.00 46.64 778 CYS A C 1
ATOM 5851 O O . CYS A 1 762 ? 42.551 126.537 101.691 1.00 45.47 778 CYS A O 1
ATOM 5854 N N . PHE A 1 763 ? 41.452 127.478 99.961 1.00 45.84 779 PHE A N 1
ATOM 5855 C CA . PHE A 1 763 ? 42.679 128.050 99.408 1.00 45.27 779 PHE A CA 1
ATOM 5856 C C . PHE A 1 763 ? 42.444 129.512 99.083 1.00 44.75 779 PHE A C 1
ATOM 5857 O O . PHE A 1 763 ? 41.495 129.875 98.395 1.00 44.61 779 PHE A O 1
ATOM 5865 N N . ARG A 1 764 ? 43.295 130.351 99.644 1.00 44.70 780 ARG A N 1
ATOM 5866 C CA . ARG A 1 764 ? 43.129 131.783 99.558 1.00 44.52 780 ARG A CA 1
ATOM 5867 C C . ARG A 1 764 ? 41.658 132.119 99.677 1.00 44.99 780 ARG A C 1
ATOM 5868 O O . ARG A 1 764 ? 41.065 132.736 98.794 1.00 46.28 780 ARG A O 1
ATOM 5876 N N . GLY A 1 765 ? 41.051 131.625 100.752 1.00 45.21 781 GLY A N 1
ATOM 5877 C CA . GLY A 1 765 ? 39.694 131.979 101.102 1.00 44.73 781 GLY A CA 1
ATOM 5878 C C . GLY A 1 765 ? 38.540 131.158 100.589 1.00 44.97 781 GLY A C 1
ATOM 5879 O O . GLY A 1 765 ? 37.389 131.441 100.980 1.00 45.43 781 GLY A O 1
ATOM 5880 N N . LYS A 1 766 ? 38.759 130.153 99.729 1.00 44.74 782 LYS A N 1
ATOM 5881 C CA . LYS A 1 766 ? 37.585 129.519 99.068 1.00 44.22 782 LYS A CA 1
ATOM 5882 C C . LYS A 1 766 ? 37.648 128.024 98.957 1.00 44.15 782 LYS A C 1
ATOM 5883 O O . LYS A 1 766 ? 38.713 127.430 99.035 1.00 43.61 782 LYS A O 1
ATOM 5889 N N . CYS A 1 767 ? 36.494 127.396 98.767 1.00 44.31 783 CYS A N 1
ATOM 5890 C CA . CYS A 1 767 ? 36.507 126.037 98.292 1.00 44.78 783 CYS A CA 1
ATOM 5891 C C . CYS A 1 767 ? 35.193 125.726 97.645 1.00 43.34 783 CYS A C 1
ATOM 5892 O O . CYS A 1 767 ? 34.307 126.561 97.682 1.00 43.77 783 CYS A O 1
ATOM 5895 N N . VAL A 1 768 ? 35.085 124.559 97.004 1.00 41.66 784 VAL A N 1
ATOM 5896 C CA . VAL A 1 768 ? 33.904 124.203 96.244 1.00 40.71 784 VAL A CA 1
ATOM 5897 C C . VA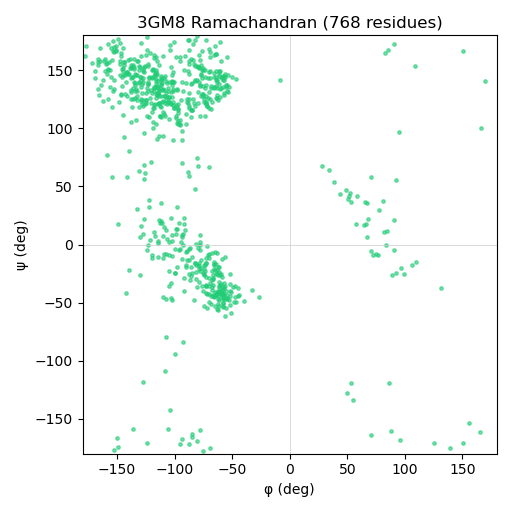L A 1 768 ? 33.454 122.789 96.525 1.00 40.48 784 VAL A C 1
ATOM 5898 O O . VAL A 1 768 ? 34.265 121.910 96.581 1.00 39.51 784 VAL A O 1
ATOM 5902 N N . VAL A 1 769 ? 32.147 122.589 96.679 1.00 40.76 785 VAL A N 1
ATOM 5903 C CA . VAL A 1 769 ? 31.561 121.274 96.875 1.00 41.92 785 VAL A CA 1
ATOM 5904 C C . VAL A 1 769 ? 30.506 121.013 95.790 1.00 42.52 785 VAL A C 1
ATOM 5905 O O . VAL A 1 769 ? 29.683 121.881 95.503 1.00 42.31 785 VAL A O 1
ATOM 5909 N N . LEU A 1 770 ? 30.506 119.796 95.254 1.00 43.89 786 LEU A N 1
ATOM 5910 C CA . LEU A 1 770 ? 29.574 119.371 94.226 1.00 45.46 786 LEU A CA 1
ATOM 5911 C C . LEU A 1 770 ? 28.653 118.295 94.783 1.00 46.94 786 LEU A C 1
ATOM 5912 O O . LEU A 1 770 ? 29.112 117.244 95.225 1.00 46.40 786 LEU A O 1
ATOM 5917 N N . LEU A 1 771 ? 27.346 118.562 94.742 1.00 49.50 787 LEU A N 1
ATOM 5918 C CA . LEU A 1 771 ? 26.347 117.626 95.209 1.00 51.36 787 LEU A CA 1
ATOM 5919 C C . LEU A 1 771 ? 25.424 117.177 94.082 1.00 53.34 787 LEU A C 1
ATOM 5920 O O . LEU A 1 771 ? 25.148 117.941 93.183 1.00 53.68 787 LEU A O 1
ATOM 5925 N N . GLN A 1 772 ? 24.962 115.924 94.155 1.00 56.18 788 GLN A N 1
ATOM 5926 C CA . GLN A 1 772 ? 23.859 115.410 93.321 1.00 58.48 788 GLN A CA 1
ATOM 5927 C C . GLN A 1 772 ? 22.706 114.853 94.180 1.00 60.45 788 GLN A C 1
ATOM 5928 O O . GLN A 1 772 ? 22.903 114.420 95.312 1.00 60.55 788 GLN A O 1
ATOM 5934 N N . SER A 1 773 ? 21.505 114.846 93.615 1.00 63.12 789 SER A N 1
ATOM 5935 C CA . SER A 1 773 ? 20.335 114.201 94.230 1.00 65.10 789 SER A CA 1
ATOM 5936 C C . SER A 1 773 ? 20.482 112.669 94.316 1.00 66.45 789 SER A C 1
ATOM 5937 O O . SER A 1 773 ? 21.105 112.070 93.445 1.00 67.06 789 SER A O 1
ATOM 5940 N N . ASP A 1 774 ? 19.907 112.043 95.353 1.00 68.22 790 ASP A N 1
ATOM 5941 C CA . ASP A 1 774 ? 19.863 110.563 95.470 1.00 69.18 790 ASP A CA 1
ATOM 5942 C C . ASP A 1 774 ? 18.620 110.055 94.678 1.00 70.43 790 ASP A C 1
ATOM 5943 O O . ASP A 1 774 ? 18.043 110.820 93.874 1.00 70.79 790 ASP A O 1
ATOM 5945 N N . GLU A 1 775 ? 18.213 108.792 94.890 1.00 71.56 791 GLU A N 1
ATOM 5946 C CA . GLU A 1 775 ? 17.097 108.188 94.122 1.00 72.22 791 GLU A CA 1
ATOM 5947 C C . GLU A 1 775 ? 15.675 108.770 94.449 1.00 72.95 791 GLU A C 1
ATOM 5948 O O . GLU A 1 775 ? 14.813 108.818 93.559 1.00 73.31 791 GLU A O 1
ATOM 5950 N N . GLU A 1 776 ? 15.456 109.259 95.685 1.00 73.53 792 GLU A N 1
ATOM 5951 C CA . GLU A 1 776 ? 14.106 109.634 96.197 1.00 73.17 792 GLU A CA 1
ATOM 5952 C C . GLU A 1 776 ? 13.916 111.133 96.543 1.00 73.11 792 GLU A C 1
ATOM 5953 O O . GLU A 1 776 ? 14.835 111.781 97.010 1.00 72.91 792 GLU A O 1
ATOM 5955 N N . LYS A 1 777 ? 12.700 111.656 96.345 1.00 73.13 793 LYS A N 1
ATOM 5956 C CA . LYS A 1 777 ? 12.347 113.071 96.658 1.00 73.02 793 LYS A CA 1
ATOM 5957 C C . LYS A 1 777 ? 12.424 113.386 98.164 1.00 72.89 793 LYS A C 1
ATOM 5958 O O . LYS A 1 777 ? 12.597 112.495 98.995 1.00 73.10 793 LYS A O 1
ATOM 5960 N N . GLY A 1 778 ? 12.301 114.662 98.510 1.00 72.75 794 GLY A N 1
ATOM 5961 C CA . GLY A 1 778 ? 12.551 115.102 99.886 1.00 72.40 794 GLY A CA 1
ATOM 5962 C C . GLY A 1 778 ? 13.312 116.419 99.970 1.00 72.16 794 GLY A C 1
ATOM 5963 O O . GLY A 1 778 ? 13.586 117.061 98.949 1.00 72.64 794 GLY A O 1
ATOM 5964 N N . LYS A 1 779 ? 13.658 116.819 101.194 1.00 71.15 795 LYS A N 1
ATOM 5965 C CA . LYS A 1 779 ? 14.315 118.106 101.451 1.00 69.98 795 LYS A CA 1
ATOM 5966 C C . LYS A 1 779 ? 15.740 117.799 101.873 1.00 68.00 795 LYS A C 1
ATOM 5967 O O . LYS A 1 779 ? 15.973 116.905 102.677 1.00 67.28 795 LYS A O 1
ATOM 5973 N N . GLY A 1 780 ? 16.689 118.529 101.283 1.00 66.19 796 GLY A N 1
ATOM 5974 C CA . GLY A 1 780 ? 18.110 118.242 101.452 1.00 64.49 796 GLY A CA 1
ATOM 5975 C C . GLY A 1 780 ? 18.821 119.381 102.149 1.00 62.90 796 GLY A C 1
ATOM 5976 O O . GLY A 1 780 ? 18.574 120.538 101.841 1.00 61.99 796 GLY A O 1
ATOM 5977 N N . THR A 1 781 ? 19.713 119.031 103.081 1.00 61.38 797 THR A N 1
ATOM 5978 C CA . THR A 1 781 ? 20.476 120.014 103.860 1.00 60.34 797 THR A CA 1
ATOM 5979 C C . THR A 1 781 ? 21.982 119.725 103.823 1.00 58.62 797 THR A C 1
ATOM 5980 O O . THR A 1 781 ? 22.416 118.657 104.223 1.00 59.31 797 THR A O 1
ATOM 5984 N N . LEU A 1 782 ? 22.764 120.681 103.343 1.00 56.42 798 LEU A N 1
ATOM 5985 C CA . LEU A 1 782 ? 24.205 120.641 103.509 1.00 54.92 798 LEU A CA 1
ATOM 5986 C C . LEU A 1 782 ? 24.570 121.533 104.704 1.00 54.19 798 LEU A C 1
ATOM 5987 O O . LEU A 1 782 ? 24.128 122.674 104.785 1.00 53.24 798 LEU A O 1
ATOM 5992 N N . THR A 1 783 ? 25.415 121.021 105.588 1.00 53.52 799 THR A N 1
ATOM 5993 C CA . THR A 1 783 ? 25.941 121.792 106.689 1.00 53.38 799 THR A CA 1
ATOM 5994 C C . THR A 1 783 ? 27.437 121.867 106.515 1.00 52.77 799 THR A C 1
ATOM 5995 O O . THR A 1 783 ? 28.068 120.864 106.232 1.00 52.62 799 THR A O 1
ATOM 5999 N N . VAL A 1 784 ? 28.005 123.054 106.686 1.00 52.88 800 VAL A N 1
ATOM 6000 C CA . VAL A 1 784 ? 29.448 123.260 106.589 1.00 52.64 800 VAL A CA 1
ATOM 6001 C C . VAL A 1 784 ? 30.001 123.702 107.944 1.00 53.59 800 VAL A C 1
ATOM 6002 O O . VAL A 1 784 ? 29.503 124.653 108.541 1.00 53.21 800 VAL A O 1
ATOM 6006 N N . GLN A 1 785 ? 31.056 123.029 108.387 1.00 54.18 801 GLN A N 1
ATOM 6007 C CA . GLN A 1 785 ? 31.630 123.265 109.688 1.00 55.22 801 GLN A CA 1
ATOM 6008 C C . GLN A 1 785 ? 33.129 123.346 109.618 1.00 55.66 801 GLN A C 1
ATOM 6009 O O . GLN A 1 785 ? 33.734 122.905 108.673 1.00 56.43 801 GLN A O 1
ATOM 6015 N N . GLY A 1 786 ? 33.715 123.948 110.624 1.00 56.73 802 GLY A N 1
ATOM 6016 C CA . GLY A 1 786 ? 35.145 124.033 110.744 1.00 57.87 802 GLY A CA 1
ATOM 6017 C C . GLY A 1 786 ? 35.458 124.450 112.166 1.00 59.10 802 GLY A C 1
ATOM 6018 O O . GLY A 1 786 ? 34.617 125.032 112.847 1.00 59.75 802 GLY A O 1
ATOM 6019 N N . THR A 1 787 ? 36.670 124.145 112.609 1.00 60.58 803 THR A N 1
ATOM 6020 C CA . THR A 1 787 ? 37.136 124.509 113.936 1.00 61.04 803 THR A CA 1
ATOM 6021 C C . THR A 1 787 ? 37.166 126.015 114.062 1.00 62.14 803 THR A C 1
ATOM 6022 O O . THR A 1 787 ? 37.764 126.705 113.226 1.00 63.04 803 THR A O 1
ATOM 6026 N N . LYS A 1 788 ? 36.485 126.504 115.104 1.00 62.80 804 LYS A N 1
ATOM 6027 C CA . LYS A 1 788 ? 36.454 127.909 115.477 1.00 62.80 804 LYS A CA 1
ATOM 6028 C C . LYS A 1 788 ? 35.711 128.736 114.445 1.00 61.90 804 LYS A C 1
ATOM 6029 O O . LYS A 1 788 ? 35.904 129.935 114.381 1.00 61.87 804 LYS A O 1
ATOM 6035 N N . LEU A 1 789 ? 34.850 128.089 113.655 1.00 60.86 805 LEU A N 1
ATOM 6036 C CA . LEU A 1 789 ? 33.969 128.787 112.737 1.00 59.85 805 LEU A CA 1
ATOM 6037 C C . LEU A 1 789 ? 32.521 128.503 113.115 1.00 59.09 805 LEU A C 1
ATOM 6038 O O . LEU A 1 789 ? 32.214 127.469 113.670 1.00 58.50 805 LEU A O 1
ATOM 6043 N N . VAL A 1 790 ? 31.635 129.445 112.826 1.00 58.94 806 VAL A N 1
ATOM 6044 C CA . VAL A 1 790 ? 30.210 129.244 113.024 1.00 58.82 806 VAL A CA 1
ATOM 6045 C C . VAL A 1 790 ? 29.706 128.525 111.799 1.00 58.97 806 VAL A C 1
ATOM 6046 O O . VAL A 1 790 ? 29.897 128.999 110.693 1.00 59.01 806 VAL A O 1
ATOM 6050 N N . GLU A 1 791 ? 29.056 127.388 112.000 1.00 59.47 807 GLU A N 1
ATOM 6051 C CA . GLU A 1 791 ? 28.489 126.622 110.908 1.00 59.67 807 GLU A CA 1
ATOM 6052 C C . GLU A 1 791 ? 27.456 127.439 110.114 1.00 60.15 807 GLU A C 1
ATOM 6053 O O . GLU A 1 791 ? 26.916 128.433 110.605 1.00 60.69 807 GLU A O 1
ATOM 6059 N N . LYS A 1 792 ? 27.218 127.038 108.871 1.00 60.53 808 LYS A N 1
ATOM 6060 C CA . LYS A 1 792 ? 26.079 127.536 108.088 1.00 60.93 808 LYS A CA 1
ATOM 6061 C C . LYS A 1 792 ? 25.409 126.387 107.352 1.00 60.71 808 LYS A C 1
ATOM 6062 O O . LYS A 1 792 ? 26.055 125.388 107.025 1.00 59.78 808 LYS A O 1
ATOM 6068 N N . LYS A 1 793 ? 24.113 126.551 107.090 1.00 61.42 809 LYS A N 1
ATOM 6069 C CA . LYS A 1 793 ? 23.278 125.510 106.459 1.00 62.02 809 LYS A CA 1
ATOM 6070 C C . LYS A 1 793 ? 22.705 125.968 105.133 1.00 62.06 809 LYS A C 1
ATOM 6071 O O . LYS A 1 793 ? 22.426 127.144 104.931 1.00 61.50 809 LYS A O 1
ATOM 6077 N N . LEU A 1 794 ? 22.484 125.028 104.237 1.00 62.74 810 LEU A N 1
ATOM 6078 C CA . LEU A 1 794 ? 21.879 125.364 102.956 1.00 63.59 810 LEU A CA 1
ATOM 6079 C C . LEU A 1 794 ? 20.910 124.287 102.516 1.00 63.94 810 LEU A C 1
ATOM 6080 O O . LEU A 1 794 ? 21.275 123.122 102.459 1.00 64.22 810 LEU A O 1
ATOM 6085 N N . ILE A 1 795 ? 19.686 124.690 102.193 1.00 64.83 811 ILE A N 1
ATOM 6086 C CA . ILE A 1 795 ? 18.602 123.761 101.871 1.00 65.28 811 ILE A CA 1
ATOM 6087 C C . ILE A 1 795 ? 18.469 123.628 100.344 1.00 65.48 811 ILE A C 1
ATOM 6088 O O . ILE A 1 795 ? 18.454 124.620 99.620 1.00 65.66 811 ILE A O 1
ATOM 6093 N N . ILE A 1 796 ? 18.360 122.393 99.869 1.00 66.04 812 ILE A N 1
ATOM 6094 C CA . ILE A 1 796 ? 18.060 122.096 98.477 1.00 66.27 812 ILE A CA 1
ATOM 6095 C C . ILE A 1 796 ? 16.828 121.208 98.393 1.00 66.45 812 ILE A C 1
ATOM 6096 O O . ILE A 1 796 ? 16.866 120.046 98.795 1.00 66.27 812 ILE A O 1
ATOM 6101 N N . GLU A 1 797 ? 15.735 121.781 97.886 1.00 67.10 813 GLU A N 1
ATOM 6102 C CA . GLU A 1 797 ? 14.528 121.029 97.518 1.00 67.32 813 GLU A CA 1
ATOM 6103 C C . GLU A 1 797 ? 14.861 120.055 96.391 1.00 67.78 813 GLU A C 1
ATOM 6104 O O . GLU A 1 797 ? 15.487 120.427 95.395 1.00 67.59 813 GLU A O 1
ATOM 6106 N N . VAL A 1 798 ? 14.493 118.795 96.595 1.00 68.43 814 VAL A N 1
ATOM 6107 C CA . VAL A 1 798 ? 14.477 117.767 95.541 1.00 68.75 814 VAL A CA 1
ATOM 6108 C C . VAL A 1 798 ? 13.026 117.412 95.074 1.00 69.07 814 VAL A C 1
ATOM 6109 O O . VAL A 1 798 ? 12.584 117.722 93.936 1.00 69.05 814 VAL A O 1
#

InterPro domains:
  IPR006101 Glycoside hydrolase, family 2 [PR00132] (108-123)
  IPR006101 Glycoside hydrolase, family 2 [PR00132] (297-311)
  IPR006101 Glycoside hydrolase, family 2 [PR00132] (328-346)
  IPR006101 Glycoside hydrolase, family 2 [PR00132] (398-413)
  IPR006102 Glycoside hydrolase family 2, immunoglobulin-like beta-sandwich [PF00703] (183-285)
  IPR006103 Glycoside hydrolase family 2, catalytic domain [PF02836] (294-443)
  IPR006104 Glycosyl hydrolases family 2, sugar binding domain [PF02837] (81-173)
  IPR008979 Galactose-binding-like domain superfamily [SSF49785] (5-176)
  IPR013783 Immunoglobulin-like fold [G3DSA:2.60.40.10] (177-285)
  IPR013783 Immunoglobulin-like fold [G3DSA:2.60.40.10] (627-704)
  IPR013783 Immunoglobulin-like fold [G3DSA:2.60.40.10] (705-815)
  IPR017853 Glycoside hydrolase superfamily [SSF51445] (282-621)
  IPR023232 Glycoside hydrolase, family 2, active site [PS00608] (398-412)
  IPR032311 Domain of unknown function DUF4982 [PF16355] (640-696)
  IPR036156 Beta-Galactosidase/glucuronidase domain superfamily [SSF49303] (192-285)
  IPR040605 Glycoside hydrolase family 2, domain 5 [PF18565] (711-809)
  IPR051913 Glycosyl Hydrolase 2 Domain-Containing Protein [PTHR42732] (19-812)